Protein AF-A0A2G3Q068-F1 (afdb_monomer_lite)

Radius of gyration: 35.85 Å; chains: 1; bounding box: 86×78×108 Å

Secondary structure (DSSP, 8-state):
-HHHHHHTT--TTS-HHHHHHHHHHHHHHHTTTT-TT------SS--HHHHHHHHHTTTTSTT-----------TTTTTTHHHH--EEEPPHHHHHHHHHTT----TT-EEE-SHHHHHTHHHHS-B--EEEEEE-TT--EEEEEEEEPPBPPPEEEE---HHHHHHHHHHHHHHHHHHHHHHHT--SSSSPP--HHHHHHHHHHTT-S-HHHHHT--TTSHHHHHHHHHHHHHTTS-TTGGGS--HHHHHHHHHHTTSS-HHHHHHHHHHTTSS---HHHHHHHTTT-S--HHHHHHHHHHTTSS-GGG---SS--EEEEEEETTT-BEEEEEEES---GGGTSBS--HHHHHHTSS--TT-TT--HHHH--B--GGGGHHHHHHHHHHTTSS-TT--EEE-SB--TT-SSPPB-THHHHHSS--EEE-HHHHHHTT-HHHHHHHHHHHHHHHTSHHHHHHHHHHHHHHTT-SS----SS--PPPB---HHHHHHHHHHHHHHHHHT--HHHHHHHHHHHHHHHTT-S-------S---HHHHHHHHHHHHHHHHHHHHHHGGGHHHHHHHHHHHHHHHHHHHHHHHHHHHHHHHHH---SS-HHHHHHHHHHHHHHTTS-HHHHHHHHHHHTTS-HHHHHHHHHHHHHHHHHHHHTSTT-HHHHHHHHHHHHTGGGGHHHHHHHHHHHHHHHHHHHHHHHHTTT------HHHHHHHTTT-TT-BB-HHHHHHHHHHHHHSSEEEPPBSEEEEEEEETTEEEEEEPPP-EEEE--S-HHHHHHHHHHHHHHHHSTT-TTHHHHTT-SS--EEEEEEEEETTEEEEEEEEEESSSS--EEEEEEESS-TT-THHHHHHHHHHHHHHHHHHHHHTTTTTSS---

Foldseek 3Di:
DVVLCVVLVHDPPDDPVVSVLSSVQVVQVVVCVVPLQDDGDRDDPQDPVRVVVCVVVVVVVQNDDDDDDDFDDDPPQQLCFQAQPAKEFDDPVRVVVCVVVVHDDDRQDIAGDFHCSHLCRVQQVFFQKDWAFDADPSNHGDGTPDIGHTFGGWDFDWLADPLLSVLLQVLLFLLQLVLLLCQLVPPPDQFHHDHLLQFLLQLLLQCVLPLVCLCPPDCPALSVVVNVVLVVVLVPDDPVVVVVDDSSNSVSVCSVVVVDDSLSSQRSSVSVVLFDDDPVVVVVSVVVHDDDSSVRSSVCSVVVSDTLSSGPDPLSWWWKWKAFLVFLGTHYTGTPRADRNVVVYYYDDVVVCSLVVVSNNRNRNDSQQFEFWDQQFQLLLLLLLLLLVVVVLDDQPDWDFFQQWAPPQDPPTDGWPCCVVPVGAPGTDGPLRCLQQVTLNVSLSSLLSLQVVLVHLQSSLVSSVVSLVLLPQQADQQESGDGDGFDADHLLVLLLVLLVLLLCCLQVDDPVNLVVLLVVLLVVVLVWLQDDDPDDDDDDPLVVLLSVQLRVLCGVLLCVLCNVCSVPLLVVLSVLLNVVCVVCVVVLSVQLSVQLVPDPDPDDSVVSSLVSNLVSSLVSDDCVLLVVLLVSLVVRDLVSSLVSSLVSLVVSLVVQVVPVPRVVVSVVSVVVNVCSVVCSVVVSSVVSVSSSSSSSSSSSVVSCVPRDSDPTSVQSSQSSSSADRGIDRQSSSLQSQSCLQVVFFRWRRYTGQWIWGQPPNDIDIGGDGIGTDHTNPGDPVSSVSLLSSQQSLCDNPSRVLPVVRVPPPARKRKGWGWYDDPPFIKTKIWTFPRSVRTGMTMMMITTRSSPPNNSRSSSVSSSVVSVVVVVVVCVVPPPDDPDD

Structure (mmCIF, N/CA/C/O backbone):
data_AF-A0A2G3Q068-F1
#
_entry.id   AF-A0A2G3Q068-F1
#
loop_
_atom_site.group_PDB
_atom_site.id
_atom_site.type_symbol
_atom_site.label_atom_id
_atom_site.label_alt_id
_atom_site.label_comp_id
_atom_site.label_asym_id
_atom_site.label_entity_id
_atom_site.label_seq_id
_atom_site.pdbx_PDB_ins_code
_atom_site.Cartn_x
_atom_site.Cartn_y
_atom_site.Cartn_z
_atom_site.occupancy
_atom_site.B_iso_or_equiv
_atom_site.auth_seq_id
_atom_site.auth_comp_id
_atom_site.auth_asym_id
_atom_site.auth_atom_id
_atom_site.pdbx_PDB_model_num
ATOM 1 N N . MET A 1 1 ? -19.675 35.148 24.822 1.00 76.00 1 MET A N 1
ATOM 2 C CA . MET A 1 1 ? -20.792 34.422 25.468 1.00 76.00 1 MET A CA 1
ATOM 3 C C . MET A 1 1 ? -21.967 35.327 25.842 1.00 76.00 1 MET A C 1
ATOM 5 O O . MET A 1 1 ? -23.088 34.993 25.492 1.00 76.00 1 MET A O 1
ATOM 9 N N . ALA A 1 2 ? -21.746 36.485 26.478 1.00 77.00 2 ALA A N 1
ATOM 10 C CA . ALA A 1 2 ? -22.824 37.405 26.883 1.00 77.00 2 ALA A CA 1
ATOM 11 C C . ALA A 1 2 ? -23.797 37.805 25.749 1.00 77.00 2 ALA A C 1
ATOM 13 O O . ALA A 1 2 ? -25.007 37.807 25.956 1.00 77.00 2 ALA A O 1
ATOM 14 N N . TYR A 1 3 ? -23.284 38.065 24.538 1.00 82.00 3 TYR A N 1
ATOM 15 C CA . TYR A 1 3 ? -24.108 38.303 23.344 1.00 82.00 3 TYR A CA 1
ATOM 16 C C . TYR A 1 3 ? -25.047 37.126 23.036 1.00 82.00 3 TYR A C 1
ATOM 18 O O . TYR A 1 3 ? -26.244 37.331 22.875 1.00 82.00 3 TYR A O 1
ATOM 26 N N . LEU A 1 4 ? -24.527 35.894 23.042 1.00 77.75 4 LEU A N 1
ATOM 27 C CA . LEU A 1 4 ? -25.311 34.686 22.770 1.00 77.75 4 LEU A CA 1
ATOM 28 C C . LEU A 1 4 ? -26.334 34.402 23.877 1.00 77.75 4 LEU A C 1
ATOM 30 O O . LEU A 1 4 ? -27.473 34.081 23.564 1.00 77.75 4 LEU A O 1
ATOM 34 N N . LYS A 1 5 ? -25.979 34.581 25.161 1.00 83.62 5 LYS A N 1
ATOM 35 C CA . LYS A 1 5 ? -26.945 34.456 26.271 1.00 83.62 5 LYS A CA 1
ATOM 36 C C . LYS A 1 5 ? -28.111 35.433 26.105 1.00 83.62 5 LYS A C 1
ATOM 38 O O . LYS A 1 5 ? -29.253 35.053 26.325 1.00 83.62 5 LYS A O 1
ATOM 43 N N . LYS A 1 6 ? -27.834 36.667 25.671 1.00 84.56 6 LYS A N 1
ATOM 44 C CA . LYS A 1 6 ? -28.868 37.669 25.381 1.00 84.56 6 LYS A CA 1
ATOM 45 C C . LYS A 1 6 ? -29.698 37.300 24.148 1.00 84.56 6 LYS A C 1
ATOM 47 O O . LYS A 1 6 ? -30.916 37.386 24.204 1.00 84.56 6 LYS A O 1
ATOM 52 N N . GLN A 1 7 ? -29.049 36.885 23.061 1.00 82.81 7 GLN A N 1
ATOM 53 C CA . GLN A 1 7 ? -29.706 36.515 21.805 1.00 82.81 7 GLN A CA 1
ATOM 54 C C . GLN A 1 7 ? -30.633 35.304 21.965 1.00 82.81 7 GLN A C 1
ATOM 56 O O . GLN A 1 7 ? -31.711 35.282 21.388 1.00 82.81 7 GLN A O 1
ATOM 61 N N . PHE A 1 8 ? -30.220 34.314 22.756 1.00 81.31 8 PHE A N 1
ATOM 62 C CA . PHE A 1 8 ? -30.982 33.096 23.013 1.00 81.31 8 PHE A CA 1
ATOM 63 C C . PHE A 1 8 ? -31.764 33.147 24.327 1.00 81.31 8 PHE A C 1
ATOM 65 O O . PHE A 1 8 ? -32.154 32.087 24.789 1.00 81.31 8 PHE A O 1
ATOM 72 N N . GLU A 1 9 ? -31.985 34.316 24.940 1.00 86.81 9 GLU A N 1
ATOM 73 C CA . GLU A 1 9 ? -32.788 34.490 26.169 1.00 86.81 9 GLU A CA 1
ATOM 74 C C . GLU A 1 9 ? -32.437 33.509 27.310 1.00 86.81 9 GLU A C 1
ATOM 76 O O . GLU A 1 9 ? -33.298 32.868 27.915 1.00 86.81 9 GLU A O 1
ATOM 81 N N . ILE A 1 10 ? -31.145 33.352 27.590 1.00 85.56 10 ILE A N 1
ATOM 82 C CA . ILE A 1 10 ? -30.627 32.442 28.616 1.00 85.56 10 ILE A CA 1
ATOM 83 C C . ILE A 1 10 ? -30.320 33.231 29.880 1.00 85.56 10 ILE A C 1
ATOM 85 O O . ILE A 1 10 ? -29.690 34.290 29.818 1.00 85.56 10 ILE A O 1
ATOM 89 N N . SER A 1 11 ? -30.732 32.694 31.034 1.00 87.81 11 SER A N 1
ATOM 90 C CA . SER A 1 11 ? -30.500 33.343 32.324 1.00 87.81 11 SER A CA 1
ATOM 91 C C . SER A 1 11 ? -29.010 33.670 32.532 1.00 87.81 11 SER A C 1
ATOM 93 O O . SER A 1 11 ? -28.161 32.787 32.372 1.00 87.81 11 SER A O 1
ATOM 95 N N . PRO A 1 12 ? -28.671 34.903 32.959 1.00 80.81 12 PRO A N 1
ATOM 96 C CA . PRO A 1 12 ? -27.307 35.268 33.334 1.00 80.81 12 PRO A CA 1
ATOM 97 C C . PRO A 1 12 ? -26.750 34.449 34.506 1.00 80.81 12 PRO A C 1
ATOM 99 O O . PRO A 1 12 ? -25.535 34.396 34.665 1.00 80.81 12 PRO A O 1
ATOM 102 N N . GLN A 1 13 ? -27.623 33.832 35.317 1.00 84.69 13 GLN A N 1
ATOM 103 C CA . GLN A 1 13 ? -27.245 33.028 36.487 1.00 84.69 13 GLN A CA 1
ATOM 104 C C . GLN A 1 13 ? -26.708 31.641 36.112 1.00 84.69 13 GLN A C 1
ATOM 106 O O . GLN A 1 13 ? -26.088 30.989 36.945 1.00 84.69 13 GLN A O 1
ATOM 111 N N . LEU A 1 14 ? -26.945 31.191 34.876 1.00 82.38 14 LEU A N 1
ATOM 112 C CA . LEU A 1 14 ? -26.429 29.920 34.378 1.00 82.38 14 LEU A CA 1
ATOM 113 C C . LEU A 1 14 ? -24.957 30.051 34.001 1.00 82.38 14 LEU A C 1
ATOM 115 O O . LEU A 1 14 ? -24.527 31.060 33.419 1.00 82.38 14 LEU A O 1
ATOM 119 N N . THR A 1 15 ? -24.196 28.999 34.280 1.00 84.38 15 THR A N 1
ATOM 120 C CA . THR A 1 15 ? -22.789 28.907 33.887 1.00 84.38 15 THR A CA 1
ATOM 121 C C . THR A 1 15 ? -22.645 28.996 32.363 1.00 84.38 15 THR A C 1
ATOM 123 O O . THR A 1 15 ? -23.579 28.738 31.599 1.00 84.38 15 THR A O 1
ATOM 126 N N . ASP A 1 16 ? -21.467 29.392 31.877 1.00 72.06 16 ASP A N 1
ATOM 127 C CA . ASP A 1 16 ? -21.209 29.456 30.431 1.00 72.06 16 ASP A CA 1
ATOM 128 C C . ASP A 1 16 ? -21.321 28.080 29.752 1.00 72.06 16 ASP A C 1
ATOM 130 O O . ASP A 1 16 ? -21.668 28.003 28.573 1.00 72.06 16 ASP A O 1
ATOM 134 N N . GLU A 1 17 ? -21.084 26.996 30.490 1.00 70.31 17 GLU A N 1
ATOM 135 C CA . GLU A 1 17 ? -21.263 25.628 30.007 1.00 70.31 17 GLU A CA 1
ATOM 136 C C . GLU A 1 17 ? -22.746 25.265 29.840 1.00 70.31 17 GLU A C 1
ATOM 138 O O . GLU A 1 17 ? -23.157 24.819 28.767 1.00 70.31 17 GLU A O 1
ATOM 143 N N . GLU A 1 18 ? -23.570 25.508 30.861 1.00 76.62 18 GLU A N 1
ATOM 144 C CA . GLU A 1 18 ? -25.021 25.285 30.795 1.00 76.62 18 GLU A CA 1
ATOM 145 C C . GLU A 1 18 ? -25.660 26.140 29.702 1.00 76.62 18 GLU A C 1
ATOM 147 O O . GLU A 1 18 ? -26.479 25.657 28.917 1.00 76.62 18 GLU A O 1
ATOM 152 N N . ALA A 1 19 ? -25.227 27.396 29.587 1.00 80.81 19 ALA A N 1
ATOM 153 C CA . ALA A 1 19 ? -25.687 28.273 28.529 1.00 80.81 19 ALA A CA 1
ATOM 154 C C . ALA A 1 19 ? -25.322 27.738 27.142 1.00 80.81 19 ALA A C 1
ATOM 156 O O . ALA A 1 19 ? -26.179 27.744 26.267 1.00 80.81 19 ALA A O 1
ATOM 157 N N . ARG A 1 20 ? -24.107 27.216 26.924 1.00 77.31 20 ARG A N 1
ATOM 158 C CA . ARG A 1 20 ? -23.741 26.580 25.643 1.00 77.31 20 ARG A CA 1
ATOM 159 C C . ARG A 1 20 ? -24.632 25.386 25.310 1.00 77.31 20 ARG A C 1
ATOM 161 O O . ARG A 1 20 ? -25.045 25.270 24.160 1.00 77.31 20 ARG A O 1
ATOM 168 N N . LYS A 1 21 ? -24.955 24.535 26.291 1.00 75.88 21 LYS A N 1
ATOM 169 C CA . LYS A 1 21 ? -25.858 23.383 26.095 1.00 75.88 21 LYS A CA 1
ATOM 170 C C . LYS A 1 21 ? -27.256 23.840 25.664 1.00 75.88 21 LYS A C 1
ATOM 172 O O . LYS A 1 21 ? -27.813 23.306 24.709 1.00 75.88 21 LYS A O 1
ATOM 177 N N . ILE A 1 22 ? -27.788 24.881 26.305 1.00 82.69 22 ILE A N 1
ATOM 178 C CA . ILE A 1 22 ? -29.092 25.462 25.950 1.00 82.69 22 ILE A CA 1
ATOM 179 C C . ILE A 1 22 ? -29.044 26.160 24.583 1.00 82.69 22 ILE A C 1
ATOM 181 O O . ILE A 1 22 ? -29.984 26.018 23.805 1.00 82.69 22 ILE A O 1
ATOM 185 N N . ILE A 1 23 ? -27.962 26.881 24.262 1.00 82.81 23 ILE A N 1
ATOM 186 C CA . ILE A 1 23 ? -27.766 27.500 22.938 1.00 82.81 23 ILE A CA 1
ATOM 187 C C . ILE A 1 23 ? -27.773 26.421 21.861 1.00 82.81 23 ILE A C 1
ATOM 189 O O . ILE A 1 23 ? -28.488 26.579 20.882 1.00 82.81 23 ILE A O 1
ATOM 193 N N . ALA A 1 24 ? -27.026 25.328 22.041 1.00 77.62 24 ALA A N 1
ATOM 194 C CA . ALA A 1 24 ? -26.977 24.237 21.069 1.00 77.62 24 ALA A CA 1
ATOM 195 C C . ALA A 1 24 ? -28.380 23.678 20.780 1.00 77.62 24 ALA A C 1
ATOM 197 O O . ALA A 1 24 ? -28.779 23.603 19.621 1.00 77.62 24 ALA A O 1
ATOM 198 N N . LEU A 1 25 ? -29.170 23.406 21.826 1.00 77.81 25 LEU A N 1
ATOM 199 C CA . LEU A 1 25 ? -30.565 22.972 21.689 1.00 77.81 25 LEU A CA 1
ATOM 200 C C . LEU A 1 25 ? -31.440 24.009 20.966 1.00 77.81 25 LEU A C 1
ATOM 202 O O . LEU A 1 25 ? -32.152 23.672 20.023 1.00 77.81 25 LEU A O 1
ATOM 206 N N . ARG A 1 26 ? -31.388 25.282 21.383 1.00 82.00 26 ARG A N 1
ATOM 207 C CA . ARG A 1 26 ? -32.203 26.352 20.781 1.00 82.00 26 ARG A CA 1
ATOM 208 C C . ARG A 1 26 ? -31.809 26.633 19.332 1.00 82.00 26 ARG A C 1
ATOM 210 O O . ARG A 1 26 ? -32.683 26.956 18.539 1.00 82.00 26 ARG A O 1
ATOM 217 N N . VAL A 1 27 ? -30.532 26.498 18.978 1.00 79.88 27 VAL A N 1
ATOM 218 C CA . VAL A 1 27 ? -30.046 26.610 17.595 1.00 79.88 27 VAL A CA 1
ATOM 219 C C . VAL A 1 27 ? -30.614 25.488 16.733 1.00 79.88 27 VAL A C 1
ATOM 221 O O . VAL A 1 27 ? -31.094 25.773 15.638 1.00 79.88 27 VAL A O 1
ATOM 224 N N . GLU A 1 28 ? -30.612 24.242 17.215 1.00 72.62 28 GLU A N 1
ATOM 225 C CA . GLU A 1 28 ? -31.197 23.125 16.462 1.00 72.62 28 GLU A CA 1
ATOM 226 C C . GLU A 1 28 ? -32.705 23.300 16.248 1.00 72.62 28 GLU A C 1
ATOM 228 O O . GLU A 1 28 ? -33.191 23.110 15.136 1.00 72.62 28 GLU A O 1
ATOM 233 N N . ILE A 1 29 ? -33.436 23.779 17.260 1.00 75.62 29 ILE A N 1
ATOM 234 C CA . ILE A 1 29 ? -34.860 24.132 17.121 1.00 75.62 29 ILE A CA 1
ATOM 235 C C . ILE A 1 29 ? -35.046 25.314 16.151 1.00 75.62 29 ILE A C 1
ATOM 237 O O . ILE A 1 29 ? -35.970 25.336 15.341 1.00 75.62 29 ILE A O 1
ATOM 241 N N . PHE A 1 30 ? -34.165 26.315 16.202 1.00 75.50 30 PHE A N 1
ATOM 242 C CA . PHE A 1 30 ? -34.259 27.503 15.354 1.00 75.50 30 PHE A CA 1
ATOM 243 C C . PHE A 1 30 ? -34.075 27.181 13.865 1.00 75.50 30 PHE A C 1
ATOM 245 O O . PHE A 1 30 ? -34.751 27.781 13.027 1.00 75.50 30 PHE A O 1
ATOM 252 N N . LYS A 1 31 ? -33.220 26.208 13.518 1.00 68.25 31 LYS A N 1
ATOM 253 C CA . LYS A 1 31 ? -32.991 25.770 12.126 1.00 68.25 31 LYS A CA 1
ATOM 254 C C . LYS A 1 31 ? -34.246 25.239 11.424 1.00 68.25 31 LYS A C 1
ATOM 256 O O . LYS A 1 31 ? -34.277 25.227 10.195 1.00 68.25 31 LYS A O 1
ATOM 261 N N . SER A 1 32 ? -35.263 24.808 12.166 1.00 65.44 32 SER A N 1
ATOM 262 C CA . SER A 1 32 ? -36.543 24.308 11.643 1.00 65.44 32 SER A CA 1
ATOM 263 C C . SER A 1 32 ? -37.730 25.218 11.981 1.00 65.44 32 SER A C 1
ATOM 265 O O . SER A 1 32 ? -38.870 24.866 11.692 1.00 65.44 32 SER A O 1
ATOM 267 N N . SER A 1 33 ? -37.481 26.414 12.527 1.00 63.44 33 SER A N 1
ATOM 268 C CA . SER A 1 33 ? -38.520 27.358 12.977 1.00 63.44 33 SER A CA 1
ATOM 269 C C . SER A 1 33 ? -39.523 27.792 11.894 1.00 63.44 33 SER A C 1
ATOM 271 O O . SER A 1 33 ? -40.644 28.174 12.223 1.00 63.44 33 SER A O 1
ATOM 273 N N . TYR A 1 34 ? -39.160 27.691 10.610 1.00 58.31 34 TYR A N 1
ATOM 274 C CA . TYR A 1 34 ? -40.043 27.975 9.468 1.00 58.31 34 TYR A CA 1
ATOM 275 C C . TYR A 1 34 ? -40.973 26.805 9.083 1.00 58.31 34 TYR A C 1
ATOM 277 O O . TYR A 1 34 ? -41.902 27.004 8.304 1.00 58.31 34 TYR A O 1
ATOM 285 N N . SER A 1 35 ? -40.771 25.612 9.651 1.00 63.06 35 SER A N 1
ATOM 286 C CA . SER A 1 35 ? -41.583 24.410 9.424 1.00 63.06 35 SER A CA 1
ATOM 287 C C . SER A 1 35 ? -42.332 24.037 10.707 1.00 63.06 35 SER A C 1
ATOM 289 O O . SER A 1 35 ? -41.877 23.188 11.469 1.00 63.06 35 SER A O 1
ATOM 291 N N . GLN A 1 36 ? -43.503 24.645 10.943 1.00 55.94 36 GLN A N 1
ATOM 292 C CA . GLN A 1 36 ? -44.307 24.512 12.181 1.00 55.94 36 GLN A CA 1
ATOM 293 C C . GLN A 1 36 ? -44.677 23.073 12.610 1.00 55.94 36 GLN A C 1
ATOM 295 O O . GLN A 1 36 ? -45.154 22.889 13.726 1.00 55.94 36 GLN A O 1
ATOM 300 N N . TYR A 1 37 ? -44.446 22.058 11.771 1.00 60.31 37 TYR A N 1
ATOM 301 C CA . TYR A 1 37 ? -44.834 20.664 12.023 1.00 60.31 37 TYR A CA 1
ATOM 302 C C . TYR A 1 37 ? -43.697 19.644 11.838 1.00 60.31 37 TYR A C 1
ATOM 304 O O . TYR A 1 37 ? -43.950 18.442 11.878 1.00 60.31 37 TYR A O 1
ATOM 312 N N . GLN A 1 38 ? -42.452 20.085 11.619 1.00 62.81 38 GLN A N 1
ATOM 313 C CA . GLN A 1 38 ? -41.321 19.175 11.423 1.00 62.81 38 GLN A CA 1
ATOM 314 C C . GLN A 1 38 ? -40.586 18.943 12.750 1.00 62.81 38 GLN A C 1
ATOM 316 O O . GLN A 1 38 ? -39.976 19.860 13.301 1.00 62.81 38 GLN A O 1
ATOM 321 N N . LEU A 1 39 ? -40.651 17.713 13.266 1.00 66.69 39 LEU A N 1
ATOM 322 C CA . LEU A 1 39 ? -39.989 17.333 14.515 1.00 66.69 39 LEU A CA 1
ATOM 323 C C . LEU A 1 39 ? -38.459 17.402 14.372 1.00 66.69 39 LEU A C 1
ATOM 325 O O . LEU A 1 39 ? -37.886 16.958 13.375 1.00 66.69 39 LEU A O 1
ATOM 329 N N . VAL A 1 40 ? -37.796 17.946 15.394 1.00 72.00 40 VAL A N 1
ATOM 330 C CA . VAL A 1 40 ? -36.331 18.003 15.495 1.00 72.00 40 VAL A CA 1
ATOM 331 C C . VAL A 1 40 ? -35.874 16.981 16.518 1.00 72.00 40 VAL A C 1
ATOM 333 O O . VAL A 1 40 ? -36.351 16.984 17.652 1.00 72.00 40 VAL A O 1
ATOM 336 N N . ASN A 1 41 ? -34.917 16.136 16.142 1.00 74.88 41 ASN A N 1
ATOM 337 C CA . ASN A 1 41 ? -34.292 15.233 17.095 1.00 74.88 41 ASN A CA 1
ATOM 338 C C . ASN A 1 41 ? -33.336 16.017 18.010 1.00 74.88 41 ASN A C 1
ATOM 340 O O . ASN A 1 41 ? -32.327 16.546 17.548 1.00 74.88 41 ASN A O 1
ATOM 344 N N . LEU A 1 42 ? -33.669 16.105 19.301 1.00 76.75 42 LEU A N 1
ATOM 345 C CA . LEU A 1 42 ? -32.890 16.864 20.286 1.00 76.75 42 LEU A CA 1
ATOM 346 C C . LEU A 1 42 ? -31.800 16.026 20.966 1.00 76.75 42 LEU A C 1
ATOM 348 O O . LEU A 1 42 ? -30.765 16.569 21.348 1.00 76.75 42 LEU A O 1
ATOM 352 N N . ALA A 1 43 ? -32.042 14.729 21.168 1.00 75.88 43 ALA A N 1
ATOM 353 C CA . ALA A 1 43 ? -31.134 13.840 21.883 1.00 75.88 43 ALA A CA 1
ATOM 354 C C . ALA A 1 43 ? -31.414 12.370 21.553 1.00 75.88 43 ALA A C 1
ATOM 356 O O . ALA A 1 43 ? -32.559 11.956 21.395 1.00 75.88 43 ALA A O 1
ATOM 357 N N . LEU A 1 44 ? -30.352 11.566 21.542 1.00 77.00 44 LEU A N 1
ATOM 358 C CA . LEU A 1 44 ? -30.409 10.115 21.383 1.00 77.00 44 LEU A CA 1
ATOM 359 C C . LEU A 1 44 ? -29.831 9.428 22.620 1.00 77.00 44 LEU A C 1
ATOM 361 O O . LEU A 1 44 ? -29.054 10.033 23.357 1.00 77.00 44 LEU A O 1
ATOM 365 N N . LYS A 1 45 ? -30.210 8.161 22.840 1.00 79.88 45 LYS A N 1
ATOM 366 C CA . LYS A 1 45 ? -29.824 7.376 24.032 1.00 79.88 45 LYS A CA 1
ATOM 367 C C . LYS A 1 45 ? -30.225 8.068 25.346 1.00 79.88 45 LYS A C 1
ATOM 369 O O . LYS A 1 45 ? -29.454 8.123 26.302 1.00 79.88 45 LYS A O 1
ATOM 374 N N . VAL A 1 46 ? -31.435 8.629 25.375 1.00 86.12 46 VAL A N 1
ATOM 375 C CA . VAL A 1 46 ? -32.020 9.243 26.573 1.00 86.12 46 VAL A CA 1
ATOM 376 C C . VAL A 1 46 ? -32.150 8.176 27.666 1.00 86.12 46 VAL A C 1
ATOM 378 O O . VAL A 1 46 ? -32.623 7.078 27.395 1.00 86.12 46 VAL A O 1
ATOM 381 N N . SER A 1 47 ? -31.707 8.482 28.890 1.00 88.81 47 SER A N 1
ATOM 382 C CA . SER A 1 47 ? -31.782 7.527 30.005 1.00 88.81 47 SER A CA 1
ATOM 383 C C . SER A 1 47 ? -33.230 7.222 30.392 1.00 88.81 47 SER A C 1
ATOM 385 O O . SER A 1 47 ? -34.069 8.121 30.326 1.00 88.81 47 SER A O 1
ATOM 387 N N . ASP A 1 48 ? -33.502 6.021 30.909 1.00 88.38 48 ASP A N 1
ATOM 388 C CA . ASP A 1 48 ? -34.835 5.643 31.407 1.00 88.38 48 ASP A CA 1
ATOM 389 C C . ASP A 1 48 ? -35.365 6.645 32.437 1.00 88.38 48 ASP A C 1
ATOM 391 O O . ASP A 1 48 ? -36.535 7.008 32.424 1.00 88.38 48 ASP A O 1
ATOM 395 N N . LYS A 1 49 ? -34.485 7.178 33.296 1.00 90.81 49 LYS A N 1
ATOM 396 C CA . LYS A 1 49 ? -34.854 8.211 34.271 1.00 90.81 49 LYS A CA 1
ATOM 397 C C . LYS A 1 49 ? -35.347 9.485 33.586 1.00 90.81 49 LYS A C 1
ATOM 399 O O . LYS A 1 49 ? -36.359 10.046 33.995 1.00 90.81 49 LYS A O 1
ATOM 404 N N . THR A 1 50 ? -34.622 9.961 32.576 1.00 88.44 50 THR A N 1
ATOM 405 C CA . THR A 1 50 ? -35.005 11.157 31.814 1.00 88.44 50 THR A CA 1
ATOM 406 C C . THR A 1 50 ? -36.278 10.902 31.013 1.00 88.44 50 THR A C 1
ATOM 408 O O . THR A 1 50 ? -37.157 11.760 31.004 1.00 88.44 50 THR A O 1
ATOM 411 N N . MET A 1 51 ? -36.400 9.719 30.403 1.00 88.50 51 MET A N 1
ATOM 412 C CA . MET A 1 51 ? -37.604 9.296 29.697 1.00 88.50 51 MET A CA 1
ATOM 413 C C . MET A 1 51 ? -38.815 9.326 30.626 1.00 88.50 51 MET A C 1
ATOM 415 O O . MET A 1 51 ? -39.761 10.057 30.351 1.00 88.50 51 MET A O 1
ATOM 419 N N . SER A 1 52 ? -38.757 8.630 31.763 1.00 88.56 52 SER A N 1
ATOM 420 C CA . SER A 1 52 ? -39.847 8.604 32.741 1.00 88.56 52 SER A CA 1
ATOM 421 C C . SER A 1 52 ? -40.194 9.998 33.261 1.00 88.56 52 SER A C 1
ATOM 423 O O . SER A 1 52 ? -41.367 10.332 33.358 1.00 88.56 52 SER A O 1
ATOM 425 N N . GLN A 1 53 ? -39.204 10.858 33.528 1.00 89.12 53 GLN A N 1
ATOM 426 C CA . GLN A 1 53 ? -39.462 12.231 33.981 1.00 89.12 53 GLN A CA 1
ATOM 427 C C . GLN A 1 53 ? -40.219 13.076 32.950 1.00 89.12 53 GLN A C 1
ATOM 429 O O . GLN A 1 53 ? -41.097 13.855 33.332 1.00 89.12 53 GLN A O 1
ATOM 434 N N . ILE A 1 54 ? -39.872 12.945 31.668 1.00 87.19 54 ILE A N 1
ATOM 435 C CA . ILE A 1 54 ? -40.557 13.638 30.571 1.00 87.19 54 ILE A CA 1
ATOM 436 C C . ILE A 1 54 ? -41.965 13.065 30.390 1.00 87.19 54 ILE A C 1
ATOM 438 O O . ILE A 1 54 ? -42.920 13.834 30.309 1.00 87.19 54 ILE A O 1
ATOM 442 N N . GLU A 1 55 ? -42.096 11.738 30.385 1.00 84.25 55 GLU A N 1
ATOM 443 C CA . GLU A 1 55 ? -43.365 11.023 30.230 1.00 84.25 55 GLU A CA 1
ATOM 444 C C . GLU A 1 55 ? -44.360 11.350 31.359 1.00 84.25 55 GLU A C 1
ATOM 446 O O . GLU A 1 55 ? -45.508 11.706 31.091 1.00 84.25 55 GLU A O 1
ATOM 451 N N . GLU A 1 56 ? -43.914 11.340 32.619 1.00 88.44 56 GLU A N 1
ATOM 452 C CA . GLU A 1 56 ? -44.732 11.686 33.794 1.00 88.44 56 GLU A CA 1
ATOM 453 C C . GLU A 1 56 ? -45.127 13.170 33.839 1.00 88.44 56 GLU A C 1
ATOM 455 O O . GLU A 1 56 ? -46.158 13.525 34.407 1.00 88.44 56 GLU A O 1
ATOM 460 N N . ASN A 1 57 ? -44.318 14.057 33.249 1.00 88.88 57 ASN A N 1
ATOM 461 C CA . ASN A 1 57 ? -44.561 15.502 33.227 1.00 88.88 57 ASN A CA 1
ATOM 462 C C . ASN A 1 57 ? -44.907 16.016 31.820 1.00 88.88 57 ASN A C 1
ATOM 464 O O . ASN A 1 57 ? -44.644 17.185 31.522 1.00 88.88 57 ASN A O 1
ATOM 468 N N . ARG A 1 58 ? -45.521 15.187 30.961 1.00 77.75 58 ARG A N 1
ATOM 469 C CA . ARG A 1 58 ? -45.907 15.561 29.583 1.00 77.75 58 ARG A CA 1
ATOM 470 C C . ARG A 1 58 ? -46.689 16.875 29.499 1.00 77.75 58 ARG A C 1
ATOM 472 O O . ARG A 1 58 ? -46.534 17.616 28.535 1.00 77.75 58 ARG A O 1
ATOM 479 N N . GLU A 1 59 ? -47.488 17.201 30.517 1.00 78.88 59 GLU A N 1
ATOM 480 C CA . GLU A 1 59 ? -48.236 18.466 30.587 1.00 78.88 59 GLU A CA 1
ATOM 481 C C . GLU A 1 59 ? -47.336 19.709 30.700 1.00 78.88 59 GLU A C 1
ATOM 483 O O . GLU A 1 59 ? -47.712 20.783 30.235 1.00 78.88 59 GLU A O 1
ATOM 488 N N . LYS A 1 60 ? -46.141 19.579 31.295 1.00 83.56 60 LYS A N 1
ATOM 489 C CA . LYS A 1 60 ? -45.164 20.673 31.435 1.00 83.56 60 LYS A CA 1
ATOM 490 C C . LYS A 1 60 ? -44.268 20.815 30.205 1.00 83.56 60 LYS A C 1
ATOM 492 O O . LYS A 1 60 ? -43.856 21.927 29.885 1.00 83.56 60 LYS A O 1
ATOM 497 N N . PHE A 1 61 ? -43.959 19.712 29.525 1.00 77.94 61 PHE A N 1
ATOM 498 C CA . PHE A 1 61 ? -43.059 19.676 28.368 1.00 77.94 61 PHE A CA 1
ATOM 499 C C . PHE A 1 61 ? -43.836 19.635 27.044 1.00 77.94 61 PHE A C 1
ATOM 501 O O . PHE A 1 61 ? -43.696 18.712 26.242 1.00 77.94 61 PHE A O 1
ATOM 508 N N . VAL A 1 62 ? -44.673 20.652 26.811 1.00 72.06 62 VAL A N 1
ATOM 509 C CA . VAL A 1 62 ? -45.478 20.769 25.583 1.00 72.06 62 VAL A CA 1
ATOM 510 C C . VAL A 1 62 ? -44.563 20.860 24.354 1.00 72.06 62 VAL A C 1
ATOM 512 O O . VAL A 1 62 ? -43.688 21.720 24.294 1.00 72.06 62 VAL A O 1
ATOM 515 N N . GLY A 1 63 ? -44.774 19.976 23.373 1.00 72.31 63 GLY A N 1
ATOM 516 C CA . GLY A 1 63 ? -43.989 19.913 22.131 1.00 72.31 63 GLY A CA 1
ATOM 517 C C . GLY A 1 63 ? -42.763 18.993 22.183 1.00 72.31 63 GLY A C 1
ATOM 518 O O . GLY A 1 63 ? -42.090 18.827 21.169 1.00 72.31 63 GLY A O 1
ATOM 519 N N . LEU A 1 64 ? -42.484 18.365 23.330 1.00 77.81 64 LEU A N 1
ATOM 520 C CA . LEU A 1 64 ? -41.457 17.334 23.463 1.00 77.81 64 LEU A CA 1
ATOM 521 C C . LEU A 1 64 ? -42.101 15.946 23.338 1.00 77.81 64 LEU A C 1
ATOM 523 O O . LEU A 1 64 ? -43.134 15.677 23.949 1.00 77.81 64 LEU A O 1
ATOM 527 N N . SER A 1 65 ? -41.488 15.062 22.558 1.00 77.75 65 SER A N 1
ATOM 528 C CA . SER A 1 65 ? -41.912 13.666 22.422 1.00 77.75 65 SER A CA 1
ATOM 529 C C . SER A 1 65 ? -40.707 12.741 22.531 1.00 77.75 65 SER A C 1
ATOM 531 O O . SER A 1 65 ? -39.573 13.162 22.291 1.00 77.75 65 SER A O 1
ATOM 533 N N . ILE A 1 66 ? -40.958 11.506 22.963 1.00 81.62 66 ILE A N 1
ATOM 534 C CA . ILE A 1 66 ? -39.952 10.454 23.048 1.00 81.62 66 ILE A CA 1
ATOM 535 C C . ILE A 1 66 ? -40.372 9.338 22.111 1.00 81.62 66 ILE A C 1
ATOM 537 O O . ILE A 1 66 ? -41.450 8.765 22.266 1.00 81.62 66 ILE A O 1
ATOM 541 N N . ASP A 1 67 ? -39.475 9.019 21.187 1.00 78.50 67 ASP A N 1
ATOM 542 C CA . ASP A 1 67 ? -39.631 7.929 20.241 1.00 78.50 67 ASP A CA 1
ATOM 543 C C . ASP A 1 67 ? -38.537 6.884 20.466 1.00 78.50 67 ASP A C 1
ATOM 545 O O . ASP A 1 67 ? -37.394 7.200 20.812 1.00 78.50 67 ASP A O 1
ATOM 549 N N . GLN A 1 68 ? -38.890 5.618 20.253 1.00 77.12 68 GLN A N 1
ATOM 550 C CA . GLN A 1 68 ? -37.927 4.526 20.216 1.00 77.12 68 GLN A CA 1
ATOM 551 C C . GLN A 1 68 ? -37.484 4.313 18.773 1.00 77.12 68 GLN A C 1
ATOM 553 O O . GLN A 1 68 ? -38.303 3.997 17.911 1.00 77.12 68 GLN A O 1
ATOM 558 N N . ILE A 1 69 ? -36.185 4.464 18.522 1.00 77.19 69 ILE A N 1
ATOM 559 C CA . ILE A 1 69 ? -35.581 4.164 17.224 1.00 77.19 69 ILE A CA 1
ATOM 560 C C . ILE A 1 69 ? -34.528 3.062 17.378 1.00 77.19 69 ILE A C 1
ATOM 562 O O . ILE A 1 69 ? -33.787 3.062 18.368 1.00 77.19 69 ILE A O 1
ATOM 566 N N . PRO A 1 70 ? -34.428 2.123 16.423 1.00 78.75 70 PRO A N 1
ATOM 567 C CA . PRO A 1 70 ? -33.337 1.163 16.414 1.00 78.75 70 PRO A CA 1
ATOM 568 C C . PRO A 1 70 ? -32.019 1.897 16.140 1.00 78.75 70 PRO A C 1
ATOM 570 O O . PRO A 1 70 ? -31.908 2.673 15.192 1.00 78.75 70 PRO A O 1
ATOM 573 N N . LEU A 1 71 ? -31.009 1.648 16.974 1.00 82.19 71 LEU A N 1
ATOM 574 C CA . LEU A 1 71 ? -29.652 2.140 16.758 1.00 82.19 71 LEU A CA 1
ATOM 575 C C . LEU A 1 71 ? -28.740 0.983 16.380 1.00 82.19 71 LEU A C 1
ATOM 577 O O . LEU A 1 71 ? -28.833 -0.113 16.934 1.00 82.19 71 LEU A O 1
ATOM 581 N N . ARG A 1 72 ? -27.827 1.251 15.449 1.00 89.12 72 ARG A N 1
ATOM 582 C CA . ARG A 1 72 ? -26.823 0.280 15.035 1.00 89.12 72 ARG A CA 1
ATOM 583 C C . ARG A 1 72 ? -25.841 0.025 16.180 1.00 89.12 72 ARG A C 1
ATOM 585 O O . ARG A 1 72 ? -25.347 0.970 16.796 1.00 89.12 72 ARG A O 1
ATOM 592 N N . TYR A 1 73 ? -25.565 -1.246 16.448 1.00 92.06 73 TYR A N 1
ATOM 593 C CA . TYR A 1 73 ? -24.616 -1.693 17.462 1.00 92.06 73 TYR A CA 1
ATOM 594 C C . TYR A 1 73 ? -23.645 -2.695 16.843 1.00 92.06 73 TYR A C 1
ATOM 596 O O . TYR A 1 73 ? -24.067 -3.605 16.131 1.00 92.06 73 TYR A O 1
ATOM 604 N N . TYR A 1 74 ? -22.357 -2.520 17.127 1.00 94.06 74 TYR A N 1
ATOM 605 C CA . TYR A 1 74 ? -21.277 -3.332 16.578 1.00 94.06 74 TYR A CA 1
ATOM 606 C C . TYR A 1 74 ? -20.593 -4.075 17.734 1.00 94.06 74 TYR A C 1
ATOM 608 O O . TYR A 1 74 ? -19.785 -3.460 18.434 1.00 94.06 74 TYR A O 1
ATOM 616 N N . PRO A 1 75 ? -20.892 -5.368 17.969 1.00 92.25 75 PRO A N 1
ATOM 617 C CA . PRO A 1 75 ? -20.340 -6.110 19.107 1.00 92.25 75 PRO A CA 1
ATOM 618 C C . PRO A 1 75 ? -18.807 -6.085 19.170 1.00 92.25 75 PRO A C 1
ATOM 620 O O . PRO A 1 75 ? -18.233 -5.949 20.242 1.00 92.25 75 PRO A O 1
ATOM 623 N N . GLU A 1 76 ? -18.153 -6.142 18.006 1.00 94.38 76 GLU A N 1
ATOM 624 C CA . GLU A 1 76 ? -16.692 -6.163 17.850 1.00 94.38 76 GLU A CA 1
ATOM 625 C C . GLU A 1 76 ? -16.185 -4.911 17.123 1.00 94.38 76 GLU A C 1
ATOM 627 O O . GLU A 1 76 ? -15.299 -4.992 16.273 1.00 94.38 76 GLU A O 1
ATOM 632 N N . GLY A 1 77 ? -16.790 -3.755 17.420 1.00 93.62 77 GLY A N 1
ATOM 633 C CA . GLY A 1 77 ? -16.663 -2.528 16.627 1.00 93.62 77 GLY A CA 1
ATOM 634 C C . GLY A 1 77 ? -15.232 -2.078 16.330 1.00 93.62 77 GLY A C 1
ATOM 635 O O . GLY A 1 77 ? -14.998 -1.483 15.290 1.00 93.62 77 GLY A O 1
ATOM 636 N N . GLU A 1 78 ? -14.252 -2.377 17.184 1.00 93.38 78 GLU A N 1
ATOM 637 C CA . GLU A 1 78 ? -12.850 -2.069 16.880 1.00 93.38 78 GLU A CA 1
ATOM 638 C C . GLU A 1 78 ? -12.256 -3.004 15.812 1.00 93.38 78 GLU A C 1
ATOM 640 O O . GLU A 1 78 ? -11.623 -2.553 14.859 1.00 93.38 78 GLU A O 1
ATOM 645 N N . ILE A 1 79 ? -12.491 -4.310 15.938 1.00 95.88 79 ILE A N 1
ATOM 646 C CA . ILE A 1 79 ? -11.896 -5.360 15.094 1.00 95.88 79 ILE A CA 1
ATOM 647 C C . ILE A 1 79 ? -12.467 -5.327 13.672 1.00 95.88 79 ILE A C 1
ATOM 649 O O . ILE A 1 79 ? -11.781 -5.670 12.705 1.00 95.88 79 ILE A O 1
ATOM 653 N N . VAL A 1 80 ? -13.723 -4.898 13.536 1.00 95.00 80 VAL A N 1
ATOM 654 C CA . VAL A 1 80 ? -14.422 -4.789 12.248 1.00 95.00 80 VAL A CA 1
ATOM 655 C C . VAL A 1 80 ? -14.570 -3.342 11.765 1.00 95.00 80 VAL A C 1
ATOM 657 O O . VAL A 1 80 ? -15.195 -3.110 10.731 1.00 95.00 80 VAL A O 1
ATOM 660 N N . GLY A 1 81 ? -13.940 -2.387 12.461 1.00 94.25 81 GLY A N 1
ATOM 661 C CA . GLY A 1 81 ? -13.984 -0.942 12.216 1.00 94.25 81 GLY A CA 1
ATOM 662 C C . GLY A 1 81 ? -13.903 -0.549 10.748 1.00 94.25 81 GLY A C 1
ATOM 663 O O . GLY A 1 81 ? -14.860 -0.029 10.164 1.00 94.25 81 GLY A O 1
ATOM 664 N N . ASN A 1 82 ? -12.757 -0.846 10.133 1.00 92.50 82 ASN A N 1
ATOM 665 C CA . ASN A 1 82 ? -12.484 -0.532 8.730 1.00 92.50 82 ASN A CA 1
ATOM 666 C C . ASN A 1 82 ? -13.241 -1.415 7.716 1.00 92.50 82 ASN A C 1
ATOM 668 O O . ASN A 1 82 ? -13.277 -1.059 6.536 1.00 92.50 82 ASN A O 1
ATOM 672 N N . LEU A 1 83 ? -13.812 -2.544 8.153 1.00 94.75 83 LEU A N 1
ATOM 673 C CA . LEU A 1 83 ? -14.509 -3.520 7.308 1.00 94.75 83 LEU A CA 1
ATOM 674 C C . LEU A 1 83 ? -16.000 -3.186 7.195 1.00 94.75 83 LEU A C 1
ATOM 676 O O . LEU A 1 83 ? -16.497 -2.934 6.098 1.00 94.75 83 LEU A O 1
ATOM 680 N N . LEU A 1 84 ? -16.712 -3.148 8.325 1.00 96.00 84 LEU A N 1
ATOM 681 C CA . LEU A 1 84 ? -18.137 -2.814 8.342 1.00 96.00 84 LEU A CA 1
ATOM 682 C C . LEU A 1 84 ? -18.352 -1.319 8.124 1.00 96.00 84 LEU A C 1
ATOM 684 O O . LEU A 1 84 ? -19.274 -0.932 7.416 1.00 96.00 84 LEU A O 1
ATOM 688 N N . GLY A 1 85 ? -17.475 -0.477 8.671 1.00 94.94 85 GLY A N 1
ATOM 689 C CA . GLY A 1 85 ? -17.698 0.961 8.700 1.00 94.94 85 GLY A CA 1
ATOM 690 C C . GLY A 1 85 ? -18.857 1.344 9.618 1.00 94.94 85 GLY A C 1
ATOM 691 O O . GLY A 1 85 ? -19.207 0.616 10.541 1.00 94.94 85 GLY A O 1
ATOM 692 N N . TYR A 1 86 ? -19.380 2.555 9.474 1.00 93.81 86 TYR A N 1
ATOM 693 C CA . TYR A 1 86 ? -20.337 3.102 10.434 1.00 93.81 86 TYR A CA 1
ATOM 694 C C . TYR A 1 86 ? -21.424 3.919 9.748 1.00 93.81 86 TYR A C 1
ATOM 696 O O . TYR A 1 86 ? -21.234 4.466 8.661 1.00 93.81 86 TYR A O 1
ATOM 704 N N . THR A 1 87 ? -22.553 4.046 10.432 1.00 93.31 87 THR A N 1
ATOM 705 C CA . THR A 1 87 ? -23.687 4.883 10.037 1.00 93.31 87 THR A CA 1
ATOM 706 C C . THR A 1 87 ? -23.640 6.226 10.757 1.00 93.31 87 THR A C 1
ATOM 708 O O . THR A 1 87 ? -23.383 6.269 11.962 1.00 93.31 87 THR A O 1
ATOM 711 N N . ARG A 1 88 ? -23.974 7.322 10.077 1.00 90.62 88 ARG A N 1
ATOM 712 C CA . ARG A 1 88 ? -24.080 8.660 10.688 1.00 90.62 88 ARG A CA 1
ATOM 713 C C . ARG A 1 88 ? -25.224 9.447 10.063 1.00 90.62 88 ARG A C 1
ATOM 715 O O . ARG A 1 88 ? -25.580 9.177 8.919 1.00 90.62 88 ARG A O 1
ATOM 722 N N . THR A 1 89 ? -25.750 10.430 10.793 1.00 87.88 89 THR A N 1
ATOM 723 C CA . THR A 1 89 ? -26.718 11.403 10.288 1.00 87.88 89 THR A CA 1
ATOM 724 C C . THR A 1 89 ? -26.212 12.015 8.992 1.00 87.88 89 THR A C 1
ATOM 726 O O . THR A 1 89 ? -25.051 12.434 8.893 1.00 87.88 89 THR A O 1
ATOM 729 N N . ILE A 1 90 ? -27.097 12.041 8.005 1.00 89.38 90 ILE A N 1
ATOM 730 C CA . ILE A 1 90 ? -26.834 12.590 6.689 1.00 89.38 90 ILE A CA 1
ATOM 731 C C . ILE A 1 90 ? -26.464 14.076 6.774 1.00 89.38 90 ILE A C 1
ATOM 733 O O . ILE A 1 90 ? -27.051 14.858 7.521 1.00 89.38 90 ILE A O 1
ATOM 737 N N . THR A 1 91 ? -25.454 14.478 6.007 1.00 89.25 91 THR A N 1
ATOM 738 C CA . THR A 1 91 ? -25.101 15.897 5.862 1.00 89.25 91 THR A CA 1
ATOM 739 C C . THR A 1 91 ? -26.004 16.579 4.835 1.00 89.25 91 THR A C 1
ATOM 741 O O . THR A 1 91 ? -26.529 15.924 3.940 1.00 89.25 91 THR A O 1
ATOM 744 N N . GLU A 1 92 ? -26.147 17.905 4.906 1.00 87.44 92 GLU A N 1
ATOM 745 C CA . GLU A 1 92 ? -26.946 18.669 3.929 1.00 87.44 92 GLU A CA 1
ATOM 746 C C . GLU A 1 92 ? -26.483 18.417 2.486 1.00 87.44 92 GLU A C 1
ATOM 748 O O . GLU A 1 92 ? -27.297 18.112 1.620 1.00 87.44 92 GLU A O 1
ATOM 753 N N . ASN A 1 93 ? -25.167 18.407 2.253 1.00 90.94 93 ASN A N 1
ATOM 754 C CA . ASN A 1 93 ? -24.595 18.112 0.938 1.00 90.94 93 ASN A CA 1
ATOM 755 C C . ASN A 1 93 ? -24.932 16.693 0.449 1.00 90.94 93 ASN A C 1
ATOM 757 O O . ASN A 1 93 ? -25.254 16.509 -0.725 1.00 90.94 93 ASN A O 1
ATOM 761 N N . GLN A 1 94 ? -24.861 15.683 1.327 1.00 92.00 94 GLN A N 1
ATOM 762 C CA . GLN A 1 94 ? -25.251 14.312 0.977 1.00 92.00 94 GLN A CA 1
ATOM 763 C C . GLN A 1 94 ? -26.748 14.234 0.668 1.00 92.00 94 GLN A C 1
ATOM 765 O O . GLN A 1 94 ? -27.129 13.626 -0.328 1.00 92.00 94 GLN A O 1
ATOM 770 N N . LEU A 1 95 ? -27.589 14.880 1.479 1.00 91.56 95 LEU A N 1
ATOM 771 C CA . LEU A 1 95 ? -29.036 14.910 1.285 1.00 91.56 95 LEU A CA 1
ATOM 772 C C . LEU A 1 95 ? -29.396 15.504 -0.078 1.00 91.56 95 LEU A C 1
ATOM 774 O O . LEU A 1 95 ? -30.133 14.878 -0.837 1.00 91.56 95 LEU A O 1
ATOM 778 N N . GLU A 1 96 ? -28.822 16.657 -0.428 1.00 92.38 96 GLU A N 1
ATOM 779 C CA . GLU A 1 96 ? -29.037 17.286 -1.732 1.00 92.38 96 GLU A CA 1
ATOM 780 C C . GLU A 1 96 ? -28.622 16.376 -2.896 1.00 92.38 96 GLU A C 1
ATOM 782 O O . GLU A 1 96 ? -29.317 16.305 -3.912 1.00 92.38 96 GLU A O 1
ATOM 787 N N . GLN A 1 97 ? -27.492 15.672 -2.774 1.00 92.19 97 GLN A N 1
ATOM 788 C CA . GLN A 1 97 ? -27.017 14.746 -3.805 1.00 92.19 97 GLN A CA 1
ATOM 789 C C . GLN A 1 97 ? -27.942 13.536 -3.962 1.00 92.19 97 GLN A C 1
ATOM 791 O O . GLN A 1 97 ? -28.300 13.185 -5.086 1.00 92.19 97 GLN A O 1
ATOM 796 N N . LEU A 1 98 ? -28.363 12.917 -2.858 1.00 91.06 98 LEU A N 1
ATOM 797 C CA . LEU A 1 98 ? -29.243 11.748 -2.885 1.00 91.06 98 LEU A CA 1
ATOM 798 C C . LEU A 1 98 ? -30.649 12.111 -3.383 1.00 91.06 98 LEU A C 1
ATOM 800 O O . LEU A 1 98 ? -31.224 11.364 -4.173 1.00 91.06 98 LEU A O 1
ATOM 804 N N . GLN A 1 99 ? -31.173 13.283 -3.013 1.00 88.69 99 GLN A N 1
ATOM 805 C CA . GLN A 1 99 ? -32.451 13.783 -3.528 1.00 88.69 99 GLN A CA 1
ATOM 806 C C . GLN A 1 99 ? -32.389 14.060 -5.037 1.00 88.69 99 GLN A C 1
ATOM 808 O O . GLN A 1 99 ? -33.319 13.707 -5.760 1.00 88.69 99 GLN A O 1
ATOM 813 N N . LYS A 1 100 ? -31.271 14.600 -5.549 1.00 92.75 100 LYS A N 1
ATOM 814 C CA . LYS A 1 100 ? -31.036 14.740 -7.003 1.00 92.75 100 LYS A CA 1
ATOM 815 C C . LYS A 1 100 ? -30.986 13.392 -7.727 1.00 92.75 100 LYS A C 1
ATOM 817 O O . LYS A 1 100 ? -31.356 13.321 -8.893 1.00 92.75 100 LYS A O 1
ATOM 822 N N . GLN A 1 101 ? -30.557 12.332 -7.044 1.00 89.81 101 GLN A N 1
ATOM 823 C CA . GLN A 1 101 ? -30.581 10.954 -7.550 1.00 89.81 101 GLN A CA 1
ATOM 824 C C . GLN A 1 101 ? -31.957 10.276 -7.391 1.00 89.81 101 GLN A C 1
ATOM 826 O O . GLN A 1 101 ? -32.095 9.101 -7.719 1.00 89.81 101 GLN A O 1
ATOM 831 N N . GLY A 1 102 ? -32.971 10.985 -6.881 1.00 87.62 102 GLY A N 1
ATOM 832 C CA . GLY A 1 102 ? -34.316 10.448 -6.662 1.00 87.62 102 GLY A CA 1
ATOM 833 C C . GLY A 1 102 ? -34.440 9.522 -5.448 1.00 87.62 102 GLY A C 1
ATOM 834 O O . GLY A 1 102 ? -35.438 8.814 -5.328 1.00 87.62 102 GLY A O 1
ATOM 835 N N . LYS A 1 103 ? -33.450 9.496 -4.545 1.00 86.12 103 LYS A N 1
ATOM 836 C CA . LYS A 1 103 ? -33.504 8.682 -3.323 1.00 86.12 103 LYS A CA 1
ATOM 837 C C . LYS A 1 103 ? -34.291 9.408 -2.223 1.00 86.12 103 LYS A C 1
ATOM 839 O O . LYS A 1 103 ? -34.078 10.593 -1.971 1.00 86.12 103 LYS A O 1
ATOM 844 N N . ASN A 1 104 ? -35.176 8.677 -1.545 1.00 86.19 104 ASN A N 1
ATOM 845 C CA . ASN A 1 104 ? -36.047 9.201 -0.490 1.00 86.19 104 ASN A CA 1
ATOM 846 C C . ASN A 1 104 ? -35.335 9.248 0.877 1.00 86.19 104 ASN A C 1
ATOM 848 O O . ASN A 1 104 ? -35.545 8.373 1.714 1.00 86.19 104 ASN A O 1
ATOM 852 N N . TYR A 1 105 ? -34.473 10.249 1.073 1.00 88.62 105 TYR A N 1
ATOM 853 C CA . TYR A 1 105 ? -33.839 10.543 2.364 1.00 88.62 105 TYR A CA 1
ATOM 854 C C . TYR A 1 105 ? -34.335 11.870 2.945 1.00 88.62 105 TYR A C 1
ATOM 856 O O . TYR A 1 105 ? -34.667 12.813 2.219 1.00 88.62 105 TYR A O 1
ATOM 864 N N . GLU A 1 106 ? -34.322 11.948 4.272 1.00 85.69 106 GLU A N 1
ATOM 865 C CA . GLU A 1 106 ? -34.665 13.111 5.086 1.00 85.69 106 GLU A CA 1
ATOM 866 C C . GLU A 1 106 ? -33.463 13.564 5.926 1.00 85.69 106 GLU A C 1
ATOM 868 O O . GLU A 1 106 ? -32.534 12.804 6.183 1.00 85.69 106 GLU A O 1
ATOM 873 N N . ARG A 1 107 ? -33.485 14.814 6.405 1.00 81.75 107 ARG A N 1
ATOM 874 C CA . ARG A 1 107 ? -32.346 15.467 7.085 1.00 81.75 107 ARG A CA 1
ATOM 875 C C . ARG A 1 107 ? -31.805 14.726 8.314 1.00 81.75 107 ARG A C 1
ATOM 877 O O . ARG A 1 107 ? -30.638 14.892 8.644 1.00 81.75 107 ARG A O 1
ATOM 884 N N . ASN A 1 108 ? -32.642 13.945 8.990 1.00 79.06 108 ASN A N 1
ATOM 885 C CA . ASN A 1 108 ? -32.275 13.250 10.225 1.00 79.06 108 ASN A CA 1
ATOM 886 C C . ASN A 1 108 ? -31.937 11.769 10.001 1.00 79.06 108 ASN A C 1
ATOM 888 O O . ASN A 1 108 ? -31.664 11.064 10.973 1.00 79.06 108 ASN A O 1
ATOM 892 N N . ASP A 1 109 ? -31.945 11.299 8.752 1.00 85.44 109 ASP A N 1
ATOM 893 C CA . ASP A 1 109 ? -31.685 9.897 8.444 1.00 85.44 109 ASP A CA 1
ATOM 894 C C . ASP A 1 109 ? -30.235 9.519 8.723 1.00 85.44 109 ASP A C 1
ATOM 896 O O . ASP A 1 109 ? -29.304 10.296 8.493 1.00 85.44 109 ASP A O 1
ATOM 900 N N . LEU A 1 110 ? -30.049 8.293 9.208 1.00 88.44 110 LEU A N 1
ATOM 901 C CA . LEU A 1 110 ? -28.743 7.660 9.296 1.00 88.44 110 LEU A CA 1
ATOM 902 C C . LEU A 1 110 ? -28.438 6.983 7.961 1.00 88.44 110 LEU A C 1
ATOM 904 O O . LEU A 1 110 ? -29.284 6.282 7.417 1.00 88.44 110 LEU A O 1
ATOM 908 N N . ILE A 1 111 ? -27.222 7.180 7.468 1.00 92.44 111 ILE A N 1
ATOM 909 C CA . ILE A 1 111 ? -26.722 6.559 6.241 1.00 92.44 111 ILE A CA 1
ATOM 910 C C . ILE A 1 111 ? -25.333 5.976 6.494 1.00 92.44 111 ILE A C 1
ATOM 912 O O . ILE A 1 111 ? -24.543 6.556 7.256 1.00 92.44 111 ILE A O 1
ATOM 916 N N . GLY A 1 112 ? -25.029 4.841 5.866 1.00 94.38 112 GLY A N 1
ATOM 917 C CA . GLY A 1 112 ? -23.694 4.256 5.843 1.00 94.38 112 GLY A CA 1
ATOM 918 C C . GLY A 1 112 ? -22.650 5.219 5.273 1.00 94.38 112 GLY A C 1
ATOM 919 O O . GLY A 1 112 ? -22.786 5.742 4.168 1.00 94.38 112 GLY A O 1
ATOM 920 N N . GLN A 1 113 ? -21.592 5.483 6.040 1.00 93.12 113 GLN A N 1
ATOM 921 C CA . GLN A 1 113 ? -20.545 6.453 5.687 1.00 93.12 113 GLN A CA 1
ATOM 922 C C . GLN A 1 113 ? -19.267 5.800 5.167 1.00 93.12 113 GLN A C 1
ATOM 924 O O . GLN A 1 113 ? -18.466 6.462 4.513 1.00 93.12 113 GLN A O 1
ATOM 929 N N . MET A 1 114 ? -19.040 4.533 5.512 1.00 93.88 114 MET A N 1
ATOM 930 C CA . MET A 1 114 ? -17.842 3.791 5.141 1.00 93.88 114 MET A CA 1
ATOM 931 C C . MET A 1 114 ? -18.122 2.285 5.151 1.00 93.88 114 MET A C 1
ATOM 933 O O . MET A 1 114 ? -19.119 1.859 5.732 1.00 93.88 114 MET A O 1
ATOM 937 N N . GLY A 1 115 ? -17.212 1.489 4.586 1.00 95.19 115 GLY A N 1
ATOM 938 C CA . GLY A 1 115 ? -17.238 0.029 4.682 1.00 95.19 115 GLY A CA 1
ATOM 939 C C . GLY A 1 115 ? -18.476 -0.588 4.031 1.00 95.19 115 GLY A C 1
ATOM 940 O O . GLY A 1 115 ? -19.077 0.012 3.136 1.00 95.19 115 GLY A O 1
ATOM 941 N N . LEU A 1 116 ? -18.866 -1.769 4.508 1.00 96.81 116 LEU A N 1
ATOM 942 C CA . LEU A 1 116 ? -20.084 -2.444 4.053 1.00 96.81 116 LEU A CA 1
ATOM 943 C C . LEU A 1 116 ? -21.365 -1.665 4.371 1.00 96.81 116 LEU A C 1
ATOM 945 O O . LEU A 1 116 ? -22.306 -1.739 3.590 1.00 96.81 116 LEU A O 1
ATOM 949 N N . GLU A 1 117 ? -21.407 -0.877 5.450 1.00 96.38 117 GLU A N 1
ATOM 950 C CA . GLU A 1 117 ? -22.557 -0.007 5.736 1.00 96.38 117 GLU A CA 1
ATOM 951 C C . GLU A 1 117 ? -22.801 0.971 4.573 1.00 96.38 117 GLU A C 1
ATOM 953 O O . GLU A 1 117 ? -23.939 1.190 4.177 1.00 96.38 117 GLU A O 1
ATOM 958 N N . GLN A 1 118 ? -21.740 1.524 3.970 1.00 95.69 118 GLN A N 1
ATOM 959 C CA . GLN A 1 118 ? -21.864 2.415 2.812 1.00 95.69 118 GLN A CA 1
ATOM 960 C C . GLN A 1 118 ? -22.121 1.667 1.504 1.00 95.69 118 GLN A C 1
ATOM 962 O O . GLN A 1 118 ? -22.995 2.065 0.733 1.00 95.69 118 GLN A O 1
ATOM 967 N N . SER A 1 119 ? -21.345 0.621 1.209 1.00 96.19 119 SER A N 1
ATOM 968 C CA . SER A 1 119 ? -21.441 -0.062 -0.087 1.00 96.19 119 SER A CA 1
ATOM 969 C C . SER A 1 119 ? -22.729 -0.877 -0.230 1.00 96.19 119 SER A C 1
ATOM 971 O O . SER A 1 119 ? -23.242 -1.007 -1.341 1.00 96.19 119 SER A O 1
ATOM 973 N N . MET A 1 120 ? -23.300 -1.352 0.883 1.00 96.50 120 MET A N 1
ATOM 974 C CA . MET A 1 120 ? -24.557 -2.109 0.927 1.00 96.50 120 MET A CA 1
ATOM 975 C C . MET A 1 120 ? -25.748 -1.275 1.409 1.00 96.50 120 MET A C 1
ATOM 977 O O . MET A 1 120 ? -26.817 -1.836 1.649 1.00 96.50 120 MET A O 1
ATOM 981 N N . GLU A 1 121 ? -25.614 0.052 1.506 1.00 94.69 121 GLU A N 1
ATOM 982 C CA . GLU A 1 121 ? -26.654 0.972 1.996 1.00 94.69 121 GLU A CA 1
ATOM 983 C C . GLU A 1 121 ? -28.019 0.721 1.331 1.00 94.69 121 GLU A C 1
ATOM 985 O O . GLU A 1 121 ? -29.042 0.600 2.003 1.00 94.69 121 GLU A O 1
ATOM 990 N N . ASP A 1 122 ? -28.049 0.561 0.004 1.00 92.88 122 ASP A N 1
ATOM 991 C CA . ASP A 1 122 ? -29.299 0.346 -0.736 1.00 92.88 122 ASP A CA 1
ATOM 992 C C . ASP A 1 122 ? -29.975 -1.001 -0.427 1.00 92.88 122 ASP A C 1
ATOM 994 O O . ASP A 1 122 ? -31.169 -1.155 -0.681 1.00 92.88 122 ASP A O 1
ATOM 998 N N . LYS A 1 123 ? -29.240 -1.972 0.126 1.00 93.94 123 LYS A N 1
ATOM 999 C CA . LYS A 1 123 ? -29.782 -3.255 0.594 1.00 93.94 123 LYS A CA 1
ATOM 1000 C C . LYS A 1 123 ? -30.122 -3.215 2.087 1.00 93.94 123 LYS A C 1
ATOM 1002 O O . LYS A 1 123 ? -31.124 -3.808 2.475 1.00 93.94 123 LYS A O 1
ATOM 1007 N N . LEU A 1 124 ? -29.331 -2.509 2.897 1.00 93.88 124 LEU A N 1
ATOM 1008 C CA . LEU A 1 124 ? -29.434 -2.470 4.361 1.00 93.88 124 LEU A CA 1
ATOM 1009 C C . LEU A 1 124 ? -30.528 -1.532 4.891 1.00 93.88 124 LEU A C 1
ATOM 1011 O O . LEU A 1 124 ? -31.122 -1.824 5.925 1.00 93.88 124 LEU A O 1
ATOM 1015 N N . LYS A 1 125 ? -30.807 -0.411 4.215 1.00 90.50 125 LYS A N 1
ATOM 1016 C CA . LYS A 1 125 ? -31.666 0.656 4.764 1.00 90.50 125 LYS A CA 1
ATOM 1017 C C . LYS A 1 125 ? -33.158 0.308 4.879 1.00 90.50 125 LYS A C 1
ATOM 1019 O O . LYS A 1 125 ? -33.855 0.891 5.705 1.00 90.50 125 LYS A O 1
ATOM 1024 N N . GLY A 1 126 ? -33.645 -0.619 4.051 1.00 88.44 126 GLY A N 1
ATOM 1025 C CA . GLY A 1 126 ? -35.071 -0.954 3.950 1.00 88.44 126 GLY A CA 1
ATOM 1026 C C . GLY A 1 126 ? -35.932 0.153 3.329 1.00 88.44 126 GLY A C 1
ATOM 1027 O O . GLY A 1 126 ? -35.437 1.060 2.660 1.00 88.44 126 GLY A O 1
ATOM 1028 N N . GLU A 1 127 ? -37.241 0.076 3.544 1.00 87.19 127 GLU A N 1
ATOM 1029 C CA . GLU A 1 127 ? -38.204 1.095 3.120 1.00 87.19 127 GLU A CA 1
ATOM 1030 C C . GLU A 1 127 ? -38.948 1.650 4.333 1.00 87.19 127 GLU A C 1
ATOM 1032 O O . GLU A 1 127 ? -39.443 0.904 5.181 1.00 87.19 127 GLU A O 1
ATOM 1037 N N . LYS A 1 128 ? -39.047 2.980 4.413 1.00 85.25 128 LYS A N 1
ATOM 1038 C CA . LYS A 1 128 ? -39.784 3.645 5.488 1.00 85.25 128 LYS A CA 1
ATOM 1039 C C . LYS A 1 128 ? -41.275 3.330 5.386 1.00 85.25 128 LYS A C 1
ATOM 1041 O O . LYS A 1 128 ? -41.860 3.419 4.311 1.00 85.25 128 LYS A O 1
ATOM 1046 N N . GLY A 1 129 ? -41.884 3.037 6.531 1.00 84.38 129 GLY A N 1
ATOM 1047 C CA . GLY A 1 129 ? -43.336 3.047 6.674 1.00 84.38 129 GLY A CA 1
ATOM 1048 C C . GLY A 1 129 ? -43.881 4.473 6.712 1.00 84.38 129 GLY A C 1
ATOM 1049 O O . GLY A 1 129 ? -43.128 5.438 6.867 1.00 84.38 129 GLY A O 1
ATOM 1050 N N . LEU A 1 130 ? -45.199 4.610 6.614 1.00 84.19 130 LEU A N 1
ATOM 1051 C CA . LEU A 1 130 ? -45.880 5.898 6.640 1.00 84.19 130 LEU A CA 1
ATOM 1052 C C . LEU A 1 130 ? -47.021 5.880 7.653 1.00 84.19 130 LEU A C 1
ATOM 1054 O O . LEU A 1 130 ? -47.973 5.116 7.534 1.00 84.19 130 LEU A O 1
ATOM 1058 N N . GLU A 1 131 ? -46.961 6.765 8.646 1.00 83.69 131 GLU A N 1
ATOM 1059 C CA . GLU A 1 131 ? -48.037 6.938 9.618 1.00 83.69 131 GLU A CA 1
ATOM 1060 C C . GLU A 1 131 ? -48.667 8.327 9.474 1.00 83.69 131 GLU A C 1
ATOM 1062 O O . GLU A 1 131 ? -48.012 9.349 9.667 1.00 83.69 131 GLU A O 1
ATOM 1067 N N . LYS A 1 132 ? -49.963 8.379 9.145 1.00 84.75 132 LYS A N 1
ATOM 1068 C CA . LYS A 1 132 ? -50.734 9.628 9.149 1.00 84.75 132 LYS A CA 1
ATOM 1069 C C . LYS A 1 132 ? -51.388 9.780 10.508 1.00 84.75 132 LYS A C 1
ATOM 1071 O O . LYS A 1 132 ? -52.204 8.947 10.896 1.00 84.75 132 LYS A O 1
ATOM 1076 N N . VAL A 1 133 ? -51.069 10.855 11.216 1.00 82.38 133 VAL A N 1
ATOM 1077 C CA . VAL A 1 133 ? -51.600 11.139 12.554 1.00 82.38 133 VAL A CA 1
ATOM 1078 C C . VAL A 1 133 ? -52.399 12.438 12.556 1.00 82.38 133 VAL A C 1
ATOM 1080 O O . VAL A 1 133 ? -52.014 13.412 11.914 1.00 82.38 133 VAL A O 1
ATOM 1083 N N . ALA A 1 134 ? -53.518 12.458 13.278 1.00 80.38 134 ALA A N 1
ATOM 1084 C CA . ALA A 1 134 ? -54.244 13.688 13.566 1.00 80.38 134 ALA A CA 1
ATOM 1085 C C . ALA A 1 134 ? -53.571 14.398 14.747 1.00 80.38 134 ALA A C 1
ATOM 1087 O O . ALA A 1 134 ? -53.369 13.786 15.800 1.00 80.38 134 ALA A O 1
ATOM 1088 N N . VAL A 1 135 ? -53.236 15.677 14.572 1.00 76.62 135 VAL A N 1
ATOM 1089 C CA . VAL A 1 135 ? -52.630 16.521 15.610 1.00 76.62 135 VAL A CA 1
ATOM 1090 C C . VAL A 1 135 ? -53.564 17.659 16.016 1.00 76.62 135 VAL A C 1
ATOM 1092 O O . VAL A 1 135 ? -54.399 18.086 15.219 1.00 76.62 135 VAL A O 1
ATOM 1095 N N . ASP A 1 136 ? -53.451 18.145 17.252 1.00 74.19 136 ASP A N 1
ATOM 1096 C CA . ASP A 1 136 ? -54.164 19.350 17.691 1.00 74.19 136 ASP A CA 1
ATOM 1097 C C . ASP A 1 136 ? -53.435 20.652 17.299 1.00 74.19 136 ASP A C 1
ATOM 1099 O O . ASP A 1 136 ? -52.363 20.631 16.693 1.00 74.19 136 ASP A O 1
ATOM 1103 N N . ASN A 1 137 ? -53.996 21.810 17.672 1.00 71.81 137 ASN A N 1
ATOM 1104 C CA . ASN A 1 137 ? -53.426 23.133 17.367 1.00 71.81 137 ASN A CA 1
ATOM 1105 C C . ASN A 1 137 ? -52.031 23.378 17.981 1.00 71.81 137 ASN A C 1
ATOM 1107 O O . ASN A 1 137 ? -51.390 24.371 17.645 1.00 71.81 137 ASN A O 1
ATOM 1111 N N . PHE A 1 138 ? -51.572 22.502 18.879 1.00 66.38 138 PHE A N 1
ATOM 1112 C CA . PHE A 1 138 ? -50.250 22.536 19.504 1.00 66.38 138 PHE A CA 1
ATOM 1113 C C . PHE A 1 138 ? -49.321 21.431 18.968 1.00 66.38 138 PHE A C 1
ATOM 1115 O O . PHE A 1 138 ? -48.222 21.258 19.490 1.00 66.38 138 PHE A O 1
ATOM 1122 N N . GLY A 1 139 ? -49.745 20.674 17.946 1.00 65.62 139 GLY A N 1
ATOM 1123 C CA . GLY A 1 139 ? -48.966 19.597 17.331 1.00 65.62 139 GLY A CA 1
ATOM 1124 C C . GLY A 1 139 ? -49.008 18.268 18.092 1.00 65.62 139 GLY A C 1
ATOM 1125 O O . GLY A 1 139 ? -48.246 17.358 17.769 1.00 65.62 139 GLY A O 1
ATOM 1126 N N . ARG A 1 140 ? -49.881 18.114 19.099 1.00 67.06 140 ARG A N 1
ATOM 1127 C CA . ARG A 1 140 ? -49.973 16.871 19.879 1.00 67.06 140 ARG A CA 1
ATOM 1128 C C . ARG A 1 140 ? -50.706 15.798 19.090 1.00 67.06 140 ARG A C 1
ATOM 1130 O O . ARG A 1 140 ? -51.829 16.022 18.647 1.00 67.06 140 ARG A O 1
ATOM 1137 N N . ARG A 1 141 ? -50.103 14.615 18.984 1.00 71.19 141 ARG A N 1
ATOM 1138 C CA . ARG A 1 141 ? -50.713 13.423 18.383 1.00 71.19 141 ARG A CA 1
ATOM 1139 C C . ARG A 1 141 ? -51.966 13.007 19.167 1.00 71.19 141 ARG A C 1
ATOM 1141 O O . ARG A 1 141 ? -51.859 12.658 20.338 1.00 71.19 141 ARG A O 1
ATOM 1148 N N . ILE A 1 142 ? -53.132 13.035 18.518 1.00 77.44 142 ILE A N 1
ATOM 1149 C CA . ILE A 1 142 ? -54.419 12.627 19.107 1.00 77.44 142 ILE A CA 1
ATOM 1150 C C . ILE A 1 142 ? -54.697 11.150 18.801 1.00 77.44 142 ILE A C 1
ATOM 1152 O O . ILE A 1 142 ? -54.862 10.349 19.716 1.00 77.44 142 ILE A O 1
ATOM 1156 N N . TYR A 1 143 ? -54.737 10.778 17.517 1.00 77.44 143 TYR A N 1
ATOM 1157 C CA . TYR A 1 143 ? -54.933 9.399 17.056 1.00 77.44 143 TYR A CA 1
ATOM 1158 C C . TYR A 1 143 ? -54.309 9.182 15.668 1.00 77.44 143 TYR A C 1
ATOM 1160 O O . TYR A 1 143 ? -54.091 10.132 14.913 1.00 77.44 143 TYR A O 1
ATOM 1168 N N . THR A 1 144 ? -54.004 7.928 15.332 1.00 83.38 144 THR A N 1
ATOM 1169 C CA . THR A 1 144 ? -53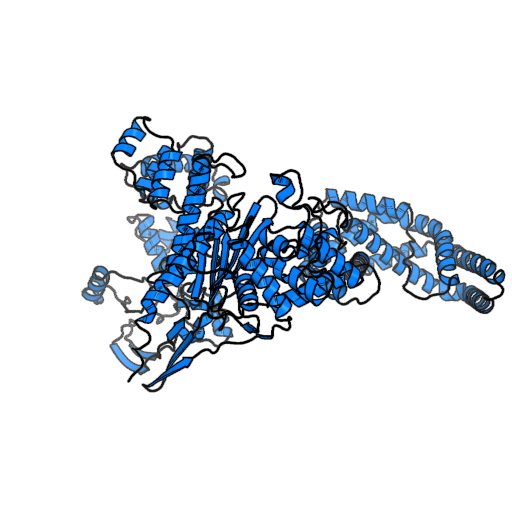.508 7.529 14.004 1.00 83.38 144 THR A CA 1
ATOM 1170 C C . THR A 1 144 ? -54.674 7.358 13.032 1.00 83.38 144 THR A C 1
ATOM 1172 O O . THR A 1 144 ? -55.620 6.633 13.327 1.00 83.38 144 THR A O 1
ATOM 1175 N N . LEU A 1 145 ? -54.601 8.012 11.871 1.00 87.75 145 LEU A N 1
ATOM 1176 C CA . LEU A 1 145 ? -55.562 7.897 10.768 1.00 87.75 145 LEU A CA 1
ATOM 1177 C C . LEU A 1 145 ? -55.273 6.681 9.886 1.00 87.75 145 LEU A C 1
ATOM 1179 O O . LEU A 1 145 ? -56.186 5.956 9.506 1.00 87.75 145 LEU A O 1
ATOM 1183 N N . SER A 1 146 ? -54.003 6.475 9.540 1.00 88.94 146 SER A N 1
ATOM 1184 C CA . SER A 1 146 ? -53.557 5.341 8.735 1.00 88.94 146 SER A CA 1
ATOM 1185 C C . SER A 1 146 ? -52.110 5.005 9.056 1.00 88.94 146 SER A C 1
ATOM 1187 O O . SER A 1 146 ? -51.328 5.891 9.408 1.00 88.94 146 SER A O 1
ATOM 1189 N N . ARG A 1 147 ? -51.753 3.735 8.892 1.00 87.25 147 ARG A N 1
ATOM 1190 C CA . ARG A 1 147 ? -50.397 3.237 9.079 1.00 87.25 147 ARG A CA 1
ATOM 1191 C C . ARG A 1 147 ? -50.057 2.268 7.959 1.00 87.25 147 ARG A C 1
ATOM 1193 O O . ARG A 1 147 ? -50.787 1.309 7.731 1.00 87.25 147 ARG A O 1
ATOM 1200 N N . GLU A 1 148 ? -48.963 2.547 7.284 1.00 88.69 148 GLU A N 1
ATOM 1201 C CA . GLU A 1 148 ? -48.288 1.672 6.341 1.00 88.69 148 GLU A CA 1
ATOM 1202 C C . GLU A 1 148 ? -47.000 1.229 7.035 1.00 88.69 148 GLU A C 1
ATOM 1204 O O . GLU A 1 148 ? -46.200 2.068 7.454 1.00 88.69 148 GLU A O 1
ATOM 1209 N N . GLU A 1 149 ? -46.837 -0.074 7.248 1.00 84.25 149 GLU A N 1
ATOM 1210 C CA . GLU A 1 149 ? -45.636 -0.607 7.893 1.00 84.25 149 GLU A CA 1
ATOM 1211 C C . GLU A 1 149 ? -44.434 -0.478 6.952 1.00 84.25 149 GLU A C 1
ATOM 1213 O O . GLU A 1 149 ? -44.557 -0.632 5.736 1.00 84.25 149 GLU A O 1
ATOM 1218 N N . GLY A 1 150 ? -43.268 -0.180 7.523 1.00 84.94 150 GLY A N 1
ATOM 1219 C CA . GLY A 1 150 ? -42.020 -0.170 6.768 1.00 84.94 150 GLY A CA 1
ATOM 1220 C C . GLY A 1 150 ? -41.577 -1.581 6.406 1.00 84.94 150 GLY A C 1
ATOM 1221 O O . GLY A 1 150 ? -41.957 -2.556 7.057 1.00 84.94 150 GLY A O 1
ATOM 1222 N N . GLN A 1 151 ? -40.731 -1.689 5.389 1.00 86.88 151 GLN A N 1
ATOM 1223 C CA . GLN A 1 151 ? -40.077 -2.946 5.045 1.00 86.88 151 GLN A CA 1
ATOM 1224 C C . GLN A 1 151 ? -38.668 -2.934 5.624 1.00 86.88 151 GLN A C 1
ATOM 1226 O O . GLN A 1 151 ? -37.904 -1.994 5.401 1.00 86.88 151 GLN A O 1
ATOM 1231 N N . ALA A 1 152 ? -38.321 -3.975 6.379 1.00 87.44 152 ALA A N 1
ATOM 1232 C CA . ALA A 1 152 ? -36.965 -4.127 6.881 1.00 87.44 152 ALA A CA 1
ATOM 1233 C C . ALA A 1 152 ? -35.965 -4.210 5.717 1.00 87.44 152 ALA A C 1
ATOM 1235 O O . ALA A 1 152 ? -36.283 -4.698 4.628 1.00 87.44 152 ALA A O 1
ATOM 1236 N N . GLY A 1 153 ? -34.743 -3.740 5.965 1.00 90.44 153 GLY A N 1
ATOM 1237 C CA . GLY A 1 153 ? -33.624 -3.990 5.068 1.00 90.44 153 GLY A CA 1
ATOM 1238 C C . GLY A 1 153 ? -33.351 -5.482 4.891 1.00 90.44 153 GLY A C 1
ATOM 1239 O O . GLY A 1 153 ? -33.855 -6.331 5.626 1.00 90.44 153 GLY A O 1
ATOM 1240 N N . ARG A 1 154 ? -32.540 -5.798 3.887 1.00 93.94 154 ARG A N 1
ATOM 1241 C CA . ARG A 1 154 ? -32.081 -7.161 3.629 1.00 93.94 154 ARG A CA 1
ATOM 1242 C C . ARG A 1 154 ? -30.946 -7.521 4.579 1.00 93.94 154 ARG A C 1
ATOM 1244 O O . ARG A 1 154 ? -30.089 -6.681 4.860 1.00 93.94 154 ARG A O 1
ATOM 1251 N N . ASP A 1 155 ? -30.892 -8.785 4.983 1.00 95.44 155 ASP A N 1
ATOM 1252 C CA . ASP A 1 155 ? -29.761 -9.288 5.759 1.00 95.44 155 ASP A CA 1
ATOM 1253 C C . ASP A 1 155 ? -28.625 -9.672 4.815 1.00 95.44 155 ASP A C 1
ATOM 1255 O O . ASP A 1 155 ? -28.834 -10.366 3.816 1.00 95.44 155 ASP A O 1
ATOM 1259 N N . ILE A 1 156 ? -27.415 -9.230 5.142 1.00 96.38 156 ILE A N 1
ATOM 1260 C CA . ILE A 1 156 ? -26.204 -9.518 4.375 1.00 96.38 156 ILE A CA 1
ATOM 1261 C C . ILE A 1 156 ? -25.393 -10.558 5.144 1.00 96.38 156 ILE A C 1
ATOM 1263 O O . ILE A 1 156 ? -24.963 -10.308 6.270 1.00 96.38 156 ILE A O 1
ATOM 1267 N N . TYR A 1 157 ? -25.185 -11.720 4.532 1.00 97.19 157 TYR A N 1
ATOM 1268 C CA . TYR A 1 157 ? -24.352 -12.789 5.071 1.00 97.19 157 TYR A CA 1
ATOM 1269 C C . TYR A 1 157 ? -22.949 -12.647 4.502 1.00 97.19 157 TYR A C 1
ATOM 1271 O O . TYR A 1 157 ? -22.780 -12.531 3.286 1.00 97.19 157 TYR A O 1
ATOM 1279 N N . LEU A 1 158 ? -21.953 -12.627 5.387 1.00 97.62 158 LEU A N 1
ATOM 1280 C CA . LEU A 1 158 ? -20.562 -12.417 5.010 1.00 97.62 158 LEU A CA 1
ATOM 1281 C C . LEU A 1 158 ? -19.791 -13.731 4.964 1.00 97.62 158 LEU A C 1
ATOM 1283 O O . LEU A 1 158 ? -20.058 -14.636 5.745 1.00 97.62 158 LEU A O 1
ATOM 1287 N N . THR A 1 159 ? -18.780 -13.783 4.106 1.00 97.69 159 THR A N 1
ATOM 1288 C CA . THR A 1 159 ? -17.790 -14.871 4.033 1.00 97.69 159 THR A CA 1
ATOM 1289 C C . THR A 1 159 ? -16.807 -14.859 5.206 1.00 97.69 159 THR A C 1
ATOM 1291 O O . THR A 1 159 ? -16.000 -15.771 5.360 1.00 97.69 159 THR A O 1
ATOM 1294 N N . LEU A 1 160 ? -16.844 -13.796 6.012 1.00 96.56 160 LEU A N 1
ATOM 1295 C CA . LEU A 1 160 ? -15.912 -13.530 7.094 1.00 96.56 160 LEU A CA 1
ATOM 1296 C C . LEU A 1 160 ? -16.021 -14.582 8.205 1.00 96.56 160 LEU A C 1
ATOM 1298 O O . LEU A 1 160 ? -17.076 -14.739 8.822 1.00 96.56 160 LEU A O 1
ATOM 1302 N N . ASP A 1 161 ? -14.897 -15.202 8.551 1.00 96.75 161 ASP A N 1
ATOM 1303 C CA . ASP A 1 161 ? -14.775 -15.969 9.782 1.00 96.75 161 ASP A CA 1
ATOM 1304 C C . ASP A 1 161 ? -14.402 -15.015 10.926 1.00 96.75 161 ASP A C 1
ATOM 1306 O O . ASP A 1 161 ? -13.290 -14.485 11.003 1.00 96.75 161 ASP A O 1
ATOM 1310 N N . LEU A 1 162 ? -15.355 -14.762 11.829 1.00 95.19 162 LEU A N 1
ATOM 1311 C CA . LEU A 1 162 ? -15.160 -13.810 12.922 1.00 95.19 162 LEU A CA 1
ATOM 1312 C C . LEU A 1 162 ? -14.051 -14.245 13.895 1.00 95.19 162 LEU A C 1
ATOM 1314 O O . LEU A 1 162 ? -13.373 -13.383 14.460 1.00 95.19 162 LEU A O 1
ATOM 1318 N N . ALA A 1 163 ? -13.858 -15.546 14.113 1.00 96.06 163 ALA A N 1
ATOM 1319 C CA . ALA A 1 163 ? -12.821 -16.036 15.013 1.00 96.06 163 ALA A CA 1
ATOM 1320 C C . ALA A 1 163 ? -11.434 -15.833 14.387 1.00 96.06 163 ALA A C 1
ATOM 1322 O O . ALA A 1 163 ? -10.547 -15.256 15.029 1.00 96.06 163 ALA A O 1
ATOM 1323 N N . LEU A 1 164 ? -11.291 -16.146 13.096 1.00 97.06 164 LEU A N 1
ATOM 1324 C CA . LEU A 1 164 ? -10.073 -15.865 12.336 1.00 97.06 164 LEU A CA 1
ATOM 1325 C C . LEU A 1 164 ? -9.778 -14.360 12.236 1.00 97.06 164 LEU A C 1
ATOM 1327 O O . LEU A 1 164 ? -8.628 -13.952 12.415 1.00 97.06 164 LEU A O 1
ATOM 1331 N N . GLN A 1 165 ? -10.793 -13.519 12.003 1.00 97.62 165 GLN A N 1
ATOM 1332 C CA . GLN A 1 165 ? -10.670 -12.054 11.988 1.00 97.62 165 GLN A CA 1
ATOM 1333 C C . GLN A 1 165 ? -10.109 -11.536 13.322 1.00 97.62 165 GLN A C 1
ATOM 1335 O O . GLN A 1 165 ? -9.154 -10.755 13.342 1.00 97.62 165 GLN A O 1
ATOM 1340 N N . LYS A 1 166 ? -10.661 -12.004 14.450 1.00 97.31 166 LYS A N 1
ATOM 1341 C CA . LYS A 1 166 ? -10.189 -11.655 15.800 1.00 97.31 166 LYS A CA 1
ATOM 1342 C C . LYS A 1 166 ? -8.761 -12.129 16.044 1.00 97.31 166 LYS A C 1
ATOM 1344 O O . LYS A 1 166 ? -7.938 -11.356 16.529 1.00 97.31 166 LYS A O 1
ATOM 1349 N N . ALA A 1 167 ? -8.453 -13.378 15.697 1.00 97.12 167 ALA A N 1
ATOM 1350 C CA . ALA A 1 167 ? -7.112 -13.936 15.840 1.00 97.12 167 ALA A CA 1
ATOM 1351 C C . ALA A 1 167 ? -6.080 -13.145 15.020 1.00 97.12 167 ALA A C 1
ATOM 1353 O O . ALA A 1 167 ? -5.003 -12.822 15.522 1.00 97.12 167 ALA A O 1
ATOM 1354 N N . THR A 1 168 ? -6.446 -12.759 13.796 1.00 98.12 168 THR A N 1
ATOM 1355 C CA . THR A 1 168 ? -5.627 -11.931 12.903 1.00 98.12 168 THR A CA 1
ATOM 1356 C C . THR A 1 168 ? -5.369 -10.547 13.512 1.00 98.12 168 THR A C 1
ATOM 1358 O O . THR A 1 168 ? -4.217 -10.118 13.593 1.00 98.12 168 THR A O 1
ATOM 1361 N N . TYR A 1 169 ? -6.413 -9.868 14.006 1.00 97.69 169 TYR A N 1
ATOM 1362 C CA . TYR A 1 169 ? -6.295 -8.558 14.662 1.00 97.69 169 TYR A CA 1
ATOM 1363 C C . TYR A 1 169 ? -5.415 -8.611 15.910 1.00 97.69 169 TYR A C 1
ATOM 1365 O O . TYR A 1 169 ? -4.483 -7.819 16.060 1.00 97.69 169 TYR A O 1
ATOM 1373 N N . ASN A 1 170 ? -5.666 -9.586 16.780 1.00 96.31 170 ASN A N 1
ATOM 1374 C CA . ASN A 1 170 ? -4.923 -9.751 18.023 1.00 96.31 170 ASN A CA 1
ATOM 1375 C C . ASN A 1 170 ? -3.462 -10.148 17.772 1.00 96.31 170 ASN A C 1
ATOM 1377 O O . ASN A 1 170 ? -2.582 -9.732 18.524 1.00 96.31 170 ASN A O 1
ATOM 1381 N N . SER A 1 171 ? -3.179 -10.924 16.719 1.00 97.12 171 SER A N 1
ATOM 1382 C CA . SER A 1 171 ? -1.804 -11.234 16.317 1.00 97.12 171 SER A CA 1
ATOM 1383 C C . SER A 1 171 ? -1.069 -9.980 15.841 1.00 97.12 171 SER A C 1
ATOM 1385 O O . SER A 1 171 ? 0.019 -9.707 16.345 1.00 97.12 171 SER A O 1
ATOM 1387 N N . LEU A 1 172 ? -1.675 -9.169 14.963 1.00 96.38 172 LEU A N 1
ATOM 1388 C CA . LEU A 1 172 ? -1.106 -7.880 14.548 1.00 96.38 172 LEU A CA 1
ATOM 1389 C C . LEU A 1 172 ? -0.802 -6.986 15.757 1.00 96.38 172 LEU A C 1
ATOM 1391 O O . LEU A 1 172 ? 0.328 -6.522 15.897 1.00 96.38 172 LEU A O 1
ATOM 1395 N N . GLU A 1 173 ? -1.771 -6.795 16.657 1.00 95.50 173 GLU A N 1
ATOM 1396 C CA . GLU A 1 173 ? -1.598 -5.984 17.867 1.00 95.50 173 GLU A CA 1
ATOM 1397 C C . GLU A 1 173 ? -0.443 -6.503 18.735 1.00 95.50 173 GLU A C 1
ATOM 1399 O O . GLU A 1 173 ? 0.475 -5.752 19.064 1.00 95.50 173 GLU A O 1
ATOM 1404 N N . ARG A 1 174 ? -0.447 -7.798 19.065 1.00 95.38 174 ARG A N 1
ATOM 1405 C CA . ARG A 1 174 ? 0.564 -8.399 19.940 1.00 95.38 174 ARG A CA 1
ATOM 1406 C C . ARG A 1 174 ? 1.961 -8.358 19.325 1.00 95.38 174 ARG A C 1
ATOM 1408 O O . ARG A 1 174 ? 2.916 -7.992 20.004 1.00 95.38 174 ARG A O 1
ATOM 1415 N N . ARG A 1 175 ? 2.101 -8.715 18.047 1.00 95.56 175 ARG A N 1
ATOM 1416 C CA . ARG A 1 175 ? 3.403 -8.773 17.362 1.00 95.56 175 ARG A CA 1
ATOM 1417 C C . ARG A 1 175 ? 3.983 -7.379 17.115 1.00 95.56 175 ARG A C 1
ATOM 1419 O O . ARG A 1 175 ? 5.195 -7.205 17.200 1.00 95.56 175 ARG A O 1
ATOM 1426 N N . LEU A 1 176 ? 3.138 -6.369 16.902 1.00 94.00 176 LEU A N 1
ATOM 1427 C CA . LEU A 1 176 ? 3.570 -4.969 16.890 1.00 94.00 176 LEU A CA 1
ATOM 1428 C C . LEU A 1 176 ? 3.995 -4.488 18.290 1.00 94.00 176 LEU A C 1
ATOM 1430 O O . LEU A 1 176 ? 4.981 -3.762 18.397 1.00 94.00 176 LEU A O 1
ATOM 1434 N N . SER A 1 177 ? 3.333 -4.926 19.371 1.00 93.88 177 SER A N 1
ATOM 1435 C CA . SER A 1 177 ? 3.813 -4.652 20.740 1.00 93.88 177 SER A CA 1
ATOM 1436 C C . SER A 1 177 ? 5.197 -5.246 20.972 1.00 93.88 177 SER A C 1
ATOM 1438 O O . SER A 1 177 ? 6.084 -4.549 21.455 1.00 93.88 177 SER A O 1
ATOM 1440 N N . GLU A 1 178 ? 5.401 -6.511 20.595 1.00 92.62 178 GLU A N 1
ATOM 1441 C CA . GLU A 1 178 ? 6.698 -7.193 20.691 1.00 92.62 178 GLU A CA 1
ATOM 1442 C C . GLU A 1 178 ? 7.783 -6.434 19.905 1.00 92.62 178 GLU A C 1
ATOM 1444 O O . GLU A 1 178 ? 8.880 -6.220 20.422 1.00 92.62 178 GLU A O 1
ATOM 1449 N N . ALA A 1 179 ? 7.459 -5.939 18.705 1.00 91.50 179 ALA A N 1
ATOM 1450 C CA . ALA A 1 179 ? 8.353 -5.116 17.892 1.00 91.50 179 ALA A CA 1
ATOM 1451 C C . ALA A 1 179 ? 8.742 -3.795 18.589 1.00 91.50 179 ALA A C 1
ATOM 1453 O O . ALA A 1 179 ? 9.922 -3.445 18.629 1.00 91.50 179 ALA A O 1
ATOM 1454 N N . ILE A 1 180 ? 7.786 -3.081 19.195 1.00 91.56 180 ILE A N 1
ATOM 1455 C CA . ILE A 1 180 ? 8.060 -1.852 19.964 1.00 91.56 180 ILE A CA 1
ATOM 1456 C C . ILE A 1 180 ? 8.910 -2.162 21.204 1.00 91.56 180 ILE A C 1
ATOM 1458 O O . ILE A 1 180 ? 9.882 -1.455 21.475 1.00 91.56 180 ILE A O 1
ATOM 1462 N N . ILE A 1 181 ? 8.597 -3.243 21.929 1.00 91.69 181 ILE A N 1
ATOM 1463 C CA . ILE A 1 181 ? 9.372 -3.698 23.093 1.00 91.69 181 ILE A CA 1
ATOM 1464 C C . ILE A 1 181 ? 10.820 -3.997 22.693 1.00 91.69 181 ILE A C 1
ATOM 1466 O O . ILE A 1 181 ? 11.741 -3.596 23.405 1.00 91.69 181 ILE A O 1
ATOM 1470 N N . MET A 1 182 ? 11.043 -4.661 21.553 1.00 89.94 182 MET A N 1
ATOM 1471 C CA . MET A 1 182 ? 12.393 -4.929 21.049 1.00 89.94 182 MET A CA 1
ATOM 1472 C C . MET A 1 182 ? 13.184 -3.638 20.832 1.00 89.94 182 MET A C 1
ATOM 1474 O O . MET A 1 182 ? 14.349 -3.597 21.211 1.00 89.94 182 MET A O 1
ATOM 1478 N N . ARG A 1 183 ? 12.559 -2.581 20.294 1.00 90.31 183 ARG A N 1
ATOM 1479 C CA . ARG A 1 183 ? 13.207 -1.271 20.103 1.00 90.31 183 ARG A CA 1
ATOM 1480 C C . ARG A 1 183 ? 13.540 -0.569 21.426 1.00 90.31 183 ARG A C 1
ATOM 1482 O O . ARG A 1 183 ? 14.599 0.048 21.517 1.00 90.31 183 ARG A O 1
ATOM 1489 N N . LEU A 1 184 ? 12.672 -0.686 22.438 1.00 89.69 184 LEU A N 1
ATOM 1490 C CA . LEU A 1 184 ? 12.875 -0.110 23.781 1.00 89.69 184 LEU A CA 1
ATOM 1491 C C . LEU A 1 184 ? 13.962 -0.833 24.587 1.00 89.69 184 LEU A C 1
ATOM 1493 O O . LEU A 1 184 ? 14.720 -0.197 25.312 1.00 89.69 184 LEU A O 1
ATOM 1497 N N . LYS A 1 185 ? 14.073 -2.163 24.455 1.00 87.81 185 LYS A N 1
ATOM 1498 C CA . LYS A 1 185 ? 15.087 -2.977 25.158 1.00 87.81 185 LYS A CA 1
ATOM 1499 C C . LYS A 1 185 ? 16.522 -2.741 24.661 1.00 87.81 185 LYS A C 1
ATOM 1501 O O . LYS A 1 185 ? 17.451 -3.318 25.218 1.00 87.81 185 LYS A O 1
ATOM 1506 N N . ASN A 1 186 ? 16.699 -1.870 23.665 1.00 71.19 186 ASN A N 1
ATOM 1507 C CA . ASN A 1 186 ? 17.961 -1.530 23.014 1.00 71.19 186 ASN A CA 1
ATOM 1508 C C . ASN A 1 186 ? 18.572 -2.731 22.259 1.00 71.19 186 ASN A C 1
ATOM 1510 O O . ASN A 1 186 ? 19.497 -3.391 22.742 1.00 71.19 186 ASN A O 1
ATOM 1514 N N . PRO A 1 187 ? 18.036 -3.061 21.073 1.00 61.06 187 PRO A N 1
ATOM 1515 C CA . PRO A 1 187 ? 18.482 -4.210 20.309 1.00 61.06 187 PRO A CA 1
ATOM 1516 C C . PRO A 1 187 ? 19.809 -3.858 19.626 1.00 61.06 187 PRO A C 1
ATOM 1518 O O . PRO A 1 187 ? 19.882 -2.925 18.833 1.00 61.06 187 PRO A O 1
ATOM 1521 N N . GLY A 1 188 ? 20.885 -4.591 19.911 1.00 58.00 188 GLY A N 1
ATOM 1522 C CA . GLY A 1 188 ? 22.085 -4.508 19.072 1.00 58.00 188 GLY A CA 1
ATOM 1523 C C . GLY A 1 188 ? 21.767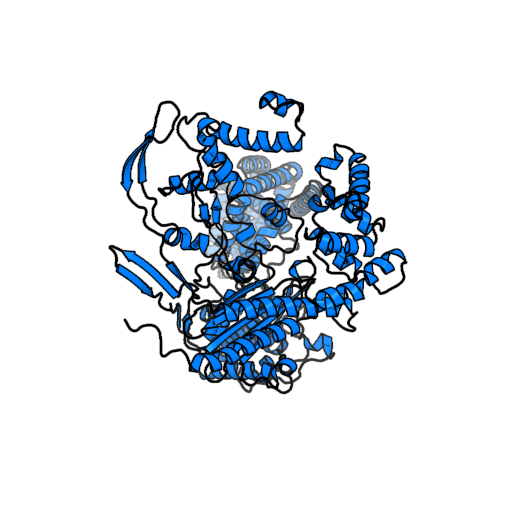 -4.904 17.619 1.00 58.00 188 GLY A C 1
ATOM 1524 O O . GLY A 1 188 ? 20.906 -5.751 17.387 1.00 58.00 188 GLY A O 1
ATOM 1525 N N . GLY A 1 189 ? 22.469 -4.327 16.636 1.00 68.19 189 GLY A N 1
ATOM 1526 C CA . GLY A 1 189 ? 22.346 -4.698 15.216 1.00 68.19 189 GLY A CA 1
ATOM 1527 C C . GLY A 1 189 ? 21.651 -3.649 14.334 1.00 68.19 189 GLY A C 1
ATOM 1528 O O . GLY A 1 189 ? 21.933 -2.462 14.455 1.00 68.19 189 GLY A O 1
ATOM 1529 N N . SER A 1 190 ? 20.797 -4.103 13.406 1.00 66.44 190 SER A N 1
ATOM 1530 C CA . SER A 1 190 ? 20.148 -3.309 12.341 1.00 66.44 190 SER A CA 1
ATOM 1531 C C . SER A 1 190 ? 18.775 -2.719 12.704 1.00 66.44 190 SER A C 1
ATOM 1533 O O . SER A 1 190 ? 18.141 -2.104 11.853 1.00 66.44 190 SER A O 1
ATOM 1535 N N . VAL A 1 191 ? 18.295 -2.917 13.936 1.00 80.00 191 VAL A N 1
ATOM 1536 C CA . VAL A 1 191 ? 16.987 -2.424 14.399 1.00 80.00 191 VAL A CA 1
ATOM 1537 C C . VAL A 1 191 ? 17.139 -1.021 14.988 1.00 80.00 191 VAL A C 1
ATOM 1539 O O . VAL A 1 191 ? 17.991 -0.795 15.845 1.00 80.00 191 VAL A O 1
ATOM 1542 N N . LEU A 1 192 ? 16.293 -0.076 14.567 1.00 81.62 192 LEU A N 1
ATOM 1543 C CA . LEU A 1 192 ? 16.339 1.298 15.076 1.00 81.62 192 LEU A CA 1
ATOM 1544 C C . LEU A 1 192 ? 15.922 1.363 16.560 1.00 81.62 192 LEU A C 1
ATOM 1546 O O . LEU A 1 192 ? 14.798 0.961 16.882 1.00 81.62 192 LEU A O 1
ATOM 1550 N N . PRO A 1 193 ? 16.754 1.913 17.468 1.00 86.19 193 PRO A N 1
ATOM 1551 C CA . PRO A 1 193 ? 16.397 2.036 18.879 1.00 86.19 193 PRO A CA 1
ATOM 1552 C C . PRO A 1 193 ? 15.217 2.998 19.083 1.00 86.19 193 PRO A C 1
ATOM 1554 O O . PRO A 1 193 ? 14.882 3.813 18.214 1.00 86.19 193 PRO A O 1
ATOM 1557 N N . LEU A 1 194 ? 14.563 2.880 20.236 1.00 89.69 194 LEU A N 1
ATOM 1558 C CA . LEU A 1 194 ? 13.489 3.765 20.679 1.00 89.69 194 LEU A CA 1
ATOM 1559 C C . LEU A 1 194 ? 13.711 4.124 22.148 1.00 89.69 194 LEU A C 1
ATOM 1561 O O . LEU A 1 194 ? 13.907 3.231 22.965 1.00 89.69 194 LEU A O 1
ATOM 1565 N N . ASP A 1 195 ? 13.655 5.411 22.477 1.00 90.12 195 ASP A N 1
ATOM 1566 C CA . ASP A 1 195 ? 13.697 5.892 23.861 1.00 90.12 195 ASP A CA 1
ATOM 1567 C C . ASP A 1 195 ? 12.290 6.175 24.417 1.00 90.12 195 ASP A C 1
ATOM 1569 O O . ASP A 1 195 ? 11.318 6.358 23.667 1.00 90.12 195 ASP A O 1
ATOM 1573 N N . ALA A 1 196 ? 12.169 6.204 25.750 1.00 90.69 196 ALA A N 1
ATOM 1574 C CA . ALA A 1 196 ? 10.893 6.454 26.414 1.00 90.69 196 ALA A CA 1
ATOM 1575 C C . ALA A 1 196 ? 10.315 7.837 26.087 1.00 90.69 196 ALA A C 1
ATOM 1577 O O . ALA A 1 196 ? 9.102 7.954 25.879 1.00 90.69 196 ALA A O 1
ATOM 1578 N N . LYS A 1 197 ? 11.165 8.872 25.992 1.00 91.94 197 LYS A N 1
ATOM 1579 C CA . LYS A 1 197 ? 10.744 10.241 25.664 1.00 91.94 197 LYS A CA 1
ATOM 1580 C C . LYS A 1 197 ? 9.982 10.273 24.345 1.00 91.94 197 LYS A C 1
ATOM 1582 O O . LYS A 1 197 ? 8.882 10.818 24.276 1.00 91.94 197 LYS A O 1
ATOM 1587 N N . THR A 1 198 ? 10.529 9.650 23.310 1.00 92.62 198 THR A N 1
ATOM 1588 C CA . THR A 1 198 ? 9.954 9.586 21.965 1.00 92.62 198 THR A CA 1
ATOM 1589 C C . THR A 1 198 ? 8.628 8.830 21.975 1.00 92.62 198 THR A C 1
ATOM 1591 O O . THR A 1 198 ? 7.652 9.288 21.372 1.00 92.62 198 THR A O 1
ATOM 1594 N N . LEU A 1 199 ? 8.547 7.712 22.704 1.00 92.19 199 LEU A N 1
ATOM 1595 C CA . LEU A 1 199 ? 7.305 6.951 22.821 1.00 92.19 199 LEU A CA 1
ATOM 1596 C C . LEU A 1 199 ? 6.205 7.759 23.534 1.00 92.19 199 LEU A C 1
ATOM 1598 O O . LEU A 1 199 ? 5.083 7.838 23.033 1.00 92.19 199 LEU A O 1
ATOM 1602 N N . ILE A 1 200 ? 6.523 8.425 24.647 1.00 92.44 200 ILE A N 1
ATOM 1603 C CA . ILE A 1 200 ? 5.588 9.285 25.396 1.00 92.44 200 ILE A CA 1
ATOM 1604 C C . ILE A 1 200 ? 5.150 10.489 24.561 1.00 92.44 200 ILE A C 1
ATOM 1606 O O . ILE A 1 200 ? 3.956 10.792 24.492 1.00 92.44 200 ILE A O 1
ATOM 1610 N N . ARG A 1 201 ? 6.086 11.131 23.853 1.00 92.31 201 ARG A N 1
ATOM 1611 C CA . ARG A 1 201 ? 5.782 12.213 22.911 1.00 92.31 201 ARG A CA 1
ATOM 1612 C C . ARG A 1 201 ? 4.740 11.768 21.882 1.00 92.31 201 ARG A C 1
ATOM 1614 O O . ARG A 1 201 ? 3.779 12.492 21.631 1.00 92.31 201 ARG A O 1
ATOM 1621 N N . SER A 1 202 ? 4.870 10.548 21.354 1.00 91.12 202 SER A N 1
ATOM 1622 C CA . SER A 1 202 ? 3.917 9.994 20.385 1.00 91.12 202 SER A CA 1
ATOM 1623 C C . SER A 1 202 ? 2.511 9.743 20.966 1.00 91.12 202 SER A C 1
ATOM 1625 O O . SER A 1 202 ? 1.524 9.844 20.236 1.00 91.12 202 SER A O 1
ATOM 1627 N N . MET A 1 203 ? 2.377 9.466 22.272 1.00 89.75 203 MET A N 1
ATOM 1628 C CA . MET A 1 203 ? 1.068 9.336 22.942 1.00 89.75 203 MET A CA 1
ATOM 1629 C C . MET A 1 203 ? 0.344 10.683 23.034 1.00 89.75 203 MET A C 1
ATOM 1631 O O . MET A 1 203 ? -0.877 10.757 22.884 1.00 89.75 203 MET A O 1
ATOM 1635 N N . ILE A 1 204 ? 1.102 11.765 23.239 1.00 87.94 204 ILE A N 1
ATOM 1636 C CA . ILE A 1 204 ? 0.557 13.124 23.211 1.00 87.94 204 ILE A CA 1
ATOM 1637 C C . ILE A 1 204 ? 0.132 13.474 21.779 1.00 87.94 204 ILE A C 1
ATOM 1639 O O . ILE A 1 204 ? -0.980 13.955 21.565 1.00 87.94 204 ILE A O 1
ATOM 1643 N N . GLU A 1 205 ? 0.975 13.198 20.778 1.00 86.12 205 GLU A N 1
ATOM 1644 C CA . GLU A 1 205 ? 0.653 13.469 19.367 1.00 86.12 205 GLU A CA 1
ATOM 1645 C C . GLU A 1 205 ? -0.604 12.722 18.897 1.00 86.12 205 GLU A C 1
ATOM 1647 O O . GLU A 1 205 ? -1.444 13.307 18.212 1.00 86.12 205 GLU A O 1
ATOM 1652 N N . SER A 1 206 ? -0.787 11.482 19.345 1.00 84.19 206 SER A N 1
ATOM 1653 C CA . SER A 1 206 ? -1.879 10.591 18.946 1.00 84.19 206 SER A CA 1
ATOM 1654 C C . SER A 1 206 ? -3.189 10.765 19.736 1.00 84.19 206 SER A C 1
ATOM 1656 O O . SER A 1 206 ? -4.062 9.901 19.684 1.00 84.19 206 SER A O 1
ATOM 1658 N N . ASN A 1 207 ? -3.369 11.874 20.464 1.00 83.69 207 ASN A N 1
ATOM 1659 C CA . ASN A 1 207 ? -4.591 12.168 21.238 1.00 83.69 207 ASN A CA 1
ATOM 1660 C C . ASN A 1 207 ? -4.947 11.111 22.302 1.00 83.69 207 ASN A C 1
ATOM 1662 O O . ASN A 1 207 ? -6.083 11.074 22.766 1.00 83.69 207 ASN A O 1
ATOM 1666 N N . ILE A 1 208 ? -4.001 10.254 22.695 1.00 86.06 208 ILE A N 1
ATOM 1667 C CA . ILE A 1 208 ? -4.227 9.278 23.768 1.00 86.06 208 ILE A CA 1
ATOM 1668 C C . ILE A 1 208 ? -4.257 9.957 25.130 1.00 86.06 208 ILE A C 1
ATOM 1670 O O . ILE A 1 208 ? -5.032 9.563 25.995 1.00 86.06 208 ILE A O 1
ATOM 1674 N N . LEU A 1 209 ? -3.457 11.007 25.301 1.00 86.56 209 LEU A N 1
ATOM 1675 C CA . LEU A 1 209 ? -3.614 11.932 26.412 1.00 86.56 209 LEU A CA 1
ATOM 1676 C C . LEU A 1 209 ? -4.713 12.943 26.057 1.00 86.56 209 LEU A C 1
ATOM 1678 O O . LEU A 1 209 ? -4.494 13.848 25.246 1.00 86.56 209 LEU A O 1
ATOM 1682 N N . ASP A 1 210 ? -5.896 12.790 26.657 1.00 84.50 210 ASP A N 1
ATOM 1683 C CA . ASP A 1 210 ? -7.025 13.686 26.408 1.00 84.50 210 ASP A CA 1
ATOM 1684 C C . ASP A 1 210 ? -6.878 14.969 27.237 1.00 84.50 210 ASP A C 1
ATOM 1686 O O . ASP A 1 210 ? -6.972 14.981 28.467 1.00 84.50 210 ASP A O 1
ATOM 1690 N N . ILE A 1 211 ? -6.656 16.084 26.543 1.00 82.75 211 ILE A N 1
ATOM 1691 C CA . ILE A 1 211 ? -6.522 17.406 27.162 1.00 82.75 211 ILE A CA 1
ATOM 1692 C C . ILE A 1 211 ? -7.849 17.877 27.754 1.00 82.75 211 ILE A C 1
ATOM 1694 O O . ILE A 1 211 ? -7.848 18.562 28.770 1.00 82.75 211 ILE A O 1
ATOM 1698 N N . LYS A 1 212 ? -8.996 17.496 27.185 1.00 81.88 212 LYS A N 1
ATOM 1699 C CA . LYS A 1 212 ? -10.289 17.861 27.778 1.00 81.88 212 LYS A CA 1
ATOM 1700 C C . LYS A 1 212 ? -10.491 17.150 29.107 1.00 81.88 212 LYS A C 1
ATOM 1702 O O . LYS A 1 212 ? -10.971 17.771 30.050 1.00 81.88 212 LYS A O 1
ATOM 1707 N N . ALA A 1 213 ? -10.077 15.884 29.193 1.00 84.75 213 ALA A N 1
ATOM 1708 C CA . ALA A 1 213 ? -10.090 15.132 30.443 1.00 84.75 213 ALA A CA 1
ATOM 1709 C C . ALA A 1 213 ? -9.186 15.781 31.504 1.00 84.75 213 ALA A C 1
ATOM 1711 O O . ALA A 1 213 ? -9.566 15.830 32.670 1.00 84.75 213 ALA A O 1
ATOM 1712 N N . LEU A 1 214 ? -8.043 16.355 31.100 1.00 85.62 214 LEU A N 1
ATOM 1713 C CA . LEU A 1 214 ? -7.202 17.151 31.999 1.00 85.62 214 LEU A CA 1
ATOM 1714 C C . LEU A 1 214 ? -7.943 18.370 32.563 1.00 85.62 214 LEU A C 1
ATOM 1716 O O . LEU A 1 214 ? -7.912 18.594 33.769 1.00 85.62 214 LEU A O 1
ATOM 1720 N N . GLN A 1 215 ? -8.625 19.138 31.709 1.00 82.94 215 GLN A N 1
ATOM 1721 C CA . GLN A 1 215 ? -9.303 20.384 32.098 1.00 82.94 215 GLN A CA 1
ATOM 1722 C C . GLN A 1 215 ? -10.440 20.171 33.106 1.00 82.94 215 GLN A C 1
ATOM 1724 O O . GLN A 1 215 ? -10.723 21.052 33.914 1.00 82.94 215 GLN A O 1
ATOM 1729 N N . VAL A 1 216 ? -11.086 19.002 33.076 1.00 86.06 216 VAL A N 1
ATOM 1730 C CA . VAL A 1 216 ? -12.168 18.640 34.009 1.00 86.06 216 VAL A CA 1
ATOM 1731 C C . VAL A 1 216 ? -11.696 17.744 35.157 1.00 86.06 216 VAL A C 1
ATOM 1733 O O . VAL A 1 216 ? -12.521 17.247 35.926 1.00 86.06 216 VAL A O 1
ATOM 1736 N N . ALA A 1 217 ? -10.386 17.518 35.283 1.00 87.12 217 ALA A N 1
ATOM 1737 C CA . ALA A 1 217 ? -9.838 16.650 36.313 1.00 87.12 217 ALA A CA 1
ATOM 1738 C C . ALA A 1 217 ? -10.079 17.230 37.727 1.00 87.12 217 ALA A C 1
ATOM 1740 O O . ALA A 1 217 ? -9.988 18.450 37.915 1.00 87.12 217 ALA A O 1
ATOM 1741 N N . PRO A 1 218 ? -10.362 16.385 38.743 1.00 89.56 218 PRO A N 1
ATOM 1742 C CA . PRO A 1 218 ? -10.562 16.836 40.121 1.00 89.56 218 PRO A CA 1
ATOM 1743 C C . PRO A 1 218 ? -9.345 17.586 40.677 1.00 89.56 218 PRO A C 1
ATOM 1745 O O . PRO A 1 218 ? -8.209 17.214 40.388 1.00 89.56 218 PRO A O 1
ATOM 1748 N N . GLN A 1 219 ? -9.572 18.585 41.537 1.00 86.25 219 GLN A N 1
ATOM 1749 C CA . GLN A 1 219 ? -8.520 19.490 42.036 1.00 86.25 219 GLN A CA 1
ATOM 1750 C C . GLN A 1 219 ? -7.334 18.791 42.718 1.00 86.25 219 GLN A C 1
ATOM 1752 O O . GLN A 1 219 ? -6.222 19.308 42.690 1.00 86.25 219 GLN A O 1
ATOM 1757 N N . GLU A 1 220 ? -7.559 17.616 43.306 1.00 85.94 220 GLU A N 1
ATOM 1758 C CA . GLU A 1 220 ? -6.530 16.853 44.024 1.00 85.94 220 GLU A CA 1
ATOM 1759 C C . GLU A 1 220 ? -5.648 15.980 43.112 1.00 85.94 220 GLU A C 1
ATOM 1761 O O . GLU A 1 220 ? -4.706 15.343 43.578 1.00 85.94 220 GLU A O 1
ATOM 1766 N N . THR A 1 221 ? -5.936 15.942 41.808 1.00 88.38 221 THR A N 1
ATOM 1767 C CA . THR A 1 221 ? -5.182 15.140 40.832 1.00 88.38 221 THR A CA 1
ATOM 1768 C C . THR A 1 221 ? -3.963 15.879 40.289 1.00 88.38 221 THR A C 1
ATOM 1770 O O . THR A 1 221 ? -3.945 17.112 40.189 1.00 88.38 221 THR A O 1
ATOM 1773 N N . LYS A 1 222 ? -2.942 15.128 39.852 1.00 85.56 222 LYS A N 1
ATOM 1774 C CA . LYS A 1 222 ? -1.804 15.725 39.135 1.00 85.56 222 LYS A CA 1
ATOM 1775 C C . LYS A 1 222 ? -2.235 16.337 37.806 1.00 85.56 222 LYS A C 1
ATOM 1777 O O . LYS A 1 222 ? -1.708 17.381 37.423 1.00 85.56 222 LYS A O 1
ATOM 1782 N N . SER A 1 223 ? -3.215 15.724 37.144 1.00 88.44 223 SER A N 1
ATOM 1783 C CA . SER A 1 223 ? -3.856 16.240 35.935 1.00 88.44 223 SER A CA 1
ATOM 1784 C C . SER A 1 223 ? -4.335 17.683 36.110 1.00 88.44 223 SER A C 1
ATOM 1786 O O . SER A 1 223 ? -3.991 18.541 35.295 1.00 88.44 223 SER A O 1
ATOM 1788 N N . HIS A 1 224 ? -5.042 17.983 37.207 1.00 89.94 224 HIS A N 1
ATOM 1789 C CA . HIS A 1 224 ? -5.526 19.336 37.486 1.00 89.94 224 HIS A CA 1
ATOM 1790 C C . HIS A 1 224 ? -4.389 20.330 37.768 1.00 89.94 224 HIS A C 1
ATOM 1792 O O . HIS A 1 224 ? -4.413 21.467 37.290 1.00 89.94 224 HIS A O 1
ATOM 1798 N N . ALA A 1 225 ? -3.367 19.907 38.518 1.00 88.44 225 ALA A N 1
ATOM 1799 C CA . ALA A 1 225 ? -2.214 20.756 38.812 1.00 88.44 225 ALA A CA 1
ATOM 1800 C C . ALA A 1 225 ? -1.467 21.165 37.529 1.00 88.44 225 ALA A C 1
ATOM 1802 O O . ALA A 1 225 ? -1.158 22.340 37.340 1.00 88.44 225 ALA A O 1
ATOM 1803 N N . ILE A 1 226 ? -1.225 20.213 36.623 1.00 88.12 226 ILE A N 1
ATOM 1804 C CA . ILE A 1 226 ? -0.506 20.460 35.366 1.00 88.12 226 ILE A CA 1
ATOM 1805 C C . ILE A 1 226 ? -1.347 21.301 34.401 1.00 88.12 226 ILE A C 1
ATOM 1807 O O . ILE A 1 226 ? -0.835 22.278 33.848 1.00 88.12 226 ILE A O 1
ATOM 1811 N N . VAL A 1 227 ? -2.637 20.982 34.227 1.00 89.44 227 VAL A N 1
ATOM 1812 C CA . VAL A 1 227 ? -3.501 21.739 33.306 1.00 89.44 227 VAL A CA 1
ATOM 1813 C C . VAL A 1 227 ? -3.679 23.187 33.751 1.00 89.44 227 VAL A C 1
ATOM 1815 O O . VAL A 1 227 ? -3.624 24.079 32.915 1.00 89.44 227 VAL A O 1
ATOM 1818 N N . SER A 1 228 ? -3.782 23.442 35.059 1.00 88.69 228 SER A N 1
ATOM 1819 C CA . SER A 1 228 ? -3.940 24.800 35.592 1.00 88.69 228 SER A CA 1
ATOM 1820 C C . SER A 1 228 ? -2.743 25.688 35.249 1.00 88.69 228 SER A C 1
ATOM 1822 O O . SER A 1 228 ? -2.902 26.853 34.887 1.00 88.69 228 SER A O 1
ATOM 1824 N N . ILE A 1 229 ? -1.525 25.144 35.335 1.00 88.75 229 ILE A N 1
ATOM 1825 C CA . ILE A 1 229 ? -0.297 25.874 34.991 1.00 88.75 229 ILE A CA 1
ATOM 1826 C C . ILE A 1 229 ? -0.197 26.047 33.465 1.00 88.75 229 ILE A C 1
ATOM 1828 O O . ILE A 1 229 ? 0.169 27.127 32.995 1.00 88.75 229 ILE A O 1
ATOM 1832 N N . LEU A 1 230 ? -0.561 25.022 32.687 1.00 89.50 230 LEU A N 1
ATOM 1833 C CA . LEU A 1 230 ? -0.604 25.095 31.223 1.00 89.50 230 LEU A CA 1
ATOM 1834 C C . LEU A 1 230 ? -1.590 26.156 30.729 1.00 89.50 230 LEU A C 1
ATOM 1836 O O . LEU A 1 230 ? -1.230 26.947 29.864 1.00 89.50 230 LEU A O 1
ATOM 1840 N N . GLU A 1 231 ? -2.799 26.216 31.286 1.00 89.75 231 GLU A N 1
ATOM 1841 C CA . GLU A 1 231 ? -3.811 27.217 30.939 1.00 89.75 231 GLU A CA 1
ATOM 1842 C C . GLU A 1 231 ? -3.343 28.626 31.293 1.00 89.75 231 GLU A C 1
ATOM 1844 O O . GLU A 1 231 ? -3.404 29.516 30.451 1.00 89.75 231 GLU A O 1
ATOM 1849 N N . GLN A 1 232 ? -2.756 28.824 32.478 1.00 89.25 232 GLN A N 1
ATOM 1850 C CA . GLN A 1 232 ? -2.169 30.115 32.853 1.00 89.25 232 GLN A CA 1
ATOM 1851 C C . GLN A 1 232 ? -1.034 30.552 31.920 1.00 89.25 232 GLN A C 1
ATOM 1853 O O . GLN A 1 232 ? -0.845 31.748 31.690 1.00 89.25 232 GLN A O 1
ATOM 1858 N N . ALA A 1 233 ? -0.232 29.611 31.419 1.00 87.44 233 ALA A N 1
ATOM 1859 C CA . ALA A 1 233 ? 0.827 29.904 30.463 1.00 87.44 233 ALA A CA 1
ATOM 1860 C C . ALA A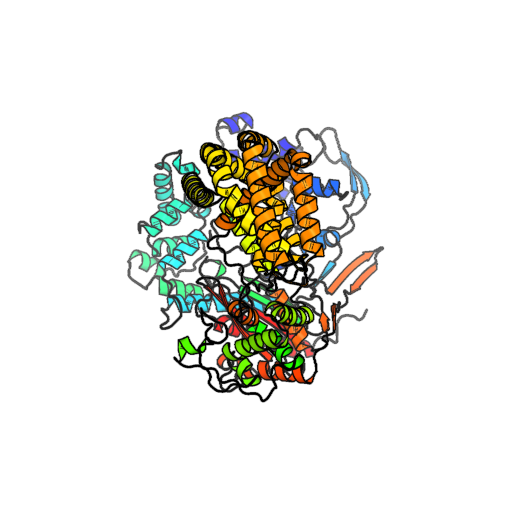 1 233 ? 0.268 30.186 29.065 1.00 87.44 233 ALA A C 1
ATOM 1862 O O . ALA A 1 233 ? 0.688 31.147 28.422 1.00 87.44 233 ALA A O 1
ATOM 1863 N N . TYR A 1 234 ? -0.717 29.403 28.628 1.00 87.50 234 TYR A N 1
ATOM 1864 C CA . TYR A 1 234 ? -1.448 29.617 27.385 1.00 87.50 234 TYR A CA 1
ATOM 1865 C C . TYR A 1 234 ? -2.137 30.988 27.375 1.00 87.50 234 TYR A C 1
ATOM 1867 O O . TYR A 1 234 ? -2.066 31.720 26.389 1.00 87.50 234 TYR A O 1
ATOM 1875 N N . ASP A 1 235 ? -2.691 31.403 28.515 1.00 86.56 235 ASP A N 1
ATOM 1876 C CA . ASP A 1 235 ? -3.322 32.705 28.713 1.00 86.56 235 ASP A CA 1
ATOM 1877 C C . ASP A 1 235 ? -2.361 33.896 28.713 1.00 86.56 235 ASP A C 1
ATOM 1879 O O . ASP A 1 235 ? -2.809 35.044 28.632 1.00 86.56 235 ASP A O 1
ATOM 1883 N N . LYS A 1 236 ? -1.050 33.652 28.713 1.00 86.69 236 LYS A N 1
ATOM 1884 C CA . LYS A 1 236 ? -0.024 34.685 28.519 1.00 86.69 236 LYS A CA 1
ATOM 1885 C C . LYS A 1 236 ? 0.458 34.788 27.070 1.00 86.69 236 LYS A C 1
ATOM 1887 O O . LYS A 1 236 ? 1.148 35.751 26.748 1.00 86.69 236 LYS A O 1
ATOM 1892 N N . ILE A 1 237 ? 0.105 33.837 26.199 1.00 84.06 237 ILE A N 1
ATOM 1893 C CA . ILE A 1 237 ? 0.473 33.868 24.775 1.00 84.06 237 ILE A CA 1
ATOM 1894 C C . ILE A 1 237 ? -0.302 34.988 24.078 1.00 84.06 237 ILE A C 1
ATOM 1896 O O . ILE A 1 237 ? -1.490 35.182 24.351 1.00 84.06 237 ILE A O 1
ATOM 1900 N N . ASP A 1 238 ? 0.354 35.714 23.174 1.00 79.44 238 ASP A N 1
ATOM 1901 C CA . ASP A 1 238 ? -0.274 36.780 22.393 1.00 79.44 238 ASP A CA 1
ATOM 1902 C C . ASP A 1 238 ? -1.537 36.269 21.654 1.00 79.44 238 ASP A C 1
ATOM 1904 O O . ASP A 1 238 ? -1.485 35.199 21.036 1.00 79.44 238 ASP A O 1
ATOM 1908 N N . PRO A 1 239 ? -2.676 36.989 21.693 1.00 76.62 239 PRO A N 1
ATOM 1909 C CA . PRO A 1 239 ? -3.910 36.569 21.028 1.00 76.62 239 PRO A CA 1
ATOM 1910 C C . PRO A 1 239 ? -3.777 36.278 19.525 1.00 76.62 239 PRO A C 1
ATOM 1912 O O . PRO A 1 239 ? -4.487 35.404 19.031 1.00 76.62 239 PRO A O 1
ATOM 1915 N N . LEU A 1 240 ? -2.880 36.964 18.802 1.00 70.50 240 LEU A N 1
ATOM 1916 C CA . LEU A 1 240 ? -2.600 36.684 17.388 1.00 70.50 240 LEU A CA 1
ATOM 1917 C C . LEU A 1 240 ? -1.908 35.329 17.217 1.00 70.50 240 LEU A C 1
ATOM 1919 O O . LEU A 1 240 ? -2.258 34.573 16.318 1.00 70.50 240 LEU A O 1
ATOM 1923 N N . MET A 1 241 ? -0.985 34.982 18.118 1.00 69.88 241 MET A N 1
ATOM 1924 C CA . MET A 1 241 ? -0.277 33.696 18.094 1.00 69.88 241 MET A CA 1
ATOM 1925 C C . MET A 1 241 ? -1.188 32.526 18.488 1.00 69.88 241 MET A C 1
ATOM 1927 O O . MET A 1 241 ? -0.971 31.402 18.042 1.00 69.88 241 MET A O 1
ATOM 1931 N N . ARG A 1 242 ? -2.241 32.766 19.285 1.00 72.75 242 ARG A N 1
ATOM 1932 C CA . ARG A 1 242 ? -3.213 31.724 19.670 1.00 72.75 242 ARG A CA 1
ATOM 1933 C C . ARG A 1 242 ? -4.074 31.213 18.516 1.00 72.75 242 ARG A C 1
ATOM 1935 O O . ARG A 1 242 ? -4.679 30.158 18.675 1.00 72.75 242 ARG A O 1
ATOM 1942 N N . GLN A 1 243 ? -4.135 31.910 17.377 1.00 67.00 243 GLN A N 1
ATOM 1943 C CA . GLN A 1 243 ? -4.866 31.405 16.207 1.00 67.00 243 GLN A CA 1
ATOM 1944 C C . GLN A 1 243 ? -4.257 30.101 15.669 1.00 67.00 243 GLN A C 1
ATOM 1946 O O . GLN A 1 243 ? -5.005 29.206 15.286 1.00 67.00 243 GLN A O 1
ATOM 1951 N N . ASP A 1 244 ? -2.931 29.951 15.764 1.00 66.88 244 ASP A N 1
ATOM 1952 C CA . ASP A 1 244 ? -2.182 28.794 15.249 1.00 66.88 244 ASP A CA 1
ATOM 1953 C C . ASP A 1 244 ? -1.528 27.950 16.363 1.00 66.88 244 ASP A C 1
ATOM 1955 O O . ASP A 1 244 ? -0.650 27.109 16.119 1.00 66.88 244 ASP A O 1
ATOM 1959 N N . PHE A 1 245 ? -1.921 28.183 17.619 1.00 75.94 245 PHE A N 1
ATOM 1960 C CA . PHE A 1 245 ? -1.278 27.596 18.790 1.00 75.94 245 PHE A CA 1
ATOM 1961 C C . PHE A 1 245 ? -2.309 27.053 19.780 1.00 75.94 245 PHE A C 1
ATOM 1963 O O . PHE A 1 245 ? -3.161 27.787 20.279 1.00 75.94 245 PHE A O 1
ATOM 1970 N N . SER A 1 246 ? -2.228 25.755 20.085 1.00 83.62 246 SER A N 1
ATOM 1971 C CA . SER A 1 246 ? -3.162 25.048 20.971 1.00 83.62 246 SER A CA 1
ATOM 1972 C C . SER A 1 246 ? -2.509 24.661 22.301 1.00 83.62 246 SER A C 1
ATOM 1974 O O . SER A 1 246 ? -1.289 24.528 22.390 1.00 83.62 246 SER A O 1
ATOM 1976 N N . LEU A 1 247 ? -3.326 24.402 23.330 1.00 85.38 247 LEU A N 1
ATOM 1977 C CA . LEU A 1 247 ? -2.873 23.820 24.606 1.00 85.38 247 LEU A CA 1
ATOM 1978 C C . LEU A 1 247 ? -2.065 22.525 24.402 1.00 85.38 247 LEU A C 1
ATOM 1980 O O . LEU A 1 247 ? -1.095 22.284 25.113 1.00 85.38 247 LEU A O 1
ATOM 1984 N N . LYS A 1 248 ? -2.414 21.729 23.381 1.00 86.19 248 LYS A N 1
ATOM 1985 C CA . LYS A 1 248 ? -1.671 20.523 22.983 1.00 86.19 248 LYS A CA 1
ATOM 1986 C C . LYS A 1 248 ? -0.256 20.843 22.520 1.00 86.19 248 LYS A C 1
ATOM 1988 O O . LYS A 1 248 ? 0.687 20.166 22.915 1.00 86.19 248 LYS A O 1
ATOM 1993 N N . LYS A 1 249 ? -0.111 21.872 21.684 1.00 87.81 249 LYS A N 1
ATOM 1994 C CA . LYS A 1 249 ? 1.191 22.312 21.179 1.00 87.81 249 LYS A CA 1
ATOM 1995 C C . LYS A 1 249 ? 2.067 22.836 22.316 1.00 87.81 249 LYS A C 1
ATOM 1997 O O . LYS A 1 249 ? 3.229 22.464 22.389 1.00 87.81 249 LYS A O 1
ATOM 2002 N N . LEU A 1 250 ? 1.477 23.580 23.256 1.00 88.94 250 LEU A N 1
ATOM 2003 C CA . LEU A 1 250 ? 2.174 24.016 24.469 1.00 88.94 250 LEU A CA 1
ATOM 2004 C C . LEU A 1 250 ? 2.645 22.835 25.328 1.00 88.94 250 LEU A C 1
ATOM 2006 O O . LEU A 1 250 ? 3.782 22.829 25.786 1.00 88.94 250 LEU A O 1
ATOM 2010 N N . LEU A 1 251 ? 1.778 21.836 25.534 1.00 89.81 251 LEU A N 1
ATOM 2011 C CA . LEU A 1 251 ? 2.105 20.621 26.283 1.00 89.81 251 LEU A CA 1
ATOM 2012 C C . LEU A 1 251 ? 3.284 19.871 25.642 1.00 89.81 251 LEU A C 1
ATOM 2014 O O . LEU A 1 251 ? 4.200 19.462 26.352 1.00 89.81 251 LEU A O 1
ATOM 2018 N N . LEU A 1 252 ? 3.272 19.722 24.313 1.00 89.69 252 LEU A N 1
ATOM 2019 C CA . LEU A 1 252 ? 4.369 19.110 23.558 1.00 89.69 252 LEU A CA 1
ATOM 2020 C C . LEU A 1 252 ? 5.672 19.901 23.705 1.00 89.69 252 LEU A C 1
ATOM 2022 O O . LEU A 1 252 ? 6.700 19.306 24.006 1.00 89.69 252 LEU A O 1
ATOM 2026 N N . GLU A 1 253 ? 5.632 21.228 23.563 1.00 90.50 253 GLU A N 1
ATOM 2027 C CA . GLU A 1 253 ? 6.815 22.080 23.743 1.00 90.50 253 GLU A CA 1
ATOM 2028 C C . GLU A 1 253 ? 7.376 21.984 25.164 1.00 90.50 253 GLU A C 1
ATOM 2030 O O . GLU A 1 253 ? 8.581 21.847 25.347 1.00 90.50 253 GLU A O 1
ATOM 2035 N N . TRP A 1 254 ? 6.518 21.975 26.186 1.00 92.19 254 TRP A N 1
ATOM 2036 C CA . TRP A 1 254 ? 6.951 21.819 27.577 1.00 92.19 254 TRP A CA 1
ATOM 2037 C C . TRP A 1 254 ? 7.578 20.459 27.853 1.00 92.19 254 TRP A C 1
ATOM 2039 O O . TRP A 1 254 ? 8.551 20.375 28.605 1.00 92.19 254 TRP A O 1
ATOM 2049 N N . PHE A 1 255 ? 7.036 19.401 27.259 1.00 92.19 255 PHE A N 1
ATOM 2050 C CA . PHE A 1 255 ? 7.626 18.074 27.348 1.00 92.19 255 PHE A CA 1
ATOM 2051 C C . PHE A 1 255 ? 8.982 18.011 26.625 1.00 92.19 255 PHE A C 1
ATOM 2053 O O . PHE A 1 255 ? 9.962 17.493 27.168 1.00 92.19 255 PHE A O 1
ATOM 2060 N N . ASP A 1 256 ? 9.080 18.611 25.437 1.00 91.81 256 ASP A N 1
ATOM 2061 C CA . ASP A 1 256 ? 10.314 18.653 24.654 1.00 91.81 256 ASP A CA 1
ATOM 2062 C C . ASP A 1 256 ? 11.416 19.455 25.377 1.00 91.81 256 ASP A C 1
ATOM 2064 O O . ASP A 1 256 ? 12.553 18.977 25.460 1.00 91.81 256 ASP A O 1
ATOM 2068 N N . GLU A 1 257 ? 11.066 20.585 26.003 1.00 92.62 257 GLU A N 1
ATOM 2069 C CA . GLU A 1 257 ? 11.942 21.442 26.823 1.00 92.62 257 GLU A CA 1
ATOM 2070 C C . GLU A 1 257 ? 12.277 20.865 28.214 1.00 92.62 257 GLU A C 1
ATOM 2072 O O . GLU A 1 257 ? 13.115 21.421 28.926 1.00 92.62 257 GLU A O 1
ATOM 2077 N N . GLY A 1 258 ? 11.632 19.769 28.628 1.00 88.00 258 GLY A N 1
ATOM 2078 C CA . GLY A 1 258 ? 11.847 19.146 29.939 1.00 88.00 258 GLY A CA 1
ATOM 2079 C C . GLY A 1 258 ? 11.188 19.877 31.116 1.00 88.00 258 GLY A C 1
ATOM 2080 O O . GLY A 1 258 ? 11.536 19.617 32.266 1.00 88.00 258 GLY A O 1
ATOM 2081 N N . LYS A 1 259 ? 10.226 20.772 30.853 1.00 89.88 259 LYS A N 1
ATOM 2082 C CA . LYS A 1 259 ? 9.362 21.383 31.884 1.00 89.88 259 LYS A CA 1
ATOM 2083 C C . LYS A 1 259 ? 8.372 20.381 32.480 1.00 89.88 259 LYS A C 1
ATOM 2085 O O . LYS A 1 259 ? 7.908 20.589 33.596 1.00 89.88 259 LYS A O 1
ATOM 2090 N N . LEU A 1 260 ? 8.051 19.327 31.731 1.00 88.94 260 LEU A N 1
ATOM 2091 C CA . LEU A 1 260 ? 7.274 18.176 32.183 1.00 88.94 260 LEU A CA 1
ATOM 2092 C C . LEU A 1 260 ? 8.124 16.917 32.050 1.00 88.94 260 LEU A C 1
ATOM 2094 O O . LEU A 1 260 ? 8.701 16.655 30.995 1.00 88.94 260 LEU A O 1
ATOM 2098 N N . THR A 1 261 ? 8.191 16.136 33.120 1.00 88.69 261 THR A N 1
ATOM 2099 C CA . THR A 1 261 ? 8.934 14.876 33.147 1.00 88.69 261 THR A CA 1
ATOM 2100 C C . THR A 1 261 ? 8.111 13.732 32.558 1.00 88.69 261 THR A C 1
ATOM 2102 O O . THR A 1 261 ? 6.883 13.708 32.633 1.00 88.69 261 THR A O 1
ATOM 2105 N N . GLU A 1 262 ? 8.790 12.715 32.030 1.00 89.00 262 GLU A N 1
ATOM 2106 C CA . GLU A 1 262 ? 8.160 11.477 31.552 1.00 89.00 262 GLU A CA 1
ATOM 2107 C C . GLU A 1 262 ? 7.254 10.836 32.611 1.00 89.00 262 GLU A C 1
ATOM 2109 O O . GLU A 1 262 ? 6.122 10.457 32.321 1.00 89.00 262 GLU A O 1
ATOM 2114 N N . LYS A 1 263 ? 7.715 10.789 33.868 1.00 86.81 263 LYS A N 1
ATOM 2115 C CA . LYS A 1 263 ? 6.971 10.215 34.999 1.00 86.81 263 LYS A CA 1
ATOM 2116 C C . LYS A 1 263 ? 5.689 10.989 35.316 1.00 86.81 263 LYS A C 1
ATOM 2118 O O . LYS A 1 263 ? 4.707 10.382 35.735 1.00 86.81 263 LYS A O 1
ATOM 2123 N N . GLU A 1 264 ? 5.674 12.308 35.122 1.00 88.75 264 GLU A N 1
ATOM 2124 C CA . GLU A 1 264 ? 4.456 13.116 35.266 1.00 88.75 264 GLU A CA 1
ATOM 2125 C C . GLU A 1 264 ? 3.439 12.801 34.169 1.00 88.75 264 GLU A C 1
ATOM 2127 O O . GLU A 1 264 ? 2.256 12.658 34.474 1.00 88.75 264 GLU A O 1
ATOM 2132 N N . ILE A 1 265 ? 3.890 12.603 32.926 1.00 90.44 265 ILE A N 1
ATOM 2133 C CA . ILE A 1 265 ? 3.003 12.182 31.836 1.00 90.44 265 ILE A CA 1
ATOM 2134 C C . ILE A 1 265 ? 2.453 10.771 32.082 1.00 90.44 265 ILE A C 1
ATOM 2136 O O . ILE A 1 265 ? 1.250 10.559 31.942 1.00 90.44 265 ILE A O 1
ATOM 2140 N N . LEU A 1 266 ? 3.285 9.817 32.519 1.00 89.62 266 LEU A N 1
ATOM 2141 C CA . LEU A 1 266 ? 2.812 8.473 32.882 1.00 89.62 266 LEU A CA 1
ATOM 2142 C C . LEU A 1 266 ? 1.783 8.513 34.022 1.00 89.62 266 LEU A C 1
ATOM 2144 O O . LEU A 1 266 ? 0.814 7.758 34.008 1.00 89.62 266 LEU A O 1
ATOM 2148 N N . TRP A 1 267 ? 1.956 9.413 34.991 1.00 88.88 267 TRP A N 1
ATOM 2149 C CA . TRP A 1 267 ? 0.979 9.604 36.061 1.00 88.88 267 TRP A CA 1
ATOM 2150 C C . TRP A 1 267 ? -0.359 10.119 35.526 1.00 88.88 267 TRP A C 1
ATOM 2152 O O . TRP A 1 267 ? -1.405 9.579 35.877 1.00 88.88 267 TRP A O 1
ATOM 2162 N N . ILE A 1 268 ? -0.339 11.130 34.652 1.00 91.19 268 ILE A N 1
ATOM 2163 C CA . ILE A 1 268 ? -1.552 11.645 34.000 1.00 91.19 268 ILE A CA 1
ATOM 2164 C C . ILE A 1 268 ? -2.267 10.525 33.237 1.00 91.19 268 ILE A C 1
ATOM 2166 O O . ILE A 1 268 ? -3.476 10.354 33.364 1.00 91.19 268 ILE A O 1
ATOM 2170 N N . LEU A 1 269 ? -1.525 9.735 32.461 1.00 90.56 269 LEU A N 1
ATOM 2171 C CA . LEU A 1 269 ? -2.091 8.623 31.699 1.00 90.56 269 LEU A CA 1
ATOM 2172 C C . LEU A 1 269 ? -2.700 7.549 32.612 1.00 90.56 269 LEU A C 1
ATOM 2174 O O . LEU A 1 269 ? -3.699 6.929 32.249 1.00 90.56 269 LEU A O 1
ATOM 2178 N N . HIS A 1 270 ? -2.138 7.343 33.804 1.00 91.06 270 HIS A N 1
ATOM 2179 C CA . HIS A 1 270 ? -2.737 6.486 34.821 1.00 91.06 270 HIS A CA 1
ATOM 2180 C C . HIS A 1 270 ? -4.044 7.064 35.383 1.00 91.06 270 HIS A C 1
ATOM 2182 O O . HIS A 1 270 ? -5.033 6.341 35.471 1.00 91.06 270 HIS A O 1
ATOM 2188 N N . GLU A 1 271 ? -4.086 8.361 35.702 1.00 91.00 271 GLU A N 1
ATOM 2189 C CA . GLU A 1 271 ? -5.306 9.039 36.173 1.00 91.00 271 GLU A CA 1
ATOM 2190 C C . GLU A 1 271 ? -6.432 9.005 35.127 1.00 91.00 271 GLU A C 1
ATOM 2192 O O . GLU A 1 271 ? -7.604 8.899 35.484 1.00 91.00 271 GLU A O 1
ATOM 2197 N N . GLN A 1 272 ? -6.084 9.025 33.837 1.00 88.75 272 GLN A N 1
ATOM 2198 C CA . GLN A 1 272 ? -7.032 8.856 32.729 1.00 88.75 272 GLN A CA 1
ATOM 2199 C C . GLN A 1 272 ? -7.407 7.386 32.454 1.00 88.75 272 GLN A C 1
ATOM 2201 O O . GLN A 1 272 ? -8.218 7.112 31.572 1.00 88.75 272 GLN A O 1
ATOM 2206 N N . GLY A 1 273 ? -6.834 6.426 33.187 1.00 88.56 273 GLY A N 1
ATOM 2207 C CA . GLY A 1 273 ? -7.118 4.995 33.041 1.00 88.56 273 GLY A CA 1
ATOM 2208 C C . GLY A 1 273 ? -6.470 4.324 31.825 1.00 88.56 273 GLY A C 1
ATOM 2209 O O . GLY A 1 273 ? -6.763 3.160 31.554 1.00 88.56 273 GLY A O 1
ATOM 2210 N N . ILE A 1 274 ? -5.584 5.024 31.108 1.00 88.12 274 ILE A N 1
ATOM 2211 C CA . ILE A 1 274 ? -4.817 4.475 29.979 1.00 88.12 274 ILE A CA 1
ATOM 2212 C C . ILE A 1 274 ? -3.727 3.525 30.486 1.00 88.12 274 ILE A C 1
ATOM 2214 O O . ILE A 1 274 ? -3.501 2.466 29.904 1.00 88.12 274 ILE A O 1
ATOM 2218 N N . LEU A 1 275 ? -3.072 3.890 31.593 1.00 88.50 275 LEU A N 1
ATOM 2219 C CA . LEU A 1 275 ? -2.080 3.056 32.274 1.00 88.50 275 LEU A CA 1
ATOM 2220 C C . LEU A 1 275 ? -2.635 2.484 33.573 1.00 88.50 275 LEU A C 1
ATOM 2222 O O . LEU A 1 275 ? -3.376 3.145 34.305 1.00 88.50 275 LEU A O 1
ATOM 2226 N N . LYS A 1 276 ? -2.197 1.276 33.925 1.00 88.12 276 LYS A N 1
ATOM 2227 C CA . LYS A 1 276 ? -2.503 0.661 35.220 1.00 88.12 276 LYS A CA 1
ATOM 2228 C C . LYS A 1 276 ? -1.208 0.481 35.998 1.00 88.12 276 LYS A C 1
ATOM 2230 O O . LYS A 1 276 ? -0.516 -0.528 35.862 1.00 88.12 276 LYS A O 1
ATOM 2235 N N . LEU A 1 277 ? -0.877 1.508 36.779 1.00 86.25 277 LEU A N 1
ATOM 2236 C CA . LEU A 1 277 ? 0.304 1.545 37.633 1.00 86.25 277 LEU A CA 1
ATOM 2237 C C . LEU A 1 277 ? -0.071 1.121 39.054 1.00 86.25 277 LEU A C 1
ATOM 2239 O O . LEU A 1 277 ? -1.079 1.571 39.598 1.00 86.25 277 LEU A O 1
ATOM 2243 N N . GLU A 1 278 ? 0.752 0.266 39.656 1.00 84.75 278 GLU A N 1
ATOM 2244 C CA . GLU A 1 278 ? 0.565 -0.164 41.041 1.00 84.75 278 GLU A CA 1
ATOM 2245 C C . GLU A 1 278 ? 0.802 1.004 42.022 1.00 84.75 278 GLU A C 1
ATOM 2247 O O . GLU A 1 278 ? 1.681 1.842 41.783 1.00 84.75 278 GLU A O 1
ATOM 2252 N N . PRO A 1 279 ? 0.101 1.056 43.173 1.00 82.75 279 PRO A N 1
ATOM 2253 C CA . PRO A 1 279 ? 0.280 2.123 44.162 1.00 82.75 279 PRO A CA 1
ATOM 2254 C C . PRO A 1 279 ? 1.723 2.281 44.664 1.00 82.75 279 PRO A C 1
ATOM 2256 O O . PRO A 1 279 ? 2.149 3.390 44.993 1.00 82.75 279 PRO A O 1
ATOM 2259 N N . SER A 1 280 ? 2.495 1.189 44.706 1.00 79.62 280 SER A N 1
ATOM 2260 C CA . SER A 1 280 ? 3.922 1.209 45.052 1.00 79.62 280 SER A CA 1
ATOM 2261 C C . SER A 1 280 ? 4.746 2.021 44.049 1.00 79.62 280 SER A C 1
ATOM 2263 O O . SER A 1 280 ? 5.531 2.872 44.463 1.00 79.62 280 SER A O 1
ATOM 2265 N N . VAL A 1 281 ? 4.503 1.832 42.748 1.00 79.94 281 VAL A N 1
ATOM 2266 C CA . VAL A 1 281 ? 5.177 2.552 41.655 1.00 79.94 281 VAL A CA 1
ATOM 2267 C C . VAL A 1 281 ? 4.864 4.048 41.731 1.00 79.94 281 VAL A C 1
ATOM 2269 O O . VAL A 1 281 ? 5.765 4.883 41.645 1.00 79.94 281 VAL A O 1
ATOM 2272 N N . LEU A 1 282 ? 3.602 4.406 41.995 1.00 76.56 282 LEU A N 1
ATOM 2273 C CA . LEU A 1 282 ? 3.186 5.799 42.200 1.00 76.56 282 LEU A CA 1
ATOM 2274 C C . LEU A 1 282 ? 3.873 6.427 43.429 1.00 76.56 282 LEU A C 1
ATOM 2276 O O . LEU A 1 282 ? 4.390 7.545 43.365 1.00 76.56 282 LEU A O 1
ATOM 2280 N N . GLY A 1 283 ? 3.954 5.701 44.548 1.00 70.94 283 GLY A N 1
ATOM 2281 C CA . GLY A 1 283 ? 4.664 6.159 45.747 1.00 70.94 283 GLY A CA 1
ATOM 2282 C C . GLY A 1 283 ? 6.173 6.358 45.535 1.00 70.94 283 GLY A C 1
ATOM 2283 O O . GLY A 1 283 ? 6.798 7.181 46.209 1.00 70.94 283 GLY A O 1
ATOM 2284 N N . GLU A 1 284 ? 6.771 5.640 44.587 1.00 71.31 284 GLU A N 1
ATOM 2285 C CA . GLU A 1 284 ? 8.191 5.740 44.243 1.00 71.31 284 GLU A CA 1
ATOM 2286 C C . GLU A 1 284 ? 8.492 6.792 43.176 1.00 71.31 284 GLU A C 1
ATOM 2288 O O . GLU A 1 284 ? 9.564 7.404 43.230 1.00 71.31 284 GLU A O 1
ATOM 2293 N N . PHE A 1 285 ? 7.546 7.099 42.281 1.00 71.94 285 PHE A N 1
ATOM 2294 C CA . PHE A 1 285 ? 7.621 8.265 41.391 1.00 71.94 285 PHE A CA 1
ATOM 2295 C C . PHE A 1 285 ? 7.784 9.558 42.190 1.00 71.94 285 PHE A C 1
ATOM 2297 O O . PHE A 1 285 ? 8.595 10.407 41.828 1.00 71.94 285 PHE A O 1
ATOM 2304 N N . GLN A 1 286 ? 7.092 9.674 43.328 1.00 64.00 286 GLN A N 1
ATOM 2305 C CA . GLN A 1 286 ? 7.240 10.805 44.252 1.00 64.00 286 GLN A CA 1
ATOM 2306 C C . GLN A 1 286 ? 8.624 10.869 44.919 1.00 64.00 286 GLN A C 1
ATOM 2308 O O . GLN A 1 286 ? 9.066 11.941 45.323 1.00 64.00 286 GLN A O 1
ATOM 2313 N N . LYS A 1 287 ? 9.318 9.731 45.038 1.00 64.88 287 LYS A N 1
ATOM 2314 C CA . LYS A 1 287 ? 10.630 9.606 45.698 1.00 64.88 287 LYS A CA 1
ATOM 2315 C C . LYS A 1 287 ? 11.801 9.520 44.714 1.00 64.88 287 LYS A C 1
ATOM 2317 O O . LYS A 1 287 ? 12.941 9.433 45.162 1.00 64.88 287 LYS A O 1
ATOM 2322 N N . ASN A 1 288 ? 11.521 9.517 43.409 1.00 64.00 288 ASN A N 1
ATOM 2323 C CA . ASN A 1 288 ? 12.460 9.309 42.306 1.00 64.00 288 ASN A CA 1
ATOM 2324 C C . ASN A 1 288 ? 13.349 8.050 42.454 1.00 64.00 288 ASN A C 1
ATOM 2326 O O . ASN A 1 288 ? 14.545 8.106 42.179 1.00 64.00 288 ASN A O 1
ATOM 2330 N N . LYS A 1 289 ? 12.786 6.932 42.947 1.00 59.94 289 LYS A N 1
ATOM 2331 C CA . LYS A 1 289 ? 13.569 5.794 43.483 1.00 59.94 289 LYS A CA 1
ATOM 2332 C C . LYS A 1 289 ? 13.414 4.416 42.811 1.00 59.94 289 LYS A C 1
ATOM 2334 O O . LYS A 1 289 ? 14.065 3.491 43.285 1.00 59.94 289 LYS A O 1
ATOM 2339 N N . GLN A 1 290 ? 12.684 4.263 41.703 1.00 50.81 290 GLN A N 1
ATOM 2340 C CA . GLN A 1 290 ? 12.746 3.026 40.900 1.00 50.81 290 GLN A CA 1
ATOM 2341 C C . GLN A 1 290 ? 12.639 3.247 39.392 1.00 50.81 290 GLN A C 1
ATOM 2343 O O . GLN A 1 290 ? 11.965 4.185 38.957 1.00 50.81 290 GLN A O 1
ATOM 2348 N N . GLY A 1 291 ? 13.268 2.300 38.678 1.00 59.00 291 GLY A N 1
ATOM 2349 C CA . GLY A 1 291 ? 13.078 1.937 37.272 1.00 59.00 291 GLY A CA 1
ATOM 2350 C C . GLY A 1 291 ? 13.486 2.993 36.253 1.00 59.00 291 GLY A C 1
ATOM 2351 O O . GLY A 1 291 ? 13.408 4.198 36.513 1.00 59.00 291 GLY A O 1
ATOM 2352 N N . THR A 1 292 ? 13.901 2.556 35.067 1.00 73.56 292 THR A N 1
ATOM 2353 C CA . THR A 1 292 ? 13.887 3.461 33.910 1.00 73.56 292 THR A CA 1
ATOM 2354 C C . THR A 1 292 ? 12.445 3.603 33.409 1.00 73.56 292 THR A C 1
ATOM 2356 O O . THR A 1 292 ? 11.616 2.708 33.589 1.00 73.56 292 THR A O 1
ATOM 2359 N N . THR A 1 293 ? 12.096 4.747 32.816 1.00 85.50 293 THR A N 1
ATOM 2360 C CA . THR A 1 293 ? 10.765 4.955 32.218 1.00 85.50 293 THR A CA 1
ATOM 2361 C C . THR A 1 293 ? 10.469 3.871 31.169 1.00 85.50 293 THR A C 1
ATOM 2363 O O . THR A 1 293 ? 9.335 3.409 31.042 1.00 85.50 293 THR A O 1
ATOM 2366 N N . GLU A 1 294 ? 11.505 3.414 30.466 1.00 88.31 294 GLU A N 1
ATOM 2367 C CA . GLU A 1 294 ? 11.470 2.323 29.499 1.00 88.31 294 GLU A CA 1
ATOM 2368 C C . GLU A 1 294 ? 10.983 1.006 30.114 1.00 88.31 294 GLU A C 1
ATOM 2370 O O . GLU A 1 294 ? 10.108 0.370 29.533 1.00 88.31 294 GLU A O 1
ATOM 2375 N N . GLU A 1 295 ? 11.490 0.601 31.285 1.00 87.19 295 GLU A N 1
ATOM 2376 C CA . GLU A 1 295 ? 11.079 -0.648 31.951 1.00 87.19 295 GLU A CA 1
ATOM 2377 C C . GLU A 1 295 ? 9.577 -0.662 32.259 1.00 87.19 295 GLU A C 1
ATOM 2379 O O . GLU A 1 295 ? 8.909 -1.678 32.076 1.00 87.19 295 GLU A O 1
ATOM 2384 N N . LEU A 1 296 ? 9.024 0.481 32.668 1.00 87.94 296 LEU A N 1
ATOM 2385 C CA . LEU A 1 296 ? 7.593 0.616 32.943 1.00 87.94 296 LEU A CA 1
ATOM 2386 C C . LEU A 1 296 ? 6.762 0.575 31.665 1.00 87.94 296 LEU A C 1
ATOM 2388 O O . LEU A 1 296 ? 5.719 -0.070 31.631 1.00 87.94 296 LEU A O 1
ATOM 2392 N N . LEU A 1 297 ? 7.216 1.238 30.602 1.00 91.06 297 LEU A N 1
ATOM 2393 C CA . LEU A 1 297 ? 6.548 1.179 29.302 1.00 91.06 297 LEU A CA 1
ATOM 2394 C C . LEU A 1 297 ? 6.549 -0.251 28.748 1.00 91.06 297 LEU A C 1
ATOM 2396 O O . LEU A 1 297 ? 5.518 -0.711 28.259 1.00 91.06 297 LEU A O 1
ATOM 2400 N N . ILE A 1 298 ? 7.670 -0.966 28.886 1.00 91.12 298 ILE A N 1
ATOM 2401 C CA . ILE A 1 298 ? 7.795 -2.383 28.530 1.00 91.12 298 ILE A CA 1
ATOM 2402 C C . ILE A 1 298 ? 6.804 -3.227 29.339 1.00 91.12 298 ILE A C 1
ATOM 2404 O O . ILE A 1 298 ? 6.038 -3.971 28.736 1.00 91.12 298 ILE A O 1
ATOM 2408 N N . ASP A 1 299 ? 6.751 -3.077 30.667 1.00 89.75 299 ASP A N 1
ATOM 2409 C CA . ASP A 1 299 ? 5.813 -3.817 31.528 1.00 89.75 299 ASP A CA 1
ATOM 2410 C C . ASP A 1 299 ? 4.348 -3.601 31.112 1.00 89.75 299 ASP A C 1
ATOM 2412 O O . ASP A 1 299 ? 3.564 -4.547 31.020 1.00 89.75 299 ASP A O 1
ATOM 2416 N N . GLN A 1 300 ? 3.969 -2.359 30.806 1.00 91.56 300 GLN A N 1
ATOM 2417 C CA . GLN A 1 300 ? 2.602 -2.035 30.394 1.00 91.56 300 GLN A CA 1
ATOM 2418 C C . GLN A 1 300 ? 2.261 -2.586 28.999 1.00 91.56 300 GLN A C 1
ATOM 2420 O O . GLN A 1 300 ? 1.106 -2.957 28.769 1.00 91.56 300 GLN A O 1
ATOM 2425 N N . LEU A 1 301 ? 3.237 -2.660 28.085 1.00 91.19 301 LEU A N 1
ATOM 2426 C CA . LEU A 1 301 ? 3.091 -3.300 26.770 1.00 91.19 301 LEU A CA 1
ATOM 2427 C C . LEU A 1 301 ? 2.983 -4.825 26.897 1.00 91.19 301 LEU A C 1
ATOM 2429 O O . LEU A 1 301 ? 2.103 -5.427 26.286 1.00 91.19 301 LEU A O 1
ATOM 2433 N N . GLU A 1 302 ? 3.831 -5.449 27.718 1.00 90.44 302 GLU A N 1
ATOM 2434 C CA . GLU A 1 302 ? 3.833 -6.899 27.960 1.00 90.44 302 GLU A CA 1
ATOM 2435 C C . GLU A 1 302 ? 2.529 -7.366 28.631 1.00 90.44 302 GLU A C 1
ATOM 2437 O O . GLU A 1 302 ? 2.005 -8.428 28.296 1.00 90.44 302 GLU A O 1
ATOM 2442 N N . LYS A 1 303 ? 1.949 -6.546 29.519 1.00 89.31 303 LYS A N 1
ATOM 2443 C CA . LYS A 1 303 ? 0.633 -6.793 30.140 1.00 89.31 303 LYS A CA 1
ATOM 2444 C C . LYS A 1 303 ? -0.560 -6.461 29.234 1.00 89.31 303 LYS A C 1
ATOM 2446 O O . LYS A 1 303 ? -1.696 -6.750 29.607 1.00 89.31 303 LYS A O 1
ATOM 2451 N N . GLY A 1 304 ? -0.335 -5.833 28.077 1.00 88.06 304 GLY A N 1
ATOM 2452 C CA . GLY A 1 304 ? -1.386 -5.435 27.134 1.00 88.06 304 GLY A CA 1
ATOM 2453 C C . GLY A 1 304 ? -2.247 -4.247 27.583 1.00 88.06 304 GLY A C 1
ATOM 2454 O O . GLY A 1 304 ? -3.298 -3.996 26.990 1.00 88.06 304 GLY A O 1
ATOM 2455 N N . TYR A 1 305 ? -1.829 -3.510 28.620 1.00 89.00 305 TYR A N 1
ATOM 2456 C CA . TYR A 1 305 ? -2.476 -2.249 29.002 1.00 89.00 305 TYR A CA 1
ATOM 2457 C C . TYR A 1 305 ? -2.157 -1.152 27.994 1.00 89.00 305 TYR A C 1
ATOM 2459 O O . TYR A 1 305 ? -3.049 -0.421 27.570 1.00 89.00 305 TYR A O 1
ATOM 2467 N N . LEU A 1 306 ? -0.898 -1.094 27.566 1.00 91.06 306 LEU A N 1
ATOM 2468 C CA . LEU A 1 306 ? -0.466 -0.304 26.429 1.00 91.06 306 LEU A CA 1
ATOM 2469 C C . LEU A 1 306 ? -0.538 -1.134 25.149 1.00 91.06 306 LEU A C 1
ATOM 2471 O O . LEU A 1 306 ? -0.133 -2.294 25.120 1.00 91.06 306 LEU A O 1
ATOM 2475 N N . LYS A 1 307 ? -1.036 -0.515 24.078 1.00 91.56 307 LYS A N 1
ATOM 2476 C CA . LYS A 1 307 ? -1.224 -1.150 22.772 1.00 91.56 307 LYS A CA 1
ATOM 2477 C C . LYS A 1 307 ? -0.599 -0.296 21.673 1.00 91.56 307 LYS A C 1
ATOM 2479 O O . LYS A 1 307 ? -0.646 0.926 21.788 1.00 91.56 307 LYS A O 1
ATOM 2484 N N . PRO A 1 308 ? -0.103 -0.877 20.567 1.00 91.31 308 PRO A N 1
ATOM 2485 C CA . PRO A 1 308 ? 0.563 -0.130 19.503 1.00 91.31 308 PRO A CA 1
ATOM 2486 C C . PRO A 1 308 ? -0.313 0.957 18.884 1.00 91.31 308 PRO A C 1
ATOM 2488 O O . PRO A 1 308 ? 0.186 2.012 18.506 1.00 91.31 308 PRO A O 1
ATOM 2491 N N . LYS A 1 309 ? -1.637 0.749 18.867 1.00 89.62 309 LYS A N 1
ATOM 2492 C CA . LYS A 1 309 ? -2.606 1.746 18.420 1.00 89.62 309 LYS A CA 1
ATOM 2493 C C . LYS A 1 309 ? -2.570 3.019 19.255 1.00 89.62 309 LYS A C 1
ATOM 2495 O O . LYS A 1 309 ? -3.141 3.993 18.808 1.00 89.62 309 LYS A O 1
ATOM 2500 N N . TYR A 1 310 ? -1.954 3.047 20.437 1.00 89.81 310 TYR A N 1
ATOM 2501 C CA . TYR A 1 310 ? -1.818 4.239 21.281 1.00 89.81 310 TYR A CA 1
ATOM 2502 C C . TYR A 1 310 ? -0.609 5.110 20.930 1.00 89.81 310 TYR A C 1
ATOM 2504 O O . TYR A 1 310 ? -0.407 6.160 21.533 1.00 89.81 310 TYR A O 1
ATOM 2512 N N . PHE A 1 311 ? 0.193 4.695 19.955 1.00 87.19 311 PHE A N 1
ATOM 2513 C CA . PHE A 1 311 ? 1.407 5.396 19.569 1.00 87.19 311 PHE A CA 1
ATOM 2514 C C . PHE A 1 311 ? 1.363 5.699 18.081 1.00 87.19 311 PHE A C 1
ATOM 2516 O O . PHE A 1 311 ? 0.869 4.908 17.282 1.00 87.19 311 PHE A O 1
ATOM 2523 N N . ALA A 1 312 ? 1.930 6.835 17.701 1.00 85.50 312 ALA A N 1
ATOM 2524 C CA . ALA A 1 312 ? 2.228 7.156 16.311 1.00 85.50 312 ALA A CA 1
ATOM 2525 C C . ALA A 1 312 ? 3.705 6.837 16.003 1.00 85.50 312 ALA A C 1
ATOM 2527 O O . ALA A 1 312 ? 4.427 7.688 15.488 1.00 85.50 312 ALA A O 1
ATOM 2528 N N . ILE A 1 313 ? 4.169 5.645 16.404 1.00 88.12 313 ILE A N 1
ATOM 2529 C CA . ILE A 1 313 ? 5.571 5.212 16.295 1.00 88.12 313 ILE A CA 1
ATOM 2530 C C . ILE A 1 313 ? 5.684 3.982 15.400 1.00 88.12 313 ILE A C 1
ATOM 2532 O O . ILE A 1 313 ? 4.972 3.007 15.591 1.00 88.12 313 ILE A O 1
ATOM 2536 N N . ASP A 1 314 ? 6.590 3.989 14.436 1.00 88.88 314 ASP A N 1
ATOM 2537 C CA . ASP A 1 314 ? 6.738 2.849 13.535 1.00 88.88 314 ASP A CA 1
ATOM 2538 C C . ASP A 1 314 ? 7.528 1.675 14.150 1.00 88.88 314 ASP A C 1
ATOM 2540 O O . ASP A 1 314 ? 8.409 1.902 14.970 1.00 88.88 314 ASP A O 1
ATOM 2544 N N . PRO A 1 315 ? 7.255 0.414 13.787 1.00 87.62 315 PRO A N 1
ATOM 2545 C CA . PRO A 1 315 ? 6.034 -0.023 13.129 1.00 87.62 315 PRO A CA 1
ATOM 2546 C C . PRO A 1 315 ? 4.867 -0.014 14.139 1.00 87.62 315 PRO A C 1
ATOM 2548 O O . PRO A 1 315 ? 4.871 -0.767 15.111 1.00 87.62 315 PRO A O 1
ATOM 2551 N N . CYS A 1 316 ? 3.837 0.806 13.900 1.00 84.50 316 CYS A N 1
ATOM 2552 C CA . CYS A 1 316 ? 2.557 0.753 14.637 1.00 84.50 316 CYS A CA 1
ATOM 2553 C C . CYS A 1 316 ? 1.400 0.285 13.758 1.00 84.50 316 CYS A C 1
ATOM 2555 O O . CYS A 1 316 ? 0.269 0.196 14.234 1.00 84.50 316 CYS A O 1
ATOM 2557 N N . SER A 1 317 ? 1.657 0.009 12.477 1.00 92.75 317 SER A N 1
ATOM 2558 C CA . SER A 1 317 ? 0.608 -0.284 11.514 1.00 92.75 317 SER A CA 1
ATOM 2559 C C . SER A 1 317 ? 0.955 -1.425 10.568 1.00 92.75 317 SER A C 1
ATOM 2561 O O . SER A 1 317 ? 2.115 -1.674 10.234 1.00 92.75 317 SER A O 1
ATOM 2563 N N . GLY A 1 318 ? -0.090 -2.118 10.133 1.00 95.19 318 GLY A N 1
ATOM 2564 C CA . GLY A 1 318 ? 0.011 -3.279 9.271 1.00 95.19 318 GLY A CA 1
ATOM 2565 C C . GLY A 1 318 ? -1.344 -3.686 8.718 1.00 95.19 318 GLY A C 1
ATOM 2566 O O . GLY A 1 318 ? -2.380 -3.101 9.040 1.00 95.19 318 GLY A O 1
ATOM 2567 N N . ALA A 1 319 ? -1.325 -4.685 7.855 1.00 97.50 319 ALA A N 1
ATOM 2568 C CA . ALA A 1 319 ? -2.510 -5.246 7.242 1.00 97.50 319 ALA A CA 1
ATOM 2569 C C . ALA A 1 319 ? -2.319 -6.744 7.023 1.00 97.50 319 ALA A C 1
ATOM 2571 O O . ALA A 1 319 ? -1.215 -7.199 6.724 1.00 97.50 319 ALA A O 1
ATOM 2572 N N . ALA A 1 320 ? -3.402 -7.499 7.149 1.00 98.44 320 ALA A N 1
ATOM 2573 C CA . ALA A 1 320 ? -3.431 -8.915 6.839 1.00 98.44 320 ALA A CA 1
ATOM 2574 C C . ALA A 1 320 ? -4.760 -9.284 6.179 1.00 98.44 320 ALA A C 1
ATOM 2576 O O . ALA A 1 320 ? -5.808 -8.733 6.523 1.00 98.44 320 ALA A O 1
ATOM 2577 N N . ALA A 1 321 ? -4.708 -10.212 5.231 1.00 98.56 321 ALA A N 1
ATOM 2578 C CA . ALA A 1 321 ? -5.894 -10.766 4.594 1.00 98.56 321 ALA A CA 1
ATOM 2579 C C . ALA A 1 321 ? -5.722 -12.268 4.382 1.00 98.56 321 ALA A C 1
ATOM 2581 O O . ALA A 1 321 ? -4.610 -12.728 4.114 1.00 98.56 321 ALA A O 1
ATOM 2582 N N . VAL A 1 322 ? -6.824 -13.005 4.490 1.00 98.75 322 VAL A N 1
ATOM 2583 C CA . VAL A 1 322 ? -6.910 -14.444 4.225 1.00 98.75 322 VAL A CA 1
ATOM 2584 C C . VAL A 1 322 ? -8.085 -14.679 3.292 1.00 98.75 322 VAL A C 1
ATOM 2586 O O . VAL A 1 322 ? -9.187 -14.195 3.561 1.00 98.75 322 VAL A O 1
ATOM 2589 N N . VAL A 1 323 ? -7.851 -15.412 2.209 1.00 98.69 323 VAL A N 1
ATOM 2590 C CA . VAL A 1 323 ? -8.866 -15.723 1.198 1.00 98.69 323 VAL A CA 1
ATOM 2591 C C . VAL A 1 323 ? -8.876 -17.212 0.889 1.00 98.69 323 VAL A C 1
ATOM 2593 O O . VAL A 1 323 ? -7.828 -17.859 0.924 1.00 98.69 323 VAL A O 1
ATOM 2596 N N . ASP A 1 324 ? -10.045 -17.743 0.558 1.00 98.50 324 ASP A N 1
ATOM 2597 C CA . ASP A 1 324 ? -10.182 -19.076 -0.017 1.00 98.50 324 ASP A CA 1
ATOM 2598 C C . ASP A 1 324 ? -9.668 -19.073 -1.467 1.00 98.50 324 ASP A C 1
ATOM 2600 O O . ASP A 1 324 ? -10.049 -18.229 -2.287 1.00 98.50 324 ASP A O 1
ATOM 2604 N N . VAL A 1 325 ? -8.773 -20.008 -1.795 1.00 97.75 325 VAL A N 1
ATOM 2605 C CA . VAL A 1 325 ? -8.099 -20.029 -3.107 1.00 97.75 325 VAL A CA 1
ATOM 2606 C C . VAL A 1 325 ? -8.984 -20.534 -4.246 1.00 97.75 325 VAL A C 1
ATOM 2608 O O . VAL A 1 325 ? -8.660 -20.298 -5.412 1.00 97.75 325 VAL A O 1
ATOM 2611 N N . GLN A 1 326 ? -10.056 -21.261 -3.924 1.00 95.69 326 GLN A N 1
ATOM 2612 C CA . GLN A 1 326 ? -10.962 -21.890 -4.883 1.00 95.69 326 GLN A CA 1
ATOM 2613 C C . GLN A 1 326 ? -12.185 -21.024 -5.182 1.00 95.69 326 GLN A C 1
ATOM 2615 O O . GLN A 1 326 ? -12.814 -21.230 -6.218 1.00 95.69 326 GLN A O 1
ATOM 2620 N N . THR A 1 327 ? -12.541 -20.093 -4.292 1.00 96.44 327 THR A N 1
ATOM 2621 C CA . THR A 1 327 ? -13.774 -19.297 -4.415 1.00 96.44 327 THR A CA 1
ATOM 2622 C C . THR A 1 327 ? -13.554 -17.784 -4.426 1.00 96.44 327 THR A C 1
ATOM 2624 O O . THR A 1 327 ? -14.463 -17.056 -4.825 1.00 96.44 327 THR A O 1
ATOM 2627 N N . GLY A 1 328 ? -12.387 -17.293 -3.988 1.00 97.06 328 GLY A N 1
ATOM 2628 C CA . GLY A 1 328 ? -12.148 -15.857 -3.792 1.00 97.06 328 GLY A CA 1
ATOM 2629 C C . GLY A 1 328 ? -12.862 -15.276 -2.563 1.00 97.06 328 GLY A C 1
ATOM 2630 O O . GLY A 1 328 ? -12.896 -14.061 -2.370 1.00 97.06 328 GLY A O 1
ATOM 2631 N N . GLU A 1 329 ? -13.446 -16.116 -1.707 1.00 98.50 329 GLU A N 1
ATOM 2632 C CA . GLU A 1 329 ? -14.077 -15.673 -0.464 1.00 98.50 329 GLU A CA 1
ATOM 2633 C C . GLU A 1 329 ? -13.050 -15.097 0.508 1.00 98.50 329 GLU A C 1
ATOM 2635 O O . GLU A 1 329 ? -12.028 -15.716 0.797 1.00 98.50 329 GLU A O 1
ATOM 2640 N N . VAL A 1 330 ? -13.329 -13.911 1.046 1.00 98.56 330 VAL A N 1
ATOM 2641 C CA . VAL A 1 330 ? -12.468 -13.263 2.035 1.00 98.56 330 VAL A CA 1
ATOM 2642 C C . VAL A 1 330 ? -12.862 -13.746 3.428 1.00 98.56 330 VAL A C 1
ATOM 2644 O O . VAL A 1 330 ? -13.935 -13.414 3.933 1.00 98.56 330 VAL A O 1
ATOM 2647 N N . LEU A 1 331 ? -11.981 -14.522 4.058 1.00 98.50 331 LEU A N 1
ATOM 2648 C CA . LEU A 1 331 ? -12.208 -15.135 5.370 1.00 98.50 331 LEU A CA 1
ATOM 2649 C C . LEU A 1 331 ? -11.761 -14.226 6.521 1.00 98.50 331 LEU A C 1
ATOM 2651 O O . LEU A 1 331 ? -12.319 -14.286 7.611 1.00 98.50 331 LEU A O 1
ATOM 2655 N N . SER A 1 332 ? -10.751 -13.385 6.285 1.00 98.31 332 SER A N 1
ATOM 2656 C CA . SER A 1 332 ? -10.245 -12.384 7.232 1.00 98.31 332 SER A CA 1
ATOM 2657 C C . SER A 1 332 ? -9.670 -11.194 6.464 1.00 98.31 332 SER A C 1
ATOM 2659 O O . SER A 1 332 ? -8.984 -11.370 5.457 1.00 98.31 332 SER A O 1
ATOM 2661 N N . LEU A 1 333 ? -9.954 -9.978 6.928 1.00 97.62 333 LEU A N 1
ATOM 2662 C CA . LEU A 1 333 ? -9.544 -8.712 6.320 1.00 97.62 333 LEU A CA 1
ATOM 2663 C C . LEU A 1 333 ? -9.289 -7.678 7.426 1.00 97.62 333 LEU A C 1
ATOM 2665 O O . LEU A 1 333 ? -10.205 -6.995 7.891 1.00 97.62 333 LEU A O 1
ATOM 2669 N N . VAL A 1 334 ? -8.036 -7.557 7.859 1.00 97.88 334 VAL A N 1
ATOM 2670 C CA . VAL A 1 334 ? -7.649 -6.716 8.998 1.00 97.88 334 VAL A CA 1
ATOM 2671 C C . VAL A 1 334 ? -6.677 -5.623 8.582 1.00 97.88 334 VAL A C 1
ATOM 2673 O O . VAL A 1 334 ? -5.555 -5.900 8.167 1.00 97.88 334 VAL A O 1
ATOM 2676 N N . GLY A 1 335 ? -7.079 -4.366 8.774 1.00 96.12 335 GLY A N 1
ATOM 2677 C CA . GLY A 1 335 ? -6.179 -3.214 8.796 1.00 96.12 335 GLY A CA 1
ATOM 2678 C C . GLY A 1 335 ? -5.952 -2.768 10.237 1.00 96.12 335 GLY A C 1
ATOM 2679 O O . GLY A 1 335 ? -6.915 -2.543 10.963 1.00 96.12 335 GLY A O 1
ATOM 2680 N N . TYR A 1 336 ? -4.693 -2.637 10.650 1.00 95.19 336 TYR A N 1
ATOM 2681 C CA . TYR A 1 336 ? -4.331 -2.188 11.991 1.00 95.19 336 TYR A CA 1
ATOM 2682 C C . TYR A 1 336 ? -3.485 -0.903 11.928 1.00 95.19 336 TYR A C 1
ATOM 2684 O O . TYR A 1 336 ? -2.571 -0.817 11.099 1.00 95.19 336 TYR A O 1
ATOM 2692 N N . PRO A 1 337 ? -3.715 0.084 12.810 1.00 93.25 337 PRO A N 1
ATOM 2693 C CA . PRO A 1 337 ? -4.789 0.134 13.804 1.00 93.25 337 PRO A CA 1
ATOM 2694 C C . PRO A 1 337 ? -6.148 0.503 13.182 1.00 93.25 337 PRO A C 1
ATOM 2696 O O . PRO A 1 337 ? -6.196 1.182 12.155 1.00 93.25 337 PRO A O 1
ATOM 2699 N N . SER A 1 338 ? -7.229 0.058 13.829 1.00 93.44 338 SER A N 1
ATOM 2700 C CA . SER A 1 338 ? -8.630 0.327 13.461 1.00 93.44 338 SER A CA 1
ATOM 2701 C C . SER A 1 338 ? -9.291 1.273 14.483 1.00 93.44 338 SER A C 1
ATOM 2703 O O . SER A 1 338 ? -8.643 1.756 15.413 1.00 93.44 338 SER A O 1
ATOM 2705 N N . PHE A 1 339 ? -10.579 1.567 14.320 1.00 92.62 339 PHE A N 1
ATOM 2706 C CA . PHE A 1 339 ? -11.388 2.387 15.229 1.00 92.62 339 PHE A CA 1
ATOM 2707 C C . PHE A 1 339 ? -12.665 1.648 15.636 1.00 92.62 339 PHE A C 1
ATOM 2709 O O . PHE A 1 339 ? -13.119 0.763 14.922 1.00 92.62 339 PHE A O 1
ATOM 2716 N N . ASP A 1 340 ? -13.279 2.045 16.752 1.00 93.19 340 ASP A N 1
ATOM 2717 C CA . ASP A 1 340 ? -14.559 1.479 17.192 1.00 93.19 340 ASP A CA 1
ATOM 2718 C C . ASP A 1 340 ? -15.744 2.142 16.469 1.00 93.19 340 ASP A C 1
ATOM 2720 O O . ASP A 1 340 ? -16.030 3.328 16.670 1.00 93.19 340 ASP A O 1
ATOM 2724 N N . ASN A 1 341 ? -16.467 1.373 15.643 1.00 93.25 341 ASN A N 1
ATOM 2725 C CA . ASN A 1 341 ? -17.650 1.845 14.912 1.00 93.25 341 ASN A CA 1
ATOM 2726 C C . ASN A 1 341 ? -18.714 2.471 15.824 1.00 93.25 341 ASN A C 1
ATOM 2728 O O . ASN A 1 341 ? -19.378 3.434 15.429 1.00 93.25 341 ASN A O 1
ATOM 2732 N N . ASN A 1 342 ? -18.876 1.965 17.052 1.00 92.00 342 ASN A N 1
ATOM 2733 C CA . ASN A 1 342 ? -19.891 2.470 17.976 1.00 92.00 342 ASN A CA 1
ATOM 2734 C C . ASN A 1 342 ? -19.627 3.930 18.361 1.00 92.00 342 ASN A C 1
ATOM 2736 O O . ASN A 1 342 ? -20.580 4.695 18.532 1.00 92.00 342 ASN A O 1
ATOM 2740 N N . GLN A 1 343 ? -18.352 4.328 18.430 1.00 89.75 343 GLN A N 1
ATOM 2741 C CA . GLN A 1 343 ? -17.926 5.694 18.742 1.00 89.75 343 GLN A CA 1
ATOM 2742 C C . GLN A 1 343 ? -18.159 6.669 17.587 1.00 89.75 343 GLN A C 1
ATOM 2744 O O . GLN A 1 343 ? -18.116 7.872 17.804 1.00 89.75 343 GLN A O 1
ATOM 2749 N N . LEU A 1 344 ? -18.394 6.188 16.364 1.00 89.00 344 LEU A N 1
ATOM 2750 C CA . LEU A 1 344 ? -18.702 7.022 15.194 1.00 89.00 344 LEU A CA 1
ATOM 2751 C C . LEU A 1 344 ? -20.158 6.911 14.745 1.00 89.00 344 LEU A C 1
ATOM 2753 O O . LEU A 1 344 ? -20.595 7.652 13.862 1.00 89.00 344 LEU A O 1
ATOM 2757 N N . SER A 1 345 ? -20.908 5.998 15.360 1.00 83.44 345 SER A N 1
ATOM 2758 C CA . SER A 1 345 ? -22.318 5.818 15.070 1.00 83.44 345 SER A CA 1
ATOM 2759 C C . SER A 1 345 ? -23.105 7.089 15.388 1.00 83.44 345 SER A C 1
ATOM 2761 O O . SER A 1 345 ? -22.830 7.800 16.357 1.00 83.44 345 SER A O 1
ATOM 2763 N N . THR A 1 346 ? -24.171 7.313 14.626 1.00 81.75 346 THR A N 1
ATOM 2764 C CA . THR A 1 346 ? -25.207 8.306 14.922 1.00 81.75 346 THR A CA 1
ATOM 2765 C C . THR A 1 346 ? -24.837 9.738 14.543 1.00 81.75 346 THR A C 1
ATOM 2767 O O . THR A 1 346 ? -25.310 10.203 13.517 1.00 81.75 346 THR A O 1
ATOM 2770 N N . SER A 1 347 ? -24.011 10.455 15.307 1.00 78.62 347 SER A N 1
ATOM 2771 C CA . SER A 1 347 ? -23.808 11.902 15.123 1.00 78.62 347 SER A CA 1
ATOM 2772 C C . SER A 1 347 ? -22.336 12.299 15.101 1.00 78.62 347 SER A C 1
ATOM 2774 O O . SER A 1 347 ? -21.466 11.577 15.584 1.00 78.62 347 SER A O 1
ATOM 2776 N N . PHE A 1 348 ? -22.049 13.495 14.581 1.00 78.62 348 PHE A N 1
ATOM 2777 C CA . PHE A 1 348 ? -20.732 14.108 14.741 1.00 78.62 348 PHE A CA 1
ATOM 2778 C C . PHE A 1 348 ? -20.395 14.260 16.226 1.00 78.62 348 PHE A C 1
ATOM 2780 O O . PHE A 1 348 ? -21.230 14.686 17.025 1.00 78.62 348 PHE A O 1
ATOM 2787 N N . ASN A 1 349 ? -19.168 13.907 16.594 1.00 79.38 349 ASN A N 1
ATOM 2788 C CA . ASN A 1 349 ? -18.698 13.954 17.970 1.00 79.38 349 ASN A CA 1
ATOM 2789 C C . ASN A 1 349 ? -17.199 14.275 18.032 1.00 79.38 349 ASN A C 1
ATOM 2791 O O . ASN A 1 349 ? -16.519 14.408 17.010 1.00 79.38 349 ASN A O 1
ATOM 2795 N N . SER A 1 350 ? -16.684 14.425 19.252 1.00 77.12 350 SER A N 1
ATOM 2796 C CA . SER A 1 350 ? -15.275 14.737 19.484 1.00 77.12 350 SER A CA 1
ATOM 2797 C C . SER A 1 350 ? -14.328 13.626 19.051 1.00 77.12 350 SER A C 1
ATOM 2799 O O . SER A 1 350 ? -13.206 13.944 18.674 1.00 77.12 350 SER A O 1
ATOM 2801 N N . TYR A 1 351 ? -14.765 12.365 19.076 1.00 82.44 351 TYR A N 1
ATOM 2802 C CA . TYR A 1 351 ? -13.940 11.242 18.643 1.00 82.44 351 TYR A CA 1
ATOM 2803 C C . TYR A 1 351 ? -13.641 11.342 17.144 1.00 82.44 351 TYR A C 1
ATOM 2805 O O . TYR A 1 351 ? -12.479 11.351 16.760 1.00 82.44 351 TYR A O 1
ATOM 2813 N N . TYR A 1 352 ? -14.655 11.573 16.299 1.00 83.88 352 TYR A N 1
ATOM 2814 C CA . TYR A 1 352 ? -14.436 11.821 14.867 1.00 83.88 352 TYR A CA 1
ATOM 2815 C C . TYR A 1 352 ? -13.471 12.991 14.626 1.00 83.88 352 TYR A C 1
ATOM 2817 O O . TYR A 1 352 ? -12.550 12.874 13.825 1.00 83.88 352 TYR A O 1
ATOM 2825 N N . ALA A 1 353 ? -13.646 14.101 15.354 1.00 81.00 353 ALA A N 1
ATOM 2826 C CA . ALA A 1 353 ? -12.775 15.266 15.219 1.00 81.00 353 ALA A CA 1
ATOM 2827 C C . ALA A 1 353 ? -11.310 14.954 15.575 1.00 81.00 353 ALA A C 1
ATOM 2829 O O . ALA A 1 353 ? -10.420 15.441 14.886 1.00 81.00 353 ALA A O 1
ATOM 2830 N N . GLN A 1 354 ? -11.059 14.124 16.596 1.00 78.94 354 GLN A N 1
ATOM 2831 C CA . GLN A 1 354 ? -9.713 13.665 16.969 1.00 78.94 354 GLN A CA 1
ATOM 2832 C C . GLN A 1 354 ? -9.070 12.791 15.885 1.00 78.94 354 GLN A C 1
ATOM 2834 O O . GLN A 1 354 ? -7.860 12.857 15.700 1.00 78.94 354 GLN A O 1
ATOM 2839 N N . LEU A 1 355 ? -9.861 11.995 15.157 1.00 81.81 355 LEU A N 1
ATOM 2840 C CA . LEU A 1 355 ? -9.365 11.158 14.058 1.00 81.81 355 LEU A CA 1
ATOM 2841 C C . LEU A 1 355 ? -9.007 11.965 12.799 1.00 81.81 355 LEU A C 1
ATOM 2843 O O . LEU A 1 355 ? -8.279 11.466 11.942 1.00 81.81 355 LEU A O 1
ATOM 2847 N N . THR A 1 356 ? -9.534 13.186 12.665 1.00 80.62 356 THR A N 1
ATOM 2848 C CA . THR A 1 356 ? -9.378 14.038 11.473 1.00 80.62 356 THR A CA 1
ATOM 2849 C C . THR A 1 356 ? -8.640 15.351 11.749 1.00 80.62 356 THR A C 1
ATOM 2851 O O . THR A 1 356 ? -8.654 16.240 10.902 1.00 80.62 356 THR A O 1
ATOM 2854 N N . ASP A 1 357 ? -8.027 15.514 12.924 1.00 75.00 357 ASP A N 1
ATOM 2855 C CA . ASP A 1 357 ? -7.409 16.780 13.350 1.00 75.00 357 ASP A CA 1
ATOM 2856 C C . ASP A 1 357 ? -6.072 17.099 12.654 1.00 75.00 357 ASP A C 1
ATOM 2858 O O . ASP A 1 357 ? -5.545 18.200 12.805 1.00 75.00 357 ASP A O 1
ATOM 2862 N N . GLY A 1 358 ? -5.516 16.142 11.904 1.00 73.00 358 GLY A N 1
ATOM 2863 C CA . GLY A 1 358 ? -4.225 16.257 11.224 1.00 73.00 358 GLY A CA 1
ATOM 2864 C C . GLY A 1 358 ? -3.000 16.140 12.142 1.00 73.00 358 GLY A C 1
ATOM 2865 O O . GLY A 1 358 ? -1.879 16.104 11.634 1.00 73.00 358 GLY A O 1
ATOM 2866 N N . PHE A 1 359 ? -3.183 16.047 13.464 1.00 72.56 359 PHE A N 1
ATOM 2867 C CA . PHE A 1 359 ? -2.112 15.774 14.426 1.00 72.56 359 PHE A CA 1
ATOM 2868 C C . PHE A 1 359 ? -1.874 14.272 14.594 1.00 72.56 359 PHE A C 1
ATOM 2870 O O . PHE A 1 359 ? -0.721 13.848 14.687 1.00 72.56 359 PHE A O 1
ATOM 2877 N N . ASP A 1 360 ? -2.942 13.471 14.640 1.00 76.56 360 ASP A N 1
ATOM 2878 C CA . ASP A 1 360 ? -2.822 12.019 14.765 1.00 76.56 360 ASP A CA 1
ATOM 2879 C C . ASP A 1 360 ? -2.347 11.375 13.452 1.00 76.56 360 ASP A C 1
ATOM 2881 O O . ASP A 1 360 ? -3.090 11.236 12.479 1.00 76.56 360 ASP A O 1
ATOM 2885 N N . LYS A 1 361 ? -1.088 10.928 13.436 1.00 78.38 361 LYS A N 1
ATOM 2886 C CA . LYS A 1 361 ? -0.463 10.298 12.262 1.00 78.38 361 LYS A CA 1
ATOM 2887 C C . LYS A 1 361 ? -0.856 8.831 12.070 1.00 78.38 361 LYS A C 1
ATOM 2889 O O . LYS A 1 361 ? -0.569 8.264 11.016 1.00 78.38 361 LYS A O 1
ATOM 2894 N N . ARG A 1 362 ? -1.546 8.202 13.031 1.00 86.19 362 ARG A N 1
ATOM 2895 C CA . ARG A 1 362 ? -1.922 6.778 12.950 1.00 86.19 362 ARG A CA 1
ATOM 2896 C C . ARG A 1 362 ? -2.969 6.491 11.887 1.00 86.19 362 ARG A C 1
ATOM 2898 O O . ARG A 1 362 ? -3.123 5.333 11.526 1.00 86.19 362 ARG A O 1
ATOM 2905 N N . SER A 1 363 ? -3.697 7.486 11.376 1.00 86.75 363 SER A N 1
ATOM 2906 C CA . SER A 1 363 ? -4.650 7.315 10.265 1.00 86.75 363 SER A CA 1
ATOM 2907 C C . SER A 1 363 ? -5.634 6.143 10.471 1.00 86.75 363 SER A C 1
ATOM 2909 O O . SER A 1 363 ? -5.706 5.227 9.649 1.00 86.75 363 SER A O 1
ATOM 2911 N N . LEU A 1 364 ? -6.365 6.136 11.592 1.00 90.69 364 LEU A N 1
ATOM 2912 C CA . LEU A 1 364 ? -7.228 5.014 12.010 1.00 90.69 364 LEU A CA 1
ATOM 2913 C C . LEU A 1 364 ? -8.382 4.729 11.029 1.00 90.69 364 LEU A C 1
ATOM 2915 O O . LEU A 1 364 ? -8.782 3.584 10.846 1.00 90.69 364 LEU A O 1
ATOM 2919 N N . LEU A 1 365 ? -8.894 5.759 10.348 1.00 90.56 365 LEU A N 1
ATOM 2920 C CA . LEU A 1 365 ? -9.991 5.620 9.379 1.00 90.56 365 LEU A CA 1
ATOM 2921 C C . LEU A 1 365 ? -9.571 4.914 8.077 1.00 90.56 365 LEU A C 1
ATOM 2923 O O . LEU A 1 365 ? -10.427 4.455 7.324 1.00 90.56 365 LEU A O 1
ATOM 2927 N N . VAL A 1 366 ? -8.268 4.814 7.794 1.00 90.50 366 VAL A N 1
ATOM 2928 C CA . VAL A 1 366 ? -7.772 4.221 6.547 1.00 90.50 366 VAL A CA 1
ATOM 2929 C C . VAL A 1 366 ? -7.864 2.698 6.617 1.00 90.50 366 VAL A C 1
ATOM 2931 O O . VAL A 1 366 ? -7.144 2.060 7.386 1.00 90.50 366 VAL A O 1
ATOM 2934 N N . ASN A 1 367 ? -8.686 2.102 5.748 1.00 93.38 367 ASN A N 1
ATOM 2935 C CA . ASN A 1 367 ? -8.657 0.661 5.509 1.00 93.38 367 ASN A CA 1
ATOM 2936 C C . ASN A 1 367 ? -7.372 0.293 4.750 1.00 93.38 367 ASN A C 1
ATOM 2938 O O . ASN A 1 367 ? -7.313 0.338 3.524 1.00 93.38 367 ASN A O 1
ATOM 2942 N N . ARG A 1 368 ? -6.320 -0.055 5.491 1.00 94.88 368 ARG A N 1
ATOM 2943 C CA . ARG A 1 368 ? -4.992 -0.341 4.925 1.00 94.88 368 ARG A CA 1
ATOM 2944 C C . ARG A 1 368 ? -4.985 -1.509 3.949 1.00 94.88 368 ARG A C 1
ATOM 2946 O O . ARG A 1 368 ? -4.243 -1.478 2.972 1.00 94.88 368 ARG A O 1
ATOM 2953 N N . VAL A 1 369 ? -5.844 -2.500 4.175 1.00 95.81 369 VAL A N 1
ATOM 2954 C CA . VAL A 1 369 ? -5.915 -3.703 3.339 1.00 95.81 369 VAL A CA 1
ATOM 2955 C C . VAL A 1 369 ? -6.385 -3.366 1.923 1.00 95.81 369 VAL A C 1
ATOM 2957 O O . VAL A 1 369 ? -5.864 -3.933 0.967 1.00 95.81 369 VAL A O 1
ATOM 2960 N N . THR A 1 370 ? -7.315 -2.413 1.775 1.00 96.75 370 THR A N 1
ATOM 2961 C CA . THR A 1 370 ? -7.869 -2.010 0.468 1.00 96.75 370 THR A CA 1
ATOM 2962 C C . THR A 1 370 ? -7.272 -0.715 -0.086 1.00 96.75 370 THR A C 1
ATOM 2964 O O . THR A 1 370 ? -7.311 -0.502 -1.298 1.00 96.75 370 THR A O 1
ATOM 2967 N N . LYS A 1 371 ? -6.734 0.174 0.763 1.00 96.19 371 LYS A N 1
ATOM 2968 C CA . LYS A 1 371 ? -6.327 1.540 0.378 1.00 96.19 371 LYS A CA 1
ATOM 2969 C C . LYS A 1 371 ? -4.828 1.819 0.414 1.00 96.19 371 LYS A C 1
ATOM 2971 O O . LYS A 1 371 ? -4.405 2.809 -0.181 1.00 96.19 371 LYS A O 1
ATOM 2976 N N . THR A 1 372 ? -4.013 0.994 1.068 1.00 95.12 372 THR A N 1
ATOM 2977 C CA . THR A 1 372 ? -2.568 1.248 1.168 1.00 95.12 372 THR A CA 1
ATOM 2978 C C . THR A 1 372 ? -1.811 0.491 0.084 1.00 95.12 372 THR A C 1
ATOM 2980 O O . THR A 1 372 ? -1.377 -0.637 0.290 1.00 95.12 372 THR A O 1
ATOM 2983 N N . ALA A 1 373 ? -1.642 1.132 -1.076 1.00 95.06 373 ALA A N 1
ATOM 2984 C CA . ALA A 1 373 ? -0.811 0.609 -2.155 1.00 95.06 373 ALA A CA 1
ATOM 2985 C C . ALA A 1 373 ? 0.675 0.854 -1.867 1.00 95.06 373 ALA A C 1
ATOM 2987 O O . ALA A 1 373 ? 1.094 2.002 -1.703 1.00 95.06 373 ALA A O 1
ATOM 2988 N N . LYS A 1 374 ? 1.469 -0.218 -1.820 1.00 95.38 374 LYS A N 1
ATOM 2989 C CA . LYS A 1 374 ? 2.923 -0.170 -1.617 1.00 95.38 374 LYS A CA 1
ATOM 2990 C C . LYS A 1 374 ? 3.630 -1.160 -2.531 1.00 95.38 374 LYS A C 1
ATOM 2992 O O . LYS A 1 374 ? 3.017 -2.105 -3.025 1.00 95.38 374 LYS A O 1
ATOM 2997 N N . ALA A 1 375 ? 4.918 -0.931 -2.761 1.00 95.56 375 ALA A N 1
ATOM 2998 C CA . ALA A 1 375 ? 5.744 -1.869 -3.501 1.00 95.56 375 ALA A CA 1
ATOM 2999 C C . ALA A 1 375 ? 5.737 -3.243 -2.797 1.00 95.56 375 ALA A C 1
ATOM 3001 O O . ALA A 1 375 ? 5.977 -3.300 -1.588 1.00 95.56 375 ALA A O 1
ATOM 3002 N N . PRO A 1 376 ? 5.445 -4.342 -3.516 1.00 94.69 376 PRO A N 1
ATOM 3003 C CA . PRO A 1 376 ? 5.341 -5.687 -2.937 1.00 94.69 376 PRO A CA 1
ATOM 3004 C C . PRO A 1 376 ? 6.710 -6.339 -2.678 1.00 94.69 376 PRO A C 1
ATOM 3006 O O . PRO A 1 376 ? 6.806 -7.394 -2.038 1.00 94.69 376 PRO A O 1
ATOM 3009 N N . GLY A 1 377 ? 7.784 -5.738 -3.207 1.00 93.75 377 GLY A N 1
ATOM 3010 C CA . GLY A 1 377 ? 9.137 -6.271 -3.129 1.00 93.75 377 GLY A CA 1
ATOM 3011 C C . GLY A 1 377 ? 9.216 -7.697 -3.675 1.00 93.75 377 GLY A C 1
ATOM 3012 O O . GLY A 1 377 ? 8.530 -8.068 -4.629 1.00 93.75 377 GLY A O 1
ATOM 3013 N N . SER A 1 378 ? 10.030 -8.533 -3.028 1.00 95.94 378 SER A N 1
ATOM 3014 C CA . SER A 1 378 ? 10.338 -9.890 -3.507 1.00 95.94 378 SER A CA 1
ATOM 3015 C C . SER A 1 378 ? 9.139 -10.841 -3.628 1.00 95.94 378 SER A C 1
ATOM 3017 O O . SER A 1 378 ? 9.297 -11.891 -4.247 1.00 95.94 378 SER A O 1
ATOM 3019 N N . THR A 1 379 ? 7.954 -10.492 -3.115 1.00 96.69 379 THR A N 1
ATOM 3020 C CA . THR A 1 379 ? 6.723 -11.251 -3.401 1.00 96.69 379 THR A CA 1
ATOM 3021 C C . THR A 1 379 ? 6.310 -11.162 -4.876 1.00 96.69 379 THR A C 1
ATOM 3023 O O . THR A 1 379 ? 5.572 -12.007 -5.348 1.00 96.69 379 THR A O 1
ATOM 3026 N N . TYR A 1 380 ? 6.840 -10.216 -5.655 1.00 96.69 380 TYR A N 1
ATOM 3027 C CA . TYR A 1 380 ? 6.594 -10.121 -7.099 1.00 96.69 380 TYR A CA 1
ATOM 3028 C C . TYR A 1 380 ? 7.453 -11.085 -7.939 1.00 96.69 380 TYR A C 1
ATOM 3030 O O . TYR A 1 380 ? 7.182 -11.307 -9.118 1.00 96.69 380 TYR A O 1
ATOM 3038 N N . LYS A 1 381 ? 8.507 -11.676 -7.356 1.00 97.25 381 LYS A N 1
ATOM 3039 C CA . LYS A 1 381 ? 9.492 -12.489 -8.093 1.00 97.25 381 LYS A CA 1
ATOM 3040 C C . LYS A 1 381 ? 8.891 -13.710 -8.775 1.00 97.25 381 LYS A C 1
ATOM 3042 O O . LYS A 1 381 ? 9.464 -14.173 -9.755 1.00 97.25 381 LYS A O 1
ATOM 3047 N N . MET A 1 382 ? 7.744 -14.207 -8.314 1.00 97.38 382 MET A N 1
ATOM 3048 C CA . MET A 1 382 ? 7.083 -15.323 -8.981 1.00 97.38 382 MET A CA 1
ATOM 3049 C C . MET A 1 382 ? 6.553 -14.908 -10.359 1.00 97.38 382 MET A C 1
ATOM 3051 O O . MET A 1 382 ? 6.701 -15.684 -11.292 1.00 97.38 382 MET A O 1
ATOM 3055 N N . VAL A 1 383 ? 6.058 -13.672 -10.544 1.00 97.06 383 VAL A N 1
ATOM 3056 C CA . VAL A 1 383 ? 5.712 -13.162 -11.891 1.00 97.06 383 VAL A CA 1
ATOM 3057 C C . VAL A 1 383 ? 6.944 -13.180 -12.794 1.00 97.06 383 VAL A C 1
ATOM 3059 O O . VAL A 1 383 ? 6.892 -13.675 -13.917 1.00 97.06 383 VAL A O 1
ATOM 3062 N N . THR A 1 384 ? 8.073 -12.684 -12.287 1.00 97.19 384 THR A N 1
ATOM 3063 C CA . THR A 1 384 ? 9.331 -12.617 -13.042 1.00 97.19 384 THR A CA 1
ATOM 3064 C C . THR A 1 384 ? 9.887 -14.005 -13.365 1.00 97.19 384 THR A C 1
ATOM 3066 O O . THR A 1 384 ? 10.359 -14.221 -14.477 1.00 97.19 384 THR A O 1
ATOM 3069 N N . ALA A 1 385 ? 9.795 -14.963 -12.436 1.00 97.50 385 ALA A N 1
ATOM 3070 C CA . ALA A 1 385 ? 10.155 -16.362 -12.669 1.00 97.50 385 ALA A CA 1
ATOM 3071 C C . ALA A 1 385 ? 9.296 -16.996 -13.770 1.00 97.50 385 ALA A C 1
ATOM 3073 O O . ALA A 1 385 ? 9.836 -17.610 -14.687 1.00 97.50 385 ALA A O 1
ATOM 3074 N N . ILE A 1 386 ? 7.971 -16.827 -13.680 1.00 98.00 386 ILE A N 1
ATOM 3075 C CA . ILE A 1 386 ? 7.005 -17.376 -14.638 1.00 98.00 386 ILE A CA 1
ATOM 3076 C C . ILE A 1 386 ? 7.285 -16.816 -16.028 1.00 98.00 386 ILE A C 1
ATOM 3078 O O . ILE A 1 386 ? 7.476 -17.586 -16.963 1.00 98.00 386 ILE A O 1
ATOM 3082 N N . ALA A 1 387 ? 7.397 -15.492 -16.151 1.00 97.44 387 ALA A N 1
ATOM 3083 C CA . ALA A 1 387 ? 7.746 -14.853 -17.414 1.00 97.44 387 ALA A CA 1
ATOM 3084 C C . ALA A 1 387 ? 9.093 -15.360 -17.948 1.00 97.44 387 ALA A C 1
ATOM 3086 O O . ALA A 1 387 ? 9.227 -15.636 -19.133 1.00 97.44 387 ALA A O 1
ATOM 3087 N N . GLY A 1 388 ? 10.087 -15.525 -17.071 1.00 97.06 388 GLY A N 1
ATOM 3088 C CA . GLY A 1 388 ? 11.407 -16.019 -17.446 1.00 97.06 388 GLY A CA 1
ATOM 3089 C C . GLY A 1 388 ? 11.388 -17.424 -18.061 1.00 97.06 388 GLY A C 1
ATOM 3090 O O . GLY A 1 388 ? 12.072 -17.674 -19.056 1.00 97.06 388 GLY A O 1
ATOM 3091 N N . LEU A 1 389 ? 10.604 -18.326 -17.466 1.00 97.44 389 LEU A N 1
ATOM 3092 C CA . LEU A 1 389 ? 10.450 -19.712 -17.908 1.00 97.44 389 LEU A CA 1
ATOM 3093 C C . LEU A 1 389 ? 9.587 -19.827 -19.168 1.00 97.44 389 LEU A C 1
ATOM 3095 O O . LEU A 1 389 ? 10.013 -20.452 -20.137 1.00 97.44 389 LEU A O 1
ATOM 3099 N N . GLU A 1 390 ? 8.407 -19.206 -19.179 1.00 97.69 390 GLU A N 1
ATOM 3100 C CA . GLU A 1 390 ? 7.457 -19.302 -20.297 1.00 97.69 390 GLU A CA 1
ATOM 3101 C C . GLU A 1 390 ? 7.997 -18.607 -21.555 1.00 97.69 390 GLU A C 1
ATOM 3103 O O . GLU A 1 390 ? 7.833 -19.104 -22.667 1.00 97.69 390 GLU A O 1
ATOM 3108 N N . GLU A 1 391 ? 8.740 -17.508 -21.387 1.00 97.25 391 GLU A N 1
ATOM 3109 C CA . GLU A 1 391 ? 9.452 -16.863 -22.490 1.00 97.25 391 GLU A CA 1
ATOM 3110 C C . GLU A 1 391 ? 10.807 -17.515 -22.778 1.00 97.25 391 GLU A C 1
ATOM 3112 O O . GLU A 1 391 ? 11.523 -17.039 -23.651 1.00 97.25 391 GLU A O 1
ATOM 3117 N N . GLY A 1 392 ? 11.206 -18.581 -22.0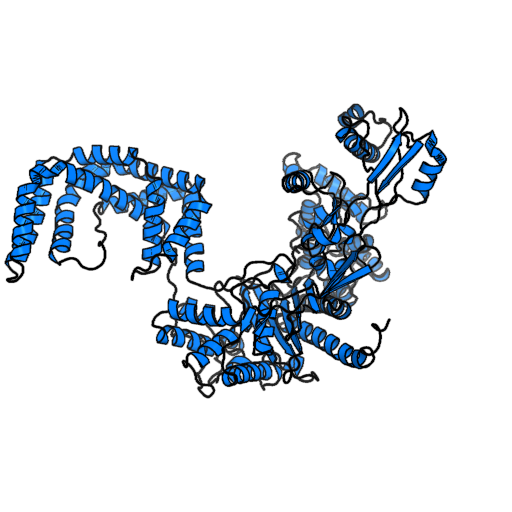78 1.00 96.12 392 GLY A N 1
ATOM 3118 C CA . GLY A 1 392 ? 12.432 -19.339 -22.347 1.00 96.12 392 GLY A CA 1
ATOM 3119 C C . GLY A 1 392 ? 13.719 -18.508 -22.314 1.00 96.12 392 GLY A C 1
ATOM 3120 O O . GLY A 1 392 ? 14.600 -18.720 -23.149 1.00 96.12 392 GLY A O 1
ATOM 3121 N N . VAL A 1 393 ? 13.810 -17.520 -21.416 1.00 96.44 393 VAL A N 1
ATOM 3122 C CA . VAL A 1 393 ? 15.051 -16.753 -21.160 1.00 96.44 393 VAL A CA 1
ATOM 3123 C C . VAL A 1 393 ? 15.897 -17.348 -20.034 1.00 96.44 393 VAL A C 1
ATOM 3125 O O . VAL A 1 393 ? 17.067 -16.987 -19.886 1.00 96.44 393 VAL A O 1
ATOM 3128 N N . ILE A 1 394 ? 15.309 -18.271 -19.271 1.00 96.50 394 ILE A N 1
ATOM 3129 C CA . ILE A 1 394 ? 15.982 -19.146 -18.312 1.00 96.50 394 ILE A CA 1
ATOM 3130 C C . ILE A 1 394 ? 15.471 -20.578 -18.454 1.00 96.50 394 ILE A C 1
ATOM 3132 O O . ILE A 1 394 ? 14.366 -20.810 -18.950 1.00 96.50 394 ILE A O 1
ATOM 3136 N N . THR A 1 395 ? 16.255 -21.538 -17.968 1.00 94.06 395 THR A N 1
ATOM 3137 C CA . THR A 1 395 ? 15.794 -22.919 -17.754 1.00 94.06 395 THR A CA 1
ATOM 3138 C C . THR A 1 395 ? 15.828 -23.282 -16.265 1.00 94.06 395 THR A C 1
ATOM 3140 O O . THR A 1 395 ? 16.559 -22.651 -15.504 1.00 94.06 395 THR A O 1
ATOM 3143 N N . PRO A 1 396 ? 15.080 -24.304 -15.816 1.00 85.00 396 PRO A N 1
ATOM 3144 C CA . PRO A 1 396 ? 14.985 -24.652 -14.392 1.00 85.00 396 PRO A CA 1
ATOM 3145 C C . PRO A 1 396 ? 16.311 -25.066 -13.747 1.00 85.00 396 PRO A C 1
ATOM 3147 O O . PRO A 1 396 ? 16.515 -24.839 -12.562 1.00 85.00 396 PRO A O 1
ATOM 3150 N N . THR A 1 397 ? 17.210 -25.676 -14.523 1.00 88.12 397 THR A N 1
ATOM 3151 C CA . THR A 1 397 ? 18.522 -26.152 -14.055 1.00 88.12 397 THR A CA 1
ATOM 3152 C C . THR A 1 397 ? 19.649 -25.168 -14.344 1.00 88.12 397 THR A C 1
ATOM 3154 O O . THR A 1 397 ? 20.810 -25.455 -14.048 1.00 88.12 397 THR A O 1
ATOM 3157 N N . GLU A 1 398 ? 19.345 -24.051 -15.005 1.00 92.81 398 GLU A N 1
ATOM 3158 C CA . GLU A 1 398 ? 20.347 -23.042 -15.300 1.00 92.81 398 GLU A CA 1
ATOM 3159 C C . GLU A 1 398 ? 20.790 -22.363 -14.009 1.00 92.81 398 GLU A C 1
ATOM 3161 O O . GLU A 1 398 ? 19.970 -21.905 -13.217 1.00 92.81 398 GLU A O 1
ATOM 3166 N N . LYS A 1 399 ? 22.105 -22.283 -13.818 1.00 95.88 399 LYS A N 1
ATOM 3167 C CA . LYS A 1 399 ? 22.707 -21.593 -12.684 1.00 95.88 399 LYS A CA 1
ATOM 3168 C C . LYS A 1 399 ? 23.217 -20.232 -13.125 1.00 95.88 399 LYS A C 1
ATOM 3170 O O . LYS A 1 399 ? 23.962 -20.129 -14.098 1.00 95.88 399 LYS A O 1
ATOM 3175 N N . ILE A 1 400 ? 22.854 -19.200 -12.376 1.00 96.31 400 ILE A N 1
ATOM 3176 C CA . ILE A 1 400 ? 23.371 -17.841 -12.528 1.00 96.31 400 ILE A CA 1
ATOM 3177 C C . ILE A 1 400 ? 24.261 -17.551 -11.321 1.00 96.31 400 ILE A C 1
ATOM 3179 O O . ILE A 1 400 ? 23.869 -17.782 -10.180 1.00 96.31 400 ILE A O 1
ATOM 3183 N N . ASN A 1 401 ? 25.473 -17.056 -11.568 1.00 96.56 401 ASN A N 1
ATOM 3184 C CA . ASN A 1 401 ? 26.418 -16.728 -10.506 1.00 96.56 401 ASN A CA 1
ATOM 3185 C C . ASN A 1 401 ? 26.170 -15.308 -9.967 1.00 96.56 401 ASN A C 1
ATOM 3187 O O . ASN A 1 401 ? 26.521 -14.322 -10.617 1.00 96.56 401 ASN A O 1
ATOM 3191 N N . ASP A 1 402 ? 25.582 -15.205 -8.777 1.00 95.81 402 ASP A N 1
ATOM 3192 C CA . ASP A 1 402 ? 25.377 -13.951 -8.056 1.00 95.81 402 ASP A CA 1
ATOM 3193 C C . ASP A 1 402 ? 26.693 -13.444 -7.453 1.00 95.81 402 ASP A C 1
ATOM 3195 O O . ASP A 1 402 ? 27.189 -13.958 -6.447 1.00 95.81 402 ASP A O 1
ATOM 3199 N N . THR A 1 403 ? 27.229 -12.374 -8.043 1.00 94.25 403 THR A N 1
ATOM 3200 C CA . THR A 1 403 ? 28.434 -11.672 -7.571 1.00 94.25 403 THR A CA 1
ATOM 3201 C C . THR A 1 403 ? 28.131 -10.531 -6.592 1.00 94.25 403 THR A C 1
ATOM 3203 O O . THR A 1 403 ? 29.024 -9.777 -6.206 1.00 94.25 403 THR A O 1
ATOM 3206 N N . GLY A 1 404 ? 26.869 -10.355 -6.202 1.00 92.81 404 GLY A N 1
ATOM 3207 C CA . GLY A 1 404 ? 26.387 -9.347 -5.262 1.00 92.81 404 GLY A CA 1
ATOM 3208 C C . GLY A 1 404 ? 26.042 -7.999 -5.901 1.00 92.81 404 GLY A C 1
ATOM 3209 O O . GLY A 1 404 ? 25.102 -7.343 -5.456 1.00 92.81 404 GLY A O 1
ATOM 3210 N N . THR A 1 405 ? 26.739 -7.574 -6.961 1.00 93.81 405 THR A N 1
ATOM 3211 C CA . THR A 1 405 ? 26.453 -6.319 -7.689 1.00 93.81 405 THR A CA 1
ATOM 3212 C C . THR A 1 405 ? 26.223 -6.587 -9.170 1.00 93.81 405 THR A C 1
ATOM 3214 O O . THR A 1 405 ? 27.109 -7.089 -9.859 1.00 93.81 405 THR A O 1
ATOM 3217 N N . PHE A 1 406 ? 25.054 -6.206 -9.682 1.00 94.31 406 PHE A N 1
ATOM 3218 C CA . PHE A 1 406 ? 24.668 -6.441 -11.069 1.00 94.31 406 PHE A CA 1
ATOM 3219 C C . PHE A 1 406 ? 25.095 -5.269 -11.961 1.00 94.31 406 PHE A C 1
ATOM 3221 O O . PHE A 1 406 ? 24.471 -4.211 -11.968 1.00 94.31 406 PHE A O 1
ATOM 3228 N N . THR A 1 407 ? 26.187 -5.433 -12.708 1.00 93.38 407 THR A N 1
ATOM 3229 C CA . THR A 1 407 ? 26.793 -4.343 -13.493 1.00 93.38 407 THR A CA 1
ATOM 3230 C C . THR A 1 407 ? 26.217 -4.185 -14.899 1.00 93.38 407 THR A C 1
ATOM 3232 O O . THR A 1 407 ? 26.346 -3.110 -15.482 1.00 93.38 407 THR A O 1
ATOM 3235 N N . GLN A 1 408 ? 25.552 -5.214 -15.436 1.00 92.06 408 GLN A N 1
ATOM 3236 C CA . GLN A 1 408 ? 25.048 -5.210 -16.816 1.00 92.06 408 GLN A CA 1
ATOM 3237 C C . GLN A 1 408 ? 23.946 -4.163 -17.051 1.00 92.06 408 GLN A C 1
ATOM 3239 O O . GLN A 1 408 ? 23.818 -3.658 -18.158 1.00 92.06 408 GLN A O 1
ATOM 3244 N N . ALA A 1 409 ? 23.199 -3.782 -16.008 1.00 86.88 409 ALA A N 1
ATOM 3245 C CA . ALA A 1 409 ? 22.110 -2.802 -16.094 1.00 86.88 409 ALA A CA 1
ATOM 3246 C C . ALA A 1 409 ? 22.560 -1.323 -16.027 1.00 86.88 409 ALA A C 1
ATOM 3248 O O . ALA A 1 409 ? 21.719 -0.424 -15.947 1.00 86.88 409 ALA A O 1
ATOM 3249 N N . GLY A 1 410 ? 23.872 -1.059 -16.020 1.00 85.88 410 GLY A N 1
ATOM 3250 C CA . GLY A 1 410 ? 24.427 0.292 -15.924 1.00 85.88 410 GLY A CA 1
ATOM 3251 C C . GLY A 1 410 ? 24.355 0.912 -14.521 1.00 85.88 410 GLY A C 1
ATOM 3252 O O . GLY A 1 410 ? 23.765 0.365 -13.587 1.00 85.88 410 GLY A O 1
ATOM 3253 N N . ALA A 1 411 ? 25.016 2.061 -14.353 1.00 82.56 411 ALA A N 1
ATOM 3254 C CA . ALA A 1 411 ? 25.068 2.775 -13.079 1.00 82.56 411 ALA A CA 1
ATOM 3255 C C . ALA A 1 411 ? 23.778 3.594 -12.822 1.00 82.56 411 ALA A C 1
ATOM 3257 O O . ALA A 1 411 ? 23.243 4.171 -13.767 1.00 82.56 411 ALA A O 1
ATOM 3258 N N . PRO A 1 412 ? 23.306 3.716 -11.562 1.00 85.19 412 PRO A N 1
ATOM 3259 C CA . PRO A 1 412 ? 23.825 3.056 -10.364 1.00 85.19 412 PRO A CA 1
ATOM 3260 C C . PRO A 1 412 ? 23.507 1.554 -10.360 1.00 85.19 412 PRO A C 1
ATOM 3262 O O . PRO A 1 412 ? 22.358 1.151 -10.558 1.00 85.19 412 PRO A O 1
ATOM 3265 N N . TYR A 1 413 ? 24.537 0.740 -10.104 1.00 89.19 413 TYR A N 1
ATOM 3266 C CA . TYR A 1 413 ? 24.443 -0.715 -10.191 1.00 89.19 413 TYR A CA 1
ATOM 3267 C C . TYR A 1 413 ? 23.522 -1.279 -9.102 1.00 89.19 413 TYR A C 1
ATOM 3269 O O . TYR A 1 413 ? 23.790 -1.058 -7.914 1.00 89.19 413 TYR A O 1
ATOM 3277 N N . PRO A 1 414 ? 22.459 -2.016 -9.468 1.00 90.31 414 PRO A N 1
ATOM 3278 C CA . PRO A 1 414 ? 21.600 -2.663 -8.491 1.00 90.31 414 PRO A CA 1
ATOM 3279 C C . PRO A 1 414 ? 22.353 -3.770 -7.744 1.00 90.31 414 PRO A C 1
ATOM 3281 O O . PRO A 1 414 ? 23.195 -4.479 -8.301 1.00 90.31 414 PRO A O 1
ATOM 3284 N N . ARG A 1 415 ? 22.058 -3.905 -6.449 1.00 91.19 415 ARG A N 1
ATOM 3285 C CA . ARG A 1 415 ? 22.743 -4.833 -5.542 1.00 91.19 415 ARG A CA 1
ATOM 3286 C C . ARG A 1 415 ? 21.805 -5.925 -5.048 1.00 91.19 415 ARG A C 1
ATOM 3288 O O . ARG A 1 415 ? 20.590 -5.735 -4.940 1.00 91.19 415 ARG A O 1
ATOM 3295 N N . CYS A 1 416 ? 22.390 -7.079 -4.762 1.00 89.88 416 CYS A N 1
ATOM 3296 C CA . CYS A 1 416 ? 21.746 -8.140 -4.015 1.00 89.88 416 CYS A CA 1
ATOM 3297 C C . CYS A 1 416 ? 21.778 -7.812 -2.519 1.00 89.88 416 CYS A C 1
ATOM 3299 O O . CYS A 1 416 ? 22.768 -7.275 -2.024 1.00 89.88 416 CYS A O 1
ATOM 3301 N N . TRP A 1 417 ? 20.703 -8.134 -1.797 1.00 87.25 417 TRP A N 1
ATOM 3302 C CA . TRP A 1 417 ? 20.563 -7.783 -0.379 1.00 87.25 417 TRP A CA 1
ATOM 3303 C C . TRP A 1 417 ? 21.644 -8.440 0.500 1.00 87.25 417 TRP A C 1
ATOM 3305 O O . TRP A 1 417 ? 22.122 -7.830 1.454 1.00 87.25 417 TRP A O 1
ATOM 3315 N N . VAL A 1 418 ? 22.090 -9.647 0.133 1.00 86.94 418 VAL A N 1
ATOM 3316 C CA . VAL A 1 418 ? 23.110 -10.418 0.864 1.00 86.94 418 VAL A CA 1
ATOM 3317 C C . VAL A 1 418 ? 24.492 -9.757 0.854 1.00 86.94 418 VAL A C 1
ATOM 3319 O O . VAL A 1 418 ? 25.325 -10.038 1.716 1.00 86.94 418 VAL A O 1
ATOM 3322 N N . LEU A 1 419 ? 24.739 -8.829 -0.078 1.00 86.56 419 LEU A N 1
ATOM 3323 C CA . LEU A 1 419 ? 25.994 -8.084 -0.130 1.00 86.56 419 LEU A CA 1
ATOM 3324 C C . LEU A 1 419 ? 26.173 -7.220 1.124 1.00 86.56 419 LEU A C 1
ATOM 3326 O O . LEU A 1 419 ? 27.281 -7.115 1.645 1.00 86.56 419 LEU A O 1
ATOM 3330 N N . SER A 1 420 ? 25.081 -6.639 1.629 1.00 81.75 420 SER A N 1
ATOM 3331 C CA . SER A 1 420 ? 25.095 -5.798 2.830 1.00 81.75 420 SER A CA 1
ATOM 3332 C C . SER A 1 420 ? 25.390 -6.592 4.105 1.00 81.75 420 SER A C 1
ATOM 3334 O O . SER A 1 420 ? 25.913 -6.022 5.058 1.00 81.75 420 SER A O 1
ATOM 3336 N N . SER A 1 421 ? 25.065 -7.888 4.138 1.00 76.44 421 SER A N 1
ATOM 3337 C CA . SER A 1 421 ? 25.251 -8.745 5.316 1.00 76.44 421 SER A CA 1
ATOM 3338 C C . SER A 1 421 ? 26.539 -9.571 5.272 1.00 76.44 421 SER A C 1
ATOM 3340 O O . SER A 1 421 ? 27.196 -9.724 6.299 1.00 76.44 421 SER A O 1
ATOM 3342 N N . SER A 1 422 ? 26.914 -10.099 4.104 1.00 82.62 422 SER A N 1
ATOM 3343 C CA . SER A 1 422 ? 28.014 -11.066 3.955 1.00 82.62 422 SER A CA 1
ATOM 3344 C C . SER A 1 422 ? 29.263 -10.510 3.263 1.00 82.62 422 SER A C 1
ATOM 3346 O O . SER A 1 422 ? 30.320 -11.138 3.304 1.00 82.62 422 SER A O 1
ATOM 3348 N N . GLY A 1 423 ? 29.153 -9.359 2.590 1.00 85.06 423 GLY A N 1
ATOM 3349 C CA . GLY A 1 423 ? 30.211 -8.815 1.735 1.00 85.06 423 GLY A CA 1
ATOM 3350 C C . GLY A 1 423 ? 30.395 -9.533 0.389 1.00 85.06 423 GLY A C 1
ATOM 3351 O O . GLY A 1 423 ? 31.202 -9.071 -0.413 1.00 85.06 423 GLY A O 1
ATOM 3352 N N . ASN A 1 424 ? 29.640 -10.604 0.107 1.00 89.25 424 ASN A N 1
ATOM 3353 C CA . ASN A 1 424 ? 29.654 -11.361 -1.153 1.00 89.25 424 ASN A CA 1
ATOM 3354 C C . ASN A 1 424 ? 28.222 -11.556 -1.700 1.00 89.25 424 ASN A C 1
ATOM 3356 O O . ASN A 1 424 ? 27.254 -11.174 -1.048 1.00 89.25 424 ASN A O 1
ATOM 3360 N N . GLY A 1 425 ? 28.077 -12.110 -2.910 1.00 91.81 425 GLY A N 1
ATOM 3361 C CA . GLY A 1 425 ? 26.785 -12.574 -3.443 1.00 91.81 425 GLY A CA 1
ATOM 3362 C C . GLY A 1 425 ? 26.468 -14.024 -3.050 1.00 91.81 425 GLY A C 1
ATOM 3363 O O . GLY A 1 425 ? 27.279 -14.678 -2.396 1.00 91.81 425 GLY A O 1
ATOM 3364 N N . HIS A 1 426 ? 25.310 -14.547 -3.469 1.00 92.44 426 HIS A N 1
ATOM 3365 C CA . HIS A 1 426 ? 24.903 -15.933 -3.176 1.00 92.44 426 HIS A CA 1
ATOM 3366 C C . HIS A 1 426 ? 25.696 -17.009 -3.947 1.00 92.44 426 HIS A C 1
ATOM 3368 O O . HIS A 1 426 ? 25.486 -18.197 -3.706 1.00 92.44 426 HIS A O 1
ATOM 3374 N N . GLY A 1 427 ? 26.588 -16.632 -4.871 1.00 94.31 427 GLY A N 1
ATOM 3375 C CA . GLY A 1 427 ? 27.293 -17.584 -5.730 1.00 94.31 427 GLY A CA 1
ATOM 3376 C C . GLY A 1 427 ? 26.370 -18.198 -6.786 1.00 94.31 427 GLY A C 1
ATOM 3377 O O . GLY A 1 427 ? 25.442 -17.546 -7.261 1.00 94.31 427 GLY A O 1
ATOM 3378 N N . GLU A 1 428 ? 26.618 -19.448 -7.178 1.00 95.94 428 GLU A N 1
ATOM 3379 C CA . GLU A 1 428 ? 25.784 -20.134 -8.170 1.00 95.94 428 GLU A CA 1
ATOM 3380 C C . GLU A 1 428 ? 24.398 -20.475 -7.615 1.00 95.94 428 GLU A C 1
ATOM 3382 O O . GLU A 1 428 ? 24.261 -21.300 -6.711 1.00 95.94 428 GLU A O 1
ATOM 3387 N N . VAL A 1 429 ? 23.364 -19.884 -8.210 1.00 95.06 429 VAL A N 1
ATOM 3388 C CA . VAL A 1 429 ? 21.965 -20.104 -7.838 1.00 95.06 429 VAL A CA 1
ATOM 3389 C C . VAL A 1 429 ? 21.140 -20.507 -9.061 1.00 95.06 429 VAL A C 1
ATOM 3391 O O . VAL A 1 429 ? 21.236 -19.878 -10.114 1.00 95.06 429 VAL A O 1
ATOM 3394 N N . ASP A 1 430 ? 20.343 -21.566 -8.931 1.00 95.69 430 ASP A N 1
ATOM 3395 C CA . ASP A 1 430 ? 19.268 -21.897 -9.876 1.00 95.69 430 ASP A CA 1
ATOM 3396 C C . ASP A 1 430 ? 17.950 -21.216 -9.462 1.00 95.69 430 ASP A C 1
ATOM 3398 O O . ASP A 1 430 ? 17.916 -20.463 -8.485 1.00 95.69 430 ASP A O 1
ATOM 3402 N N . LEU A 1 431 ? 16.859 -21.446 -10.202 1.00 95.81 431 LEU A N 1
ATOM 3403 C CA . LEU A 1 431 ? 15.574 -20.796 -9.926 1.00 95.81 431 LEU A CA 1
ATOM 3404 C C . LEU A 1 431 ? 15.021 -21.128 -8.531 1.00 95.81 431 LEU A C 1
ATOM 3406 O O . LEU A 1 431 ? 14.576 -20.221 -7.821 1.00 95.81 431 LEU A O 1
ATOM 3410 N N . ASN A 1 432 ? 15.027 -22.406 -8.146 1.00 94.75 432 ASN A N 1
ATOM 3411 C CA . ASN A 1 432 ? 14.485 -22.848 -6.861 1.00 94.75 432 ASN A CA 1
ATOM 3412 C C . ASN A 1 432 ? 15.262 -22.198 -5.721 1.00 94.75 432 ASN A C 1
ATOM 3414 O O . ASN A 1 432 ? 14.676 -21.549 -4.850 1.00 94.75 432 ASN A O 1
ATOM 3418 N N . ARG A 1 433 ? 16.595 -22.263 -5.805 1.00 95.50 433 ARG A N 1
ATOM 3419 C CA . ARG A 1 433 ? 17.478 -21.617 -4.846 1.00 95.50 433 ARG A CA 1
ATOM 3420 C C . ARG A 1 433 ? 17.292 -20.100 -4.836 1.00 95.50 433 ARG A C 1
ATOM 3422 O O . ARG A 1 433 ? 17.260 -19.491 -3.771 1.00 95.50 433 ARG A O 1
ATOM 3429 N N . ALA A 1 434 ? 17.133 -19.464 -5.996 1.00 96.50 434 ALA A N 1
ATOM 3430 C CA . ALA A 1 434 ? 16.927 -18.022 -6.091 1.00 96.50 434 ALA A CA 1
ATOM 3431 C C . ALA A 1 434 ? 15.624 -17.564 -5.417 1.00 96.50 434 ALA A C 1
ATOM 3433 O O . ALA A 1 434 ? 15.597 -16.477 -4.829 1.00 96.50 434 ALA A O 1
ATOM 3434 N N . LEU A 1 435 ? 14.560 -18.372 -5.469 1.00 96.62 435 LEU A N 1
ATOM 3435 C CA . LEU A 1 435 ? 13.324 -18.128 -4.722 1.00 96.62 435 LEU A CA 1
ATOM 3436 C C . LEU A 1 435 ? 13.525 -18.351 -3.216 1.00 96.62 435 LEU A C 1
ATOM 3438 O O . LEU A 1 435 ? 13.170 -17.453 -2.444 1.00 96.62 435 LEU A O 1
ATOM 3442 N N . GLU A 1 436 ? 14.159 -19.464 -2.827 1.00 96.75 436 GLU A N 1
ATOM 3443 C CA . GLU A 1 436 ? 14.477 -19.849 -1.441 1.00 96.75 436 GLU A CA 1
ATOM 3444 C C . GLU A 1 436 ? 15.177 -18.717 -0.670 1.00 96.75 436 GLU A C 1
ATOM 3446 O O . GLU A 1 436 ? 14.665 -18.247 0.355 1.00 96.75 436 GLU A O 1
ATOM 3451 N N . VAL A 1 437 ? 16.316 -18.242 -1.196 1.00 95.19 437 VAL A N 1
ATOM 3452 C CA . VAL A 1 437 ? 17.138 -17.185 -0.567 1.00 95.19 437 VAL A CA 1
ATOM 3453 C C . VAL A 1 437 ? 16.756 -15.780 -1.023 1.00 95.19 437 VAL A C 1
ATOM 3455 O O . VAL A 1 437 ? 17.366 -14.786 -0.633 1.00 95.19 437 VAL A O 1
ATOM 3458 N N . SER A 1 438 ? 15.727 -15.660 -1.864 1.00 95.25 438 SER A N 1
ATOM 3459 C CA . SER A 1 438 ? 15.295 -14.381 -2.421 1.00 95.25 438 SER A CA 1
ATOM 3460 C C . SER A 1 438 ? 16.441 -13.614 -3.105 1.00 95.25 438 SER A C 1
ATOM 3462 O O . SER A 1 438 ? 16.602 -12.409 -2.902 1.00 95.25 438 SER A O 1
ATOM 3464 N N . CYS A 1 439 ? 17.244 -14.278 -3.936 1.00 95.81 439 CYS A N 1
ATOM 3465 C CA . CYS A 1 439 ? 18.381 -13.664 -4.627 1.00 95.81 439 CYS A CA 1
ATOM 3466 C C . CYS A 1 439 ? 17.900 -12.562 -5.584 1.00 95.81 439 CYS A C 1
ATOM 3468 O O . CYS A 1 439 ? 17.149 -12.854 -6.502 1.00 95.81 439 CYS A O 1
ATOM 3470 N N . ASN A 1 440 ? 18.271 -11.289 -5.397 1.00 95.06 440 ASN A N 1
ATOM 3471 C CA . ASN A 1 440 ? 17.847 -10.225 -6.329 1.00 95.06 440 ASN A CA 1
ATOM 3472 C C . ASN A 1 440 ? 18.595 -10.315 -7.665 1.00 95.06 440 ASN A C 1
ATOM 3474 O O . ASN A 1 440 ? 18.000 -10.082 -8.711 1.00 95.06 440 ASN A O 1
ATOM 3478 N N . TYR A 1 441 ? 19.879 -10.688 -7.625 1.00 95.88 441 TYR A N 1
ATOM 3479 C CA . TYR A 1 441 ? 20.740 -10.763 -8.807 1.00 95.88 441 TYR A CA 1
ATOM 3480 C C . TYR A 1 441 ? 20.174 -11.694 -9.877 1.00 95.88 441 TYR A C 1
ATOM 3482 O O . TYR A 1 441 ? 20.086 -11.300 -11.037 1.00 95.88 441 TYR A O 1
ATOM 3490 N N . TYR A 1 442 ? 19.738 -12.894 -9.482 1.00 96.69 442 TYR A N 1
ATOM 3491 C CA . TYR A 1 442 ? 19.155 -13.875 -10.399 1.00 96.69 442 TYR A CA 1
ATOM 3492 C C . TYR A 1 442 ? 18.004 -13.269 -11.204 1.00 96.69 442 TYR A C 1
ATOM 3494 O O . TYR A 1 442 ? 17.951 -13.376 -12.423 1.00 96.69 442 TYR A O 1
ATOM 3502 N N . PHE A 1 443 ? 17.091 -12.567 -10.538 1.00 96.50 443 PHE A N 1
ATOM 3503 C CA . PHE A 1 443 ? 15.947 -11.989 -11.228 1.00 96.50 443 PHE A CA 1
ATOM 3504 C C . PHE A 1 443 ? 16.278 -10.674 -11.954 1.00 96.50 443 PHE A C 1
ATOM 3506 O O . PHE A 1 443 ? 15.564 -10.324 -12.894 1.00 96.50 443 PHE A O 1
ATOM 3513 N N . TYR A 1 444 ? 17.335 -9.946 -11.563 1.00 96.06 444 TYR A N 1
ATOM 3514 C CA . TYR A 1 444 ? 17.862 -8.853 -12.388 1.00 96.06 444 TYR A CA 1
ATOM 3515 C C . TYR A 1 444 ? 18.343 -9.390 -13.738 1.00 96.06 444 TYR A C 1
ATOM 3517 O O . TYR A 1 444 ? 17.982 -8.835 -14.773 1.00 96.06 444 TYR A O 1
ATOM 3525 N N . GLU A 1 445 ? 19.079 -10.504 -13.726 1.00 96.31 445 GLU A N 1
ATOM 3526 C CA . GLU A 1 445 ? 19.523 -11.206 -14.933 1.00 96.31 445 GLU A CA 1
ATOM 3527 C C . GLU A 1 445 ? 18.323 -11.682 -15.770 1.00 96.31 445 GLU A C 1
ATOM 3529 O O . GLU A 1 445 ? 18.284 -11.422 -16.970 1.00 96.31 445 GLU A O 1
ATOM 3534 N N . VAL A 1 446 ? 17.298 -12.295 -15.155 1.00 96.56 446 VAL A N 1
ATOM 3535 C CA . VAL A 1 446 ? 16.064 -12.704 -15.865 1.00 96.56 446 VAL A CA 1
ATOM 3536 C C . VAL A 1 446 ? 15.414 -11.519 -16.579 1.00 96.56 446 VAL A C 1
ATOM 3538 O O . VAL A 1 446 ? 15.112 -11.601 -17.768 1.00 96.56 446 VAL A O 1
ATOM 3541 N N . ALA A 1 447 ? 15.218 -10.403 -15.874 1.00 95.50 447 ALA A N 1
ATOM 3542 C CA . ALA A 1 447 ? 14.590 -9.212 -16.436 1.00 95.50 447 ALA A CA 1
ATOM 3543 C C . ALA A 1 447 ? 15.434 -8.580 -17.552 1.00 95.50 447 ALA A C 1
ATOM 3545 O O . ALA A 1 447 ? 14.892 -8.155 -18.573 1.00 95.50 447 ALA A O 1
ATOM 3546 N N . TYR A 1 448 ? 16.757 -8.556 -17.380 1.00 95.62 448 TYR A N 1
ATOM 3547 C CA . TYR A 1 448 ? 17.688 -8.077 -18.394 1.00 95.62 448 TYR A CA 1
ATOM 3548 C C . TYR A 1 448 ? 17.613 -8.937 -19.661 1.00 95.62 448 TYR A C 1
ATOM 3550 O O . TYR A 1 448 ? 17.393 -8.413 -20.751 1.00 95.62 448 TYR A O 1
ATOM 3558 N N . ARG A 1 449 ? 17.694 -10.265 -19.528 1.00 95.94 449 ARG A N 1
ATOM 3559 C CA . ARG A 1 449 ? 17.573 -11.200 -20.658 1.00 95.94 449 ARG A CA 1
ATOM 3560 C C . ARG A 1 449 ? 16.224 -11.112 -21.354 1.00 95.94 449 ARG A C 1
ATOM 3562 O O . ARG A 1 449 ? 16.172 -11.206 -22.578 1.00 95.94 449 ARG A O 1
ATOM 3569 N N . LEU A 1 450 ? 15.147 -10.904 -20.599 1.00 95.25 450 LEU A N 1
ATOM 3570 C CA . LEU A 1 450 ? 13.819 -10.688 -21.160 1.00 95.25 450 LEU A CA 1
ATOM 3571 C C . LEU A 1 450 ? 13.790 -9.436 -22.041 1.00 95.25 450 LEU A C 1
ATOM 3573 O O . LEU A 1 450 ? 13.350 -9.513 -23.184 1.00 95.25 450 LEU A O 1
ATOM 3577 N N . ALA A 1 451 ? 14.331 -8.315 -21.562 1.00 92.69 451 ALA A N 1
ATOM 3578 C CA . ALA A 1 451 ? 14.447 -7.098 -22.362 1.00 92.69 451 ALA A CA 1
ATOM 3579 C C . ALA A 1 451 ? 15.289 -7.308 -23.634 1.00 92.69 451 ALA A C 1
ATOM 3581 O O . ALA A 1 451 ? 14.878 -6.882 -24.714 1.00 92.69 451 ALA A O 1
ATOM 3582 N N . GLN A 1 452 ? 16.418 -8.023 -23.536 1.00 93.38 452 GLN A N 1
ATOM 3583 C CA . GLN A 1 452 ? 17.252 -8.349 -24.699 1.00 93.38 452 GLN A CA 1
ATOM 3584 C C . GLN A 1 452 ? 16.506 -9.223 -25.716 1.00 93.38 452 GLN A C 1
ATOM 3586 O O . GLN A 1 452 ? 16.538 -8.943 -26.913 1.00 93.38 452 GLN A O 1
ATOM 3591 N N . LYS A 1 453 ? 15.794 -10.259 -25.252 1.00 95.25 453 LYS A N 1
ATOM 3592 C CA . LYS A 1 453 ? 15.028 -11.163 -26.121 1.00 95.25 453 LYS A CA 1
ATOM 3593 C C . LYS A 1 453 ? 13.878 -10.449 -26.830 1.00 95.25 453 LYS A C 1
ATOM 3595 O O . LYS A 1 453 ? 13.637 -10.716 -28.003 1.00 95.25 453 LYS A O 1
ATOM 3600 N N . MET A 1 454 ? 13.191 -9.545 -26.133 1.00 91.94 454 MET A N 1
ATOM 3601 C CA . MET A 1 454 ? 12.061 -8.789 -26.682 1.00 91.94 454 MET A CA 1
ATOM 3602 C C . MET A 1 454 ? 12.495 -7.585 -27.536 1.00 91.94 454 MET A C 1
ATOM 3604 O O . MET A 1 454 ? 11.665 -6.938 -28.167 1.00 91.94 454 MET A O 1
ATOM 3608 N N . GLY A 1 455 ? 13.795 -7.280 -27.582 1.00 86.56 455 GLY A N 1
ATOM 3609 C CA . GLY A 1 455 ? 14.383 -6.242 -28.431 1.00 86.56 455 GLY A CA 1
ATOM 3610 C C . GLY A 1 455 ? 14.382 -4.835 -27.829 1.00 86.56 455 GLY A C 1
ATOM 3611 O O . GLY A 1 455 ? 15.014 -3.940 -28.389 1.00 86.56 455 GLY A O 1
ATOM 3612 N N . SER A 1 456 ? 13.714 -4.612 -26.692 1.00 85.25 456 SER A N 1
ATOM 3613 C CA . SER A 1 456 ? 13.813 -3.362 -25.933 1.00 85.25 456 SER A CA 1
ATOM 3614 C C . SER A 1 456 ? 13.387 -3.530 -24.473 1.00 85.25 456 SER A C 1
ATOM 3616 O O . SER A 1 456 ? 12.625 -4.432 -24.122 1.00 85.25 456 SER A O 1
ATOM 3618 N N . ASN A 1 457 ? 13.801 -2.588 -23.623 1.00 85.31 457 ASN A N 1
ATOM 3619 C CA . ASN A 1 457 ? 13.353 -2.526 -22.230 1.00 85.31 457 ASN A CA 1
ATOM 3620 C C . ASN A 1 457 ? 11.841 -2.341 -22.092 1.00 85.31 457 ASN A C 1
ATOM 3622 O O . ASN A 1 457 ? 11.251 -2.839 -21.135 1.00 85.31 457 ASN A O 1
ATOM 3626 N N . PHE A 1 458 ? 11.222 -1.634 -23.042 1.00 82.75 458 PHE A N 1
ATOM 3627 C CA . PHE A 1 458 ? 9.779 -1.419 -23.069 1.00 82.75 458 PHE A CA 1
ATOM 3628 C C . PHE A 1 458 ? 9.026 -2.720 -23.323 1.00 82.75 458 PHE A C 1
ATOM 3630 O O . PHE A 1 458 ? 8.117 -3.055 -22.571 1.00 82.75 458 PHE A O 1
ATOM 3637 N N . GLU A 1 459 ? 9.456 -3.496 -24.313 1.00 84.75 459 GLU A N 1
ATOM 3638 C CA . GLU A 1 459 ? 8.837 -4.793 -24.590 1.00 84.75 459 GLU A CA 1
ATOM 3639 C C . GLU A 1 459 ? 9.136 -5.818 -23.485 1.00 84.75 459 GLU A C 1
ATOM 3641 O O . GLU A 1 459 ? 8.270 -6.618 -23.124 1.00 84.75 459 GLU A O 1
ATOM 3646 N N . GLY A 1 460 ? 10.317 -5.739 -22.860 1.00 89.88 460 GLY A N 1
ATOM 3647 C CA . GLY A 1 460 ? 10.651 -6.529 -21.674 1.00 89.88 460 GLY A CA 1
ATOM 3648 C C . GLY A 1 460 ? 9.689 -6.279 -20.507 1.00 89.88 460 GLY A C 1
ATOM 3649 O O . GLY A 1 460 ? 9.128 -7.229 -19.957 1.00 89.88 460 GLY A O 1
ATOM 3650 N N . ILE A 1 461 ? 9.441 -5.010 -20.149 1.00 90.19 461 ILE A N 1
ATOM 3651 C CA . ILE A 1 461 ? 8.495 -4.692 -19.069 1.00 90.19 461 ILE A CA 1
ATOM 3652 C C . ILE A 1 461 ? 7.043 -4.977 -19.464 1.00 90.19 461 ILE A C 1
ATOM 3654 O O . ILE A 1 461 ? 6.299 -5.514 -18.650 1.00 90.19 461 ILE A O 1
ATOM 3658 N N . ASN A 1 462 ? 6.637 -4.704 -20.707 1.00 89.88 462 ASN A N 1
ATOM 3659 C CA . ASN A 1 462 ? 5.294 -5.038 -21.189 1.00 89.88 462 ASN A CA 1
ATOM 3660 C C . ASN A 1 462 ? 5.023 -6.543 -21.074 1.00 89.88 462 ASN A C 1
ATOM 3662 O O . ASN A 1 462 ? 3.935 -6.952 -20.668 1.00 89.88 462 ASN A O 1
ATOM 3666 N N . THR A 1 463 ? 6.035 -7.366 -21.356 1.00 92.81 463 THR A N 1
ATOM 3667 C CA . THR A 1 463 ? 5.943 -8.816 -21.190 1.00 92.81 463 THR A CA 1
ATOM 3668 C C . THR A 1 463 ? 5.733 -9.200 -19.726 1.00 92.81 463 THR A C 1
ATOM 3670 O O . THR A 1 463 ? 4.807 -9.951 -19.433 1.00 92.81 463 THR A O 1
ATOM 3673 N N . LEU A 1 464 ? 6.505 -8.639 -18.786 1.00 93.31 464 LEU A N 1
ATOM 3674 C CA . LEU A 1 464 ? 6.275 -8.858 -17.348 1.00 93.31 464 LEU A CA 1
ATOM 3675 C C . LEU A 1 464 ? 4.876 -8.410 -16.910 1.00 93.31 464 LEU A C 1
ATOM 3677 O O . LEU A 1 464 ? 4.220 -9.108 -16.140 1.00 93.31 464 LEU A O 1
ATOM 3681 N N . ASN A 1 465 ? 4.407 -7.272 -17.420 1.00 93.38 465 ASN A N 1
ATOM 3682 C CA . ASN A 1 465 ? 3.098 -6.720 -17.089 1.00 93.38 465 ASN A CA 1
ATOM 3683 C C . ASN A 1 465 ? 1.963 -7.624 -17.583 1.00 93.38 465 ASN A C 1
ATOM 3685 O O . ASN A 1 465 ? 0.974 -7.775 -16.872 1.00 93.38 465 ASN A O 1
ATOM 3689 N N . ARG A 1 466 ? 2.124 -8.291 -18.736 1.00 94.56 466 ARG A N 1
ATOM 3690 C CA . ARG A 1 466 ? 1.182 -9.319 -19.208 1.00 94.56 466 ARG A CA 1
ATOM 3691 C C . ARG A 1 466 ? 1.085 -10.485 -18.225 1.00 94.56 466 ARG A C 1
ATOM 3693 O O . ARG A 1 466 ? -0.016 -10.912 -17.903 1.00 94.56 466 ARG A O 1
ATOM 3700 N N . TYR A 1 467 ? 2.209 -10.984 -17.712 1.00 95.81 467 TYR A N 1
ATOM 3701 C CA . TYR A 1 467 ? 2.176 -12.053 -16.707 1.00 95.81 467 TYR A CA 1
ATOM 3702 C C . TYR A 1 467 ? 1.609 -11.577 -15.366 1.00 95.81 467 TYR A C 1
ATOM 3704 O O . TYR A 1 467 ? 0.914 -12.338 -14.706 1.00 95.81 467 TYR A O 1
ATOM 3712 N N . ALA A 1 468 ? 1.840 -10.327 -14.967 1.00 95.62 468 ALA A N 1
ATOM 3713 C CA . ALA A 1 468 ? 1.208 -9.753 -13.778 1.00 95.62 468 ALA A CA 1
ATOM 3714 C C . ALA A 1 468 ? -0.319 -9.624 -13.935 1.00 95.62 468 ALA A C 1
ATOM 3716 O O . ALA A 1 468 ? -1.070 -9.923 -13.004 1.00 95.62 468 ALA A O 1
ATOM 3717 N N . ASP A 1 469 ? -0.780 -9.223 -15.123 1.00 95.25 469 ASP A N 1
ATOM 3718 C CA . ASP A 1 469 ? -2.197 -9.161 -15.489 1.00 95.25 469 ASP A CA 1
ATOM 3719 C C . ASP A 1 469 ? -2.869 -10.541 -15.425 1.00 95.25 469 ASP A C 1
ATOM 3721 O O . ASP A 1 469 ? -3.969 -10.638 -14.889 1.00 95.25 469 ASP A O 1
ATOM 3725 N N . LEU A 1 470 ? -2.187 -11.623 -15.833 1.00 95.12 470 LEU A N 1
ATOM 3726 C CA . LEU A 1 470 ? -2.711 -12.999 -15.728 1.00 95.12 470 LEU A CA 1
ATOM 3727 C C . LEU A 1 470 ? -3.119 -13.408 -14.302 1.00 95.12 470 LEU A C 1
ATOM 3729 O O . LEU A 1 470 ? -3.972 -14.278 -14.139 1.00 95.12 470 LEU A O 1
ATOM 3733 N N . PHE A 1 471 ? -2.548 -12.772 -13.280 1.00 95.94 471 PHE A N 1
ATOM 3734 C CA . PHE A 1 471 ? -2.899 -13.002 -11.878 1.00 95.94 471 PHE A CA 1
ATOM 3735 C C . PHE A 1 471 ? -3.683 -11.837 -11.244 1.00 95.94 471 PHE A C 1
ATOM 3737 O O . PHE A 1 471 ? -3.809 -11.749 -10.022 1.00 95.94 471 PHE A O 1
ATOM 3744 N N . GLY A 1 472 ? -4.201 -10.916 -12.062 1.00 94.44 472 GLY A N 1
ATOM 3745 C CA . GLY A 1 472 ? -5.058 -9.814 -11.628 1.00 94.44 472 GLY A CA 1
ATOM 3746 C C . GLY A 1 472 ? -4.332 -8.670 -10.920 1.00 94.44 472 GLY A C 1
ATOM 3747 O O . GLY A 1 472 ? -4.948 -7.967 -10.125 1.00 94.44 472 GLY A O 1
ATOM 3748 N N . LEU A 1 473 ? -3.041 -8.439 -11.166 1.00 95.81 473 LEU A N 1
ATOM 3749 C CA . LEU A 1 473 ? -2.343 -7.279 -10.583 1.00 95.81 473 LEU A CA 1
ATOM 3750 C C . LEU A 1 473 ? -2.597 -5.963 -11.339 1.00 95.81 473 LEU A C 1
ATOM 3752 O O . LEU A 1 473 ? -2.178 -4.905 -10.882 1.00 95.81 473 LEU A O 1
ATOM 3756 N N . SER A 1 474 ? -3.263 -6.004 -12.491 1.00 93.25 474 SER A N 1
ATOM 3757 C CA . SER A 1 474 ? -3.546 -4.843 -13.352 1.00 93.25 474 SER A CA 1
ATOM 3758 C C . SER A 1 474 ? -4.854 -4.128 -13.010 1.00 93.25 474 SER A C 1
ATOM 3760 O O . SER A 1 474 ? -5.078 -3.004 -13.459 1.00 93.25 474 SER A O 1
ATOM 3762 N N . GLU A 1 475 ? -5.718 -4.765 -12.219 1.00 94.12 475 GLU A N 1
ATOM 3763 C CA . GLU A 1 475 ? -7.073 -4.297 -11.962 1.00 94.12 475 GLU A CA 1
ATOM 3764 C C . GLU A 1 475 ? -7.507 -4.466 -10.504 1.00 94.12 475 GLU A C 1
ATOM 3766 O O . GLU A 1 475 ? -6.857 -5.100 -9.670 1.00 94.12 475 GLU A O 1
ATOM 3771 N N . LYS A 1 476 ? -8.651 -3.864 -10.217 1.00 97.38 476 LYS A N 1
ATOM 3772 C CA . LYS A 1 476 ? -9.376 -3.931 -8.954 1.00 97.38 476 LYS A CA 1
ATOM 3773 C C . LYS A 1 476 ? -9.767 -5.363 -8.569 1.00 97.38 476 LYS A C 1
ATOM 3775 O O . LYS A 1 476 ? -9.880 -6.222 -9.439 1.00 97.38 476 LYS A O 1
ATOM 3780 N N . THR A 1 477 ? -9.902 -5.643 -7.271 1.00 97.69 477 THR A N 1
ATOM 3781 C CA . THR A 1 477 ? -10.103 -7.011 -6.766 1.00 97.69 477 THR A CA 1
ATOM 3782 C C . THR A 1 477 ? -11.518 -7.545 -6.917 1.00 97.69 477 THR A C 1
ATOM 3784 O O . THR A 1 477 ? -11.704 -8.746 -6.760 1.00 97.69 477 THR A O 1
ATOM 3787 N N . GLY A 1 478 ? -12.482 -6.667 -7.204 1.00 96.19 478 GLY A N 1
ATOM 3788 C CA . GLY A 1 478 ? -13.902 -7.015 -7.305 1.00 96.19 478 GLY A CA 1
ATOM 3789 C C . GLY A 1 478 ? -14.642 -7.016 -5.964 1.00 96.19 478 GLY A C 1
ATOM 3790 O O . GLY A 1 478 ? -15.862 -7.154 -5.948 1.00 96.19 478 GLY A O 1
ATOM 3791 N N . ILE A 1 479 ? -13.928 -6.793 -4.854 1.00 97.62 479 ILE A N 1
ATOM 3792 C CA . ILE A 1 479 ? -14.509 -6.746 -3.510 1.00 97.62 479 ILE A CA 1
ATOM 3793 C C . ILE A 1 479 ? -15.557 -5.636 -3.383 1.00 97.62 479 ILE A C 1
ATOM 3795 O O . ILE A 1 479 ? -15.453 -4.561 -3.974 1.00 97.62 479 ILE A O 1
ATOM 3799 N N . GLU A 1 480 ? -16.533 -5.842 -2.508 1.00 96.94 480 GLU A N 1
ATOM 3800 C CA . GLU A 1 480 ? -17.631 -4.912 -2.237 1.00 96.94 480 GLU A CA 1
ATOM 3801 C C . GLU A 1 480 ? -17.212 -3.705 -1.383 1.00 96.94 480 GLU A C 1
ATOM 3803 O O . GLU A 1 480 ? -18.048 -3.006 -0.811 1.00 96.94 480 GLU A O 1
ATOM 3808 N N . LEU A 1 481 ? -15.910 -3.457 -1.267 1.00 96.50 481 LEU A N 1
ATOM 3809 C CA . LEU A 1 481 ? -15.324 -2.339 -0.547 1.00 96.50 481 LEU A CA 1
ATOM 3810 C C . LEU A 1 481 ? -14.602 -1.412 -1.513 1.00 96.50 481 LEU A C 1
ATOM 3812 O O . LEU A 1 481 ? -14.010 -1.831 -2.505 1.00 96.50 481 LEU A O 1
ATOM 3816 N N . ASP A 1 482 ? -14.583 -0.127 -1.175 1.00 94.38 482 ASP A N 1
ATOM 3817 C CA . ASP A 1 482 ? -13.789 0.826 -1.930 1.00 94.38 482 ASP A CA 1
ATOM 3818 C C . ASP A 1 482 ? -12.285 0.515 -1.785 1.00 94.38 482 ASP A C 1
ATOM 3820 O O . ASP A 1 482 ? -11.741 0.363 -0.685 1.00 94.38 482 ASP A O 1
ATOM 3824 N N . GLU A 1 483 ? -11.591 0.473 -2.918 1.00 95.56 483 GLU A N 1
ATOM 3825 C CA . GLU A 1 483 ? -10.198 0.046 -3.032 1.00 95.56 483 GLU A CA 1
ATOM 3826 C C . GLU A 1 483 ? -9.386 0.987 -3.927 1.00 95.56 483 GLU A C 1
ATOM 3828 O O . GLU A 1 483 ? -9.921 1.699 -4.787 1.00 95.56 483 GLU A O 1
ATOM 3833 N N . VAL A 1 484 ? -8.083 1.045 -3.668 1.00 96.69 484 VAL A N 1
ATOM 3834 C CA . VAL A 1 484 ? -7.133 1.814 -4.477 1.00 96.69 484 VAL A CA 1
ATOM 3835 C C . VAL A 1 484 ? -6.890 1.112 -5.814 1.00 96.69 484 VAL A C 1
ATOM 3837 O O . VAL A 1 484 ? -6.883 -0.114 -5.883 1.00 96.69 484 VAL A O 1
ATOM 3840 N N . GLN A 1 485 ? -6.689 1.882 -6.885 1.00 95.38 485 GLN A N 1
ATOM 3841 C CA . GLN A 1 485 ? -6.268 1.302 -8.161 1.00 95.38 485 GLN A CA 1
ATOM 3842 C C . GLN A 1 485 ? -4.862 0.700 -8.018 1.00 95.38 485 GLN A C 1
ATOM 3844 O O . GLN A 1 485 ? -3.996 1.372 -7.443 1.00 95.38 485 GLN A O 1
ATOM 3849 N N . PRO A 1 486 ? -4.617 -0.527 -8.510 1.00 95.25 486 PRO A N 1
ATOM 3850 C CA . PRO A 1 486 ? -3.265 -1.063 -8.552 1.00 95.25 486 PRO A CA 1
ATOM 3851 C C . PRO A 1 486 ? -2.404 -0.227 -9.496 1.00 95.25 486 PRO A C 1
ATOM 3853 O O . PRO A 1 486 ? -2.902 0.416 -10.424 1.00 95.25 486 PRO A O 1
ATOM 3856 N N . ASN A 1 487 ? -1.094 -0.261 -9.286 1.00 94.75 487 ASN A N 1
ATOM 3857 C CA . ASN A 1 487 ? -0.152 0.339 -10.211 1.00 94.75 487 ASN A CA 1
ATOM 3858 C C . ASN A 1 487 ? 0.947 -0.656 -10.567 1.00 94.75 487 ASN A C 1
ATOM 3860 O O . ASN A 1 487 ? 1.815 -0.947 -9.746 1.00 94.75 487 ASN A O 1
ATOM 3864 N N . ILE A 1 488 ? 0.929 -1.124 -11.814 1.00 92.31 488 ILE A N 1
ATOM 3865 C CA . ILE A 1 488 ? 2.043 -1.859 -12.406 1.00 92.31 488 ILE A CA 1
ATOM 3866 C C . ILE A 1 488 ? 2.987 -0.846 -13.054 1.00 92.31 488 ILE A C 1
ATOM 3868 O O . ILE A 1 488 ? 2.566 0.016 -13.827 1.00 92.31 488 ILE A O 1
ATOM 3872 N N . SER A 1 489 ? 4.273 -0.953 -12.741 1.00 90.94 489 SER A N 1
ATOM 3873 C CA . SER A 1 489 ? 5.309 -0.122 -13.343 1.00 90.94 489 SER A CA 1
ATOM 3874 C C . SER A 1 489 ? 5.312 -0.214 -14.867 1.00 90.94 489 SER A C 1
ATOM 3876 O O . SER A 1 489 ? 5.414 -1.287 -15.458 1.00 90.94 489 SER A O 1
ATOM 3878 N N . SER A 1 490 ? 5.281 0.943 -15.512 1.00 87.56 490 SER A N 1
ATOM 3879 C CA . SER A 1 490 ? 5.342 1.078 -16.961 1.00 87.56 490 SER A CA 1
ATOM 3880 C C . SER A 1 490 ? 5.913 2.447 -17.351 1.00 87.56 490 SER A C 1
ATOM 3882 O O . SER A 1 490 ? 5.979 3.360 -16.516 1.00 87.56 490 SER A O 1
ATOM 3884 N N . PRO A 1 491 ? 6.278 2.651 -18.627 1.00 84.12 491 PRO A N 1
ATOM 3885 C CA . PRO A 1 491 ? 6.719 3.955 -19.125 1.00 84.12 491 PRO A CA 1
ATOM 3886 C C . PRO A 1 491 ? 5.706 5.077 -18.876 1.00 84.12 491 PRO A C 1
ATOM 3888 O O . PRO A 1 491 ? 6.105 6.219 -18.655 1.00 84.12 491 PRO A O 1
ATOM 3891 N N . PHE A 1 492 ? 4.410 4.751 -18.819 1.00 86.69 492 PHE A N 1
ATOM 3892 C CA . PHE A 1 492 ? 3.354 5.691 -18.442 1.00 86.69 492 PHE A CA 1
ATOM 3893 C C . PHE A 1 492 ? 3.634 6.357 -17.087 1.00 86.69 492 PHE A C 1
ATOM 3895 O O . PHE A 1 492 ? 3.437 7.562 -16.937 1.00 86.69 492 PHE A O 1
ATOM 3902 N N . ASN A 1 493 ? 4.134 5.603 -16.099 1.00 88.94 493 ASN A N 1
ATOM 3903 C CA . ASN A 1 493 ? 4.451 6.142 -14.775 1.00 88.94 493 ASN A CA 1
ATOM 3904 C C . ASN A 1 493 ? 5.573 7.180 -14.836 1.00 88.94 493 ASN A C 1
ATOM 3906 O O . ASN A 1 493 ? 5.459 8.242 -14.220 1.00 88.94 493 ASN A O 1
ATOM 3910 N N . LEU A 1 494 ? 6.616 6.891 -15.618 1.00 85.56 494 LEU A N 1
ATOM 3911 C CA . LEU A 1 494 ? 7.747 7.790 -15.826 1.00 85.56 494 LEU A CA 1
ATOM 3912 C C . LEU A 1 494 ? 7.299 9.080 -16.527 1.00 85.56 494 LEU A C 1
ATOM 3914 O O . LEU A 1 494 ? 7.605 10.174 -16.055 1.00 85.56 494 LEU A O 1
ATOM 3918 N N . VAL A 1 495 ? 6.499 8.960 -17.595 1.00 88.81 495 VAL A N 1
ATOM 3919 C CA . VAL A 1 495 ? 5.912 10.109 -18.307 1.00 88.81 495 VAL A CA 1
ATOM 3920 C C . VAL A 1 495 ? 5.059 10.945 -17.358 1.00 88.81 495 VAL A C 1
ATOM 3922 O O . VAL A 1 495 ? 5.257 12.153 -17.259 1.00 88.81 495 VAL A O 1
ATOM 3925 N N . LYS A 1 496 ? 4.154 10.319 -16.600 1.00 90.00 496 LYS A N 1
ATOM 3926 C CA . LYS A 1 496 ? 3.281 11.010 -15.643 1.00 90.00 496 LYS A CA 1
ATOM 3927 C C . LYS A 1 496 ? 4.075 11.774 -14.583 1.00 90.00 496 LYS A C 1
ATOM 3929 O O . LYS A 1 496 ? 3.753 12.929 -14.301 1.00 90.00 496 LYS A O 1
ATOM 3934 N N . GLN A 1 497 ? 5.106 11.160 -13.996 1.00 88.69 497 GLN A N 1
ATOM 3935 C CA . GLN A 1 497 ? 5.957 11.820 -13.004 1.00 88.69 497 GLN A CA 1
ATOM 3936 C C . GLN A 1 497 ? 6.729 12.989 -13.621 1.00 88.69 497 GLN A C 1
ATOM 3938 O O . GLN A 1 497 ? 6.736 14.077 -13.045 1.00 88.69 497 GLN A O 1
ATOM 3943 N N . CYS A 1 498 ? 7.339 12.780 -14.788 1.00 89.75 498 CYS A N 1
ATOM 3944 C CA . CYS A 1 498 ? 8.080 13.812 -15.499 1.00 89.75 498 CYS A CA 1
ATOM 3945 C C . CYS A 1 498 ? 7.186 15.008 -15.841 1.00 89.75 498 CYS A C 1
ATOM 3947 O O . CYS A 1 498 ? 7.505 16.134 -15.464 1.00 89.75 498 CYS A O 1
ATOM 3949 N N . VAL A 1 499 ? 6.059 14.774 -16.517 1.00 91.12 499 VAL A N 1
ATOM 3950 C CA . VAL A 1 499 ? 5.141 15.837 -16.946 1.00 91.12 499 VAL A CA 1
ATOM 3951 C C . VAL A 1 499 ? 4.668 16.627 -15.730 1.00 91.12 499 VAL A C 1
ATOM 3953 O O . VAL A 1 499 ? 4.731 17.854 -15.733 1.00 91.12 499 VAL A O 1
ATOM 3956 N N . ARG A 1 500 ? 4.298 15.942 -14.641 1.00 91.75 500 ARG A N 1
ATOM 3957 C CA . ARG A 1 500 ? 3.929 16.597 -13.382 1.00 91.75 500 ARG A CA 1
ATOM 3958 C C . ARG A 1 500 ? 5.073 17.432 -12.806 1.00 91.75 500 ARG A C 1
ATOM 3960 O O . ARG A 1 500 ? 4.835 18.555 -12.373 1.00 91.75 500 ARG A O 1
ATOM 3967 N N . GLN A 1 501 ? 6.299 16.909 -12.784 1.00 91.06 501 GLN A N 1
ATOM 3968 C CA . GLN A 1 501 ? 7.471 17.629 -12.283 1.00 91.06 501 GLN A CA 1
ATOM 3969 C C . GLN A 1 501 ? 7.734 18.898 -13.100 1.00 91.06 501 GLN A C 1
ATOM 3971 O O . GLN A 1 501 ? 7.952 19.957 -12.517 1.00 91.06 501 GLN A O 1
ATOM 3976 N N . VAL A 1 502 ? 7.685 18.809 -14.430 1.00 91.81 502 VAL A N 1
ATOM 3977 C CA . VAL A 1 502 ? 7.914 19.941 -15.337 1.00 91.81 502 VAL A CA 1
ATOM 3978 C C . VAL A 1 502 ? 6.803 20.987 -15.202 1.00 91.81 502 VAL A C 1
ATOM 3980 O O . VAL A 1 502 ? 7.097 22.172 -15.049 1.00 91.81 502 VAL A O 1
ATOM 3983 N N . LEU A 1 503 ? 5.532 20.573 -15.187 1.00 91.25 503 LEU A N 1
ATOM 3984 C CA . LEU A 1 503 ? 4.407 21.496 -15.011 1.00 91.25 503 LEU A CA 1
ATOM 3985 C C . LEU A 1 503 ? 4.421 22.159 -13.627 1.00 91.25 503 LEU A C 1
ATOM 3987 O O . LEU A 1 503 ? 4.128 23.347 -13.527 1.00 91.25 503 LEU A O 1
ATOM 3991 N N . ASN A 1 504 ? 4.809 21.441 -12.568 1.00 90.06 504 ASN A N 1
ATOM 3992 C CA . ASN A 1 504 ? 4.991 22.033 -11.240 1.00 90.06 504 ASN A CA 1
ATOM 3993 C C . ASN A 1 504 ? 6.155 23.027 -11.214 1.00 90.06 504 ASN A C 1
ATOM 3995 O O . ASN A 1 504 ? 5.992 24.117 -10.677 1.00 90.06 504 ASN A O 1
ATOM 3999 N N . LYS A 1 505 ? 7.306 22.692 -11.826 1.00 88.50 505 LYS A N 1
ATOM 4000 C CA . LYS A 1 505 ? 8.422 23.643 -11.976 1.00 88.50 505 LYS A CA 1
ATOM 4001 C C . LYS A 1 505 ? 7.921 24.939 -12.608 1.00 88.50 505 LYS A C 1
ATOM 4003 O O . LYS A 1 505 ? 8.201 25.997 -12.069 1.00 88.50 505 LYS A O 1
ATOM 4008 N N . LEU A 1 506 ? 7.155 24.846 -13.695 1.00 87.38 506 LEU A N 1
ATOM 4009 C CA . LEU A 1 506 ? 6.590 25.994 -14.404 1.00 87.38 506 LEU A CA 1
ATOM 4010 C C . LEU A 1 506 ? 5.578 26.782 -13.550 1.00 87.38 506 LEU A C 1
ATOM 4012 O O . LEU A 1 506 ? 5.647 28.010 -13.477 1.00 87.38 506 LEU A O 1
ATOM 4016 N N . LYS A 1 507 ? 4.647 26.083 -12.893 1.00 85.25 507 LYS A N 1
ATOM 4017 C CA . LYS A 1 507 ? 3.602 26.680 -12.052 1.00 85.25 507 LYS A CA 1
ATOM 4018 C C . LYS A 1 507 ? 4.189 27.423 -10.846 1.00 85.25 507 LYS A C 1
ATOM 4020 O O . LYS A 1 507 ? 3.782 28.549 -10.570 1.00 85.25 507 LYS A O 1
ATOM 4025 N N . ASP A 1 508 ? 5.178 26.822 -10.187 1.00 84.38 508 ASP A N 1
ATOM 4026 C CA . ASP A 1 508 ? 5.743 27.279 -8.912 1.00 84.38 508 ASP A CA 1
ATOM 4027 C C . ASP A 1 508 ? 7.067 28.060 -9.084 1.00 84.38 508 ASP A C 1
ATOM 4029 O O . ASP A 1 508 ? 7.861 28.190 -8.147 1.00 84.38 508 ASP A O 1
ATOM 4033 N N . LEU A 1 509 ? 7.330 28.593 -10.286 1.00 84.62 509 LEU A N 1
ATOM 4034 C CA . LEU A 1 509 ? 8.479 29.464 -10.568 1.00 84.62 509 LEU A CA 1
ATOM 4035 C C . LEU A 1 509 ? 8.449 30.708 -9.662 1.00 84.62 509 LEU A C 1
ATOM 4037 O O . LEU A 1 509 ? 7.576 31.573 -9.804 1.00 84.62 509 LEU A O 1
ATOM 4041 N N . SER A 1 510 ? 9.430 30.813 -8.760 1.00 87.88 510 SER A N 1
ATOM 4042 C CA . SER A 1 510 ? 9.696 32.029 -7.986 1.00 87.88 510 SER A CA 1
ATOM 4043 C C . SER A 1 510 ? 10.264 33.129 -8.883 1.00 87.88 510 SER A C 1
ATOM 4045 O O . SER A 1 510 ? 10.916 32.835 -9.883 1.00 87.88 510 SER A O 1
ATOM 4047 N N . MET A 1 511 ? 10.108 34.396 -8.482 1.00 86.06 511 MET A N 1
ATOM 4048 C CA . MET A 1 511 ? 10.646 35.540 -9.240 1.00 86.06 511 MET A CA 1
ATOM 4049 C C . MET A 1 511 ? 12.147 35.402 -9.547 1.00 86.06 511 MET A C 1
ATOM 4051 O O . MET A 1 511 ? 12.583 35.721 -10.647 1.00 86.06 511 MET A O 1
ATOM 4055 N N . SER A 1 512 ? 12.931 34.882 -8.596 1.00 87.06 512 SER A N 1
ATOM 4056 C CA . SER A 1 512 ? 14.371 34.658 -8.771 1.00 87.06 512 SER A CA 1
ATOM 4057 C C . SER A 1 512 ? 14.696 33.595 -9.827 1.00 87.06 512 SER A C 1
ATOM 4059 O O . SER A 1 512 ? 15.549 33.820 -10.679 1.00 87.06 512 SER A O 1
ATOM 4061 N N . LYS A 1 513 ? 13.999 32.452 -9.804 1.00 87.31 513 LYS A N 1
ATOM 4062 C CA . LYS A 1 513 ? 14.196 31.359 -10.770 1.00 87.31 513 LYS A CA 1
ATOM 4063 C C . LYS A 1 513 ? 13.686 31.727 -12.159 1.00 87.31 513 LYS A C 1
ATOM 4065 O O . LYS A 1 513 ? 14.231 31.275 -13.157 1.00 87.31 513 LYS A O 1
ATOM 4070 N N . GLU A 1 514 ? 12.647 32.553 -12.221 1.00 90.25 514 GLU A N 1
ATOM 4071 C CA . GLU A 1 514 ? 12.128 33.098 -13.472 1.00 90.25 514 GLU A CA 1
ATOM 4072 C C . GLU A 1 514 ? 13.175 33.984 -14.159 1.00 90.25 514 GLU A C 1
ATOM 4074 O O . GLU A 1 514 ? 13.458 33.797 -15.337 1.00 90.25 514 GLU A O 1
ATOM 4079 N N . GLN A 1 515 ? 13.831 34.879 -13.413 1.00 90.38 515 GLN A N 1
ATOM 4080 C CA . GLN A 1 515 ? 14.924 35.709 -13.935 1.00 90.38 515 GLN A CA 1
ATOM 4081 C C . GLN A 1 515 ? 16.137 34.885 -14.386 1.00 90.38 515 GLN A C 1
ATOM 4083 O O . GLN A 1 515 ? 16.729 35.184 -15.424 1.00 90.38 515 GLN A O 1
ATOM 4088 N N . GLU A 1 516 ? 16.496 33.840 -13.638 1.00 90.69 516 GLU A N 1
ATOM 4089 C CA . GLU A 1 516 ? 17.566 32.909 -14.016 1.00 90.69 516 GLU A CA 1
ATOM 4090 C C . GLU A 1 516 ? 17.245 32.195 -15.337 1.00 90.69 516 GLU A C 1
ATOM 4092 O O . GLU A 1 516 ? 18.061 32.209 -16.258 1.00 90.69 516 GLU A O 1
ATOM 4097 N N . LEU A 1 517 ? 16.028 31.653 -15.470 1.00 90.25 517 LEU A N 1
ATOM 4098 C CA . LEU A 1 517 ? 15.559 31.010 -16.698 1.00 90.25 517 LEU A CA 1
ATOM 4099 C C . LEU A 1 517 ? 15.581 31.980 -17.887 1.00 90.25 517 LEU A C 1
ATOM 4101 O O . LEU A 1 517 ? 16.110 31.641 -18.941 1.00 90.25 517 LEU A O 1
ATOM 4105 N N . LEU A 1 518 ? 15.062 33.199 -17.719 1.00 92.62 518 LEU A N 1
ATOM 4106 C CA . LEU A 1 518 ? 15.067 34.225 -18.769 1.00 92.62 518 LEU A CA 1
ATOM 4107 C C . LEU A 1 518 ? 16.490 34.597 -19.206 1.00 92.62 518 LEU A C 1
ATOM 4109 O O . LEU A 1 518 ? 16.743 34.752 -20.399 1.00 92.62 518 LEU A O 1
ATOM 4113 N N . THR A 1 519 ? 17.424 34.686 -18.256 1.00 92.94 519 THR A N 1
ATOM 4114 C CA . THR A 1 519 ? 18.842 34.962 -18.538 1.00 92.94 519 THR A CA 1
ATOM 4115 C C . THR A 1 519 ? 19.471 33.833 -19.353 1.00 92.94 519 THR A C 1
ATOM 4117 O O . THR A 1 519 ? 20.132 34.094 -20.359 1.00 92.94 519 THR A O 1
ATOM 4120 N N . THR A 1 520 ? 19.225 32.577 -18.973 1.00 92.00 520 THR A N 1
ATOM 4121 C CA . THR A 1 520 ? 19.699 31.406 -19.725 1.00 92.00 520 THR A CA 1
ATOM 4122 C C . THR A 1 520 ? 19.123 31.365 -21.135 1.00 92.00 520 THR A C 1
ATOM 4124 O O . THR A 1 520 ? 19.870 31.191 -22.098 1.00 92.00 520 THR A O 1
ATOM 4127 N N . LEU A 1 521 ? 17.812 31.580 -21.271 1.00 91.19 521 LEU A N 1
ATOM 4128 C CA . LEU A 1 521 ? 17.128 31.585 -22.565 1.00 91.19 521 LEU A CA 1
ATOM 4129 C C . LEU A 1 521 ? 17.661 32.690 -23.483 1.00 91.19 521 LEU A C 1
ATOM 4131 O O . LEU A 1 521 ? 17.919 32.437 -24.660 1.00 91.19 521 LEU A O 1
ATOM 4135 N N . LYS A 1 522 ? 17.887 33.896 -22.947 1.00 91.44 522 LYS A N 1
ATOM 4136 C CA . LYS A 1 522 ? 18.487 35.009 -23.691 1.00 91.44 522 LYS A CA 1
ATOM 4137 C C . LYS A 1 522 ? 19.884 34.647 -24.198 1.00 91.44 522 LYS A C 1
ATOM 4139 O O . LYS A 1 522 ? 20.141 34.746 -25.394 1.00 91.44 522 LYS A O 1
ATOM 4144 N N . ALA A 1 523 ? 20.743 34.122 -23.324 1.00 89.19 523 ALA A N 1
ATOM 4145 C CA . ALA A 1 523 ? 22.094 33.701 -23.693 1.00 89.19 523 ALA A CA 1
ATOM 4146 C C . ALA A 1 523 ? 22.117 32.558 -24.732 1.00 89.19 523 ALA A C 1
ATOM 4148 O O . ALA A 1 523 ? 23.089 32.411 -25.475 1.00 89.19 523 ALA A O 1
ATOM 4149 N N . GLN A 1 524 ? 21.078 31.717 -24.784 1.00 87.81 524 GLN A N 1
ATOM 4150 C CA . GLN A 1 524 ? 20.922 30.697 -25.826 1.00 87.81 524 GLN A CA 1
ATOM 4151 C C . GLN A 1 524 ? 20.473 31.299 -27.162 1.00 87.81 524 GLN A C 1
ATOM 4153 O O . GLN A 1 524 ? 21.047 30.952 -28.192 1.00 87.81 524 GLN A O 1
ATOM 4158 N N . LEU A 1 525 ? 19.517 32.232 -27.151 1.00 85.88 525 LEU A N 1
ATOM 4159 C CA . LEU A 1 525 ? 19.061 32.932 -28.357 1.00 85.88 525 LEU A CA 1
ATOM 4160 C C . LEU A 1 525 ? 20.148 33.819 -28.979 1.00 85.88 525 LEU A C 1
ATOM 4162 O O . LEU A 1 525 ? 20.262 33.877 -30.201 1.00 85.88 525 LEU A O 1
ATOM 4166 N N . GLU A 1 526 ? 21.003 34.439 -28.164 1.00 85.31 526 GLU A N 1
ATOM 4167 C CA . GLU A 1 526 ? 22.180 35.196 -28.625 1.00 85.31 526 GLU A CA 1
ATOM 4168 C C . GLU A 1 526 ? 23.192 34.313 -29.384 1.00 85.31 526 GLU A C 1
ATOM 4170 O O . GLU A 1 526 ? 23.918 34.794 -30.253 1.00 85.31 526 GLU A O 1
ATOM 4175 N N . LYS A 1 527 ? 23.222 32.999 -29.119 1.00 82.00 527 LYS A N 1
ATOM 4176 C CA . LYS A 1 527 ? 24.064 32.038 -29.859 1.00 82.00 527 LYS A CA 1
ATOM 4177 C C . LYS A 1 527 ? 23.431 31.573 -31.172 1.00 82.00 527 LYS A C 1
ATOM 4179 O O . LYS A 1 527 ? 24.147 31.054 -32.029 1.00 82.00 527 LYS A O 1
ATOM 4184 N N . GLY A 1 528 ? 22.118 31.733 -31.325 1.00 77.50 528 GLY A N 1
ATOM 4185 C CA . GLY A 1 528 ? 21.385 31.407 -32.542 1.00 77.50 528 GLY A CA 1
ATOM 4186 C C . GLY A 1 528 ? 19.888 31.195 -32.301 1.00 77.50 528 GLY A C 1
ATOM 4187 O O . GLY A 1 528 ? 19.491 30.394 -31.458 1.00 77.50 528 GLY A O 1
ATOM 4188 N N . VAL A 1 529 ? 19.061 31.875 -33.087 1.00 70.19 529 VAL A N 1
ATOM 4189 C CA . VAL A 1 529 ? 17.593 31.825 -33.073 1.00 70.19 529 VAL A CA 1
ATOM 4190 C C . VAL A 1 529 ? 17.059 30.809 -34.084 1.00 70.19 529 VAL A C 1
ATOM 4192 O O . VAL A 1 529 ? 15.974 30.245 -33.905 1.00 70.19 529 VAL A O 1
ATOM 4195 N N . TYR A 1 530 ? 17.814 30.534 -35.152 1.00 65.88 530 TYR A N 1
ATOM 4196 C CA . TYR A 1 530 ? 17.407 29.607 -36.200 1.00 65.88 530 TYR A CA 1
ATOM 4197 C C . TYR A 1 530 ? 17.990 28.212 -35.933 1.00 65.88 530 TYR A C 1
ATOM 4199 O O . TYR A 1 530 ? 19.110 27.877 -36.321 1.00 65.88 530 TYR A O 1
ATOM 4207 N N . LEU A 1 531 ? 17.239 27.346 -35.250 1.00 52.84 531 LEU A N 1
ATOM 4208 C CA . LEU A 1 531 ? 17.614 25.942 -35.059 1.00 52.84 531 LEU A CA 1
ATOM 4209 C C . LEU A 1 531 ? 16.673 25.021 -35.848 1.00 52.84 531 LEU A C 1
ATOM 4211 O O . LEU A 1 531 ? 15.450 25.145 -35.816 1.00 52.84 531 LEU A O 1
ATOM 4215 N N . THR A 1 532 ? 17.288 24.146 -36.643 1.00 48.34 532 THR A N 1
ATOM 4216 C CA . THR A 1 532 ? 16.655 23.133 -37.489 1.00 48.34 532 THR A CA 1
ATOM 4217 C C . THR A 1 532 ? 16.051 22.042 -36.613 1.00 48.34 532 THR A C 1
ATOM 4219 O O . THR A 1 532 ? 16.802 21.365 -35.917 1.00 48.34 532 THR A O 1
ATOM 4222 N N . ASP A 1 533 ? 14.741 21.817 -36.708 1.00 44.78 533 ASP A N 1
ATOM 4223 C CA . ASP A 1 533 ? 14.188 20.513 -36.335 1.00 44.78 533 ASP A CA 1
ATOM 4224 C C . ASP A 1 533 ? 14.138 19.665 -37.600 1.00 44.78 533 ASP A C 1
ATOM 4226 O O . ASP A 1 533 ? 13.539 20.063 -38.603 1.00 44.78 533 ASP A O 1
ATOM 4230 N N . SER A 1 534 ? 14.797 18.511 -37.548 1.00 40.44 534 SER A N 1
ATOM 4231 C CA . SER A 1 534 ? 14.658 17.447 -38.531 1.00 40.44 534 SER A CA 1
ATOM 4232 C C . SER A 1 534 ? 13.193 17.018 -38.587 1.00 40.44 534 SER A C 1
ATOM 4234 O O . SER A 1 534 ? 12.686 16.384 -37.658 1.00 40.44 534 SER A O 1
ATOM 4236 N N . LEU A 1 535 ? 12.502 17.367 -39.671 1.00 35.50 535 LEU A N 1
ATOM 4237 C CA . LEU A 1 535 ? 11.243 16.723 -40.020 1.00 35.50 535 LEU A CA 1
ATOM 4238 C C . LEU A 1 535 ? 11.553 15.260 -40.349 1.00 35.50 535 LEU A C 1
ATOM 4240 O O . LEU A 1 535 ? 12.487 14.970 -41.093 1.00 35.50 535 LEU A O 1
ATOM 4244 N N . GLY A 1 536 ? 10.805 14.368 -39.705 1.00 32.72 536 GLY A N 1
ATOM 4245 C CA . GLY A 1 536 ? 11.057 12.936 -39.667 1.00 32.72 536 GLY A CA 1
ATOM 4246 C C . GLY A 1 536 ? 11.140 12.242 -41.027 1.00 32.72 536 GLY A C 1
ATOM 4247 O O . GLY A 1 536 ? 10.651 12.732 -42.040 1.00 32.72 536 GLY A O 1
ATOM 4248 N N . GLU A 1 537 ? 11.799 11.086 -40.952 1.00 34.31 537 GLU A N 1
ATOM 4249 C CA . GLU A 1 537 ? 11.895 9.955 -41.877 1.00 34.31 537 GLU A CA 1
ATOM 4250 C C . GLU A 1 537 ? 11.499 10.194 -43.348 1.00 34.31 537 GLU A C 1
ATOM 4252 O O . GLU A 1 537 ? 10.347 10.412 -43.713 1.00 34.31 537 GLU A O 1
ATOM 4257 N N . THR A 1 538 ? 12.510 10.002 -44.205 1.00 39.00 538 THR A N 1
ATOM 4258 C CA . THR A 1 538 ? 12.516 10.013 -45.678 1.00 39.00 538 THR A CA 1
ATOM 4259 C C . THR A 1 538 ? 12.356 11.372 -46.361 1.00 39.00 538 THR A C 1
ATOM 4261 O O . THR A 1 538 ? 11.326 11.675 -46.956 1.00 39.00 538 THR A O 1
ATOM 4264 N N . ARG A 1 539 ? 13.450 12.148 -46.425 1.00 39.69 539 ARG A N 1
ATOM 4265 C CA . ARG A 1 539 ? 13.635 13.165 -47.475 1.00 39.69 539 ARG A CA 1
ATOM 4266 C C . ARG A 1 539 ? 15.093 13.306 -47.913 1.00 39.69 539 ARG A C 1
ATOM 4268 O O . ARG A 1 539 ? 16.022 12.977 -47.190 1.00 39.69 539 ARG A O 1
ATOM 4275 N N . LEU A 1 540 ? 15.248 13.695 -49.175 1.00 52.97 540 LEU A N 1
ATOM 4276 C CA . LEU A 1 540 ? 16.476 13.690 -49.975 1.00 52.97 540 LEU A CA 1
ATOM 4277 C C . LEU A 1 540 ? 17.592 14.551 -49.341 1.00 52.97 540 LEU A C 1
ATOM 4279 O O . LEU A 1 540 ? 17.309 15.671 -48.928 1.00 52.97 540 LEU A O 1
ATOM 4283 N N . GLU A 1 541 ? 18.862 14.107 -49.397 1.00 59.47 541 GLU A N 1
ATOM 4284 C CA . GLU A 1 541 ? 20.086 14.822 -48.924 1.00 59.47 541 GLU A CA 1
ATOM 4285 C C . GLU A 1 541 ? 20.155 16.326 -49.288 1.00 59.47 541 GLU A C 1
ATOM 4287 O O . GLU A 1 541 ? 20.866 17.117 -48.671 1.00 59.47 541 GLU A O 1
ATOM 4292 N N . VAL A 1 542 ? 19.449 16.718 -50.348 1.00 60.59 542 VAL A N 1
ATOM 4293 C CA . VAL A 1 542 ? 19.385 18.078 -50.893 1.00 60.59 542 VAL A CA 1
ATOM 4294 C C . VAL A 1 542 ? 18.667 19.050 -49.951 1.00 60.59 542 VAL A C 1
ATOM 4296 O O . VAL A 1 542 ? 19.055 20.211 -49.848 1.00 60.59 542 VAL A O 1
ATOM 4299 N N . GLU A 1 543 ? 17.612 18.590 -49.278 1.00 65.25 543 GLU A N 1
ATOM 4300 C CA . GLU A 1 543 ? 16.746 19.435 -48.451 1.00 65.25 543 GLU A CA 1
ATOM 4301 C C . GLU A 1 543 ? 17.442 19.810 -47.136 1.00 65.25 543 GLU A C 1
ATOM 4303 O O . GLU A 1 543 ? 17.446 20.978 -46.754 1.00 65.25 543 GLU A O 1
ATOM 4308 N N . GLU A 1 544 ? 18.145 18.863 -46.510 1.00 66.88 544 GLU A N 1
ATOM 4309 C CA . GLU A 1 544 ? 18.948 19.109 -45.304 1.00 66.88 544 GLU A CA 1
ATOM 4310 C C . GLU A 1 544 ? 20.108 20.077 -45.567 1.00 66.88 544 GLU A C 1
ATOM 4312 O O . GLU A 1 544 ? 20.332 21.020 -44.805 1.00 66.88 544 GLU A O 1
ATOM 4317 N N . ALA A 1 545 ? 20.816 19.894 -46.686 1.00 71.81 545 ALA A N 1
ATOM 4318 C CA . ALA A 1 545 ? 21.906 20.780 -47.083 1.00 71.81 545 ALA A CA 1
ATOM 4319 C C . ALA A 1 545 ? 21.422 22.214 -47.351 1.00 71.81 545 ALA A C 1
ATOM 4321 O O . ALA A 1 545 ? 22.130 23.177 -47.046 1.00 71.81 545 ALA A O 1
ATOM 4322 N N . PHE A 1 546 ? 20.210 22.360 -47.895 1.00 76.50 546 PHE A N 1
ATOM 4323 C CA . PHE A 1 546 ? 19.572 23.658 -48.087 1.00 76.50 546 PHE A CA 1
ATOM 4324 C C . PHE A 1 546 ? 19.184 24.317 -46.775 1.00 76.50 546 PHE A C 1
ATOM 4326 O O . PHE A 1 546 ? 19.535 25.475 -46.575 1.00 76.50 546 PHE A O 1
ATOM 4333 N N . GLN A 1 547 ? 18.552 23.589 -45.858 1.00 75.69 547 GLN A N 1
ATOM 4334 C CA . GLN A 1 547 ? 18.189 24.129 -44.547 1.00 75.69 547 GLN A CA 1
ATOM 4335 C C . GLN A 1 547 ? 19.419 24.571 -43.741 1.00 75.69 547 GLN A C 1
ATOM 4337 O O . GLN A 1 547 ? 19.410 25.643 -43.136 1.00 75.69 547 GLN A O 1
ATOM 4342 N N . TYR A 1 548 ? 20.508 23.794 -43.779 1.00 80.00 548 TYR A N 1
ATOM 4343 C CA . TYR A 1 548 ? 21.765 24.157 -43.121 1.00 80.00 548 TYR A CA 1
ATOM 4344 C C . TYR A 1 548 ? 22.378 25.440 -43.696 1.00 80.00 548 TYR A C 1
ATOM 4346 O O . TYR A 1 548 ? 22.825 26.316 -42.952 1.00 80.00 548 TYR A O 1
ATOM 4354 N N . GLU A 1 549 ? 22.408 25.570 -45.023 1.00 80.69 549 GLU A N 1
ATOM 4355 C CA . GLU A 1 549 ? 22.965 26.765 -45.646 1.00 80.69 549 GLU A CA 1
ATOM 4356 C C . GLU A 1 549 ? 22.060 27.982 -45.453 1.00 80.69 549 GLU A C 1
ATOM 4358 O O . GLU A 1 549 ? 22.560 29.067 -45.167 1.00 80.69 549 GLU A O 1
ATOM 4363 N N . LEU A 1 550 ? 20.744 27.796 -45.551 1.00 82.19 550 LEU A N 1
ATOM 4364 C CA . LEU A 1 550 ? 19.756 28.842 -45.328 1.00 82.19 550 LEU A CA 1
ATOM 4365 C C . LEU A 1 550 ? 19.866 29.403 -43.910 1.00 82.19 550 LEU A C 1
ATOM 4367 O O . LEU A 1 550 ? 19.964 30.616 -43.743 1.00 82.19 550 LEU A O 1
ATOM 4371 N N . LYS A 1 551 ? 19.969 28.527 -42.902 1.00 83.44 551 LYS A N 1
ATOM 4372 C CA . LYS A 1 551 ? 20.281 28.917 -41.523 1.00 83.44 551 LYS A CA 1
ATOM 4373 C C . LYS A 1 551 ? 21.491 29.846 -41.467 1.00 83.44 551 LYS A C 1
ATOM 4375 O O . LYS A 1 551 ? 21.428 30.913 -40.870 1.00 83.44 551 LYS A O 1
ATOM 4380 N N . ARG A 1 552 ? 22.598 29.438 -42.090 1.00 83.25 552 ARG A N 1
ATOM 4381 C CA . ARG A 1 552 ? 23.871 30.165 -42.037 1.00 83.25 552 ARG A CA 1
ATOM 4382 C C . ARG A 1 552 ? 23.773 31.583 -42.604 1.00 83.25 552 ARG A C 1
ATOM 4384 O O . ARG A 1 552 ? 24.473 32.462 -42.115 1.00 83.25 552 ARG A O 1
ATOM 4391 N N . GLN A 1 553 ? 22.938 31.783 -43.623 1.00 85.94 553 GLN A N 1
ATOM 4392 C CA . GLN A 1 553 ? 22.720 33.093 -44.242 1.00 85.94 553 GLN A CA 1
ATOM 4393 C C . GLN A 1 553 ? 21.710 33.949 -43.466 1.00 85.94 553 GLN A C 1
ATOM 4395 O O . GLN A 1 553 ? 21.878 35.160 -43.380 1.00 85.94 553 GLN A O 1
ATOM 4400 N N . LEU A 1 554 ? 20.676 33.332 -42.884 1.00 85.94 554 LEU A N 1
ATOM 4401 C CA . LEU A 1 554 ? 19.619 34.052 -42.169 1.00 85.94 554 LEU A CA 1
ATOM 4402 C C . LEU A 1 554 ? 19.999 34.436 -40.737 1.00 85.94 554 LEU A C 1
ATOM 4404 O O . LEU A 1 554 ? 19.546 35.469 -40.259 1.00 85.94 554 LEU A O 1
ATOM 4408 N N . GLU A 1 555 ? 20.820 33.639 -40.051 1.00 86.81 555 GLU A N 1
ATOM 4409 C CA . GLU A 1 555 ? 21.142 33.841 -38.632 1.00 86.81 555 GLU A CA 1
ATOM 4410 C C . GLU A 1 555 ? 21.650 35.263 -38.306 1.00 86.81 555 GLU A C 1
ATOM 4412 O O . GLU A 1 555 ? 21.089 35.883 -37.402 1.00 86.81 555 GLU A O 1
ATOM 4417 N N . PRO A 1 556 ? 22.610 35.857 -39.050 1.00 88.31 556 PRO A N 1
ATOM 4418 C CA . PRO A 1 556 ? 23.086 37.211 -38.750 1.00 88.31 556 PRO A CA 1
ATOM 4419 C C . PRO A 1 556 ? 22.006 38.288 -38.938 1.00 88.31 556 PRO A C 1
ATOM 4421 O O . PRO A 1 556 ? 21.969 39.267 -38.192 1.00 88.31 556 PRO A O 1
ATOM 4424 N N . LEU A 1 557 ? 21.118 38.105 -39.925 1.00 88.31 557 LEU A N 1
ATOM 4425 C CA . LEU A 1 557 ? 20.000 39.015 -40.195 1.00 88.31 557 LEU A CA 1
ATOM 4426 C C . LEU A 1 557 ? 18.956 38.934 -39.077 1.00 88.31 557 LEU A C 1
ATOM 4428 O O . LEU A 1 557 ? 18.483 39.958 -38.589 1.00 88.31 557 LEU A O 1
ATOM 4432 N N . LEU A 1 558 ? 18.633 37.713 -38.645 1.00 87.94 558 LEU A N 1
ATOM 4433 C CA . LEU A 1 558 ? 17.677 37.455 -37.573 1.00 87.94 558 LEU A CA 1
ATOM 4434 C C . LEU A 1 558 ? 18.184 37.976 -36.225 1.00 87.94 558 LEU A C 1
ATOM 4436 O O . LEU A 1 558 ? 17.433 38.652 -35.529 1.00 87.94 558 LEU A O 1
ATOM 4440 N N . GLN A 1 559 ? 19.450 37.730 -35.874 1.00 86.88 559 GLN A N 1
ATOM 4441 C CA . GLN A 1 559 ? 20.041 38.218 -34.622 1.00 86.88 559 GLN A CA 1
ATOM 4442 C C . GLN A 1 559 ? 19.968 39.743 -34.516 1.00 86.88 559 GLN A C 1
ATOM 4444 O O . GLN A 1 559 ? 19.435 40.263 -33.539 1.00 86.88 559 GLN A O 1
ATOM 4449 N N . LYS A 1 560 ? 20.402 40.455 -35.565 1.00 89.19 560 LYS A N 1
ATOM 4450 C CA . LYS A 1 560 ? 20.399 41.926 -35.621 1.00 89.19 560 LYS A CA 1
ATOM 4451 C C . LYS A 1 560 ? 19.027 42.534 -35.319 1.00 89.19 560 LYS A C 1
ATOM 4453 O O . LYS A 1 560 ? 18.943 43.623 -34.757 1.00 89.19 560 LYS A O 1
ATOM 4458 N N . VAL A 1 561 ? 17.970 41.849 -35.739 1.00 90.06 561 VAL A N 1
ATOM 4459 C CA . VAL A 1 561 ? 16.602 42.358 -35.692 1.00 90.06 561 VAL A CA 1
ATOM 4460 C C . VAL A 1 561 ? 15.837 41.858 -34.466 1.00 90.06 561 VAL A C 1
ATOM 4462 O O . VAL A 1 561 ? 14.967 42.566 -33.976 1.00 90.06 561 VAL A O 1
ATOM 4465 N N . LEU A 1 562 ? 16.154 40.674 -33.936 1.00 88.50 562 LEU A N 1
ATOM 4466 C CA . LEU A 1 562 ? 15.429 40.066 -32.814 1.00 88.50 562 LEU A CA 1
ATOM 4467 C C . LEU A 1 562 ? 16.067 40.342 -31.446 1.00 88.50 562 LEU A C 1
ATOM 4469 O O . LEU A 1 562 ? 15.334 40.453 -30.463 1.00 88.50 562 LEU A O 1
ATOM 4473 N N . GLU A 1 563 ? 17.393 40.496 -31.370 1.00 88.38 563 GLU A N 1
ATOM 4474 C CA . GLU A 1 563 ? 18.128 40.724 -30.115 1.00 88.38 563 GLU A CA 1
ATOM 4475 C C . GLU A 1 563 ? 17.599 41.905 -29.278 1.00 88.38 563 GLU A C 1
ATOM 4477 O O . GLU A 1 563 ? 17.395 41.721 -28.073 1.00 88.38 563 GLU A O 1
ATOM 4482 N N . PRO A 1 564 ? 17.247 43.071 -29.868 1.00 89.88 564 PRO A N 1
ATOM 4483 C CA . PRO A 1 564 ? 16.684 44.193 -29.111 1.00 89.88 564 PRO A CA 1
ATOM 4484 C C . PRO A 1 564 ? 15.351 43.885 -28.417 1.00 89.88 564 PRO A C 1
ATOM 4486 O O . PRO A 1 564 ? 14.914 44.644 -27.552 1.00 89.88 564 PRO A O 1
ATOM 4489 N N . HIS A 1 565 ? 14.681 42.799 -28.805 1.00 88.06 565 HIS A N 1
ATOM 4490 C CA . HIS A 1 565 ? 13.341 42.467 -28.346 1.00 88.06 565 HIS A CA 1
ATOM 4491 C C . HIS A 1 565 ? 13.279 41.263 -27.390 1.00 88.06 565 HIS A C 1
ATOM 4493 O O . HIS A 1 565 ? 12.207 40.985 -26.844 1.00 88.06 565 HIS A O 1
ATOM 4499 N N . TYR A 1 566 ? 14.390 40.563 -27.121 1.00 87.94 566 TYR A N 1
ATOM 4500 C CA . TYR A 1 566 ? 14.392 39.379 -26.242 1.00 87.94 566 TYR A CA 1
ATOM 4501 C C . TYR A 1 566 ? 13.869 39.665 -24.832 1.00 87.94 566 TYR A C 1
ATOM 4503 O O . TYR A 1 566 ? 13.094 38.872 -24.294 1.00 87.94 566 TYR A O 1
ATOM 4511 N N . ASP A 1 567 ? 14.220 40.825 -24.269 1.00 87.38 567 ASP A N 1
ATOM 4512 C CA . ASP A 1 567 ? 13.799 41.240 -22.923 1.00 87.38 567 ASP A CA 1
ATOM 4513 C C . ASP A 1 567 ? 12.286 41.522 -22.827 1.00 87.38 567 ASP A C 1
ATOM 4515 O O . ASP A 1 567 ? 11.739 41.618 -21.731 1.00 87.38 567 ASP A O 1
ATOM 4519 N N . VAL A 1 568 ? 11.594 41.629 -23.967 1.00 84.88 568 VAL A N 1
ATOM 4520 C CA . VAL A 1 568 ? 10.137 41.794 -24.044 1.00 84.88 568 VAL A CA 1
ATOM 4521 C C . VAL A 1 568 ? 9.459 40.463 -24.364 1.00 84.88 568 VAL A C 1
ATOM 4523 O O . VAL A 1 568 ? 8.497 40.087 -23.695 1.00 84.88 568 VAL A O 1
ATOM 4526 N N . PHE A 1 569 ? 9.966 39.730 -25.357 1.00 83.50 569 PHE A N 1
ATOM 4527 C CA . PHE A 1 569 ? 9.326 38.510 -25.852 1.00 83.50 569 PHE A CA 1
ATOM 4528 C C . PHE A 1 569 ? 9.385 37.365 -24.838 1.00 83.50 569 PHE A C 1
ATOM 4530 O O . PHE A 1 569 ? 8.370 36.715 -24.587 1.00 83.50 569 PHE A O 1
ATOM 4537 N N . LEU A 1 570 ? 10.549 37.128 -24.222 1.00 87.69 570 LEU A N 1
ATOM 4538 C CA . LEU A 1 570 ? 10.742 35.981 -23.332 1.00 87.69 570 LEU A CA 1
ATOM 4539 C C . LEU A 1 570 ? 9.858 36.046 -22.072 1.00 87.69 570 LEU A C 1
ATOM 4541 O O . LEU A 1 570 ? 9.173 35.056 -21.797 1.00 87.69 570 LEU A O 1
ATOM 4545 N N . PRO A 1 571 ? 9.777 37.177 -21.333 1.00 89.25 571 PRO A N 1
ATOM 4546 C CA . PRO A 1 571 ? 8.900 37.259 -20.165 1.00 89.25 571 PRO A CA 1
ATOM 4547 C C . PRO A 1 571 ? 7.416 37.150 -20.527 1.00 89.25 571 PRO A C 1
ATOM 4549 O O . PRO A 1 571 ? 6.646 36.535 -19.789 1.00 89.25 571 PRO A O 1
ATOM 4552 N N . GLN A 1 572 ? 6.998 37.715 -21.666 1.00 86.62 572 GLN A N 1
ATOM 4553 C CA . GLN A 1 572 ? 5.606 37.645 -22.119 1.00 86.62 572 GLN A CA 1
ATOM 4554 C C . GLN A 1 572 ? 5.178 36.206 -22.416 1.00 86.62 572 GLN A C 1
ATOM 4556 O O . GLN A 1 572 ? 4.146 35.767 -21.911 1.00 86.62 572 GLN A O 1
ATOM 4561 N N . ILE A 1 573 ? 5.987 35.459 -23.174 1.00 87.19 573 ILE A N 1
ATOM 4562 C CA . ILE A 1 573 ? 5.705 34.058 -23.520 1.00 87.19 573 ILE A CA 1
ATOM 4563 C C . ILE A 1 573 ? 5.662 33.197 -22.262 1.00 87.19 573 ILE A C 1
ATOM 4565 O O . ILE A 1 573 ? 4.717 32.432 -22.062 1.00 87.19 573 ILE A O 1
ATOM 4569 N N . LEU A 1 574 ? 6.662 33.342 -21.390 1.00 89.12 574 LEU A N 1
ATOM 4570 C CA . LEU A 1 574 ? 6.738 32.567 -20.158 1.00 89.12 574 LEU A CA 1
ATOM 4571 C C . LEU A 1 574 ? 5.534 32.848 -19.245 1.00 89.12 574 LEU A C 1
ATOM 4573 O O . LEU A 1 574 ? 4.944 31.913 -18.704 1.00 89.12 574 LEU A O 1
ATOM 4577 N N . SER A 1 575 ? 5.121 34.114 -19.130 1.00 88.00 575 SER A N 1
ATOM 4578 C CA . SER A 1 575 ? 3.941 34.519 -18.359 1.00 88.00 575 SER A CA 1
ATOM 4579 C C . SER A 1 575 ? 2.642 33.949 -18.937 1.00 88.00 575 SER A C 1
ATOM 4581 O O . SER A 1 575 ? 1.833 33.399 -18.189 1.00 88.00 575 SER A O 1
ATOM 4583 N N . GLN A 1 576 ? 2.455 34.001 -20.260 1.00 87.75 576 GLN A N 1
ATOM 4584 C CA . GLN A 1 576 ? 1.281 33.430 -20.933 1.00 87.75 576 GLN A CA 1
ATOM 4585 C C . GLN A 1 576 ? 1.181 31.916 -20.723 1.00 87.75 576 GLN A C 1
ATOM 4587 O O . GLN A 1 576 ? 0.138 31.416 -20.298 1.00 87.75 576 GLN A O 1
ATOM 4592 N N . ILE A 1 577 ? 2.284 31.196 -20.942 1.00 89.06 577 ILE A N 1
ATOM 4593 C CA . ILE A 1 577 ? 2.369 29.749 -20.721 1.00 89.06 577 ILE A CA 1
ATOM 4594 C C . ILE A 1 577 ? 2.062 29.411 -19.255 1.00 89.06 577 ILE A C 1
ATOM 4596 O O . ILE A 1 577 ? 1.254 28.524 -18.978 1.00 89.06 577 ILE A O 1
ATOM 4600 N N . LYS A 1 578 ? 2.654 30.142 -18.302 1.00 89.81 578 LYS A N 1
ATOM 4601 C CA . LYS A 1 578 ? 2.437 29.935 -16.862 1.00 89.81 578 LYS A CA 1
ATOM 4602 C C . LYS A 1 578 ? 0.978 30.161 -16.465 1.00 89.81 578 LYS A C 1
ATOM 4604 O O . LYS A 1 578 ? 0.420 29.345 -15.736 1.00 89.81 578 LYS A O 1
ATOM 4609 N N . GLN A 1 579 ? 0.345 31.226 -16.956 1.00 88.31 579 GLN A N 1
ATOM 4610 C CA . GLN A 1 579 ? -1.068 31.517 -16.687 1.00 88.31 579 GLN A CA 1
ATOM 4611 C C . GLN A 1 579 ? -1.999 30.466 -17.302 1.00 88.31 579 GLN A C 1
ATOM 4613 O O . GLN A 1 579 ? -2.929 30.012 -16.635 1.00 88.31 579 GLN A O 1
ATOM 4618 N N . GLY A 1 580 ? -1.726 30.046 -18.540 1.00 86.81 580 GLY A N 1
ATOM 4619 C CA . GLY A 1 580 ? -2.482 29.003 -19.229 1.00 86.81 580 GLY A CA 1
ATOM 4620 C C . GLY A 1 580 ? -2.430 27.662 -18.499 1.00 86.81 580 GLY A C 1
ATOM 4621 O O . GLY A 1 580 ? -3.465 27.097 -18.147 1.00 86.81 580 GLY A O 1
ATOM 4622 N N . VAL A 1 581 ? -1.222 27.205 -18.161 1.00 87.56 581 VAL A N 1
ATOM 4623 C CA . VAL A 1 581 ? -1.017 25.966 -17.396 1.00 87.56 581 VAL A CA 1
ATOM 4624 C C . VAL A 1 581 ? -1.616 26.058 -15.994 1.00 87.56 581 VAL A C 1
ATOM 4626 O O . VAL A 1 581 ? -2.172 25.080 -15.506 1.00 87.56 581 VAL A O 1
ATOM 4629 N N . ALA A 1 582 ? -1.541 27.212 -15.326 1.00 87.88 582 ALA A N 1
ATOM 4630 C CA . ALA A 1 582 ? -2.146 27.380 -14.005 1.00 87.88 582 ALA A CA 1
ATOM 4631 C C . ALA A 1 582 ? -3.679 27.264 -14.039 1.00 87.88 582 ALA A C 1
ATOM 4633 O O . ALA A 1 582 ? -4.266 26.778 -13.071 1.00 87.88 582 ALA A O 1
ATOM 4634 N N . LYS A 1 583 ? -4.313 27.684 -15.141 1.00 89.00 583 LYS A N 1
ATOM 4635 C CA . LYS A 1 583 ? -5.764 27.621 -15.333 1.00 89.00 583 LYS A CA 1
ATOM 4636 C C . LYS A 1 583 ? -6.260 26.192 -15.584 1.00 89.00 583 LYS A C 1
ATOM 4638 O O . LYS A 1 583 ? -7.225 25.781 -14.949 1.00 89.00 583 LYS A O 1
ATOM 4643 N N . ASP A 1 584 ? -5.563 25.435 -16.436 1.00 87.88 584 ASP A N 1
ATOM 4644 C CA . ASP A 1 584 ? -6.021 24.125 -16.933 1.00 87.88 584 ASP A CA 1
ATOM 4645 C C . ASP A 1 584 ? -5.077 22.961 -16.544 1.00 87.88 584 ASP A C 1
ATOM 4647 O O . ASP A 1 584 ? -4.989 21.950 -17.240 1.00 87.88 584 ASP A O 1
ATOM 4651 N N . PHE A 1 585 ? -4.356 23.085 -15.422 1.00 89.00 585 PHE A N 1
ATOM 4652 C CA . PHE A 1 585 ? -3.236 22.209 -15.031 1.00 89.00 585 PHE A CA 1
ATOM 4653 C C . PHE A 1 585 ? -3.504 20.705 -15.201 1.00 89.00 585 PHE A C 1
ATOM 4655 O O . PHE A 1 585 ? -2.705 19.990 -15.807 1.00 89.00 585 PHE A O 1
ATOM 4662 N N . THR A 1 586 ? -4.621 20.216 -14.655 1.00 90.19 586 THR A N 1
ATOM 4663 C CA . THR A 1 586 ? -4.963 18.786 -14.684 1.00 90.19 586 THR A CA 1
ATOM 4664 C C . THR A 1 586 ? -5.235 18.307 -16.106 1.00 90.19 586 THR A C 1
ATOM 4666 O O . THR A 1 586 ? -4.719 17.268 -16.506 1.00 90.19 586 THR A O 1
ATOM 4669 N N . GLN A 1 587 ? -5.980 19.095 -16.884 1.00 89.31 587 GLN A N 1
ATOM 4670 C CA . GLN A 1 587 ? -6.344 18.757 -18.256 1.00 89.31 587 GLN A CA 1
ATOM 4671 C C . GLN A 1 587 ? -5.112 18.730 -19.169 1.00 89.31 587 GLN A C 1
ATOM 4673 O O . GLN A 1 587 ? -4.936 17.784 -19.932 1.00 89.31 587 GLN A O 1
ATOM 4678 N N . VAL A 1 588 ? -4.225 19.724 -19.049 1.00 89.44 588 VAL A N 1
ATOM 4679 C CA . VAL A 1 588 ? -2.962 19.780 -19.807 1.00 89.44 588 VAL A CA 1
ATOM 4680 C C . VAL A 1 588 ? -2.084 18.577 -19.487 1.00 89.44 588 VAL A C 1
ATOM 4682 O O . VAL A 1 588 ? -1.559 17.930 -20.391 1.00 89.44 588 VAL A O 1
ATOM 4685 N N . MET A 1 589 ? -1.941 18.249 -18.201 1.00 91.94 589 MET A N 1
ATOM 4686 C CA . MET A 1 589 ? -1.163 17.092 -17.764 1.00 91.94 589 MET A CA 1
ATOM 4687 C C . MET A 1 589 ? -1.705 15.793 -18.374 1.00 91.94 589 MET A C 1
ATOM 4689 O O . MET A 1 589 ? -0.932 15.025 -18.944 1.00 91.94 589 MET A O 1
ATOM 4693 N N . GLU A 1 590 ? -3.013 15.548 -18.275 1.00 90.75 590 GLU A N 1
ATOM 4694 C CA . GLU A 1 590 ? -3.645 14.344 -18.824 1.00 90.75 590 GLU A CA 1
ATOM 4695 C C . GLU A 1 590 ? -3.492 14.259 -20.344 1.00 90.75 590 GLU A C 1
ATOM 4697 O O . GLU A 1 590 ? -3.087 13.216 -20.858 1.00 90.75 590 GLU A O 1
ATOM 4702 N N . GLN A 1 591 ? -3.722 15.363 -21.055 1.00 89.56 591 GLN A N 1
ATOM 4703 C CA . GLN A 1 591 ? -3.599 15.414 -22.508 1.00 89.56 591 GLN A CA 1
ATOM 4704 C C . GLN A 1 591 ? -2.168 15.126 -22.977 1.00 89.56 591 GLN A C 1
ATOM 4706 O O . GLN A 1 591 ? -1.976 14.349 -23.912 1.00 89.56 591 GLN A O 1
ATOM 4711 N N . ILE A 1 592 ? -1.156 15.694 -22.311 1.00 90.75 592 ILE A N 1
ATOM 4712 C CA . ILE A 1 592 ? 0.250 15.419 -22.637 1.00 90.75 592 ILE A CA 1
ATOM 4713 C C . ILE A 1 592 ? 0.567 13.938 -22.431 1.00 90.75 592 ILE A C 1
ATOM 4715 O O . ILE A 1 592 ? 1.226 13.330 -23.275 1.00 90.75 592 ILE A O 1
ATOM 4719 N N . ILE A 1 593 ? 0.106 13.345 -21.327 1.00 89.38 593 ILE A N 1
ATOM 4720 C CA . ILE A 1 593 ? 0.367 11.935 -21.024 1.00 89.38 593 ILE A CA 1
ATOM 4721 C C . ILE A 1 593 ? -0.286 11.036 -22.082 1.00 89.38 593 ILE A C 1
ATOM 4723 O O . ILE A 1 593 ? 0.409 10.217 -22.679 1.00 89.38 593 ILE A O 1
ATOM 4727 N N . VAL A 1 594 ? -1.583 11.209 -22.352 1.00 89.31 594 VAL A N 1
ATOM 4728 C CA . VAL A 1 594 ? -2.330 10.384 -23.320 1.00 89.31 594 VAL A CA 1
ATOM 4729 C C . VAL A 1 594 ? -1.716 10.494 -24.716 1.00 89.31 594 VAL A C 1
ATOM 4731 O O . VAL A 1 594 ? -1.305 9.484 -25.285 1.00 89.31 594 VAL A O 1
ATOM 4734 N N . ASN A 1 595 ? -1.520 11.717 -25.216 1.00 89.62 595 ASN A N 1
ATOM 4735 C CA . ASN A 1 595 ? -0.951 11.947 -26.545 1.00 89.62 595 ASN A CA 1
ATOM 4736 C C . ASN A 1 595 ? 0.487 11.416 -26.676 1.00 89.62 595 ASN A C 1
ATOM 4738 O O . ASN A 1 595 ? 0.909 11.027 -27.765 1.00 89.62 595 ASN A O 1
ATOM 4742 N N . THR A 1 596 ? 1.264 11.404 -25.587 1.00 88.06 596 THR A N 1
ATOM 4743 C CA . THR A 1 596 ? 2.604 10.795 -25.589 1.00 88.06 596 THR A CA 1
ATOM 4744 C C . THR A 1 596 ? 2.511 9.287 -25.784 1.00 88.06 596 THR A C 1
ATOM 4746 O O . THR A 1 596 ? 3.269 8.730 -26.578 1.00 88.06 596 THR A O 1
ATOM 4749 N N . MET A 1 597 ? 1.600 8.631 -25.066 1.00 85.12 597 MET A N 1
ATOM 4750 C CA . MET A 1 597 ? 1.480 7.173 -25.077 1.00 85.12 597 MET A CA 1
ATOM 4751 C C . MET A 1 597 ? 0.833 6.638 -26.357 1.00 85.12 597 MET A C 1
ATOM 4753 O O . MET A 1 597 ? 1.186 5.549 -26.797 1.00 85.12 597 MET A O 1
ATOM 4757 N N . GLU A 1 598 ? -0.052 7.408 -26.994 1.00 85.25 598 GLU A N 1
ATOM 4758 C CA . GLU A 1 598 ? -0.673 7.046 -28.277 1.00 85.25 598 GLU A CA 1
ATOM 4759 C C . GLU A 1 598 ? 0.278 7.192 -29.478 1.00 85.25 598 GLU A C 1
ATOM 4761 O O . GLU A 1 598 ? 0.039 6.625 -30.546 1.00 85.25 598 GLU A O 1
ATOM 4766 N N . ARG A 1 599 ? 1.385 7.935 -29.337 1.00 78.25 599 ARG A N 1
ATOM 4767 C CA . ARG A 1 599 ? 2.346 8.124 -30.430 1.00 78.25 599 ARG A CA 1
ATOM 4768 C C . ARG A 1 599 ? 3.163 6.863 -30.702 1.00 78.25 599 ARG A C 1
ATOM 4770 O O . ARG A 1 599 ? 4.098 6.519 -29.975 1.00 78.25 599 ARG A O 1
ATOM 4777 N N . THR A 1 600 ? 2.907 6.259 -31.857 1.00 67.25 600 THR A N 1
ATOM 4778 C CA . THR A 1 600 ? 3.580 5.051 -32.362 1.00 67.25 600 THR A CA 1
ATOM 4779 C C . THR A 1 600 ? 4.902 5.313 -33.097 1.00 67.25 600 THR A C 1
ATOM 4781 O O . THR A 1 600 ? 5.498 4.378 -33.623 1.00 67.25 600 THR A O 1
ATOM 4784 N N . THR A 1 601 ? 5.399 6.557 -33.134 1.00 66.94 601 THR A N 1
ATOM 4785 C CA . THR A 1 601 ? 6.646 6.909 -33.843 1.00 66.94 601 THR A CA 1
ATOM 4786 C C . THR A 1 601 ? 7.861 6.141 -33.299 1.00 66.94 601 THR A C 1
ATOM 4788 O O . THR A 1 601 ? 7.927 5.849 -32.105 1.00 66.94 601 THR A O 1
ATOM 4791 N N . SER A 1 602 ? 8.856 5.865 -34.149 1.00 59.59 602 SER A N 1
ATOM 4792 C CA . SER A 1 602 ? 10.128 5.178 -33.824 1.00 59.59 602 SER A CA 1
ATOM 4793 C C . SER A 1 602 ? 11.083 5.990 -32.923 1.00 59.59 602 SER A C 1
ATOM 4795 O O . SER A 1 602 ? 12.203 5.567 -32.647 1.00 59.59 602 SER A O 1
ATOM 4797 N N . THR A 1 603 ? 10.661 7.170 -32.462 1.00 69.38 603 THR A N 1
ATOM 4798 C CA . THR A 1 603 ? 11.471 8.118 -31.686 1.00 69.38 603 THR A CA 1
ATOM 4799 C C . THR A 1 603 ? 11.558 7.757 -30.202 1.00 69.38 603 THR A C 1
ATOM 4801 O O . THR A 1 603 ? 10.711 7.038 -29.665 1.00 69.38 603 THR A O 1
ATOM 4804 N N . SER A 1 604 ? 12.577 8.282 -29.508 1.00 77.62 604 SER A N 1
ATOM 4805 C CA . SER A 1 604 ? 12.755 8.022 -28.074 1.00 77.62 604 SER A CA 1
ATOM 4806 C C . SER A 1 604 ? 11.589 8.578 -27.245 1.00 77.62 604 SER A C 1
ATOM 4808 O O . SER A 1 604 ? 10.943 9.560 -27.626 1.00 77.62 604 SER A O 1
ATOM 4810 N N . LEU A 1 605 ? 11.325 7.975 -26.079 1.00 81.31 605 LEU A N 1
ATOM 4811 C CA . LEU A 1 605 ? 10.260 8.425 -25.174 1.00 81.31 605 LEU A CA 1
ATOM 4812 C C . LEU A 1 605 ? 10.439 9.897 -24.775 1.00 81.31 605 LEU A C 1
ATOM 4814 O O . LEU A 1 605 ? 9.475 10.656 -24.777 1.00 81.31 605 LEU A O 1
ATOM 4818 N N . GLU A 1 606 ? 11.677 10.322 -24.520 1.00 83.94 606 GLU A N 1
ATOM 4819 C CA . GLU A 1 606 ? 12.010 11.717 -24.226 1.00 83.94 606 GLU A CA 1
ATOM 4820 C C . GLU A 1 606 ? 11.586 12.662 -25.363 1.00 83.94 606 GLU A C 1
ATOM 4822 O O . GLU A 1 606 ? 10.947 13.685 -25.114 1.00 83.94 606 GLU A O 1
ATOM 4827 N N . GLN A 1 607 ? 11.881 12.310 -26.619 1.00 83.88 607 GLN A N 1
ATOM 4828 C CA . GLN A 1 607 ? 11.487 13.113 -27.780 1.00 83.88 607 GLN A CA 1
ATOM 4829 C C . GLN A 1 607 ? 9.966 13.149 -27.962 1.00 83.88 607 GLN A C 1
ATOM 4831 O O . GLN A 1 607 ? 9.407 14.202 -28.283 1.00 83.88 607 GLN A O 1
ATOM 4836 N N . LYS A 1 608 ? 9.277 12.022 -27.734 1.00 87.12 608 LYS A N 1
ATOM 4837 C CA . LYS A 1 608 ? 7.806 11.969 -27.761 1.00 87.12 608 LYS A CA 1
ATOM 4838 C C . LYS A 1 608 ? 7.211 12.913 -26.722 1.00 87.12 608 LYS A C 1
ATOM 4840 O O . LYS A 1 608 ? 6.412 13.767 -27.094 1.00 87.12 608 LYS A O 1
ATOM 4845 N N . VAL A 1 609 ? 7.663 12.820 -25.469 1.00 88.94 609 VAL A N 1
ATOM 4846 C CA . VAL A 1 609 ? 7.190 13.686 -24.381 1.00 88.94 609 VAL A CA 1
ATOM 4847 C C . VAL A 1 609 ? 7.452 15.149 -24.717 1.00 88.94 609 VAL A C 1
ATOM 4849 O O . VAL A 1 609 ? 6.510 15.932 -24.726 1.00 88.94 609 VAL A O 1
ATOM 4852 N N . LYS A 1 610 ? 8.695 15.525 -25.050 1.00 88.94 610 LYS A N 1
ATOM 4853 C CA . LYS A 1 610 ? 9.055 16.920 -25.355 1.00 88.94 610 LYS A CA 1
ATOM 4854 C C . LYS A 1 610 ? 8.218 17.492 -26.495 1.00 88.94 610 LYS A C 1
ATOM 4856 O O . LYS A 1 610 ? 7.670 18.578 -26.358 1.00 88.94 610 LYS A O 1
ATOM 4861 N N . SER A 1 611 ? 8.066 16.755 -27.594 1.00 87.00 611 SER A N 1
ATOM 4862 C CA . SER A 1 611 ? 7.299 17.235 -28.751 1.00 87.00 611 SER A CA 1
ATOM 4863 C C . SER A 1 611 ? 5.798 17.370 -28.474 1.00 87.00 611 SER A C 1
ATOM 4865 O O . SER A 1 611 ? 5.190 18.336 -28.925 1.00 87.00 611 SER A O 1
ATOM 4867 N N . VAL A 1 612 ? 5.192 16.455 -27.711 1.00 90.19 612 VAL A N 1
ATOM 4868 C CA . VAL A 1 612 ? 3.793 16.591 -27.266 1.00 90.19 612 VAL A CA 1
ATOM 4869 C C . VAL A 1 612 ? 3.642 17.751 -26.278 1.00 90.19 612 VAL A C 1
ATOM 4871 O O . VAL A 1 612 ? 2.660 18.491 -26.337 1.00 90.19 612 VAL A O 1
ATOM 4874 N N . PHE A 1 613 ? 4.625 17.945 -25.399 1.00 90.19 613 PHE A N 1
ATOM 4875 C CA . PHE A 1 613 ? 4.661 19.050 -24.445 1.00 90.19 613 PHE A CA 1
ATOM 4876 C C . PHE A 1 613 ? 4.716 20.404 -25.166 1.00 90.19 613 PHE A C 1
ATOM 4878 O O . PHE A 1 613 ? 3.917 21.282 -24.860 1.00 90.19 613 PHE A O 1
ATOM 4885 N N . ILE A 1 614 ? 5.583 20.545 -26.178 1.00 88.81 614 ILE A N 1
ATOM 4886 C CA . ILE A 1 614 ? 5.664 21.730 -27.050 1.00 88.81 614 ILE A CA 1
ATOM 4887 C C . ILE A 1 614 ? 4.300 22.024 -27.685 1.00 88.81 614 ILE A C 1
ATOM 4889 O O . ILE A 1 614 ? 3.769 23.115 -27.498 1.00 88.81 614 ILE A O 1
ATOM 4893 N N . GLN A 1 615 ? 3.690 21.032 -28.344 1.00 88.38 615 GLN A N 1
ATOM 4894 C CA . GLN A 1 615 ? 2.371 21.180 -28.980 1.00 88.38 615 GLN A CA 1
ATOM 4895 C C . GLN A 1 615 ? 1.283 21.607 -27.988 1.00 88.38 615 GLN A C 1
ATOM 4897 O O . GLN A 1 615 ? 0.405 22.401 -28.318 1.00 88.38 615 GLN A O 1
ATOM 4902 N N . SER A 1 616 ? 1.347 21.092 -26.760 1.00 89.00 616 SER A N 1
ATOM 4903 C CA . SER A 1 616 ? 0.364 21.395 -25.718 1.00 89.00 616 SER A CA 1
ATOM 4904 C C . SER A 1 616 ? 0.553 22.789 -25.120 1.00 89.00 616 SER A C 1
ATOM 4906 O O . SER A 1 616 ? -0.415 23.373 -24.649 1.00 89.00 616 SER A O 1
ATOM 4908 N N . LEU A 1 617 ? 1.771 23.341 -25.136 1.00 86.44 617 LEU A N 1
ATOM 4909 C CA . LEU A 1 617 ? 2.036 24.699 -24.653 1.00 86.44 617 LEU A CA 1
ATOM 4910 C C . LEU A 1 617 ? 1.861 25.773 -25.729 1.00 86.44 617 LEU A C 1
ATOM 4912 O O . LEU A 1 617 ? 1.544 26.917 -25.400 1.00 86.44 617 LEU A O 1
ATOM 4916 N N . GLU A 1 618 ? 2.021 25.419 -27.006 1.00 85.62 618 GLU A N 1
ATOM 4917 C CA . GLU A 1 618 ? 1.856 26.332 -28.143 1.00 85.62 618 GLU A CA 1
ATOM 4918 C C . GLU A 1 618 ? 0.495 27.037 -28.166 1.00 85.62 618 GLU A C 1
ATOM 4920 O O . GLU A 1 618 ? 0.422 28.193 -28.594 1.00 85.62 618 GLU A O 1
ATOM 4925 N N . ILE A 1 619 ? -0.559 26.381 -27.666 1.00 86.19 619 ILE A N 1
ATOM 4926 C CA . ILE A 1 619 ? -1.931 26.912 -27.626 1.00 86.19 619 ILE A CA 1
ATOM 4927 C C . ILE A 1 619 ? -2.082 28.139 -26.717 1.00 86.19 619 ILE A C 1
ATOM 4929 O O . ILE A 1 619 ? -3.018 28.915 -26.895 1.00 86.19 619 ILE A O 1
ATOM 4933 N N . TYR A 1 620 ? -1.183 28.314 -25.742 1.00 86.56 620 TYR A N 1
ATOM 4934 C CA . TYR A 1 620 ? -1.234 29.421 -24.783 1.00 86.56 620 TYR A CA 1
ATOM 4935 C C . TYR A 1 620 ? -0.524 30.677 -25.274 1.00 86.56 620 TYR A C 1
ATOM 4937 O O . TYR A 1 620 ? -0.694 31.746 -24.690 1.00 86.56 620 TYR A O 1
ATOM 4945 N N . VAL A 1 621 ? 0.264 30.557 -26.341 1.00 83.38 621 VAL A N 1
ATOM 4946 C CA . VAL A 1 621 ? 0.983 31.682 -26.928 1.00 83.38 621 VAL A CA 1
ATOM 4947 C C . VAL A 1 621 ? 0.047 32.421 -27.885 1.00 83.38 621 VAL A C 1
ATOM 4949 O O . VAL A 1 621 ? -0.355 31.893 -28.926 1.00 83.38 621 VAL A O 1
ATOM 4952 N N . ASP A 1 622 ? -0.323 33.644 -27.509 1.00 75.38 622 ASP A N 1
ATOM 4953 C CA . ASP A 1 622 ? -1.282 34.468 -28.251 1.00 75.38 622 ASP A CA 1
ATOM 4954 C C . ASP A 1 622 ? -0.666 35.106 -29.515 1.00 75.38 622 ASP A C 1
ATOM 4956 O O . ASP A 1 622 ? 0.544 35.322 -29.615 1.00 75.38 622 ASP A O 1
ATOM 4960 N N . LYS A 1 623 ? -1.526 35.483 -30.471 1.00 73.75 623 LYS A N 1
ATOM 4961 C CA . LYS A 1 623 ? -1.183 36.162 -31.732 1.00 73.75 623 LYS A CA 1
ATOM 4962 C C . LYS A 1 623 ? -0.431 37.480 -31.532 1.00 73.75 623 LYS A C 1
ATOM 4964 O O . LYS A 1 623 ? 0.257 37.923 -32.444 1.00 73.75 623 LYS A O 1
ATOM 4969 N N . THR A 1 624 ? -0.519 38.099 -30.354 1.00 73.56 624 THR A N 1
ATOM 4970 C CA . THR A 1 624 ? 0.245 39.312 -30.015 1.00 73.56 624 THR A CA 1
ATOM 4971 C C . THR A 1 624 ? 1.766 39.104 -30.140 1.00 73.56 624 THR A C 1
ATOM 4973 O O . THR A 1 624 ? 2.486 40.021 -30.548 1.00 73.56 624 THR A O 1
ATOM 4976 N N . LEU A 1 625 ? 2.267 37.892 -29.859 1.00 78.94 625 LEU A N 1
ATOM 4977 C CA . LEU A 1 625 ? 3.666 37.545 -30.124 1.00 78.94 625 LEU A CA 1
ATOM 4978 C C . LEU A 1 625 ? 3.945 37.490 -31.628 1.00 78.94 625 LEU A C 1
ATOM 4980 O O . LEU A 1 625 ? 4.946 38.041 -32.076 1.00 78.94 625 LEU A O 1
ATOM 4984 N N . ASP A 1 626 ? 3.067 36.841 -32.397 1.00 80.94 626 ASP A N 1
ATOM 4985 C CA . ASP A 1 626 ? 3.226 36.715 -33.848 1.00 80.94 626 ASP A CA 1
ATOM 4986 C C . ASP A 1 626 ? 3.298 38.099 -34.503 1.00 80.94 626 ASP A C 1
ATOM 4988 O O . ASP A 1 626 ? 4.137 38.321 -35.368 1.00 80.94 626 ASP A O 1
ATOM 4992 N N . GLU A 1 627 ? 2.479 39.054 -34.057 1.00 82.94 627 GLU A N 1
ATOM 4993 C CA . GLU A 1 627 ? 2.526 40.439 -34.541 1.00 82.94 627 GLU A CA 1
ATOM 4994 C C . GLU A 1 627 ? 3.837 41.143 -34.176 1.00 82.94 627 GLU A C 1
ATOM 4996 O O . GLU A 1 627 ? 4.407 41.856 -35.000 1.00 82.94 627 GLU A O 1
ATOM 5001 N N . SER A 1 628 ? 4.366 40.896 -32.978 1.00 83.12 628 SER A N 1
ATOM 5002 C CA . SER A 1 628 ? 5.640 41.479 -32.544 1.00 83.12 628 SER A CA 1
ATOM 5003 C C . SER A 1 628 ? 6.836 40.882 -33.302 1.00 83.12 628 SER A C 1
ATOM 5005 O O . SER A 1 628 ? 7.737 41.608 -33.722 1.00 83.12 628 SER A O 1
ATOM 5007 N N . LEU A 1 629 ? 6.821 39.568 -33.553 1.00 86.19 629 LEU A N 1
ATOM 5008 C CA . LEU A 1 629 ? 7.806 38.876 -34.388 1.00 86.19 629 LEU A CA 1
ATOM 5009 C C . LEU A 1 629 ? 7.715 39.321 -35.853 1.00 86.19 629 LEU A C 1
ATOM 5011 O O . LEU A 1 629 ? 8.748 39.552 -36.477 1.00 86.19 629 LEU A O 1
ATOM 5015 N N . LYS A 1 630 ? 6.503 39.500 -36.395 1.00 87.75 630 LYS A N 1
ATOM 5016 C CA . LYS A 1 630 ? 6.286 40.066 -37.738 1.00 87.75 630 LYS A CA 1
ATOM 5017 C C . LYS A 1 630 ? 6.848 41.480 -37.842 1.00 87.75 630 LYS A C 1
ATOM 5019 O O . LYS A 1 630 ? 7.539 41.784 -38.809 1.00 87.75 630 LYS A O 1
ATOM 5024 N N . GLN A 1 631 ? 6.584 42.337 -36.853 1.00 87.19 631 GLN A N 1
ATOM 5025 C CA . GLN A 1 631 ? 7.120 43.701 -36.815 1.00 87.19 631 GLN A CA 1
ATOM 5026 C C . GLN A 1 631 ? 8.645 43.725 -36.786 1.00 87.19 631 GLN A C 1
ATOM 5028 O O . GLN A 1 631 ? 9.239 44.562 -37.462 1.00 87.19 631 GLN A O 1
ATOM 5033 N N . ALA A 1 632 ? 9.272 42.814 -36.037 1.00 88.31 632 ALA A N 1
ATOM 5034 C CA . ALA A 1 632 ? 10.717 42.654 -36.055 1.00 88.31 632 ALA A CA 1
ATOM 5035 C C . ALA A 1 632 ? 11.174 42.193 -37.449 1.00 88.31 632 ALA A C 1
ATOM 5037 O O . ALA A 1 632 ? 11.867 42.932 -38.133 1.00 88.31 632 ALA A O 1
ATOM 5038 N N . ILE A 1 633 ? 10.702 41.045 -37.944 1.00 88.19 633 ILE A N 1
ATOM 5039 C CA . ILE A 1 633 ? 11.138 40.447 -39.223 1.00 88.19 633 ILE A CA 1
ATOM 5040 C C . ILE A 1 633 ? 10.936 41.383 -40.428 1.00 88.19 633 ILE A C 1
ATOM 5042 O O . ILE A 1 633 ? 11.763 41.382 -41.336 1.00 88.19 633 ILE A O 1
ATOM 5046 N N . ASN A 1 634 ? 9.907 42.234 -40.424 1.00 88.94 634 ASN A N 1
ATOM 5047 C CA . ASN A 1 634 ? 9.676 43.238 -41.471 1.00 88.94 634 ASN A CA 1
ATOM 5048 C C . ASN A 1 634 ? 10.744 44.346 -41.534 1.00 88.94 634 ASN A C 1
ATOM 5050 O O . ASN A 1 634 ? 10.774 45.097 -42.505 1.00 88.94 634 ASN A O 1
ATOM 5054 N N . GLN A 1 635 ? 11.614 44.459 -40.527 1.00 89.94 635 GLN A N 1
ATOM 5055 C CA . GLN A 1 635 ? 12.772 45.358 -40.547 1.00 89.94 635 GLN A CA 1
ATOM 5056 C C . GLN A 1 635 ? 13.947 44.786 -41.355 1.00 89.94 635 GLN A C 1
ATOM 5058 O O . GLN A 1 635 ? 14.899 45.517 -41.624 1.00 89.94 635 GLN A O 1
ATOM 5063 N N . ILE A 1 636 ? 13.902 43.503 -41.739 1.00 88.44 636 ILE A N 1
ATOM 5064 C CA . ILE A 1 636 ? 14.887 42.899 -42.642 1.00 88.44 636 ILE A CA 1
ATOM 5065 C C . ILE A 1 636 ? 14.598 43.393 -44.068 1.00 88.44 636 ILE A C 1
ATOM 5067 O O . ILE A 1 636 ? 13.488 43.171 -44.563 1.00 88.44 636 ILE A O 1
ATOM 5071 N N . PRO A 1 637 ? 15.564 44.038 -44.747 1.00 89.81 637 PRO A N 1
ATOM 5072 C CA . PRO A 1 637 ? 15.400 44.451 -46.136 1.00 89.81 637 PRO A CA 1
ATOM 5073 C C . PRO A 1 637 ? 15.071 43.263 -47.051 1.00 89.81 637 PRO A C 1
ATOM 5075 O O . PRO A 1 637 ? 15.640 42.177 -46.924 1.00 89.81 637 PRO A O 1
ATOM 5078 N N . GLU A 1 638 ? 14.129 43.456 -47.977 1.00 85.12 638 GLU A N 1
ATOM 5079 C CA . GLU A 1 638 ? 13.641 42.380 -48.849 1.00 85.12 638 GLU A CA 1
ATOM 5080 C C . GLU A 1 638 ? 14.730 41.802 -49.754 1.00 85.12 638 GLU A C 1
ATOM 5082 O O . GLU A 1 638 ? 14.759 40.600 -50.009 1.00 85.12 638 GLU A O 1
ATOM 5087 N N . ASP A 1 639 ? 15.643 42.653 -50.208 1.00 82.62 639 ASP A N 1
ATOM 5088 C CA . ASP A 1 639 ? 16.811 42.295 -51.000 1.00 82.62 639 ASP A CA 1
ATOM 5089 C C . ASP A 1 639 ? 17.819 41.457 -50.205 1.00 82.62 639 ASP A C 1
ATOM 5091 O O . ASP A 1 639 ? 18.292 40.446 -50.721 1.00 82.62 639 ASP A O 1
ATOM 5095 N N . GLU A 1 640 ? 18.084 41.802 -48.940 1.00 85.12 640 GLU A N 1
ATOM 5096 C CA . GLU A 1 640 ? 18.949 41.005 -48.055 1.00 85.12 640 GLU A CA 1
ATOM 5097 C C . GLU A 1 640 ? 18.346 39.619 -47.769 1.00 85.12 640 GLU A C 1
ATOM 5099 O O . GLU A 1 640 ? 19.050 38.606 -47.786 1.00 85.12 640 GLU A O 1
ATOM 5104 N N . LEU A 1 641 ? 17.026 39.550 -47.555 1.00 81.88 641 LEU A N 1
ATOM 5105 C CA . LEU A 1 641 ? 16.326 38.285 -47.334 1.00 81.88 641 LEU A CA 1
ATOM 5106 C C . LEU A 1 641 ? 16.343 37.406 -48.593 1.00 81.88 641 LEU A C 1
ATOM 5108 O O . LEU A 1 641 ? 16.631 36.211 -48.513 1.00 81.88 641 LEU A O 1
ATOM 5112 N N . LEU A 1 642 ? 16.051 37.981 -49.762 1.00 80.06 642 LEU A N 1
ATOM 5113 C CA . LEU A 1 642 ? 16.084 37.258 -51.034 1.00 80.06 642 LEU A CA 1
ATOM 5114 C C . LEU A 1 642 ? 17.498 36.781 -51.379 1.00 80.06 642 LEU A C 1
ATOM 5116 O O . LEU A 1 642 ? 17.634 35.642 -51.832 1.00 80.06 642 LEU A O 1
ATOM 5120 N N . ASP A 1 643 ? 18.531 37.588 -51.114 1.00 83.25 643 ASP A N 1
ATOM 5121 C CA . ASP A 1 643 ? 19.926 37.181 -51.306 1.00 83.25 643 ASP A CA 1
ATOM 5122 C C . ASP A 1 643 ? 20.284 36.009 -50.384 1.00 83.25 643 ASP A C 1
ATOM 5124 O O . ASP A 1 643 ? 20.823 35.010 -50.855 1.00 83.25 643 ASP A O 1
ATOM 5128 N N . ALA A 1 644 ? 19.887 36.032 -49.108 1.00 83.50 644 ALA A N 1
ATOM 5129 C CA . ALA A 1 644 ? 20.135 34.917 -48.190 1.00 83.50 644 ALA A CA 1
ATOM 5130 C C . ALA A 1 644 ? 19.556 33.582 -48.706 1.00 83.50 644 ALA A C 1
ATOM 5132 O O . ALA A 1 644 ? 20.245 32.553 -48.711 1.00 83.50 644 ALA A O 1
ATOM 5133 N N . TYR A 1 645 ? 18.313 33.597 -49.199 1.00 80.44 645 TYR A N 1
ATOM 5134 C CA . TYR A 1 645 ? 17.700 32.426 -49.831 1.00 80.44 645 TYR A CA 1
ATOM 5135 C C . TYR A 1 645 ? 18.416 32.052 -51.138 1.00 80.44 645 TYR A C 1
ATOM 5137 O O . TYR A 1 645 ? 18.734 30.880 -51.353 1.00 80.44 645 TYR A O 1
ATOM 5145 N N . GLU A 1 646 ? 18.709 33.019 -52.009 1.00 78.75 646 GLU A N 1
ATOM 5146 C CA . GLU A 1 646 ? 19.391 32.793 -53.286 1.00 78.75 646 GLU A CA 1
ATOM 5147 C C . GLU A 1 646 ? 20.785 32.177 -53.102 1.00 78.75 646 GLU A C 1
ATOM 5149 O O . GLU A 1 646 ? 21.120 31.211 -53.797 1.00 78.75 646 GLU A O 1
ATOM 5154 N N . GLN A 1 647 ? 21.580 32.671 -52.152 1.00 81.62 647 GLN A N 1
ATOM 5155 C CA . GLN A 1 647 ? 22.898 32.125 -51.829 1.00 81.62 647 GLN A CA 1
ATOM 5156 C C . GLN A 1 647 ? 22.792 30.683 -51.324 1.00 81.62 647 GLN A C 1
ATOM 5158 O O . GLN A 1 647 ? 23.577 29.825 -51.750 1.00 81.62 647 GLN A O 1
ATOM 5163 N N . ALA A 1 648 ? 21.792 30.380 -50.489 1.00 81.06 648 ALA A N 1
ATOM 5164 C CA . ALA A 1 648 ? 21.529 29.015 -50.045 1.00 81.06 648 ALA A CA 1
ATOM 5165 C C . ALA A 1 648 ? 21.167 28.091 -51.218 1.00 81.06 648 ALA A C 1
ATOM 5167 O O . ALA A 1 648 ? 21.776 27.028 -51.386 1.00 81.06 648 ALA A O 1
ATOM 5168 N N . PHE A 1 649 ? 20.263 28.533 -52.100 1.00 76.62 649 PHE A N 1
ATOM 5169 C CA . PHE A 1 649 ? 19.879 27.793 -53.305 1.00 76.62 649 PHE A CA 1
ATOM 5170 C C . PHE A 1 649 ? 21.076 27.551 -54.228 1.00 76.62 649 PHE A C 1
ATOM 5172 O O . PHE A 1 649 ? 21.298 26.423 -54.668 1.00 76.62 649 PHE A O 1
ATOM 5179 N N . LEU A 1 650 ? 21.880 28.581 -54.506 1.00 76.56 650 LEU A N 1
ATOM 5180 C CA . LEU A 1 650 ? 23.038 28.491 -55.395 1.00 76.56 650 LEU A CA 1
ATOM 5181 C C . LEU A 1 650 ? 24.109 27.545 -54.858 1.00 76.56 650 LEU A C 1
ATOM 5183 O O . LEU A 1 650 ? 24.729 26.818 -55.640 1.00 76.56 650 LEU A O 1
ATOM 5187 N N . LYS A 1 651 ? 24.342 27.535 -53.545 1.00 80.81 651 LYS A N 1
ATOM 5188 C CA . LYS A 1 651 ? 25.363 26.675 -52.948 1.00 80.81 651 LYS A CA 1
ATOM 5189 C C . LYS A 1 651 ? 24.969 25.200 -53.001 1.00 80.81 651 LYS A C 1
ATOM 5191 O O . LYS A 1 651 ? 25.789 24.379 -53.417 1.00 80.81 651 LYS A O 1
ATOM 5196 N N . VAL A 1 652 ? 23.720 24.872 -52.670 1.00 77.19 652 VAL A N 1
ATOM 5197 C CA . VAL A 1 652 ? 23.196 23.498 -52.760 1.00 77.19 652 VAL A CA 1
ATOM 5198 C C . VAL A 1 652 ? 23.090 23.053 -54.215 1.00 77.19 652 VAL A C 1
ATOM 5200 O O . VAL A 1 652 ? 23.548 21.973 -54.565 1.00 77.19 652 VAL A O 1
ATOM 5203 N N . TYR A 1 653 ? 22.608 23.918 -55.109 1.00 75.62 653 TYR A N 1
ATOM 5204 C CA . TYR A 1 653 ? 22.558 23.652 -56.549 1.00 75.62 653 TYR A CA 1
ATOM 5205 C C . TYR A 1 653 ? 23.942 23.310 -57.128 1.00 75.62 653 TYR A C 1
ATOM 5207 O O . TYR A 1 653 ? 24.097 22.324 -57.854 1.00 75.62 653 TYR A O 1
ATOM 5215 N N . ARG A 1 654 ? 24.982 24.075 -56.757 1.00 75.88 654 ARG A N 1
ATOM 5216 C CA . ARG A 1 654 ? 26.380 23.799 -57.141 1.00 75.88 654 ARG A CA 1
ATOM 5217 C C . ARG A 1 654 ? 26.896 22.480 -56.564 1.00 75.88 654 ARG A C 1
ATOM 5219 O O . ARG A 1 654 ? 27.716 21.828 -57.209 1.00 75.88 654 ARG A O 1
ATOM 5226 N N . MET A 1 655 ? 26.443 22.093 -55.373 1.00 75.38 655 MET A N 1
ATOM 5227 C CA . MET A 1 655 ? 26.769 20.805 -54.759 1.00 75.38 655 MET A CA 1
ATOM 5228 C C . MET A 1 655 ? 26.099 19.639 -55.506 1.00 75.38 655 MET A C 1
ATOM 5230 O O . MET A 1 655 ? 26.773 18.657 -55.814 1.00 75.38 655 MET A O 1
ATOM 5234 N N . GLN A 1 656 ? 24.822 19.772 -55.878 1.00 71.38 656 GLN A N 1
ATOM 5235 C CA . GLN A 1 656 ? 24.047 18.738 -56.574 1.00 71.38 656 GLN A CA 1
ATOM 5236 C C . GLN A 1 656 ? 24.504 18.486 -58.013 1.00 71.38 656 GLN A C 1
ATOM 5238 O O . GLN A 1 656 ? 24.595 17.334 -58.413 1.00 71.38 656 GLN A O 1
ATOM 5243 N N . ILE A 1 657 ? 24.870 19.516 -58.788 1.00 69.44 657 ILE A N 1
ATOM 5244 C CA . ILE A 1 657 ? 25.362 19.330 -60.173 1.00 69.44 657 ILE A CA 1
ATOM 5245 C C . ILE A 1 657 ? 26.660 18.511 -60.230 1.00 69.44 657 ILE A C 1
ATOM 5247 O O . ILE A 1 657 ? 26.933 17.844 -61.229 1.00 69.44 657 ILE A O 1
ATOM 5251 N N . ARG A 1 658 ? 27.466 18.540 -59.162 1.00 68.12 658 ARG A N 1
ATOM 5252 C CA . ARG A 1 658 ? 28.702 17.749 -59.064 1.00 68.12 658 ARG A CA 1
ATOM 5253 C C . ARG A 1 658 ? 28.432 16.253 -58.862 1.00 68.12 658 ARG A C 1
ATOM 5255 O O . ARG A 1 658 ? 29.310 15.451 -59.168 1.00 68.12 658 ARG A O 1
ATOM 5262 N N . LYS A 1 659 ? 27.240 15.871 -58.390 1.00 70.50 659 LYS A N 1
ATOM 5263 C CA . LYS A 1 659 ? 26.786 14.478 -58.275 1.00 70.50 659 LYS A CA 1
ATOM 5264 C C . LYS A 1 659 ? 25.950 14.135 -59.522 1.00 70.50 659 LYS A C 1
ATOM 5266 O O . LYS A 1 659 ? 24.853 14.654 -59.702 1.00 70.50 659 LYS A O 1
ATOM 5271 N N . ALA A 1 660 ? 26.471 13.281 -60.409 1.00 55.62 660 ALA A N 1
ATOM 5272 C CA . ALA A 1 660 ? 25.917 13.042 -61.754 1.00 55.62 660 ALA A CA 1
ATOM 5273 C C . ALA A 1 660 ? 24.434 12.590 -61.796 1.00 55.62 660 ALA A C 1
ATOM 5275 O O . ALA A 1 660 ? 23.773 12.808 -62.811 1.00 55.62 660 ALA A O 1
ATOM 5276 N N . ASP A 1 661 ? 23.916 12.034 -60.697 1.00 58.00 661 ASP A N 1
ATOM 5277 C CA . ASP A 1 661 ? 22.599 11.385 -60.587 1.00 58.00 661 ASP A CA 1
ATOM 5278 C C . ASP A 1 661 ? 21.455 12.296 -60.077 1.00 58.00 661 ASP A C 1
ATOM 5280 O O . ASP A 1 661 ? 20.322 11.852 -59.929 1.00 58.00 661 ASP A O 1
ATOM 5284 N N . GLN A 1 662 ? 21.707 13.585 -59.795 1.00 62.31 662 GLN A N 1
ATOM 5285 C CA . GLN A 1 662 ? 20.728 14.478 -59.129 1.00 62.31 662 GLN A CA 1
ATOM 5286 C C . GLN A 1 662 ? 20.294 15.698 -59.968 1.00 62.31 662 GLN A C 1
ATOM 5288 O O . GLN A 1 662 ? 19.915 16.750 -59.444 1.00 62.31 662 GLN A O 1
ATOM 5293 N N . ARG A 1 663 ? 20.317 15.570 -61.302 1.00 61.97 663 ARG A N 1
ATOM 5294 C CA . ARG A 1 663 ? 19.990 16.666 -62.241 1.00 61.97 663 ARG A CA 1
ATOM 5295 C C . ARG A 1 663 ? 18.550 17.185 -62.129 1.00 61.97 663 ARG A C 1
ATOM 5297 O O . ARG A 1 663 ? 18.339 18.381 -62.313 1.00 61.97 663 ARG A O 1
ATOM 5304 N N . GLU A 1 664 ? 17.576 16.332 -61.815 1.00 62.38 664 GLU A N 1
ATOM 5305 C CA . GLU A 1 664 ? 16.174 16.753 -61.641 1.00 62.38 664 GLU A CA 1
ATOM 5306 C C . GLU A 1 664 ? 15.965 17.565 -60.350 1.00 62.38 664 GLU A C 1
ATOM 5308 O O . GLU A 1 664 ? 15.315 18.610 -60.376 1.00 62.38 664 GLU A O 1
ATOM 5313 N N . SER A 1 665 ? 16.621 17.191 -59.245 1.00 60.03 665 SER A N 1
ATOM 5314 C CA . SER A 1 665 ? 16.614 17.979 -58.001 1.00 60.03 665 SER A CA 1
ATOM 5315 C C . SER A 1 665 ? 17.272 19.352 -58.183 1.00 60.03 665 SER A C 1
ATOM 5317 O O . SER A 1 665 ? 16.788 20.353 -57.657 1.00 60.03 665 SER A O 1
ATOM 5319 N N . ALA A 1 666 ? 18.339 19.431 -58.984 1.00 63.78 666 ALA A N 1
ATOM 5320 C CA . ALA A 1 666 ? 18.989 20.695 -59.322 1.00 63.78 666 ALA A CA 1
ATOM 5321 C C . ALA A 1 666 ? 18.063 21.630 -60.131 1.00 63.78 666 ALA A C 1
ATOM 5323 O O . ALA A 1 666 ? 17.997 22.828 -59.851 1.00 63.78 666 ALA A O 1
ATOM 5324 N N . LYS A 1 667 ? 17.296 21.100 -61.097 1.00 66.19 667 LYS A N 1
ATOM 5325 C CA . LYS A 1 667 ? 16.294 21.885 -61.846 1.00 66.19 667 LYS A CA 1
ATOM 5326 C C . LYS A 1 667 ? 15.175 22.410 -60.942 1.00 66.19 667 LYS A C 1
ATOM 5328 O O . LYS A 1 667 ? 14.774 23.562 -61.096 1.00 66.19 667 LYS A O 1
ATOM 5333 N N . ALA A 1 668 ? 14.708 21.604 -59.986 1.00 65.50 668 ALA A N 1
ATOM 5334 C CA . ALA A 1 668 ? 13.698 22.020 -59.012 1.00 65.50 668 ALA A CA 1
ATOM 5335 C C . ALA A 1 668 ? 14.185 23.186 -58.128 1.00 65.50 668 ALA A C 1
ATOM 5337 O O . ALA A 1 668 ? 13.448 24.152 -57.939 1.00 65.50 668 ALA A O 1
ATOM 5338 N N . LEU A 1 669 ? 15.444 23.152 -57.666 1.00 65.44 669 LEU A N 1
ATOM 5339 C CA . LEU A 1 669 ? 16.065 24.255 -56.913 1.00 65.44 669 LEU A CA 1
ATOM 5340 C C . LEU A 1 669 ? 16.173 25.544 -57.744 1.00 65.44 669 LEU A C 1
ATOM 5342 O O . LEU A 1 669 ? 15.940 26.633 -57.225 1.00 65.44 669 LEU A O 1
ATOM 5346 N N . LEU A 1 670 ? 16.490 25.438 -59.039 1.00 67.06 670 LEU A N 1
ATOM 5347 C CA . LEU A 1 670 ? 16.577 26.593 -59.938 1.00 67.06 670 LEU A CA 1
ATOM 5348 C C . LEU A 1 670 ? 15.198 27.219 -60.211 1.00 67.06 670 LEU A C 1
ATOM 5350 O O . LEU A 1 670 ? 15.066 28.441 -60.254 1.00 67.06 670 LEU A O 1
ATOM 5354 N N . LEU A 1 671 ? 14.162 26.391 -60.364 1.00 67.50 671 LEU A N 1
ATOM 5355 C CA . LEU A 1 671 ? 12.787 26.860 -60.531 1.00 67.50 671 LEU A CA 1
ATOM 5356 C C . LEU A 1 671 ? 12.253 27.508 -59.244 1.00 67.50 671 LEU A C 1
ATOM 5358 O O . LEU A 1 671 ? 11.621 28.560 -59.315 1.00 67.50 671 LEU A O 1
ATOM 5362 N N . ALA A 1 672 ? 12.565 26.935 -58.078 1.00 67.00 672 ALA A N 1
ATOM 5363 C CA . ALA A 1 672 ? 12.253 27.524 -56.776 1.00 67.00 672 ALA A CA 1
ATOM 5364 C C . ALA A 1 672 ? 12.960 28.875 -56.572 1.00 67.00 672 ALA A C 1
ATOM 5366 O O . ALA A 1 672 ? 12.312 29.837 -56.161 1.00 67.00 672 ALA A O 1
ATOM 5367 N N . LYS A 1 673 ? 14.243 28.977 -56.954 1.00 71.44 673 LYS A N 1
ATOM 5368 C CA . LYS A 1 673 ? 15.005 30.234 -56.959 1.00 71.44 673 LYS A CA 1
ATOM 5369 C C . LYS A 1 673 ? 14.299 31.321 -57.781 1.00 71.44 673 LYS A C 1
ATOM 5371 O O . LYS A 1 673 ? 14.120 32.436 -57.306 1.00 71.44 673 LYS A O 1
ATOM 5376 N N . ASN A 1 674 ? 13.856 31.001 -58.997 1.00 72.81 674 ASN A N 1
ATOM 5377 C CA . ASN A 1 674 ? 13.195 31.977 -59.876 1.00 72.81 674 ASN A CA 1
ATOM 5378 C C . ASN A 1 674 ? 11.823 32.443 -59.351 1.00 72.81 674 ASN A C 1
ATOM 5380 O O . ASN A 1 674 ? 11.321 33.474 -59.787 1.00 72.81 674 ASN A O 1
ATOM 5384 N N . GLN A 1 675 ? 11.219 31.703 -58.415 1.00 74.75 675 GLN A N 1
ATOM 5385 C CA . GLN A 1 675 ? 9.965 32.068 -57.750 1.00 74.75 675 GLN A CA 1
ATOM 5386 C C . GLN A 1 675 ? 10.174 32.825 -56.425 1.00 74.75 675 GLN A C 1
ATOM 5388 O O . GLN A 1 675 ? 9.184 33.251 -55.827 1.00 74.75 675 GLN A O 1
ATOM 5393 N N . LEU A 1 676 ? 11.419 33.012 -55.959 1.00 71.38 676 LEU A N 1
ATOM 5394 C CA . LEU A 1 676 ? 11.725 33.666 -54.678 1.00 71.38 676 LEU A CA 1
ATOM 5395 C C . LEU A 1 676 ? 11.050 35.038 -54.510 1.00 71.38 676 LEU A C 1
ATOM 5397 O O . LEU A 1 676 ? 10.369 35.213 -53.497 1.00 71.38 676 LEU A O 1
ATOM 5401 N N . PRO A 1 677 ? 11.125 35.974 -55.483 1.00 72.94 677 PRO A N 1
ATOM 5402 C CA . PRO A 1 677 ? 10.556 37.313 -55.309 1.00 72.94 677 PRO A CA 1
ATOM 5403 C C . PRO A 1 677 ? 9.034 37.295 -55.135 1.00 72.94 677 PRO A C 1
ATOM 5405 O O . PRO A 1 677 ? 8.470 38.117 -54.426 1.00 72.94 677 PRO A O 1
ATOM 5408 N N . THR A 1 678 ? 8.355 36.316 -55.743 1.00 75.31 678 THR A N 1
ATOM 5409 C CA . THR A 1 678 ? 6.891 36.172 -55.659 1.00 75.31 678 THR A CA 1
ATOM 5410 C C . THR A 1 678 ? 6.403 35.524 -54.359 1.00 75.31 678 THR A C 1
ATOM 5412 O O . THR A 1 678 ? 5.198 35.464 -54.136 1.00 75.31 678 THR A O 1
ATOM 5415 N N . LYS A 1 679 ? 7.313 35.018 -53.513 1.00 75.50 679 LYS A N 1
ATOM 5416 C CA . LYS A 1 679 ? 6.998 34.263 -52.285 1.00 75.50 679 LYS A CA 1
ATOM 5417 C C . LYS A 1 679 ? 7.564 34.893 -51.009 1.00 75.50 679 LYS A C 1
ATOM 5419 O O . LYS A 1 679 ? 7.532 34.258 -49.959 1.00 75.50 679 LYS A O 1
ATOM 5424 N N . ILE A 1 680 ? 8.073 36.122 -51.080 1.00 76.75 680 ILE A N 1
ATOM 5425 C CA . ILE A 1 680 ? 8.775 36.759 -49.959 1.00 76.75 680 ILE A CA 1
ATOM 5426 C C . ILE A 1 680 ? 7.917 36.880 -48.692 1.00 76.75 680 ILE A C 1
ATOM 5428 O O . ILE A 1 680 ? 8.381 36.528 -47.610 1.00 76.75 680 ILE A O 1
ATOM 5432 N N . GLU A 1 681 ? 6.646 37.262 -48.827 1.00 79.56 681 GLU A N 1
ATOM 5433 C CA . GLU A 1 681 ? 5.711 37.339 -47.696 1.00 79.56 681 GLU A CA 1
ATOM 5434 C C . GLU A 1 681 ? 5.465 35.963 -47.067 1.00 79.56 681 GLU A C 1
ATOM 5436 O O . GLU A 1 681 ? 5.504 35.815 -45.848 1.00 79.56 681 GLU A O 1
ATOM 5441 N N . THR A 1 682 ? 5.343 34.918 -47.889 1.00 78.06 682 THR A N 1
ATOM 5442 C CA . THR A 1 682 ? 5.236 33.535 -47.407 1.00 78.06 682 THR A CA 1
ATOM 5443 C C . THR A 1 682 ? 6.482 33.106 -46.624 1.00 78.06 682 THR A C 1
ATOM 5445 O O . THR A 1 682 ? 6.360 32.393 -45.630 1.00 78.06 682 THR A O 1
ATOM 5448 N N . TYR A 1 683 ? 7.682 33.547 -47.017 1.00 79.06 683 TYR A N 1
ATOM 5449 C CA . TYR A 1 683 ? 8.909 33.251 -46.268 1.00 79.06 683 TYR A CA 1
ATOM 5450 C C . TYR A 1 683 ? 8.981 34.000 -44.939 1.00 79.06 683 TYR A C 1
ATOM 5452 O O . TYR A 1 683 ? 9.395 33.409 -43.942 1.00 79.06 683 TYR A O 1
ATOM 5460 N N . LYS A 1 684 ? 8.543 35.264 -44.890 1.00 82.75 684 LYS A N 1
ATOM 5461 C CA . LYS A 1 684 ? 8.444 36.022 -43.633 1.00 82.75 684 LYS A CA 1
ATOM 5462 C C . LYS A 1 684 ? 7.466 35.349 -42.661 1.00 82.75 684 LYS A C 1
ATOM 5464 O O . LYS A 1 684 ? 7.809 35.153 -41.498 1.00 82.75 684 LYS A O 1
ATOM 5469 N N . GLU A 1 685 ? 6.300 34.903 -43.133 1.00 81.44 685 GLU A N 1
ATOM 5470 C CA . GLU A 1 685 ? 5.328 34.158 -42.314 1.00 81.44 685 GLU A CA 1
ATOM 5471 C C . GLU A 1 685 ? 5.890 32.826 -41.794 1.00 81.44 685 GLU A C 1
ATOM 5473 O O . GLU A 1 685 ? 5.739 32.497 -40.614 1.00 81.44 685 GLU A O 1
ATOM 5478 N N . GLN A 1 686 ? 6.591 32.075 -42.648 1.00 80.81 686 GLN A N 1
ATOM 5479 C CA . GLN A 1 686 ? 7.267 30.838 -42.247 1.00 80.81 686 GLN A CA 1
ATOM 5480 C C . GLN A 1 686 ? 8.368 31.093 -41.208 1.00 80.81 686 GLN A C 1
ATOM 5482 O O . GLN A 1 686 ? 8.525 30.295 -40.283 1.00 80.81 686 GLN A O 1
ATOM 5487 N N . LEU A 1 687 ? 9.101 32.208 -41.320 1.00 81.81 687 LEU A N 1
ATOM 5488 C CA . LEU A 1 687 ? 10.115 32.604 -40.343 1.00 81.81 687 LEU A CA 1
ATOM 5489 C C . LEU A 1 687 ? 9.498 32.933 -38.984 1.00 81.81 687 LEU A C 1
ATOM 5491 O O . LEU A 1 687 ? 9.990 32.427 -37.979 1.00 81.81 687 LEU A O 1
ATOM 5495 N N . VAL A 1 688 ? 8.401 33.698 -38.946 1.00 84.31 688 VAL A N 1
ATOM 5496 C CA . VAL A 1 688 ? 7.659 33.994 -37.705 1.00 84.31 688 VAL A CA 1
ATOM 5497 C C . VAL A 1 688 ? 7.253 32.699 -37.004 1.00 84.31 688 VAL A C 1
ATOM 5499 O O . VAL A 1 688 ? 7.568 32.508 -35.829 1.00 84.31 688 VAL A O 1
ATOM 5502 N N . ALA A 1 689 ? 6.610 31.783 -37.737 1.00 80.56 689 ALA A N 1
ATOM 5503 C CA . ALA A 1 689 ? 6.169 30.502 -37.193 1.00 80.56 689 ALA A CA 1
ATOM 5504 C C . ALA A 1 689 ? 7.349 29.669 -36.667 1.00 80.56 689 ALA A C 1
ATOM 5506 O O . ALA A 1 689 ? 7.270 29.095 -35.579 1.00 80.56 689 ALA A O 1
ATOM 5507 N N . LYS A 1 690 ? 8.472 29.642 -37.401 1.00 80.06 690 LYS A N 1
ATOM 5508 C CA . LYS A 1 690 ? 9.651 28.866 -37.007 1.00 80.06 690 LYS A CA 1
ATOM 5509 C C . LYS A 1 690 ? 10.359 29.451 -35.785 1.00 80.06 690 LYS A C 1
ATOM 5511 O O . LYS A 1 690 ? 10.745 28.701 -34.895 1.00 80.06 690 LYS A O 1
ATOM 5516 N N . ILE A 1 691 ? 10.496 30.774 -35.709 1.00 83.06 691 ILE A N 1
ATOM 5517 C CA . ILE A 1 691 ? 11.098 31.463 -34.559 1.00 83.06 691 ILE A CA 1
ATOM 5518 C C . ILE A 1 691 ? 10.232 31.273 -33.314 1.00 83.06 691 ILE A C 1
ATOM 5520 O O . ILE A 1 691 ? 10.762 30.945 -32.254 1.00 83.06 691 ILE A O 1
ATOM 5524 N N . ARG A 1 692 ? 8.904 31.393 -33.444 1.00 83.75 692 ARG A N 1
ATOM 5525 C CA . ARG A 1 692 ? 7.963 31.098 -32.356 1.00 83.75 692 ARG A CA 1
ATOM 5526 C C . ARG A 1 692 ? 8.160 29.684 -31.816 1.00 83.75 692 ARG A C 1
ATOM 5528 O O . ARG A 1 692 ? 8.345 29.519 -30.611 1.00 83.75 692 ARG A O 1
ATOM 5535 N N . GLN A 1 693 ? 8.145 28.684 -32.697 1.00 81.38 693 GLN A N 1
ATOM 5536 C CA . GLN A 1 693 ? 8.356 27.289 -32.314 1.00 81.38 693 GLN A CA 1
ATOM 5537 C C . GLN A 1 693 ? 9.703 27.112 -31.600 1.00 81.38 693 GLN A C 1
ATOM 5539 O O . GLN A 1 693 ? 9.769 26.479 -30.553 1.00 81.38 693 GLN A O 1
ATOM 5544 N N . ASN A 1 694 ? 10.770 27.733 -32.109 1.00 81.25 694 ASN A N 1
ATOM 5545 C CA . ASN A 1 694 ? 12.103 27.632 -31.518 1.00 81.25 694 ASN A CA 1
ATOM 5546 C C . ASN A 1 694 ? 12.172 28.237 -30.110 1.00 81.25 694 ASN A C 1
ATOM 5548 O O . ASN A 1 694 ? 12.783 27.639 -29.227 1.00 81.25 694 ASN A O 1
ATOM 5552 N N . ILE A 1 695 ? 11.530 29.384 -29.869 1.00 84.00 695 ILE A N 1
ATOM 5553 C CA . ILE A 1 695 ? 11.487 29.986 -28.529 1.00 84.00 695 ILE A CA 1
ATOM 5554 C C . ILE A 1 695 ? 10.765 29.052 -27.548 1.00 84.00 695 ILE A C 1
ATOM 5556 O O . ILE A 1 695 ? 11.256 28.820 -26.444 1.00 84.00 695 ILE A O 1
ATOM 5560 N N . ILE A 1 696 ? 9.641 28.457 -27.960 1.00 86.25 696 ILE A N 1
ATOM 5561 C CA . ILE A 1 696 ? 8.903 27.488 -27.135 1.00 86.25 696 ILE A CA 1
ATOM 5562 C C . ILE A 1 696 ? 9.750 26.232 -26.895 1.00 86.25 696 ILE A C 1
ATOM 5564 O O . ILE A 1 696 ? 9.835 25.766 -25.761 1.00 86.25 696 ILE A O 1
ATOM 5568 N N . ASN A 1 697 ? 10.440 25.725 -27.919 1.00 86.94 697 ASN A N 1
ATOM 5569 C CA . ASN A 1 697 ? 11.357 24.591 -27.800 1.00 86.94 697 ASN A CA 1
ATOM 5570 C C . ASN A 1 697 ? 12.472 24.867 -26.784 1.00 86.94 697 ASN A C 1
ATOM 5572 O O . ASN A 1 697 ? 12.771 23.996 -25.972 1.00 86.94 697 ASN A O 1
ATOM 5576 N N . LEU A 1 698 ? 13.077 26.060 -26.803 1.00 88.19 698 LEU A N 1
ATOM 5577 C CA . LEU A 1 698 ? 14.106 26.454 -25.833 1.00 88.19 698 LEU A CA 1
ATOM 5578 C C . LEU A 1 698 ? 13.542 26.483 -24.410 1.00 88.19 698 LEU A C 1
ATOM 5580 O O . LEU A 1 698 ? 14.131 25.883 -23.514 1.00 88.19 698 LEU A O 1
ATOM 5584 N N . ILE A 1 699 ? 12.365 27.091 -24.218 1.00 87.94 699 ILE A N 1
ATOM 5585 C CA . ILE A 1 699 ? 11.676 27.105 -22.920 1.00 87.94 699 ILE A CA 1
ATOM 5586 C C . ILE A 1 699 ? 11.437 25.673 -22.430 1.00 87.94 699 ILE A C 1
ATOM 5588 O O . ILE A 1 699 ? 11.794 25.341 -21.302 1.00 87.94 699 ILE A O 1
ATOM 5592 N N . VAL A 1 700 ? 10.868 24.804 -23.269 1.00 88.44 700 VAL A N 1
ATOM 5593 C CA . VAL A 1 700 ? 10.600 23.408 -22.902 1.00 88.44 700 VAL A CA 1
ATOM 5594 C C . VAL A 1 700 ? 11.898 22.663 -22.598 1.00 88.44 700 VAL A C 1
ATOM 5596 O O . VAL A 1 700 ? 11.981 21.993 -21.575 1.00 88.44 700 VAL A O 1
ATOM 5599 N N . ASN A 1 701 ? 12.936 22.801 -23.420 1.00 89.38 701 ASN A N 1
ATOM 5600 C CA . ASN A 1 701 ? 14.214 22.132 -23.185 1.00 89.38 701 ASN A CA 1
ATOM 5601 C C . ASN A 1 701 ? 14.829 22.522 -21.837 1.00 89.38 701 ASN A C 1
ATOM 5603 O O . ASN A 1 701 ? 15.238 21.629 -21.095 1.00 89.38 701 ASN A O 1
ATOM 5607 N N . GLU A 1 702 ? 14.810 23.809 -21.485 1.00 90.25 702 GLU A N 1
ATOM 5608 C CA . GLU A 1 702 ? 15.289 24.291 -20.186 1.00 90.25 702 GLU A CA 1
ATOM 5609 C C . GLU A 1 702 ? 14.439 23.779 -19.014 1.00 90.25 702 GLU A C 1
ATOM 5611 O O . GLU A 1 702 ? 14.975 23.348 -17.992 1.00 90.25 702 GLU A O 1
ATOM 5616 N N . LEU A 1 703 ? 13.110 23.723 -19.155 1.00 88.94 703 LEU A N 1
ATOM 5617 C CA . LEU A 1 703 ? 12.238 23.168 -18.109 1.00 88.94 703 LEU A CA 1
ATOM 5618 C C . LEU A 1 703 ? 12.511 21.672 -17.842 1.00 88.94 703 LEU A C 1
ATOM 5620 O O . LEU A 1 703 ? 12.365 21.191 -16.707 1.00 88.94 703 LEU A O 1
ATOM 5624 N N . PHE A 1 704 ? 12.935 20.944 -18.877 1.00 90.31 704 PHE A N 1
ATOM 5625 C CA . PHE A 1 704 ? 13.304 19.530 -18.811 1.00 90.31 704 PHE A CA 1
ATOM 5626 C C . PHE A 1 704 ? 14.746 19.291 -18.328 1.00 90.31 704 PHE A C 1
ATOM 5628 O O . PHE A 1 704 ? 15.106 18.141 -18.071 1.00 90.31 704 PHE A O 1
ATOM 5635 N N . VAL A 1 705 ? 15.568 20.328 -18.123 1.00 88.06 705 VAL A N 1
ATOM 5636 C CA . VAL A 1 705 ? 16.909 20.162 -17.536 1.00 88.06 705 VAL A CA 1
ATOM 5637 C C . VAL A 1 705 ? 16.799 19.520 -16.146 1.00 88.06 705 VAL A C 1
ATOM 5639 O O . VAL A 1 705 ? 16.002 19.928 -15.289 1.00 88.06 705 VAL A O 1
ATOM 5642 N N . GLY A 1 706 ? 17.593 18.466 -15.931 1.00 82.94 706 GLY A N 1
ATOM 5643 C CA . GLY A 1 706 ? 17.592 17.675 -14.697 1.00 82.94 706 GLY A CA 1
ATOM 5644 C C . GLY A 1 706 ? 16.358 16.784 -14.510 1.00 82.94 706 GLY A C 1
ATOM 5645 O O . GLY A 1 706 ? 16.090 16.365 -13.385 1.00 82.94 706 GLY A O 1
ATOM 5646 N N . VAL A 1 707 ? 15.580 16.530 -15.568 1.00 85.00 707 VAL A N 1
ATOM 5647 C CA . VAL A 1 707 ? 14.459 15.580 -15.556 1.00 85.00 707 VAL A CA 1
ATOM 5648 C C . VAL A 1 707 ? 14.863 14.317 -16.311 1.00 85.00 707 VAL A C 1
ATOM 5650 O O . VAL A 1 707 ? 15.170 14.369 -17.498 1.00 85.00 707 VAL A O 1
ATOM 5653 N N . GLU A 1 708 ? 14.873 13.179 -15.620 1.00 79.44 708 GLU A N 1
ATOM 5654 C CA . GLU A 1 708 ? 15.246 11.890 -16.203 1.00 79.44 708 GLU A CA 1
ATOM 5655 C C . GLU A 1 708 ? 14.015 11.205 -16.818 1.00 79.44 708 GLU A C 1
ATOM 5657 O O . GLU A 1 708 ? 13.040 10.913 -16.129 1.00 79.44 708 GLU A O 1
ATOM 5662 N N . LEU A 1 709 ? 14.056 10.969 -18.131 1.00 80.00 709 LEU A N 1
ATOM 5663 C CA . LEU A 1 709 ? 12.960 10.397 -18.934 1.00 80.00 709 LEU A CA 1
ATOM 5664 C C . LEU A 1 709 ? 13.318 9.065 -19.593 1.00 80.00 709 LEU A C 1
ATOM 5666 O O . LEU A 1 709 ? 12.582 8.561 -20.444 1.00 80.00 709 LEU A O 1
ATOM 5670 N N . ASN A 1 710 ? 14.448 8.490 -19.196 1.00 80.12 710 ASN A N 1
ATOM 5671 C CA . ASN A 1 710 ? 14.965 7.281 -19.803 1.00 80.12 710 ASN A CA 1
ATOM 5672 C C . ASN A 1 710 ? 14.529 6.061 -19.002 1.00 80.12 710 ASN A C 1
ATOM 5674 O O . ASN A 1 710 ? 14.869 5.897 -17.832 1.00 80.12 710 ASN A O 1
ATOM 5678 N N . TRP A 1 711 ? 13.799 5.170 -19.667 1.00 83.12 711 TRP A N 1
ATOM 5679 C CA . TRP A 1 711 ? 13.526 3.843 -19.142 1.00 83.12 711 TRP A CA 1
ATOM 5680 C C . TRP A 1 711 ? 14.753 2.952 -19.359 1.00 83.12 711 TRP A C 1
ATOM 5682 O O . TRP A 1 711 ? 14.936 2.330 -20.409 1.00 83.12 711 TRP A O 1
ATOM 5692 N N . THR A 1 712 ? 15.646 2.961 -18.375 1.00 86.00 712 THR A N 1
ATOM 5693 C CA . THR A 1 712 ? 16.928 2.255 -18.439 1.00 86.00 712 THR A CA 1
ATOM 5694 C C . THR A 1 712 ? 16.801 0.788 -18.031 1.00 86.00 712 THR A C 1
ATOM 5696 O O . THR A 1 712 ? 15.818 0.365 -17.409 1.00 86.00 712 THR A O 1
ATOM 5699 N N . ASP A 1 713 ? 17.837 0.004 -18.325 1.00 87.44 713 ASP A N 1
ATOM 5700 C CA . ASP A 1 713 ? 17.968 -1.376 -17.850 1.00 87.44 713 ASP A CA 1
ATOM 5701 C C . ASP A 1 713 ? 17.872 -1.416 -16.317 1.00 87.44 713 ASP A C 1
ATOM 5703 O O . ASP A 1 713 ? 17.150 -2.237 -15.757 1.00 87.44 713 ASP A O 1
ATOM 5707 N N . GLY A 1 714 ? 18.504 -0.456 -15.629 1.00 87.44 714 GLY A N 1
ATOM 5708 C CA . GLY A 1 714 ? 18.434 -0.302 -14.175 1.00 87.44 714 GLY A CA 1
ATOM 5709 C C . GLY A 1 714 ? 17.008 -0.123 -13.640 1.00 87.44 714 GLY A C 1
ATOM 5710 O O . GLY A 1 714 ? 16.659 -0.709 -12.613 1.00 87.44 714 GLY A O 1
ATOM 5711 N N . VAL A 1 715 ? 16.164 0.653 -14.331 1.00 87.88 715 VAL A N 1
ATOM 5712 C CA . VAL A 1 715 ? 14.735 0.789 -13.989 1.00 87.88 715 VAL A CA 1
ATOM 5713 C C . VAL A 1 715 ? 13.997 -0.528 -14.233 1.00 87.88 715 VAL A C 1
ATOM 5715 O O . VAL A 1 715 ? 13.216 -0.954 -13.380 1.00 87.88 715 VAL A O 1
ATOM 5718 N N . THR A 1 716 ? 14.285 -1.203 -15.346 1.00 89.81 716 THR A N 1
ATOM 5719 C CA . THR A 1 716 ? 13.659 -2.480 -15.729 1.00 89.81 716 THR A CA 1
ATOM 5720 C C . THR A 1 716 ? 13.933 -3.575 -14.700 1.00 89.81 716 THR A C 1
ATOM 5722 O O . THR A 1 716 ? 13.000 -4.184 -14.177 1.00 89.81 716 THR A O 1
ATOM 5725 N N . VAL A 1 717 ? 15.200 -3.787 -14.333 1.00 91.38 717 VAL A N 1
ATOM 5726 C CA . VAL A 1 717 ? 15.578 -4.865 -13.409 1.00 91.38 717 VAL A CA 1
ATOM 5727 C C . VAL A 1 717 ? 15.071 -4.617 -11.983 1.00 91.38 717 VAL A C 1
ATOM 5729 O O . VAL A 1 717 ? 14.604 -5.551 -11.334 1.00 91.38 717 VAL A O 1
ATOM 5732 N N . ARG A 1 718 ? 15.067 -3.362 -11.499 1.00 89.94 718 ARG A N 1
ATOM 5733 C CA . ARG A 1 718 ? 14.460 -3.014 -10.197 1.00 89.94 718 ARG A CA 1
ATOM 5734 C C . ARG A 1 718 ? 12.951 -3.232 -10.206 1.00 89.94 718 ARG A C 1
ATOM 5736 O O . ARG A 1 718 ? 12.392 -3.766 -9.250 1.00 89.94 718 ARG A O 1
ATOM 5743 N N . THR A 1 719 ? 12.302 -2.863 -11.304 1.00 89.56 719 THR A N 1
ATOM 5744 C CA . THR A 1 719 ? 10.864 -3.062 -11.481 1.00 89.56 719 THR A CA 1
ATOM 5745 C C . THR A 1 719 ? 10.483 -4.537 -11.397 1.00 89.56 719 THR A C 1
ATOM 5747 O O . THR A 1 719 ? 9.543 -4.891 -10.687 1.00 89.56 719 THR A O 1
ATOM 5750 N N . ALA A 1 720 ? 11.252 -5.414 -12.040 1.00 88.81 720 ALA A N 1
ATOM 5751 C CA . ALA A 1 720 ? 11.013 -6.853 -12.007 1.00 88.81 720 ALA A CA 1
ATOM 5752 C C . ALA A 1 720 ? 11.120 -7.472 -10.596 1.00 88.81 720 ALA A C 1
ATOM 5754 O O . ALA A 1 720 ? 10.680 -8.601 -10.386 1.00 88.81 720 ALA A O 1
ATOM 5755 N N . MET A 1 721 ? 11.685 -6.756 -9.612 1.00 90.19 721 MET A N 1
ATOM 5756 C CA . MET A 1 721 ? 11.759 -7.201 -8.210 1.00 90.19 721 MET A CA 1
ATOM 5757 C C . MET A 1 721 ? 10.550 -6.764 -7.389 1.00 90.19 721 MET A C 1
ATOM 5759 O O . MET A 1 721 ? 10.595 -6.849 -6.164 1.00 90.19 721 MET A O 1
ATOM 5763 N N . GLY A 1 722 ? 9.510 -6.224 -8.026 1.00 90.06 722 GLY A N 1
ATOM 5764 C CA . GLY A 1 722 ? 8.394 -5.621 -7.309 1.00 90.06 722 GLY A CA 1
ATOM 5765 C C . GLY A 1 722 ? 8.752 -4.283 -6.660 1.00 90.06 722 GLY A C 1
ATOM 5766 O O . GLY A 1 722 ? 8.119 -3.910 -5.680 1.00 90.06 722 GLY A O 1
ATOM 5767 N N . GLN A 1 723 ? 9.766 -3.574 -7.175 1.00 90.06 723 GLN A N 1
ATOM 5768 C CA . GLN A 1 723 ? 10.071 -2.182 -6.815 1.00 90.06 723 GLN A CA 1
ATOM 5769 C C . GLN A 1 723 ? 9.772 -1.232 -7.994 1.00 90.06 723 GLN A C 1
ATOM 5771 O O . GLN A 1 723 ? 9.033 -1.580 -8.920 1.00 90.06 723 GLN A O 1
ATOM 5776 N N . GLY A 1 724 ? 10.328 -0.017 -7.968 1.00 87.38 724 GLY A N 1
ATOM 5777 C CA . GLY A 1 724 ? 10.059 1.023 -8.955 1.00 87.38 724 GLY A CA 1
ATOM 5778 C C . GLY A 1 724 ? 8.717 1.690 -8.677 1.00 87.38 724 GLY A C 1
ATOM 5779 O O . GLY A 1 724 ? 8.457 2.119 -7.557 1.00 87.38 724 GLY A O 1
ATOM 5780 N N . TYR A 1 725 ? 7.861 1.762 -9.690 1.00 89.75 725 TYR A N 1
ATOM 5781 C CA . TYR A 1 725 ? 6.514 2.312 -9.551 1.00 89.75 725 TYR A CA 1
ATOM 5782 C C . TYR A 1 725 ? 5.484 1.280 -9.085 1.00 89.75 725 TYR A C 1
ATOM 5784 O O . TYR A 1 725 ? 4.341 1.655 -8.846 1.00 89.75 725 TYR A O 1
ATOM 5792 N N . ASN A 1 726 ? 5.853 0.003 -8.945 1.00 93.88 726 ASN A N 1
ATOM 5793 C CA . ASN A 1 726 ? 4.925 -1.043 -8.538 1.00 93.88 726 ASN A CA 1
ATOM 5794 C C . ASN A 1 726 ? 4.319 -0.679 -7.185 1.00 93.88 726 ASN A C 1
ATOM 5796 O O . ASN A 1 726 ? 5.046 -0.419 -6.228 1.00 93.88 726 ASN A O 1
ATOM 5800 N N . ALA A 1 727 ? 2.995 -0.650 -7.112 1.00 95.56 727 ALA A N 1
ATOM 5801 C CA . ALA A 1 727 ? 2.282 -0.356 -5.884 1.00 95.56 727 ALA A CA 1
ATOM 5802 C C . ALA A 1 727 ? 0.955 -1.109 -5.875 1.00 95.56 727 ALA A C 1
ATOM 5804 O O . ALA A 1 727 ? 0.082 -0.852 -6.704 1.00 95.56 727 ALA A O 1
ATOM 5805 N N . PHE A 1 728 ? 0.805 -2.017 -4.915 1.00 97.25 728 PHE A N 1
ATOM 5806 C CA . PHE A 1 728 ? -0.378 -2.858 -4.770 1.00 97.25 728 PHE A CA 1
ATOM 5807 C C . PHE A 1 728 ? -0.872 -2.831 -3.330 1.00 97.25 728 PHE A C 1
ATOM 5809 O O . PHE A 1 728 ? -0.083 -2.695 -2.389 1.00 97.25 728 PHE A O 1
ATOM 5816 N N . SER A 1 729 ? -2.185 -2.931 -3.153 1.00 97.88 729 SER A N 1
ATOM 5817 C CA . SER A 1 729 ? -2.774 -3.144 -1.837 1.00 97.88 729 SER A CA 1
ATOM 5818 C C . SER A 1 729 ? -2.517 -4.582 -1.368 1.00 97.88 729 SER A C 1
ATOM 5820 O O . SER A 1 729 ? -2.345 -5.484 -2.194 1.00 97.88 729 SER A O 1
ATOM 5822 N N . PRO A 1 730 ? -2.530 -4.845 -0.052 1.00 98.12 730 PRO A N 1
ATOM 5823 C CA . PRO A 1 730 ? -2.484 -6.211 0.461 1.00 98.12 730 PRO A CA 1
ATOM 5824 C C . PRO A 1 730 ? -3.565 -7.097 -0.160 1.00 98.12 730 PRO A C 1
ATOM 5826 O O . PRO A 1 730 ? -3.288 -8.230 -0.543 1.00 98.12 730 PRO A O 1
ATOM 5829 N N . LEU A 1 731 ? -4.768 -6.555 -0.359 1.00 98.12 731 LEU A N 1
ATOM 5830 C CA . LEU A 1 731 ? -5.858 -7.289 -0.989 1.00 98.12 731 LEU A CA 1
ATOM 5831 C C . LEU A 1 731 ? -5.533 -7.743 -2.428 1.00 98.12 731 LEU A C 1
ATOM 5833 O O . LEU A 1 731 ? -5.839 -8.869 -2.816 1.00 98.12 731 LEU A O 1
ATOM 5837 N N . GLN A 1 732 ? -4.859 -6.901 -3.212 1.00 98.44 732 GLN A N 1
ATOM 5838 C CA . GLN A 1 732 ? -4.417 -7.255 -4.567 1.00 98.44 732 GLN A CA 1
ATOM 5839 C C . GLN A 1 732 ? -3.339 -8.344 -4.541 1.00 98.44 732 GLN A C 1
ATOM 5841 O O . GLN A 1 732 ? -3.377 -9.270 -5.350 1.00 98.44 732 GLN A O 1
ATOM 5846 N N . ILE A 1 733 ? -2.415 -8.280 -3.576 1.00 98.56 733 ILE A N 1
ATOM 5847 C CA . ILE A 1 733 ? -1.366 -9.294 -3.412 1.00 98.56 733 ILE A CA 1
ATOM 5848 C C . ILE A 1 733 ? -1.942 -10.642 -2.971 1.00 98.56 733 ILE A C 1
ATOM 5850 O O . ILE A 1 733 ? -1.522 -11.668 -3.500 1.00 98.56 733 ILE A O 1
ATOM 5854 N N . VAL A 1 734 ? -2.920 -10.686 -2.061 1.00 98.62 734 VAL A N 1
ATOM 5855 C CA . VAL A 1 734 ? -3.505 -11.976 -1.656 1.00 98.62 734 VAL A CA 1
ATOM 5856 C C . VAL A 1 734 ? -4.303 -12.628 -2.791 1.00 98.62 734 VAL A C 1
ATOM 5858 O O . VAL A 1 734 ? -4.202 -13.841 -2.961 1.00 98.62 734 VAL A O 1
ATOM 5861 N N . ARG A 1 735 ? -5.003 -11.847 -3.634 1.00 98.38 735 ARG A N 1
ATOM 5862 C CA . ARG A 1 735 ? -5.651 -12.368 -4.856 1.00 98.38 735 ARG A CA 1
ATOM 5863 C C . ARG A 1 735 ? -4.630 -12.977 -5.816 1.00 98.38 735 ARG A C 1
ATOM 5865 O O . ARG A 1 735 ? -4.826 -14.081 -6.317 1.00 98.38 735 ARG A O 1
ATOM 5872 N N . TYR A 1 736 ? -3.523 -12.270 -6.027 1.00 98.12 736 TYR A N 1
ATOM 5873 C CA . TYR A 1 736 ? -2.400 -12.744 -6.829 1.00 98.12 736 TYR A CA 1
ATOM 5874 C C . TYR A 1 736 ? -1.854 -14.091 -6.324 1.00 98.12 736 TYR A C 1
ATOM 5876 O O . TYR A 1 736 ? -1.689 -15.031 -7.104 1.00 98.12 736 TYR A O 1
ATOM 5884 N N . ILE A 1 737 ? -1.638 -14.221 -5.012 1.00 98.62 737 ILE A N 1
ATOM 5885 C CA . ILE A 1 737 ? -1.180 -15.478 -4.410 1.00 98.62 737 ILE A CA 1
ATOM 5886 C C . ILE A 1 737 ? -2.238 -16.580 -4.508 1.00 98.62 737 ILE A C 1
ATOM 5888 O O . ILE A 1 737 ? -1.870 -17.728 -4.741 1.00 98.62 737 ILE A O 1
ATOM 5892 N N . ALA A 1 738 ? -3.530 -16.261 -4.388 1.00 98.44 738 ALA A N 1
ATOM 5893 C CA . ALA A 1 738 ? -4.606 -17.233 -4.580 1.00 98.44 738 ALA A CA 1
ATOM 5894 C C . ALA A 1 738 ? -4.592 -17.823 -6.001 1.00 98.44 738 ALA A C 1
ATOM 5896 O O . ALA A 1 738 ? -4.665 -19.043 -6.152 1.00 98.44 738 ALA A O 1
ATOM 5897 N N . GLY A 1 739 ? -4.396 -16.982 -7.025 1.00 97.44 739 GLY A N 1
ATOM 5898 C CA . GLY A 1 739 ? -4.213 -17.432 -8.408 1.00 97.44 739 GLY A CA 1
ATOM 5899 C C . GLY A 1 739 ? -2.983 -18.332 -8.571 1.00 97.44 739 GLY A C 1
ATOM 5900 O O . GLY A 1 739 ? -3.077 -19.417 -9.147 1.00 97.44 739 GLY A O 1
ATOM 5901 N N . ILE A 1 740 ? -1.839 -17.950 -7.986 1.00 98.00 740 ILE A N 1
ATOM 5902 C CA . ILE A 1 740 ? -0.648 -18.818 -7.972 1.00 98.00 740 ILE A CA 1
ATOM 5903 C C . ILE A 1 740 ? -0.954 -20.161 -7.302 1.00 98.00 740 ILE A C 1
ATOM 5905 O O . ILE A 1 740 ? -0.550 -21.201 -7.817 1.00 98.00 740 ILE A O 1
ATOM 5909 N N . ALA A 1 741 ? -1.655 -20.157 -6.170 1.00 98.12 741 ALA A N 1
ATOM 5910 C CA . ALA A 1 741 ? -1.954 -21.349 -5.389 1.00 98.12 741 ALA A CA 1
ATOM 5911 C C . ALA A 1 741 ? -2.843 -22.339 -6.157 1.00 98.12 741 ALA A C 1
ATOM 5913 O O . ALA A 1 741 ? -2.538 -23.531 -6.198 1.00 98.12 741 ALA A O 1
ATOM 5914 N N . ASN A 1 742 ? -3.915 -21.857 -6.794 1.00 96.06 742 ASN A N 1
ATOM 5915 C CA . ASN A 1 742 ? -4.872 -22.725 -7.482 1.00 96.06 742 ASN A CA 1
ATOM 5916 C C . ASN A 1 742 ? -4.437 -23.133 -8.906 1.00 96.06 742 ASN A C 1
ATOM 5918 O O . ASN A 1 742 ? -4.956 -24.126 -9.418 1.00 96.06 742 ASN A O 1
ATOM 5922 N N . LYS A 1 743 ? -3.482 -22.410 -9.520 1.00 95.88 743 LYS A N 1
ATOM 5923 C CA . LYS A 1 743 ? -2.883 -22.655 -10.855 1.00 95.88 743 LYS A CA 1
ATOM 5924 C C . LYS A 1 743 ? -3.850 -22.617 -12.041 1.00 95.88 743 LYS A C 1
ATOM 5926 O O . LYS A 1 743 ? -3.440 -22.904 -13.159 1.00 95.88 743 LYS A O 1
ATOM 5931 N N . LYS A 1 744 ? -5.124 -22.306 -11.816 1.00 94.62 744 LYS A N 1
ATOM 5932 C CA . LYS A 1 744 ? -6.193 -22.478 -12.804 1.00 94.62 744 LYS A CA 1
ATOM 5933 C C . LYS A 1 744 ? -6.818 -21.161 -13.201 1.00 94.62 744 LYS A C 1
ATOM 5935 O O . LYS A 1 744 ? -6.990 -20.915 -14.386 1.00 94.62 744 LYS A O 1
ATOM 5940 N N . VAL A 1 745 ? -7.184 -20.338 -12.225 1.00 96.44 745 VAL A N 1
ATOM 5941 C CA . VAL A 1 745 ? -8.061 -19.196 -12.464 1.00 96.44 745 VAL A CA 1
ATOM 5942 C C . VAL A 1 745 ? -7.845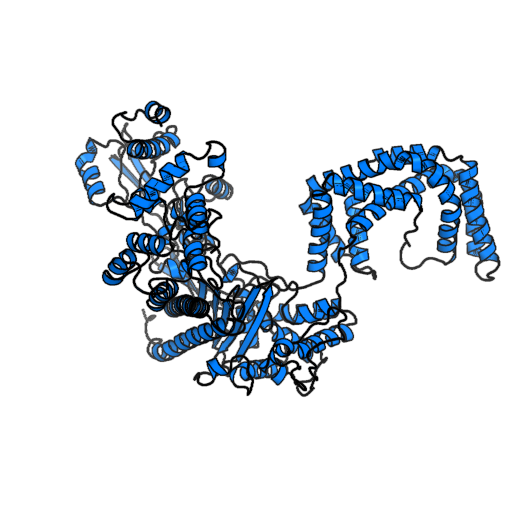 -18.111 -11.416 1.00 96.44 745 VAL A C 1
ATOM 5944 O O . VAL A 1 745 ? -7.605 -18.383 -10.239 1.00 96.44 745 VAL A O 1
ATOM 5947 N N . THR A 1 746 ? -7.954 -16.859 -11.840 1.00 96.88 746 THR A N 1
ATOM 5948 C CA . THR A 1 746 ? -8.023 -15.717 -10.925 1.00 96.88 746 THR A CA 1
ATOM 5949 C C . THR A 1 746 ? -9.488 -15.370 -10.681 1.00 96.88 746 THR A C 1
ATOM 5951 O O . THR A 1 746 ? -10.207 -15.075 -11.634 1.00 96.88 746 THR A O 1
ATOM 5954 N N . TYR A 1 747 ? -9.923 -15.391 -9.421 1.00 97.62 747 TYR A N 1
ATOM 5955 C CA . TYR A 1 747 ? -11.276 -15.002 -9.005 1.00 97.62 747 TYR A CA 1
ATOM 5956 C C . TYR A 1 747 ? -11.330 -13.547 -8.546 1.00 97.62 747 TYR A C 1
ATOM 5958 O O . TYR A 1 747 ? -10.355 -13.045 -7.982 1.00 97.62 747 TYR A O 1
ATOM 5966 N N . ASP A 1 748 ? -12.481 -12.898 -8.716 1.00 97.81 748 ASP A N 1
ATOM 5967 C CA . ASP A 1 748 ? -12.807 -11.722 -7.910 1.00 97.81 748 ASP A CA 1
ATOM 5968 C C . ASP A 1 748 ? -12.881 -12.116 -6.436 1.00 97.81 748 ASP A C 1
ATOM 5970 O O . ASP A 1 748 ? -13.308 -13.218 -6.080 1.00 97.81 748 ASP A O 1
ATOM 5974 N N . LEU A 1 749 ? -12.456 -11.196 -5.577 1.00 98.31 749 LEU A N 1
ATOM 5975 C CA . LEU A 1 749 ? -12.612 -11.343 -4.143 1.00 98.31 749 LEU A CA 1
ATOM 5976 C C . LEU A 1 749 ? -13.990 -10.864 -3.711 1.00 98.31 749 LEU A C 1
ATOM 5978 O O . LEU A 1 749 ? -14.510 -9.893 -4.253 1.00 98.31 749 LEU A O 1
ATOM 5982 N N . ARG A 1 750 ? -14.554 -11.510 -2.692 1.00 97.19 750 ARG A N 1
ATOM 5983 C CA . ARG A 1 750 ? -15.883 -11.169 -2.171 1.00 97.19 750 ARG A CA 1
ATOM 5984 C C . ARG A 1 750 ? -15.968 -11.300 -0.659 1.00 97.19 750 ARG A C 1
ATOM 5986 O O . ARG A 1 750 ? -15.394 -12.218 -0.075 1.00 97.19 750 ARG A O 1
ATOM 5993 N N . LEU A 1 751 ? -16.726 -10.399 -0.050 1.00 97.69 751 LEU A N 1
ATOM 5994 C CA . LEU A 1 751 ? -17.155 -10.451 1.343 1.00 97.69 751 LEU A CA 1
ATOM 5995 C C . LEU A 1 751 ? -18.601 -10.910 1.472 1.00 97.69 751 LEU A C 1
ATOM 5997 O O . LEU A 1 751 ? -18.957 -11.422 2.528 1.00 97.69 751 LEU A O 1
ATOM 6001 N N . VAL A 1 752 ? -19.448 -10.712 0.457 1.00 97.62 752 VAL A N 1
ATOM 6002 C CA . VAL A 1 752 ? -20.865 -11.084 0.538 1.00 97.62 752 VAL A CA 1
ATOM 6003 C C . VAL A 1 752 ? -21.049 -12.521 0.074 1.00 97.62 752 VAL A C 1
ATOM 6005 O O . VAL A 1 752 ? -20.953 -12.829 -1.112 1.00 97.62 752 VAL A O 1
ATOM 6008 N N . GLN A 1 753 ? -21.374 -13.401 1.018 1.00 96.12 753 GLN A N 1
ATOM 6009 C CA . GLN A 1 753 ? -21.721 -14.795 0.754 1.00 96.12 753 GLN A CA 1
ATOM 6010 C C . GLN A 1 753 ? -23.132 -14.914 0.164 1.00 96.12 753 GLN A C 1
ATOM 6012 O O . GLN A 1 753 ? -23.378 -15.722 -0.729 1.00 96.12 753 GLN A O 1
ATOM 6017 N N . GLY A 1 754 ? -24.062 -14.096 0.656 1.00 95.31 754 GLY A N 1
ATOM 6018 C CA . GLY A 1 754 ? -25.421 -14.052 0.140 1.00 95.31 754 GLY A CA 1
ATOM 6019 C C . GLY A 1 754 ? -26.292 -13.021 0.841 1.00 95.31 754 GLY A C 1
ATOM 6020 O O . GLY A 1 754 ? -25.921 -12.450 1.869 1.00 95.31 754 GLY A O 1
ATOM 6021 N N . ILE A 1 755 ? -27.465 -12.777 0.271 1.00 96.06 755 ILE A N 1
ATOM 6022 C CA . ILE A 1 755 ? -28.408 -11.760 0.733 1.00 96.06 755 ILE A CA 1
ATOM 6023 C C . ILE A 1 755 ? -29.752 -12.421 1.009 1.00 96.06 755 ILE A C 1
ATOM 6025 O O . ILE A 1 755 ? -30.290 -13.130 0.160 1.00 96.06 755 ILE A O 1
ATOM 6029 N N . ARG A 1 756 ? -30.324 -12.159 2.185 1.00 94.19 756 ARG A N 1
ATOM 6030 C CA . ARG A 1 756 ? -31.665 -12.619 2.547 1.00 94.19 756 ARG A CA 1
ATOM 6031 C C . ARG A 1 756 ? -32.672 -11.482 2.422 1.00 94.19 756 ARG A C 1
ATOM 6033 O O . ARG A 1 756 ? -32.513 -10.439 3.055 1.00 94.19 756 ARG A O 1
ATOM 6040 N N . SER A 1 757 ? -33.709 -11.683 1.615 1.00 89.56 757 SER A N 1
ATOM 6041 C CA . SER A 1 757 ? -34.863 -10.785 1.519 1.00 89.56 757 SER A CA 1
ATOM 6042 C C . SER A 1 757 ? -36.100 -11.395 2.175 1.00 89.56 757 SER A C 1
ATOM 6044 O O . SER A 1 757 ? -36.204 -12.613 2.347 1.00 89.56 757 SER A O 1
ATOM 6046 N N . TYR A 1 758 ? -37.044 -10.528 2.538 1.00 83.06 758 TYR A N 1
ATOM 6047 C CA . TYR A 1 758 ? -38.296 -10.885 3.194 1.00 83.06 758 TYR A CA 1
ATOM 6048 C C . TYR A 1 758 ? -39.463 -10.387 2.337 1.00 83.06 758 TYR A C 1
ATOM 6050 O O . TYR A 1 758 ? -39.868 -9.234 2.439 1.00 83.06 758 TYR A O 1
ATOM 6058 N N . GLU A 1 759 ? -39.992 -11.246 1.464 1.00 75.81 759 GLU A N 1
ATOM 6059 C CA . GLU A 1 759 ? -41.074 -10.907 0.532 1.00 75.81 759 GLU A CA 1
ATOM 6060 C C . GLU A 1 759 ? -42.335 -11.713 0.860 1.00 75.81 759 GLU A C 1
ATOM 6062 O O . GLU A 1 759 ? -42.310 -12.943 0.909 1.00 75.81 759 GLU A O 1
ATOM 6067 N N . ALA A 1 760 ? -43.458 -11.022 1.094 1.00 67.94 760 ALA A N 1
ATOM 6068 C CA . ALA A 1 760 ? -44.778 -11.628 1.320 1.00 67.94 760 ALA A CA 1
ATOM 6069 C C . ALA A 1 760 ? -44.799 -12.761 2.378 1.00 67.94 760 ALA A C 1
ATOM 6071 O O . ALA A 1 760 ? -45.485 -13.772 2.216 1.00 67.94 760 ALA A O 1
ATOM 6072 N N . GLY A 1 761 ? -44.028 -12.607 3.461 1.00 69.12 761 GLY A N 1
ATOM 6073 C CA . GLY A 1 761 ? -43.933 -13.596 4.544 1.00 69.12 761 GLY A CA 1
ATOM 6074 C C . GLY A 1 761 ? -43.038 -14.805 4.244 1.00 69.12 761 GLY A C 1
ATOM 6075 O O . GLY A 1 761 ? -43.007 -15.741 5.039 1.00 69.12 761 GLY A O 1
ATOM 6076 N N . ARG A 1 762 ? -42.301 -14.803 3.125 1.00 76.69 762 ARG A N 1
ATOM 6077 C CA . ARG A 1 762 ? -41.279 -15.804 2.788 1.00 76.69 762 ARG A CA 1
ATOM 6078 C C . ARG A 1 762 ? -39.898 -15.167 2.836 1.00 76.69 762 ARG A C 1
ATOM 6080 O O . ARG A 1 762 ? -39.722 -14.029 2.409 1.00 76.69 762 ARG A O 1
ATOM 6087 N N . SER A 1 763 ? -38.914 -15.915 3.328 1.00 83.25 763 SER A N 1
ATOM 6088 C CA . SER A 1 763 ? -37.520 -15.498 3.221 1.00 83.25 763 SER A CA 1
ATOM 6089 C C . SER A 1 763 ? -36.858 -16.144 2.011 1.00 83.25 763 SER A C 1
ATOM 6091 O O . SER A 1 763 ? -36.862 -17.372 1.912 1.00 83.25 763 SER A O 1
ATOM 6093 N N . LEU A 1 764 ? -36.272 -15.337 1.133 1.00 88.75 764 LEU A N 1
ATOM 6094 C CA . LEU A 1 764 ? -35.480 -15.800 -0.006 1.00 88.75 764 LEU A CA 1
ATOM 6095 C C . LEU A 1 764 ? -34.008 -15.524 0.284 1.00 88.75 764 LEU A C 1
ATOM 6097 O O . LEU A 1 764 ? -33.663 -14.410 0.667 1.00 88.75 764 LEU A O 1
ATOM 6101 N N . TYR A 1 765 ? -33.158 -16.537 0.128 1.00 91.25 765 TYR A N 1
ATOM 6102 C CA . TYR A 1 765 ? -31.711 -16.400 0.261 1.00 91.25 765 TYR A CA 1
ATOM 6103 C C . TYR A 1 765 ? -31.064 -16.507 -1.118 1.00 91.25 765 TYR A C 1
ATOM 6105 O O . TYR A 1 765 ? -31.173 -17.536 -1.784 1.00 91.25 765 TYR A O 1
ATOM 6113 N N . GLU A 1 766 ? -30.423 -15.426 -1.546 1.00 93.38 766 GLU A N 1
ATOM 6114 C CA . GLU A 1 766 ? -29.692 -15.336 -2.802 1.00 93.38 766 GLU A CA 1
ATOM 6115 C C . GLU A 1 766 ? -28.201 -15.515 -2.513 1.00 93.38 766 GLU A C 1
ATOM 6117 O O . GLU A 1 766 ? -27.575 -14.661 -1.886 1.00 93.38 766 GLU A O 1
ATOM 6122 N N . VAL A 1 767 ? -27.648 -16.649 -2.939 1.00 94.19 767 VAL A N 1
ATOM 6123 C CA . VAL A 1 767 ? -26.219 -16.950 -2.819 1.00 94.19 767 VAL A CA 1
ATOM 6124 C C . VAL A 1 767 ? -25.454 -16.131 -3.851 1.00 94.19 767 VAL A C 1
ATOM 6126 O O . VAL A 1 767 ? -25.748 -16.199 -5.045 1.00 94.19 767 VAL A O 1
ATOM 6129 N N . THR A 1 768 ? -24.427 -15.410 -3.414 1.00 93.31 768 THR A N 1
ATOM 6130 C CA . THR A 1 768 ? -23.424 -14.868 -4.331 1.00 93.31 768 THR A CA 1
ATOM 6131 C C . THR A 1 768 ? -22.608 -16.047 -4.857 1.00 93.31 768 THR A C 1
ATOM 6133 O O . THR A 1 768 ? -22.191 -16.900 -4.072 1.00 93.31 768 THR A O 1
ATOM 6136 N N . LEU A 1 769 ? -22.319 -16.124 -6.157 1.00 94.00 769 LEU A N 1
ATOM 6137 C CA . LEU A 1 769 ? -21.455 -17.170 -6.733 1.00 94.00 769 LEU A CA 1
ATOM 6138 C C . LEU A 1 769 ? -20.021 -16.654 -6.951 1.00 94.00 769 LEU A C 1
ATOM 6140 O O . LEU A 1 769 ? -19.851 -15.453 -7.164 1.00 94.00 769 LEU A O 1
ATOM 6144 N N . PRO A 1 770 ? -18.986 -17.513 -6.851 1.00 94.75 770 PRO A N 1
ATOM 6145 C CA . PRO A 1 770 ? -17.622 -17.133 -7.212 1.00 94.75 770 PRO A CA 1
ATOM 6146 C C . PRO A 1 770 ? -17.562 -16.621 -8.651 1.00 94.75 770 PRO A C 1
ATOM 6148 O O . PRO A 1 770 ? -18.173 -17.216 -9.542 1.00 94.75 770 PRO A O 1
ATOM 6151 N N . HIS A 1 771 ? -16.821 -15.538 -8.883 1.00 96.38 771 HIS A N 1
ATOM 6152 C CA . HIS A 1 771 ? -16.707 -14.921 -10.202 1.00 96.38 771 HIS A CA 1
ATOM 6153 C C . HIS A 1 771 ? -15.283 -15.098 -10.756 1.00 96.38 771 HIS A C 1
ATOM 6155 O O . HIS A 1 771 ? -14.367 -14.392 -10.328 1.00 96.38 771 HIS A O 1
ATOM 6161 N N . PRO A 1 772 ? -15.053 -16.073 -11.656 1.00 96.12 772 PRO A N 1
ATOM 6162 C CA . PRO A 1 772 ? -13.762 -16.243 -12.313 1.00 96.12 772 PRO A CA 1
ATOM 6163 C C . PRO A 1 772 ? -13.546 -15.130 -13.344 1.00 96.12 772 PRO A C 1
ATOM 6165 O O . PRO A 1 772 ? -14.380 -14.925 -14.222 1.00 96.12 772 PRO A O 1
ATOM 6168 N N . ILE A 1 773 ? -12.415 -14.433 -13.255 1.00 94.00 773 ILE A N 1
ATOM 6169 C CA . ILE A 1 773 ? -12.075 -13.309 -14.140 1.00 94.00 773 ILE A CA 1
ATOM 6170 C C . ILE A 1 773 ? -11.278 -13.794 -15.352 1.00 94.00 773 ILE A C 1
ATOM 6172 O O . ILE A 1 773 ? -11.486 -13.332 -16.472 1.00 94.00 773 ILE A O 1
ATOM 6176 N N . ARG A 1 774 ? -10.320 -14.701 -15.124 1.00 93.50 774 ARG A N 1
ATOM 6177 C CA . ARG A 1 774 ? -9.376 -15.156 -16.154 1.00 93.50 774 ARG A CA 1
ATOM 6178 C C . ARG A 1 774 ? -8.769 -16.511 -15.828 1.00 93.50 774 ARG A C 1
ATOM 6180 O O . ARG A 1 774 ? -8.405 -16.763 -14.679 1.00 93.50 774 ARG A O 1
ATOM 6187 N N . ASP A 1 775 ? -8.587 -17.326 -16.860 1.00 96.00 775 ASP A N 1
ATOM 6188 C CA . ASP A 1 775 ? -7.828 -18.570 -16.777 1.00 96.00 775 ASP A CA 1
ATOM 6189 C C . ASP A 1 775 ? -6.321 -18.283 -16.745 1.00 96.00 775 ASP A C 1
ATOM 6191 O O . ASP A 1 775 ? -5.812 -17.402 -17.443 1.00 96.00 775 ASP A O 1
ATOM 6195 N N . ILE A 1 776 ? -5.591 -19.049 -15.940 1.00 95.06 776 ILE A N 1
ATOM 6196 C CA . ILE A 1 776 ? -4.136 -18.968 -15.829 1.00 95.06 776 ILE A CA 1
ATOM 6197 C C . ILE A 1 776 ? -3.537 -19.877 -16.898 1.00 95.06 776 ILE A C 1
ATOM 6199 O O . ILE A 1 776 ? -3.457 -21.094 -16.750 1.00 95.06 776 ILE A O 1
ATOM 6203 N N . THR A 1 777 ? -3.098 -19.273 -17.998 1.00 94.75 777 THR A N 1
ATOM 6204 C CA . THR A 1 777 ? -2.497 -19.979 -19.138 1.00 94.75 777 THR A CA 1
ATOM 6205 C C . THR A 1 777 ? -0.980 -20.112 -18.977 1.00 94.75 777 THR A C 1
ATOM 6207 O O . THR A 1 777 ? -0.219 -19.666 -19.835 1.00 94.75 777 THR A O 1
ATOM 6210 N N . VAL A 1 778 ? -0.535 -20.668 -17.851 1.00 96.62 778 VAL A N 1
ATOM 6211 C CA . VAL A 1 778 ? 0.877 -20.963 -17.554 1.00 96.62 778 VAL A CA 1
ATOM 6212 C C . VAL A 1 778 ? 1.036 -22.476 -17.488 1.00 96.62 778 VAL A C 1
ATOM 6214 O O . VAL A 1 778 ? 0.147 -23.162 -16.987 1.00 96.62 778 VAL A O 1
ATOM 6217 N N . SER A 1 779 ? 2.148 -23.018 -17.986 1.00 96.00 779 SER A N 1
ATOM 6218 C CA . SER A 1 779 ? 2.348 -24.468 -17.948 1.00 96.00 779 SER A CA 1
ATOM 6219 C C . SER A 1 779 ? 2.367 -25.020 -16.511 1.00 96.00 779 SER A C 1
ATOM 6221 O O . SER A 1 779 ? 2.971 -24.435 -15.606 1.00 96.00 779 SER A O 1
ATOM 6223 N N . ASP A 1 780 ? 1.765 -26.199 -16.300 1.00 95.31 780 ASP A N 1
ATOM 6224 C CA . ASP A 1 780 ? 1.791 -26.894 -15.000 1.00 95.31 780 ASP A CA 1
ATOM 6225 C C . ASP A 1 780 ? 3.224 -27.123 -14.508 1.00 95.31 780 ASP A C 1
ATOM 6227 O O . ASP A 1 780 ? 3.506 -27.063 -13.311 1.00 95.31 780 ASP A O 1
ATOM 6231 N N . TYR A 1 781 ? 4.147 -27.367 -15.442 1.00 95.50 781 TYR A N 1
ATOM 6232 C CA . TYR A 1 781 ? 5.564 -27.523 -15.148 1.00 95.50 781 TYR A CA 1
ATOM 6233 C C . TYR A 1 781 ? 6.150 -26.259 -14.506 1.00 95.50 781 TYR A C 1
ATOM 6235 O O . TYR A 1 781 ? 6.723 -26.342 -13.419 1.00 95.50 781 TYR A O 1
ATOM 6243 N N . THR A 1 782 ? 5.941 -25.092 -15.123 1.00 97.31 782 THR A N 1
ATOM 6244 C CA . THR A 1 782 ? 6.345 -23.799 -14.559 1.00 97.31 782 THR A CA 1
ATOM 6245 C C . THR A 1 782 ? 5.677 -23.563 -13.208 1.00 97.31 782 THR A C 1
ATOM 6247 O O . THR A 1 782 ? 6.369 -23.280 -12.233 1.00 97.31 782 THR A O 1
ATOM 6250 N N . MET A 1 783 ? 4.358 -23.756 -13.096 1.00 97.38 783 MET A N 1
ATOM 6251 C CA . MET A 1 783 ? 3.640 -23.546 -11.832 1.00 97.38 783 MET A CA 1
ATOM 6252 C C . MET A 1 783 ? 4.152 -24.444 -10.696 1.00 97.38 783 MET A C 1
ATOM 6254 O O . MET A 1 783 ? 4.251 -23.990 -9.556 1.00 97.38 783 MET A O 1
ATOM 6258 N N . ASN A 1 784 ? 4.520 -25.694 -10.988 1.00 96.94 784 ASN A N 1
ATOM 6259 C CA . ASN A 1 784 ? 5.101 -26.610 -10.004 1.00 96.94 784 ASN A CA 1
ATOM 6260 C C . ASN A 1 784 ? 6.501 -26.176 -9.550 1.00 96.94 784 ASN A C 1
ATOM 6262 O O . ASN A 1 784 ? 6.811 -26.314 -8.370 1.00 96.94 784 ASN A O 1
ATOM 6266 N N . LEU A 1 785 ? 7.323 -25.607 -10.437 1.00 97.38 785 LEU A N 1
ATOM 6267 C CA . LEU A 1 785 ? 8.623 -25.040 -10.059 1.00 97.38 785 LEU A CA 1
ATOM 6268 C C . LEU A 1 785 ? 8.469 -23.812 -9.157 1.00 97.38 785 LEU A C 1
ATOM 6270 O O . LEU A 1 785 ? 9.179 -23.690 -8.162 1.00 97.38 785 LEU A O 1
ATOM 6274 N N . ILE A 1 786 ? 7.509 -22.932 -9.463 1.00 97.94 786 ILE A N 1
ATOM 6275 C CA . ILE A 1 786 ? 7.191 -21.785 -8.600 1.00 97.94 786 ILE A CA 1
ATOM 6276 C C . ILE A 1 786 ? 6.738 -22.257 -7.222 1.00 97.94 786 ILE A C 1
ATOM 6278 O O . ILE A 1 786 ? 7.236 -21.763 -6.213 1.00 97.94 786 ILE A O 1
ATOM 6282 N N . HIS A 1 787 ? 5.822 -23.226 -7.178 1.00 98.12 787 HIS A N 1
ATOM 6283 C CA . HIS A 1 787 ? 5.356 -23.840 -5.935 1.00 98.12 787 HIS A CA 1
ATOM 6284 C C . HIS A 1 787 ? 6.519 -24.428 -5.138 1.00 98.12 787 HIS A C 1
ATOM 6286 O O . HIS A 1 787 ? 6.655 -24.105 -3.961 1.00 98.12 787 HIS A O 1
ATOM 6292 N N . GLN A 1 788 ? 7.398 -25.204 -5.775 1.00 97.69 788 GLN A N 1
ATOM 6293 C CA . GLN A 1 788 ? 8.558 -25.784 -5.104 1.00 97.69 788 GLN A CA 1
ATOM 6294 C C . GLN A 1 788 ? 9.489 -24.703 -4.543 1.00 97.69 788 GLN A C 1
ATOM 6296 O O . GLN A 1 788 ? 9.839 -24.760 -3.371 1.00 97.69 788 GLN A O 1
ATOM 6301 N N . GLY A 1 789 ? 9.819 -23.667 -5.320 1.00 97.50 789 GLY A N 1
ATOM 6302 C CA . GLY A 1 789 ? 10.633 -22.557 -4.816 1.00 97.50 789 GLY A CA 1
ATOM 6303 C C . GLY A 1 789 ? 9.970 -21.806 -3.652 1.00 97.50 789 GLY A C 1
ATOM 6304 O O . GLY A 1 789 ? 10.654 -21.358 -2.734 1.00 97.50 789 GLY A O 1
ATOM 6305 N N . MET A 1 790 ? 8.637 -21.700 -3.643 1.00 98.31 790 MET A N 1
ATOM 6306 C CA . MET A 1 790 ? 7.872 -21.150 -2.517 1.00 98.31 790 MET A CA 1
ATOM 6307 C C . MET A 1 790 ? 7.868 -22.074 -1.286 1.00 98.31 790 MET A C 1
ATOM 6309 O O . MET A 1 790 ? 7.833 -21.580 -0.159 1.00 98.31 790 MET A O 1
ATOM 6313 N N . LEU A 1 791 ? 7.908 -23.396 -1.467 1.00 98.06 791 LEU A N 1
ATOM 6314 C CA . LEU A 1 791 ? 8.088 -24.359 -0.375 1.00 98.06 791 LEU A CA 1
ATOM 6315 C C . LEU A 1 791 ? 9.508 -24.274 0.203 1.00 98.06 791 LEU A C 1
ATOM 6317 O O . LEU A 1 791 ? 9.689 -24.280 1.422 1.00 98.06 791 LEU A O 1
ATOM 6321 N N . ASP A 1 792 ? 10.514 -24.118 -0.657 1.00 97.44 792 ASP A N 1
ATOM 6322 C CA . ASP A 1 792 ? 11.921 -24.044 -0.258 1.00 97.44 792 ASP A CA 1
ATOM 6323 C C . ASP A 1 792 ? 12.202 -22.786 0.587 1.00 97.44 792 ASP A C 1
ATOM 6325 O O . ASP A 1 792 ? 12.993 -22.833 1.522 1.00 97.44 792 ASP A O 1
ATOM 6329 N N . VAL A 1 793 ? 11.464 -21.684 0.394 1.00 97.69 793 VAL A N 1
ATOM 6330 C CA . VAL A 1 793 ? 11.497 -20.513 1.304 1.00 97.69 793 VAL A CA 1
ATOM 6331 C C . VAL A 1 793 ? 11.208 -20.886 2.768 1.00 97.69 793 VAL A C 1
ATOM 6333 O O . VAL A 1 793 ? 11.694 -20.214 3.685 1.00 97.69 793 VAL A O 1
ATOM 6336 N N . ILE A 1 794 ? 10.412 -21.934 2.986 1.00 96.94 794 ILE A N 1
ATOM 6337 C CA . ILE A 1 794 ? 9.965 -22.411 4.296 1.00 96.94 794 ILE A CA 1
ATOM 6338 C C . ILE A 1 794 ? 10.807 -23.594 4.795 1.00 96.94 794 ILE A C 1
ATOM 6340 O O . ILE A 1 794 ? 11.075 -23.679 5.992 1.00 96.94 794 ILE A O 1
ATOM 6344 N N . GLN A 1 795 ? 11.215 -24.514 3.918 1.00 95.06 795 GLN A N 1
ATOM 6345 C CA . GLN A 1 795 ? 11.852 -25.780 4.319 1.00 95.06 795 GLN A CA 1
ATOM 6346 C C . GLN A 1 795 ? 13.300 -25.944 3.843 1.00 95.06 795 GLN A C 1
ATOM 6348 O O . GLN A 1 795 ? 14.024 -26.774 4.398 1.00 95.06 795 GLN A O 1
ATOM 6353 N N . GLY A 1 796 ? 13.722 -25.154 2.856 1.00 92.88 796 GLY A N 1
ATOM 6354 C CA . GLY A 1 796 ? 15.071 -25.166 2.300 1.00 92.88 796 GLY A CA 1
ATOM 6355 C C . GLY A 1 796 ? 16.133 -24.818 3.341 1.00 92.88 796 GLY A C 1
ATOM 6356 O O . GLY A 1 796 ? 15.842 -24.237 4.390 1.00 92.88 796 GLY A O 1
ATOM 6357 N N . GLU A 1 797 ? 17.380 -25.201 3.074 1.00 91.94 797 GLU A N 1
ATOM 6358 C CA . GLU A 1 797 ? 18.490 -25.059 4.018 1.00 91.94 797 GLU A CA 1
ATOM 6359 C C . GLU A 1 797 ? 18.761 -23.600 4.421 1.00 91.94 797 GLU A C 1
ATOM 6361 O O . GLU A 1 797 ? 19.118 -23.339 5.570 1.00 91.94 797 GLU A O 1
ATOM 6366 N N . GLU A 1 798 ? 18.524 -22.638 3.530 1.00 92.81 798 GLU A N 1
ATOM 6367 C CA . GLU A 1 798 ? 18.683 -21.201 3.805 1.00 92.81 798 GLU A CA 1
ATOM 6368 C C . GLU A 1 798 ? 17.414 -20.403 3.465 1.00 92.81 798 GLU A C 1
ATOM 6370 O O . GLU A 1 798 ? 17.465 -19.205 3.181 1.00 92.81 798 GLU A O 1
ATOM 6375 N N . GLY A 1 799 ? 16.253 -21.063 3.516 1.00 94.69 799 GLY A N 1
ATOM 6376 C CA . GLY A 1 799 ? 14.959 -20.434 3.280 1.00 94.69 799 GLY A CA 1
ATOM 6377 C C . GLY A 1 799 ? 14.723 -19.219 4.181 1.00 94.69 799 GLY A C 1
ATOM 6378 O O . GLY A 1 799 ? 14.831 -19.290 5.408 1.00 94.69 799 GLY A O 1
ATOM 6379 N N . THR A 1 800 ? 14.351 -18.086 3.577 1.00 93.00 800 THR A N 1
ATOM 6380 C CA . THR A 1 800 ? 14.187 -16.799 4.294 1.00 93.00 800 THR A CA 1
ATOM 6381 C C . THR A 1 800 ? 13.116 -16.786 5.397 1.00 93.00 800 THR A C 1
ATOM 6383 O O . THR A 1 800 ? 13.087 -15.848 6.197 1.00 93.00 800 THR A O 1
ATOM 6386 N N . ALA A 1 801 ? 12.237 -17.792 5.453 1.00 95.50 801 ALA A N 1
ATOM 6387 C CA . ALA A 1 801 ? 11.234 -17.958 6.508 1.00 95.50 801 ALA A CA 1
ATOM 6388 C C . ALA A 1 801 ? 11.389 -19.272 7.301 1.00 95.50 801 ALA A C 1
ATOM 6390 O O . ALA A 1 801 ? 10.576 -19.576 8.180 1.00 95.50 801 ALA A O 1
ATOM 6391 N N . ARG A 1 802 ? 12.461 -20.033 7.043 1.00 95.00 802 ARG A N 1
ATOM 6392 C CA . ARG A 1 802 ? 12.706 -21.356 7.628 1.00 95.00 802 ARG A CA 1
ATOM 6393 C C . ARG A 1 802 ? 12.685 -21.351 9.149 1.00 95.00 802 ARG A C 1
ATOM 6395 O O . ARG A 1 802 ? 11.980 -22.150 9.758 1.00 95.00 802 ARG A O 1
ATOM 6402 N N . GLU A 1 803 ? 13.412 -20.436 9.786 1.00 94.69 803 GLU A N 1
ATOM 6403 C CA . GLU A 1 803 ? 13.556 -20.444 11.249 1.00 94.69 803 GLU A CA 1
ATOM 6404 C C . GLU A 1 803 ? 12.228 -20.300 12.002 1.00 94.69 803 GLU A C 1
ATOM 6406 O O . GLU A 1 803 ? 12.068 -20.860 13.089 1.00 94.69 803 GLU A O 1
ATOM 6411 N N . ILE A 1 804 ? 11.252 -19.606 11.412 1.00 95.56 804 ILE A N 1
ATOM 6412 C CA . ILE A 1 804 ? 9.933 -19.394 12.017 1.00 95.56 804 ILE A CA 1
ATOM 6413 C C . ILE A 1 804 ? 9.019 -20.612 11.818 1.00 95.56 804 ILE A C 1
ATOM 6415 O O . ILE A 1 804 ? 8.261 -20.972 12.732 1.00 95.56 804 ILE A O 1
ATOM 6419 N N . PHE A 1 805 ? 9.117 -21.270 10.660 1.00 95.56 805 PHE A N 1
ATOM 6420 C CA . PHE A 1 805 ? 8.188 -22.312 10.218 1.00 95.56 805 PHE A CA 1
ATOM 6421 C C . PHE A 1 805 ? 8.748 -23.743 10.236 1.00 95.56 805 PHE A C 1
ATOM 6423 O O . PHE A 1 805 ? 7.984 -24.672 10.004 1.00 95.56 805 PHE A O 1
ATOM 6430 N N . LYS A 1 806 ? 10.023 -23.965 10.587 1.00 89.94 806 LYS A N 1
ATOM 6431 C CA . LYS A 1 806 ? 10.688 -25.289 10.561 1.00 89.94 806 LYS A CA 1
ATOM 6432 C C . LYS A 1 806 ? 9.931 -26.441 11.234 1.00 89.94 806 LYS A C 1
ATOM 6434 O O . LYS A 1 806 ? 10.074 -27.581 10.819 1.00 89.94 806 LYS A O 1
ATOM 6439 N N . ASN A 1 807 ? 9.141 -26.142 12.268 1.00 88.12 807 ASN A N 1
ATOM 6440 C CA . ASN A 1 807 ? 8.360 -27.121 13.036 1.00 88.12 807 ASN A CA 1
ATOM 6441 C C . ASN A 1 807 ? 6.844 -26.934 12.858 1.00 88.12 807 ASN A C 1
ATOM 6443 O O . ASN A 1 807 ? 6.063 -27.390 13.693 1.00 88.12 807 ASN A O 1
ATOM 6447 N N . PHE A 1 808 ? 6.418 -26.184 11.844 1.00 93.75 808 PHE A N 1
ATOM 6448 C CA . PHE A 1 808 ? 5.005 -25.971 11.580 1.00 93.75 808 PHE A CA 1
ATOM 6449 C C . PHE A 1 808 ? 4.411 -27.235 10.928 1.00 93.75 808 PHE A C 1
ATOM 6451 O O . PHE A 1 808 ? 5.011 -27.766 9.996 1.00 93.75 808 PHE A O 1
ATOM 6458 N N . PRO A 1 809 ? 3.271 -27.759 11.418 1.00 91.44 809 PRO A N 1
ATOM 6459 C CA . PRO A 1 809 ? 2.791 -29.092 11.041 1.00 91.44 809 PRO A CA 1
ATOM 6460 C C . PRO A 1 809 ? 2.193 -29.174 9.632 1.00 91.44 809 PRO A C 1
ATOM 6462 O O . PRO A 1 809 ? 2.012 -30.273 9.115 1.00 91.44 809 PRO A O 1
ATOM 6465 N N . VAL A 1 810 ? 1.859 -28.036 9.024 1.00 93.94 810 VAL A N 1
ATOM 6466 C CA . VAL A 1 810 ? 1.274 -27.965 7.682 1.00 93.94 810 VAL A CA 1
ATOM 6467 C C . VAL A 1 810 ? 2.328 -27.430 6.719 1.00 93.94 810 VAL A C 1
ATOM 6469 O O . VAL A 1 810 ? 2.979 -26.431 7.011 1.00 93.94 810 VAL A O 1
ATOM 6472 N N . ALA A 1 811 ? 2.510 -28.074 5.567 1.00 95.75 811 ALA A N 1
ATOM 6473 C CA . ALA A 1 811 ? 3.408 -27.561 4.539 1.00 95.75 811 ALA A CA 1
ATOM 6474 C C . ALA A 1 811 ? 2.855 -26.250 3.950 1.00 95.75 811 ALA A C 1
ATOM 6476 O O . ALA A 1 811 ? 1.655 -26.129 3.700 1.00 95.75 811 ALA A O 1
ATOM 6477 N N . ILE A 1 812 ? 3.727 -25.262 3.741 1.00 97.75 812 ILE A N 1
ATOM 6478 C CA . ILE A 1 812 ? 3.363 -23.914 3.283 1.00 97.75 812 ILE A CA 1
ATOM 6479 C C . ILE A 1 812 ? 4.220 -23.568 2.069 1.00 97.75 812 ILE A C 1
ATOM 6481 O O . ILE A 1 812 ? 5.442 -23.684 2.131 1.00 97.75 812 ILE A O 1
ATOM 6485 N N . GLY A 1 813 ? 3.588 -23.077 1.003 1.00 98.06 813 GLY A N 1
ATOM 6486 C CA . GLY A 1 813 ? 4.283 -22.359 -0.062 1.00 98.06 813 GLY A CA 1
ATOM 6487 C C . GLY A 1 813 ? 4.208 -20.860 0.208 1.00 98.06 813 GLY A C 1
ATOM 6488 O O . GLY A 1 813 ? 3.113 -20.302 0.245 1.00 98.06 813 GLY A O 1
ATOM 6489 N N . ALA A 1 814 ? 5.338 -20.179 0.400 1.00 98.12 814 ALA A N 1
ATOM 6490 C CA . ALA A 1 814 ? 5.342 -18.746 0.685 1.00 98.12 814 ALA A CA 1
ATOM 6491 C C . ALA A 1 814 ? 6.502 -17.983 0.044 1.00 98.12 814 ALA A C 1
ATOM 6493 O O . ALA A 1 814 ? 7.468 -18.541 -0.470 1.00 98.12 814 ALA A O 1
ATOM 6494 N N . LYS A 1 815 ? 6.408 -16.657 0.115 1.00 98.00 815 LYS A N 1
ATOM 6495 C CA . LYS A 1 815 ? 7.470 -15.732 -0.243 1.00 98.00 815 LYS A CA 1
ATOM 6496 C C . LYS A 1 815 ? 7.517 -14.558 0.732 1.00 98.00 815 LYS A C 1
ATOM 6498 O O . LYS A 1 815 ? 6.505 -13.950 1.074 1.00 98.00 815 LYS A O 1
ATOM 6503 N N . THR A 1 816 ? 8.731 -14.219 1.146 1.00 96.62 816 THR A N 1
ATOM 6504 C CA . THR A 1 816 ? 9.051 -13.001 1.899 1.00 96.62 816 THR A CA 1
ATOM 6505 C C . THR A 1 816 ? 9.337 -11.835 0.951 1.00 96.62 816 THR A C 1
ATOM 6507 O O . THR A 1 816 ? 9.871 -12.032 -0.150 1.00 96.62 816 THR A O 1
ATOM 6510 N N . GLY A 1 817 ? 9.020 -10.616 1.380 1.00 92.19 817 GLY A N 1
ATOM 6511 C CA . GLY A 1 817 ? 9.320 -9.384 0.663 1.00 92.19 817 GLY A CA 1
ATOM 6512 C C . GLY A 1 817 ? 9.780 -8.273 1.595 1.00 92.19 817 GLY A C 1
ATOM 6513 O O . GLY A 1 817 ? 9.188 -8.053 2.645 1.00 92.19 817 GLY A O 1
ATOM 6514 N N . THR A 1 818 ? 10.810 -7.550 1.169 1.00 89.81 818 THR A N 1
ATOM 6515 C CA . THR A 1 818 ? 11.199 -6.261 1.745 1.00 89.81 818 THR A CA 1
ATOM 6516 C C . THR A 1 818 ? 11.129 -5.234 0.628 1.00 89.81 818 THR A C 1
ATOM 6518 O O . THR A 1 818 ? 11.680 -5.464 -0.455 1.00 89.81 818 THR A O 1
ATOM 6521 N N . ALA A 1 819 ? 10.407 -4.144 0.858 1.00 87.81 819 ALA A N 1
ATOM 6522 C CA . ALA A 1 819 ? 10.262 -3.062 -0.101 1.00 87.81 819 ALA A CA 1
ATOM 6523 C C . ALA A 1 819 ? 10.793 -1.762 0.499 1.00 87.81 819 ALA A C 1
ATOM 6525 O O . ALA A 1 819 ? 10.336 -1.336 1.557 1.00 87.81 819 ALA A O 1
ATOM 6526 N N . GLU A 1 820 ? 11.753 -1.153 -0.188 1.00 84.81 820 GLU A N 1
ATOM 6527 C CA . GLU A 1 820 ? 12.341 0.127 0.195 1.00 84.81 820 GLU A CA 1
ATOM 6528 C C . GLU A 1 820 ? 11.435 1.273 -0.283 1.00 84.81 820 GLU A C 1
ATOM 6530 O O . GLU A 1 820 ? 11.063 1.337 -1.456 1.00 84.81 820 GLU A O 1
ATOM 6535 N N . ASP A 1 821 ? 11.085 2.180 0.627 1.00 83.31 821 ASP A N 1
ATOM 6536 C CA . ASP A 1 821 ? 10.329 3.404 0.361 1.00 83.31 821 ASP A CA 1
ATOM 6537 C C . ASP A 1 821 ? 11.037 4.593 1.030 1.00 83.31 821 ASP A C 1
ATOM 6539 O O . ASP A 1 821 ? 10.871 4.900 2.216 1.00 83.31 821 ASP A O 1
ATOM 6543 N N . GLY A 1 822 ? 11.906 5.251 0.260 1.00 82.69 822 GLY A N 1
ATOM 6544 C CA . GLY A 1 822 ? 12.727 6.355 0.745 1.00 82.69 822 GLY A CA 1
ATOM 6545 C C . GLY A 1 822 ? 13.722 5.907 1.818 1.00 82.69 822 GLY A C 1
ATOM 6546 O O . GLY A 1 822 ? 14.747 5.315 1.500 1.00 82.69 822 GLY A O 1
ATOM 6547 N N . LYS A 1 823 ? 13.451 6.256 3.081 1.00 79.75 823 LYS A N 1
ATOM 6548 C CA . LYS A 1 823 ? 14.277 5.869 4.243 1.00 79.75 823 LYS A CA 1
ATOM 6549 C C . LYS A 1 823 ? 13.693 4.703 5.040 1.00 79.75 823 LYS A C 1
ATOM 6551 O O . LYS A 1 823 ? 14.325 4.281 6.002 1.00 79.75 823 LYS A O 1
ATOM 6556 N N . HIS A 1 824 ? 12.496 4.255 4.679 1.00 85.69 824 HIS A N 1
ATOM 6557 C CA . HIS A 1 824 ? 11.771 3.226 5.403 1.00 85.69 824 HIS A CA 1
ATOM 6558 C C . HIS A 1 824 ? 11.702 1.941 4.596 1.00 85.69 824 HIS A C 1
ATOM 6560 O O . HIS A 1 824 ? 11.747 1.950 3.365 1.00 85.69 824 HIS A O 1
ATOM 6566 N N . GLU A 1 825 ? 11.525 0.837 5.304 1.00 88.56 825 GLU A N 1
ATOM 6567 C CA . GLU A 1 825 ? 11.316 -0.476 4.711 1.00 88.56 825 GLU A CA 1
ATOM 6568 C C . GLU A 1 825 ? 9.956 -1.040 5.120 1.00 88.56 825 GLU A C 1
ATOM 6570 O O . GLU A 1 825 ? 9.531 -0.949 6.274 1.00 88.56 825 GLU A O 1
ATOM 6575 N N . HIS A 1 826 ? 9.251 -1.648 4.172 1.00 93.19 826 HIS A N 1
ATOM 6576 C CA . HIS A 1 826 ? 8.019 -2.391 4.419 1.00 93.19 826 HIS A CA 1
ATOM 6577 C C . HIS A 1 826 ? 8.291 -3.888 4.348 1.00 93.19 826 HIS A C 1
ATOM 6579 O O . HIS A 1 826 ? 8.990 -4.353 3.444 1.00 93.19 826 HIS A O 1
ATOM 6585 N N . ALA A 1 827 ? 7.703 -4.642 5.272 1.00 95.12 827 ALA A N 1
ATOM 6586 C CA . ALA A 1 827 ? 7.846 -6.087 5.330 1.00 95.12 827 ALA A CA 1
ATOM 6587 C C . ALA A 1 827 ? 6.582 -6.773 4.833 1.00 95.12 827 ALA A C 1
ATOM 6589 O O . ALA A 1 827 ? 5.490 -6.460 5.299 1.00 95.12 827 ALA A O 1
ATOM 6590 N N . TRP A 1 828 ? 6.756 -7.746 3.948 1.00 97.19 828 TRP A N 1
ATOM 6591 C CA . TRP A 1 828 ? 5.703 -8.552 3.353 1.00 97.19 828 TRP A CA 1
ATOM 6592 C C . TRP A 1 828 ? 5.963 -10.036 3.597 1.00 97.19 828 TRP A C 1
ATOM 6594 O O . TRP A 1 828 ? 7.077 -10.537 3.423 1.00 97.19 828 TRP A O 1
ATOM 6604 N N . PHE A 1 829 ? 4.898 -10.760 3.905 1.00 98.31 829 PHE A N 1
ATOM 6605 C CA . PHE A 1 829 ? 4.830 -12.209 3.826 1.00 98.31 829 PHE A CA 1
ATOM 6606 C C . PHE A 1 829 ? 3.574 -12.575 3.048 1.00 98.31 829 PHE A C 1
ATOM 6608 O O . PHE A 1 829 ? 2.490 -12.102 3.381 1.00 98.31 829 PHE A O 1
ATOM 6615 N N . ALA A 1 830 ? 3.705 -13.398 2.015 1.00 98.50 830 ALA A N 1
ATOM 6616 C CA . ALA A 1 830 ? 2.571 -13.833 1.215 1.00 98.50 830 ALA A CA 1
ATOM 6617 C C . ALA A 1 830 ? 2.727 -15.313 0.861 1.00 98.50 830 ALA A C 1
ATOM 6619 O O . ALA A 1 830 ? 3.821 -15.750 0.506 1.00 98.50 830 ALA A O 1
ATOM 6620 N N . GLY A 1 831 ? 1.663 -16.098 0.977 1.00 98.25 831 GLY A N 1
ATOM 6621 C CA . GLY A 1 831 ? 1.741 -17.539 0.753 1.00 98.25 831 GLY A CA 1
ATOM 6622 C C . GLY A 1 831 ? 0.393 -18.233 0.824 1.00 98.25 831 GLY A C 1
ATOM 6623 O O . GLY A 1 831 ? -0.634 -17.594 1.035 1.00 98.25 831 GLY A O 1
ATOM 6624 N N . PHE A 1 832 ? 0.408 -19.546 0.645 1.00 98.75 832 PHE A N 1
ATOM 6625 C CA . PHE A 1 832 ? -0.771 -20.398 0.685 1.00 98.75 832 PHE A CA 1
ATOM 6626 C C . PHE A 1 832 ? -0.493 -21.689 1.454 1.00 98.75 832 PHE A C 1
ATOM 6628 O O . PHE A 1 832 ? 0.652 -22.138 1.572 1.00 98.75 832 PHE A O 1
ATOM 6635 N N . ALA A 1 833 ? -1.559 -22.283 1.979 1.00 97.94 833 ALA A N 1
ATOM 6636 C CA . ALA A 1 833 ? -1.497 -23.538 2.709 1.00 97.94 833 ALA A CA 1
ATOM 6637 C C . ALA A 1 833 ? -2.818 -24.329 2.596 1.00 97.94 833 ALA A C 1
ATOM 6639 O O . ALA A 1 833 ? -3.885 -23.723 2.432 1.00 97.94 833 ALA A O 1
ATOM 6640 N N . PRO A 1 834 ? -2.779 -25.666 2.747 1.00 97.69 834 PRO A N 1
ATOM 6641 C CA . PRO A 1 834 ? -1.586 -26.523 2.679 1.00 97.69 834 PRO A CA 1
ATOM 6642 C C . PRO A 1 834 ? -0.883 -26.462 1.313 1.00 97.69 834 PRO A C 1
ATOM 6644 O O . PRO A 1 834 ? -1.480 -26.038 0.329 1.00 97.69 834 PRO A O 1
ATOM 6647 N N . TYR A 1 835 ? 0.381 -26.870 1.237 1.00 96.81 835 TYR A N 1
ATOM 6648 C CA . TYR A 1 835 ? 1.155 -26.849 -0.008 1.00 96.81 835 TYR A CA 1
ATOM 6649 C C . TYR A 1 835 ? 0.569 -27.777 -1.087 1.00 96.81 835 TYR A C 1
ATOM 6651 O O . TYR A 1 835 ? 0.439 -27.394 -2.246 1.00 96.81 835 TYR A O 1
ATOM 6659 N N . GLU A 1 836 ? 0.192 -28.994 -0.699 1.00 94.19 836 GLU A N 1
ATOM 6660 C CA . GLU A 1 836 ? -0.204 -30.081 -1.598 1.00 94.19 836 GLU A CA 1
ATOM 6661 C C . GLU A 1 836 ? -1.604 -29.873 -2.184 1.00 94.19 836 GLU A C 1
ATOM 6663 O O . GLU A 1 836 ? -1.861 -30.197 -3.344 1.00 94.19 836 GLU A O 1
ATOM 6668 N N . ALA A 1 837 ? -2.510 -29.332 -1.371 1.00 95.69 837 ALA A N 1
ATOM 6669 C CA . ALA A 1 837 ? -3.881 -29.014 -1.742 1.00 95.69 837 ALA A CA 1
ATOM 6670 C C . ALA A 1 837 ? -4.257 -27.657 -1.131 1.00 95.69 837 ALA A C 1
ATOM 6672 O O . ALA A 1 837 ? -4.867 -27.628 -0.059 1.00 95.69 837 ALA A O 1
ATOM 6673 N N . PRO A 1 838 ? -3.870 -26.541 -1.776 1.00 97.69 838 PRO A N 1
ATOM 6674 C CA . PRO A 1 838 ? -4.097 -25.208 -1.237 1.00 97.69 838 PRO A CA 1
ATOM 6675 C C . PRO A 1 838 ? -5.574 -24.954 -0.9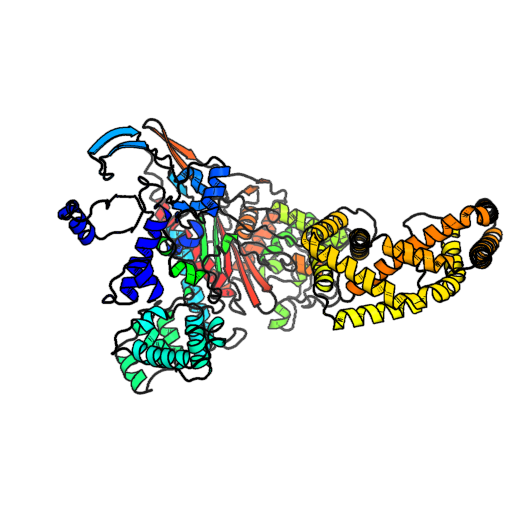37 1.00 97.69 838 PRO A C 1
ATOM 6677 O O . PRO A 1 838 ? -6.438 -25.192 -1.783 1.00 97.69 838 PRO A O 1
ATOM 6680 N N . GLN A 1 839 ? -5.843 -24.482 0.281 1.00 97.50 839 GLN A N 1
ATOM 6681 C CA . GLN A 1 839 ? -7.179 -24.113 0.760 1.00 97.50 839 GLN A CA 1
ATOM 6682 C C . GLN A 1 839 ? -7.286 -22.600 0.914 1.00 97.50 839 GLN A C 1
ATOM 6684 O O . GLN A 1 839 ? -8.223 -21.986 0.417 1.00 97.50 839 GLN A O 1
ATOM 6689 N N . ILE A 1 840 ? -6.283 -21.993 1.554 1.00 98.56 840 ILE A N 1
ATOM 6690 C CA . ILE A 1 840 ? -6.235 -20.553 1.786 1.00 98.56 840 ILE A CA 1
ATOM 6691 C C . ILE A 1 840 ? -4.958 -19.937 1.232 1.00 98.56 840 ILE A C 1
ATOM 6693 O O . ILE A 1 840 ? -3.886 -20.545 1.266 1.00 98.56 840 ILE A O 1
ATOM 6697 N N . ALA A 1 841 ? -5.080 -18.700 0.767 1.00 98.81 841 ALA A N 1
ATOM 6698 C CA . ALA A 1 841 ? -3.970 -17.790 0.550 1.00 98.81 841 ALA A CA 1
ATOM 6699 C C . ALA A 1 841 ? -4.034 -16.681 1.599 1.00 98.81 841 ALA A C 1
ATOM 6701 O O . ALA A 1 841 ? -5.113 -16.247 2.003 1.00 98.81 841 ALA A O 1
ATOM 6702 N N . LEU A 1 842 ? -2.873 -16.211 2.038 1.00 98.75 842 LEU A N 1
ATOM 6703 C CA . LEU A 1 842 ? -2.774 -15.103 2.969 1.00 98.75 842 LEU A CA 1
ATOM 6704 C C . LEU A 1 842 ? -1.671 -14.129 2.584 1.00 98.75 842 LEU A C 1
ATOM 6706 O O . LEU A 1 842 ? -0.680 -14.473 1.934 1.00 98.75 842 LEU A O 1
ATOM 6710 N N . VAL A 1 843 ? -1.839 -12.907 3.064 1.00 98.75 843 VAL A N 1
ATOM 6711 C CA . VAL A 1 843 ? -0.814 -11.874 3.041 1.00 98.75 843 VAL A CA 1
ATOM 6712 C C . VAL A 1 843 ? -0.755 -11.201 4.401 1.00 98.75 843 VAL A C 1
ATOM 6714 O O . VAL A 1 843 ? -1.781 -10.983 5.045 1.00 98.75 843 VAL A O 1
ATOM 6717 N N . VAL A 1 844 ? 0.449 -10.835 4.816 1.00 98.56 844 VAL A N 1
ATOM 6718 C CA . VAL A 1 844 ? 0.711 -9.945 5.940 1.00 98.56 844 VAL A CA 1
ATOM 6719 C C . VAL A 1 844 ? 1.697 -8.890 5.470 1.00 98.56 844 VAL A C 1
ATOM 6721 O O . VAL A 1 844 ? 2.754 -9.222 4.937 1.00 98.56 844 VAL A O 1
ATOM 6724 N N . THR A 1 845 ? 1.375 -7.622 5.698 1.00 97.56 845 THR A N 1
ATOM 6725 C CA . THR A 1 845 ? 2.306 -6.514 5.504 1.00 97.56 845 THR A CA 1
ATOM 6726 C C . THR A 1 845 ? 2.401 -5.662 6.755 1.00 97.56 845 THR A C 1
ATOM 6728 O O . THR A 1 845 ? 1.396 -5.373 7.405 1.00 97.56 845 THR A O 1
ATOM 6731 N N . LEU A 1 846 ? 3.609 -5.212 7.066 1.00 95.69 846 LEU A N 1
ATOM 6732 C CA . LEU A 1 846 ? 3.886 -4.230 8.106 1.00 95.69 846 LEU A CA 1
ATOM 6733 C C . LEU A 1 846 ? 4.602 -3.036 7.480 1.00 95.69 846 LEU A C 1
ATOM 6735 O O . LEU A 1 846 ? 5.489 -3.204 6.640 1.00 95.69 846 LEU A O 1
ATOM 6739 N N . TYR A 1 847 ? 4.209 -1.832 7.881 1.00 92.81 847 TYR A N 1
ATOM 6740 C CA . TYR A 1 847 ? 4.760 -0.601 7.325 1.00 92.81 847 TYR A CA 1
ATOM 6741 C C . TYR A 1 847 ? 5.853 -0.049 8.241 1.00 92.81 847 TYR A C 1
ATOM 6743 O O . TYR A 1 847 ? 5.734 -0.127 9.463 1.00 92.81 847 TYR A O 1
ATOM 6751 N N . ASN A 1 848 ? 6.900 0.511 7.631 1.00 90.56 848 ASN A N 1
ATOM 6752 C CA . ASN A 1 848 ? 8.048 1.133 8.301 1.00 90.56 848 ASN A CA 1
ATOM 6753 C C . ASN A 1 848 ? 8.688 0.226 9.374 1.00 90.56 848 ASN A C 1
ATOM 6755 O O . ASN A 1 848 ? 8.862 0.604 10.529 1.00 90.56 848 ASN A O 1
ATOM 6759 N N . THR A 1 849 ? 8.980 -1.023 9.009 1.00 84.12 849 THR A N 1
ATOM 6760 C CA . THR A 1 849 ? 9.527 -2.020 9.939 1.00 84.12 849 THR A CA 1
ATOM 6761 C C . THR A 1 849 ? 11.001 -1.833 10.262 1.00 84.12 849 THR A C 1
ATOM 6763 O O . THR A 1 849 ? 11.428 -2.312 11.308 1.00 84.12 849 THR A O 1
ATOM 6766 N N . ASP A 1 850 ? 11.764 -1.206 9.363 1.00 83.25 850 ASP A N 1
ATOM 6767 C CA . ASP A 1 850 ? 13.159 -0.782 9.547 1.00 83.25 850 ASP A CA 1
ATOM 6768 C C . ASP A 1 850 ? 14.018 -1.807 10.327 1.00 83.25 850 ASP A C 1
ATOM 6770 O O . ASP A 1 850 ? 14.494 -1.556 11.438 1.00 83.25 850 ASP A O 1
ATOM 6774 N N . GLY A 1 851 ? 14.153 -3.015 9.758 1.00 80.19 851 GLY A N 1
ATOM 6775 C CA . GLY A 1 851 ? 14.902 -4.137 10.344 1.00 80.19 851 GLY A CA 1
ATOM 6776 C C . GLY A 1 851 ? 14.072 -5.185 11.106 1.00 80.19 851 GLY A C 1
ATOM 6777 O O . GLY A 1 851 ? 14.614 -6.220 11.490 1.00 80.19 851 GLY A O 1
ATOM 6778 N N . LEU A 1 852 ? 12.762 -4.984 11.286 1.00 84.69 852 LEU A N 1
ATOM 6779 C CA . LEU A 1 852 ? 11.856 -5.906 12.003 1.00 84.69 852 LEU A CA 1
ATOM 6780 C C . LEU A 1 852 ? 10.973 -6.750 11.065 1.00 84.69 852 LEU A C 1
ATOM 6782 O O . LEU A 1 852 ? 9.822 -7.065 11.378 1.00 84.69 852 LEU A O 1
ATOM 6786 N N . GLY A 1 853 ? 11.495 -7.124 9.893 1.00 84.50 853 GLY A N 1
ATOM 6787 C CA . GLY A 1 853 ? 10.704 -7.789 8.852 1.00 84.50 853 GLY A CA 1
ATOM 6788 C C . GLY A 1 853 ? 10.161 -9.175 9.228 1.00 84.50 853 GLY A C 1
ATOM 6789 O O . GLY A 1 853 ? 9.083 -9.559 8.766 1.00 84.50 853 GLY A O 1
ATOM 6790 N N . SER A 1 854 ? 10.844 -9.903 10.118 1.00 90.56 854 SER A N 1
ATOM 6791 C CA . SER A 1 854 ? 10.421 -11.225 10.612 1.00 90.56 854 SER A CA 1
ATOM 6792 C C . SER A 1 854 ? 9.097 -11.194 11.385 1.00 90.56 854 SER A C 1
ATOM 6794 O O . SER A 1 854 ? 8.391 -12.201 11.429 1.00 90.56 854 SER A O 1
ATOM 6796 N N . THR A 1 855 ? 8.702 -10.035 11.922 1.00 94.19 855 THR A N 1
ATOM 6797 C CA . THR A 1 855 ? 7.415 -9.840 12.606 1.00 94.19 855 THR A CA 1
ATOM 6798 C C . THR A 1 855 ? 6.231 -10.185 11.695 1.00 94.19 855 THR A C 1
ATOM 6800 O O . THR A 1 855 ? 5.278 -10.814 12.149 1.00 94.19 855 THR A O 1
ATOM 6803 N N . SER A 1 856 ? 6.310 -9.873 10.394 1.00 96.25 856 SER A N 1
ATOM 6804 C CA . SER A 1 856 ? 5.268 -10.240 9.416 1.00 96.25 856 SER A CA 1
ATOM 6805 C C . SER A 1 856 ? 5.079 -11.761 9.294 1.00 96.25 856 SER A C 1
ATOM 6807 O O . SER A 1 856 ? 3.956 -12.252 9.202 1.00 96.25 856 SER A O 1
ATOM 6809 N N . GLN A 1 857 ? 6.175 -12.518 9.374 1.00 96.75 857 GLN A N 1
ATOM 6810 C CA . GLN A 1 857 ? 6.185 -13.977 9.287 1.00 96.75 857 GLN A CA 1
ATOM 6811 C C . GLN A 1 857 ? 5.613 -14.618 10.562 1.00 96.75 857 GLN A C 1
ATOM 6813 O O . GLN A 1 857 ? 4.874 -15.597 10.489 1.00 96.75 857 GLN A O 1
ATOM 6818 N N . LEU A 1 858 ? 5.912 -14.048 11.737 1.00 97.25 858 LEU A N 1
ATOM 6819 C CA . LEU A 1 858 ? 5.331 -14.482 13.013 1.00 97.25 858 LEU A CA 1
ATOM 6820 C C . LEU A 1 858 ? 3.810 -14.282 13.047 1.00 97.25 858 LEU A C 1
ATOM 6822 O O . LEU A 1 858 ? 3.096 -15.158 13.528 1.00 97.25 858 LEU A O 1
ATOM 6826 N N . ILE A 1 859 ? 3.316 -13.165 12.506 1.00 98.19 859 ILE A N 1
ATOM 6827 C CA . ILE A 1 859 ? 1.873 -12.913 12.375 1.00 98.19 859 ILE A CA 1
ATOM 6828 C C . ILE A 1 859 ? 1.236 -13.948 11.445 1.00 98.19 859 ILE A C 1
ATOM 6830 O O . ILE A 1 859 ? 0.228 -14.557 11.793 1.00 98.19 859 ILE A O 1
ATOM 6834 N N . ALA A 1 860 ? 1.844 -14.198 10.283 1.00 98.19 860 ALA A N 1
ATOM 6835 C CA . ALA A 1 860 ? 1.366 -15.213 9.348 1.00 98.19 860 ALA A CA 1
ATOM 6836 C C . ALA A 1 860 ? 1.290 -16.607 9.989 1.00 98.19 860 ALA A C 1
ATOM 6838 O O . ALA A 1 860 ? 0.306 -17.322 9.801 1.00 98.19 860 ALA A O 1
ATOM 6839 N N . LYS A 1 861 ? 2.297 -16.973 10.791 1.00 97.62 861 LYS A N 1
ATOM 6840 C CA . LYS A 1 861 ? 2.295 -18.216 11.565 1.00 97.62 861 LYS A CA 1
ATOM 6841 C C . LYS A 1 861 ? 1.127 -18.273 12.545 1.00 97.62 861 LYS A C 1
ATOM 6843 O O . LYS A 1 861 ? 0.423 -19.275 12.562 1.00 97.62 861 LYS A O 1
ATOM 6848 N N . ASP A 1 862 ? 0.891 -17.211 13.314 1.00 97.69 862 ASP A N 1
ATOM 6849 C CA . ASP A 1 862 ? -0.229 -17.161 14.260 1.00 97.69 862 ASP A CA 1
ATOM 6850 C C . ASP A 1 862 ? -1.583 -17.328 13.538 1.00 97.69 862 ASP A C 1
ATOM 6852 O O . ASP A 1 862 ? -2.454 -18.053 14.018 1.00 97.69 862 ASP A O 1
ATOM 6856 N N . ILE A 1 863 ? -1.764 -16.695 12.373 1.00 98.00 863 ILE A N 1
ATOM 6857 C CA . ILE A 1 863 ? -2.983 -16.818 11.552 1.00 98.00 863 ILE A CA 1
ATOM 6858 C C . ILE A 1 863 ? -3.181 -18.269 11.096 1.00 98.00 863 ILE A C 1
ATOM 6860 O O . ILE A 1 863 ? -4.260 -18.832 11.278 1.00 98.00 863 ILE A O 1
ATOM 6864 N N . LEU A 1 864 ? -2.132 -18.891 10.549 1.00 97.38 864 LEU A N 1
ATOM 6865 C CA . LEU A 1 864 ? -2.164 -20.277 10.081 1.00 97.38 864 LEU A CA 1
ATOM 6866 C C . LEU A 1 864 ? -2.415 -21.265 11.232 1.00 97.38 864 LEU A C 1
ATOM 6868 O O . LEU A 1 864 ? -3.197 -22.200 11.073 1.00 97.38 864 LEU A O 1
ATOM 6872 N N . GLU A 1 865 ? -1.803 -21.053 12.402 1.00 95.31 865 GLU A N 1
ATOM 6873 C CA . GLU A 1 865 ? -2.064 -21.857 13.602 1.00 95.31 865 GLU A CA 1
ATOM 6874 C C . GLU A 1 865 ? -3.539 -21.815 14.005 1.00 95.31 865 GLU A C 1
ATOM 6876 O O . GLU A 1 865 ? -4.099 -22.857 14.333 1.00 95.31 865 GLU A O 1
ATOM 6881 N N . ASN A 1 866 ? -4.168 -20.636 13.988 1.00 95.06 866 ASN A N 1
ATOM 6882 C CA . ASN A 1 866 ? -5.582 -20.505 14.343 1.00 95.06 866 ASN A CA 1
ATOM 6883 C C . ASN A 1 866 ? -6.487 -21.165 13.296 1.00 95.06 866 ASN A C 1
ATOM 6885 O O . ASN A 1 866 ? -7.341 -21.968 13.665 1.00 95.06 866 ASN A O 1
ATOM 6889 N N . TYR A 1 867 ? -6.246 -20.916 12.005 1.00 95.12 867 TYR A N 1
ATOM 6890 C CA . TYR A 1 867 ? -7.041 -21.504 10.924 1.00 95.12 867 TYR A CA 1
ATOM 6891 C C . TYR A 1 867 ? -7.042 -23.041 10.971 1.00 95.12 867 TYR A C 1
ATOM 6893 O O . TYR A 1 867 ? -8.097 -23.677 10.937 1.00 95.12 867 TYR A O 1
ATOM 6901 N N . PHE A 1 868 ? -5.864 -23.659 11.111 1.00 91.56 868 PHE A N 1
ATOM 6902 C CA . PHE A 1 868 ? -5.767 -25.119 11.113 1.00 91.56 868 PHE A CA 1
ATOM 6903 C C . PHE A 1 868 ? -6.183 -25.765 12.440 1.00 91.56 868 PHE A C 1
ATOM 6905 O O . PHE A 1 868 ? -6.677 -26.892 12.409 1.00 91.56 868 PHE A O 1
ATOM 6912 N N . LYS A 1 869 ? -6.072 -25.074 13.584 1.00 84.25 869 LYS A N 1
ATOM 6913 C CA . LYS A 1 869 ? -6.660 -25.551 14.851 1.00 84.25 869 LYS A CA 1
ATOM 6914 C C . LYS A 1 869 ? -8.183 -25.614 14.764 1.00 84.25 869 LYS A C 1
ATOM 6916 O O . LYS A 1 869 ? -8.761 -26.655 15.049 1.00 84.25 869 LYS A O 1
ATOM 6921 N N . GLU A 1 870 ? -8.825 -24.550 14.287 1.00 63.50 870 GLU A N 1
ATOM 6922 C CA . GLU A 1 870 ? -10.285 -24.521 14.148 1.00 63.50 870 GLU A CA 1
ATOM 6923 C C . GLU A 1 870 ? -10.804 -25.522 13.109 1.00 63.50 870 GLU A C 1
ATOM 6925 O O . GLU A 1 870 ? -11.890 -26.073 13.272 1.00 63.50 870 GLU A O 1
ATOM 6930 N N . SER A 1 871 ? -10.029 -25.811 12.057 1.00 57.72 871 SER A N 1
ATOM 6931 C CA . SER A 1 871 ? -10.410 -26.817 11.055 1.00 57.72 871 SER A CA 1
ATOM 6932 C C . SER A 1 871 ? -10.534 -28.238 11.630 1.00 57.72 871 SER A C 1
ATOM 6934 O O . SER A 1 871 ? -11.366 -29.014 11.156 1.00 57.72 871 SER A O 1
ATOM 6936 N N . GLN A 1 872 ? -9.764 -28.566 12.678 1.00 53.78 872 GLN A N 1
ATOM 6937 C CA . GLN A 1 872 ? -9.861 -29.853 13.379 1.00 53.78 872 GLN A CA 1
ATOM 6938 C C . GLN A 1 872 ? -11.130 -29.937 14.239 1.00 53.78 872 GLN A C 1
ATOM 6940 O O . GLN A 1 872 ? -11.743 -30.999 14.308 1.00 53.78 872 GLN A O 1
ATOM 6945 N N . ASP A 1 873 ? -11.576 -28.814 14.809 1.00 44.28 873 ASP A N 1
ATOM 6946 C CA . ASP A 1 873 ? -12.823 -28.737 15.580 1.00 44.28 873 ASP A CA 1
ATOM 6947 C C . ASP A 1 873 ? -14.074 -28.655 14.676 1.00 44.28 873 ASP A C 1
ATOM 6949 O O . ASP A 1 873 ? -15.141 -29.165 15.029 1.00 44.28 873 ASP A O 1
ATOM 6953 N N . LYS A 1 874 ? -13.960 -28.079 13.468 1.00 41.41 874 LYS A N 1
ATOM 6954 C CA . LYS A 1 874 ? -15.064 -27.966 12.488 1.00 41.41 874 LYS A CA 1
ATOM 6955 C C . LYS A 1 874 ? -15.419 -29.278 11.778 1.00 41.41 874 LYS A C 1
ATOM 6957 O O . LYS A 1 874 ? -16.533 -29.394 11.265 1.00 41.41 874 LYS A O 1
ATOM 6962 N N . GLN A 1 875 ? -14.553 -30.300 11.795 1.00 33.75 875 GLN A N 1
ATOM 6963 C CA . GLN A 1 875 ? -14.914 -31.641 11.299 1.00 33.75 875 GLN A CA 1
ATOM 6964 C C . GLN A 1 875 ? -16.044 -32.312 12.109 1.00 33.75 875 GLN A C 1
ATOM 6966 O O . GLN A 1 875 ? -16.561 -33.340 11.680 1.00 33.75 875 GLN A O 1
ATOM 6971 N N . ALA A 1 876 ? -16.486 -31.718 13.226 1.00 34.31 876 ALA A N 1
ATOM 6972 C CA . ALA A 1 876 ? -17.604 -32.206 14.030 1.00 34.31 876 ALA A CA 1
ATOM 6973 C C . ALA A 1 876 ? -18.958 -31.497 13.788 1.00 34.31 876 ALA A C 1
ATOM 6975 O O . ALA A 1 876 ? -19.944 -31.897 14.406 1.00 34.31 876 ALA A O 1
ATOM 6976 N N . THR A 1 877 ? -19.058 -30.458 12.942 1.00 33.69 877 THR A N 1
ATOM 6977 C CA . THR A 1 877 ? -20.253 -29.573 12.944 1.00 33.69 877 THR A CA 1
ATOM 6978 C C . THR A 1 877 ? -20.909 -29.269 11.594 1.00 33.69 877 THR A C 1
ATOM 6980 O O . THR A 1 877 ? -21.941 -28.604 11.576 1.00 33.69 877 THR A O 1
ATOM 6983 N N . LEU A 1 878 ? -20.425 -29.809 10.470 1.00 32.72 878 LEU A N 1
ATOM 6984 C CA . LEU A 1 878 ? -21.050 -29.583 9.150 1.00 32.72 878 LEU A CA 1
ATOM 6985 C C . LEU A 1 878 ? -22.275 -30.469 8.835 1.00 32.72 878 LEU A C 1
ATOM 6987 O O . LEU A 1 878 ? -22.857 -30.325 7.764 1.00 32.72 878 LEU A O 1
ATOM 6991 N N . GLU A 1 879 ? -22.718 -31.334 9.754 1.00 31.11 879 GLU A N 1
ATOM 6992 C CA . GLU A 1 879 ? -23.929 -32.156 9.563 1.00 31.11 879 GLU A CA 1
ATOM 6993 C C . GLU A 1 879 ? -25.218 -31.589 10.176 1.00 31.11 879 GLU A C 1
ATOM 6995 O O . GLU A 1 879 ? -26.266 -32.198 10.012 1.00 31.11 879 GLU A O 1
ATOM 7000 N N . ASN A 1 880 ? -25.223 -30.420 10.824 1.00 41.03 880 ASN A N 1
ATOM 7001 C CA . ASN A 1 880 ? -26.479 -29.845 11.315 1.00 41.03 880 ASN A CA 1
ATOM 7002 C C . ASN A 1 880 ? -26.484 -28.320 11.230 1.00 41.03 880 ASN A C 1
ATOM 7004 O O . ASN A 1 880 ? -25.789 -27.656 11.989 1.00 41.03 880 ASN A O 1
ATOM 7008 N N . ILE A 1 881 ? -27.305 -27.797 10.318 1.00 33.88 881 ILE A N 1
ATOM 7009 C CA . ILE A 1 881 ? -28.342 -26.757 10.495 1.00 33.88 881 ILE A CA 1
ATOM 7010 C C . ILE A 1 881 ? -28.672 -26.268 9.080 1.00 33.88 881 ILE A C 1
ATOM 7012 O O . ILE A 1 881 ? -28.209 -25.225 8.654 1.00 33.88 881 ILE A O 1
ATOM 7016 N N . PHE A 1 882 ? -29.393 -27.095 8.327 1.00 34.22 882 PHE A N 1
ATOM 7017 C CA . PHE A 1 882 ? -30.361 -26.717 7.288 1.00 34.22 882 PHE A CA 1
ATOM 7018 C C . PHE A 1 882 ? -31.132 -27.995 6.944 1.00 34.22 882 PHE A C 1
ATOM 7020 O O . PHE A 1 882 ? -30.972 -28.582 5.878 1.00 34.22 882 PHE A O 1
ATOM 7027 N N . VAL A 1 883 ? -31.925 -28.463 7.906 1.00 29.89 883 VAL A N 1
ATOM 7028 C CA . VAL A 1 883 ? -33.073 -29.325 7.628 1.00 29.89 883 VAL A CA 1
ATOM 7029 C C . VAL A 1 883 ? -34.251 -28.728 8.397 1.00 29.89 883 VAL A C 1
ATOM 7031 O O . VAL A 1 883 ? -34.149 -28.529 9.608 1.00 29.89 883 VAL A O 1
ATOM 7034 N N . ASP A 1 884 ? -35.295 -28.451 7.615 1.00 32.38 884 ASP A N 1
ATOM 7035 C CA . ASP A 1 884 ? -36.613 -27.842 7.864 1.00 32.38 884 ASP A CA 1
ATOM 7036 C C . ASP A 1 884 ? -36.720 -26.313 8.017 1.00 32.38 884 ASP A C 1
ATOM 7038 O O . ASP A 1 884 ? -36.435 -25.749 9.099 1.00 32.38 884 ASP A O 1
#

Sequence (884 aa):
MAYLKKQFEISPQLTDEEARKIIALRVEIFKSSYSQYQLVNLALKVSDKTMSQIEENREKFVGLSIDQIPLRYYPEGEIVGNLLGYTRTITENQLEQLQKQGKNYERNDLIGQMGLEQSMEDKLKGEKGLEKVAVDNFGRRIYTLSREEGQAGRDIYLTLDLALQKATYNSLERRLSEAIIMRLKNPGGSVLPLDAKTLIRSMIESNILDIKALQVAPQETKSHAIVSILEQAYDKIDPLMRQDFSLKKLLLEWFDEGKLTEKEILWILHEQGILKLEPSVLGEFQKNKQGTTEELLIDQLEKGYLKPKYFAIDPCSGAAAVVDVQTGEVLSLVGYPSFDNNQLSTSFNSYYAQLTDGFDKRSLLVNRVTKTAKAPGSTYKMVTAIAGLEEGVITPTEKINDTGTFTQAGAPYPRCWVLSSSGNGHGEVDLNRALEVSCNYYFYEVAYRLAQKMGSNFEGINTLNRYADLFGLSEKTGIELDEVQPNISSPFNLVKQCVRQVLNKLKDLSMSKEQELLTTLKAQLEKGVYLTDSLGETRLEVEEAFQYELKRQLEPLLQKVLEPHYDVFLPQILSQIKQGVAKDFTQVMEQIIVNTMERTTSTSLEQKVKSVFIQSLEIYVDKTLDESLKQAINQIPEDELLDAYEQAFLKVYRMQIRKADQRESAKALLLAKNQLPTKIETYKEQLVAKIRQNIINLIVNELFVGVELNWTDGVTVRTAMGQGYNAFSPLQIVRYIAGIANKKVTYDLRLVQGIRSYEAGRSLYEVTLPHPIRDITVSDYTMNLIHQGMLDVIQGEEGTAREIFKNFPVAIGAKTGTAEDGKHEHAWFAGFAPYEAPQIALVVTLYNTDGLGSTSQLIAKDILENYFKESQDKQATLENIFVD

pLDDT: mean 86.15, std 11.84, range [29.89, 98.81]